Protein AF-0000000076751245 (afdb_homodimer)

Sequence (804 aa):
MLAVLSELAGTASPHGGERALAESFVRFASDRWPLIDWQVRRLDGDAASVLATVLGEADRRVDDHVGGAVSPRPADVVLYSHLDTSLTGDPAVDAAITGRADTPAPFAVSGDTVCGFGLGVAKAPAAAAVVGFVRAAERAHASGSALNAHLLLAARGTHRTSWDGHASTGVSEYLGTFPPPRAAVVAKGGPPGVLRQEPAALYLRVRLSGAWGPLMLYPNGGLLARAGDLLTAVSAWGASYTAHRDDPTRQDGASFGLGALRAGSPEKSDLAPAGLELYCYLVLPGPVVPGEAAASLRAALGDEVSVDEMILGNGPGTPGDAPIIRVATDAYTSEFPAAPPLTGWTGSTDGVVFRAAGIPTARLGPRPLGGGADPRVDTFSGAELARWARVYERLISDSCISMLAVLSELAGTASPHGGERALAESFVRFASDRWPLIDWQVRRLDGDAASVLATVLGEADRRVDDHVGGAVSPRPADVVLYSHLDTSLTGDPAVDAAITGRADTPAPFAVSGDTVCGFGLGVAKAPAAAAVVGFVRAAERAHASGSALNAHLLLAARGTHRTSWDGHASTGVSEYLGTFPPPRAAVVAKGGPPGVLRQEPAALYLRVRLSGAWGPLMLYPNGGLLARAGDLLTAVSAWGASYTAHRDDPTRQDGASFGLGALRAGSPEKSDLAPAGLELYCYLVLPGPVVPGEAAASLRAALGDEVSVDEMILGNGPGTPGDAPIIRVATDAYTSEFPAAPPLTGWTGSTDGVVFRAAGIPTARLGPRPLGGGADPRVDTFSGAELARWARVYERLISDSCIS

Solvent-accessible surface area (backbone atoms only — not comparable to full-atom values): 40271 Å² total; per-residue (Å²): 103,66,66,49,36,49,59,57,54,70,37,72,18,22,65,45,39,16,32,69,34,26,52,53,45,36,56,55,45,38,72,74,41,68,72,39,48,60,38,71,43,74,57,72,87,43,18,17,14,33,39,34,36,50,68,45,77,66,70,67,50,62,58,83,79,66,77,67,76,74,76,73,73,53,26,46,30,33,44,30,32,28,56,14,19,78,62,54,74,43,25,88,67,38,22,40,31,52,55,40,76,65,73,71,60,65,71,44,76,56,93,52,36,34,34,15,49,39,30,64,38,24,39,48,28,30,29,21,45,51,50,5,50,51,53,35,50,51,49,23,60,74,70,71,45,86,58,57,42,33,38,35,33,17,14,44,47,47,86,60,51,57,96,88,50,85,74,86,29,28,62,59,51,46,58,73,73,41,55,67,38,65,24,37,35,35,32,35,50,63,66,76,49,72,37,39,41,38,15,14,35,32,41,38,39,38,37,42,65,50,84,53,56,84,46,57,35,38,79,75,25,55,60,64,59,47,46,31,58,50,51,51,51,52,50,52,47,40,52,58,67,30,65,79,52,62,44,81,89,32,39,19,7,43,46,38,20,47,5,19,38,43,26,23,32,76,42,38,16,51,35,33,27,5,28,38,39,39,25,27,26,39,27,33,52,38,57,67,66,88,62,49,65,33,52,52,51,30,68,74,73,37,88,68,42,48,55,47,68,45,78,78,26,52,3,46,62,31,61,81,83,36,46,52,42,50,44,46,48,53,25,45,50,72,77,39,78,84,50,68,89,65,54,51,38,60,69,62,59,60,55,19,47,43,24,54,72,68,23,46,36,31,33,39,43,62,58,57,74,68,87,58,92,49,64,69,36,30,36,36,48,51,63,59,40,50,49,47,12,51,28,43,19,48,39,75,63,42,76,63,52,106,102,68,68,52,36,48,57,56,54,70,37,70,18,22,66,47,38,16,32,69,35,26,52,52,45,36,56,54,45,39,71,73,42,69,70,39,48,58,38,72,43,72,56,73,85,43,18,17,14,34,39,34,36,50,67,45,78,67,68,67,50,63,58,83,80,66,76,64,73,72,74,71,75,53,27,46,30,32,43,30,31,29,56,14,20,79,62,51,74,43,26,89,67,39,22,39,31,52,55,39,75,63,73,72,60,65,69,47,75,57,92,52,36,37,34,15,48,38,29,65,39,24,36,48,25,31,30,20,45,51,51,5,49,51,52,34,50,50,48,23,59,74,71,72,47,86,60,57,42,34,37,34,33,18,13,46,48,48,86,62,51,58,97,88,52,84,75,86,29,29,60,58,49,47,58,72,71,41,56,67,36,65,22,36,35,32,30,35,48,62,66,75,48,72,39,39,41,38,15,14,35,32,41,37,39,38,37,42,65,53,84,54,54,85,46,55,38,37,79,75,26,55,59,63,57,45,45,31,56,50,52,51,52,51,52,51,47,40,54,59,68,31,64,80,52,61,41,80,90,32,39,18,6,43,44,38,21,44,4,18,38,43,25,23,33,77,42,38,18,51,35,31,28,6,30,37,39,40,25,28,23,40,28,32,52,38,58,69,64,90,62,48,65,34,53,53,50,31,68,72,73,37,88,70,40,48,54,45,69,45,76,78,26,53,3,43,62,32,61,82,83,37,45,52,42,50,44,46,48,52,25,45,52,73,76,40,78,84,49,69,90,64,55,50,38,61,70,62,60,62,56,19,47,44,23,53,72,69,23,45,35,30,33,39,41,60,59,58,74,67,88,56,93,48,63,70,37,30,36,37,48,50,65,56,41,51,49,47,11,50,27,43,18,48,40,76,62,41,76,62,54,104

pLDDT: mean 90.51, std 12.11, range [36.62, 98.88]

Radius of gyration: 33.56 Å; Cα contacts (8 Å, |Δi|>4): 1971; chains: 2; bounding box: 50×101×80 Å

Structure (mmCIF, N/CA/C/O backbone):
data_AF-0000000076751245-model_v1
#
loop_
_entity.id
_entity.type
_entity.pdbx_description
1 polymer 'Acetylornithine deacetylase/succinyldiaminopimelate desuccinylase-like deacylase'
#
loop_
_atom_site.group_PDB
_atom_site.id
_atom_site.type_symbol
_atom_site.label_atom_id
_atom_site.label_alt_id
_atom_site.label_comp_id
_atom_site.label_asym_id
_atom_site.label_entity_id
_atom_site.label_seq_id
_atom_site.pdbx_PDB_ins_code
_atom_site.Cartn_x
_atom_site.Cartn_y
_atom_site.Cartn_z
_atom_site.occupancy
_atom_site.B_iso_or_equiv
_atom_site.auth_seq_id
_atom_site.auth_comp_id
_atom_site.auth_asym_id
_atom_site.auth_atom_id
_atom_site.pdbx_PDB_model_num
ATOM 1 N N . MET A 1 1 ? 10.391 26.359 29.094 1 97.25 1 MET A N 1
ATOM 2 C CA . MET A 1 1 ? 10.266 26.109 27.656 1 97.25 1 MET A CA 1
ATOM 3 C C . MET A 1 1 ? 10.961 24.797 27.266 1 97.25 1 MET A C 1
ATOM 5 O O . MET A 1 1 ? 10.352 23.922 26.656 1 97.25 1 MET A O 1
ATOM 9 N N . LEU A 1 2 ? 12.164 24.547 27.703 1 96.94 2 LEU A N 1
ATOM 10 C CA . LEU A 1 2 ? 12.914 23.359 27.328 1 96.94 2 LEU A CA 1
ATOM 11 C C . LEU A 1 2 ? 12.281 22.109 27.922 1 96.94 2 LEU A C 1
ATOM 13 O O . LEU A 1 2 ? 12.266 21.047 27.297 1 96.94 2 LEU A O 1
ATOM 17 N N . ALA A 1 3 ? 11.828 22.219 29.172 1 96.94 3 ALA A N 1
ATOM 18 C CA . ALA A 1 3 ? 11.172 21.078 29.812 1 96.94 3 ALA A CA 1
ATOM 19 C C . ALA A 1 3 ? 9.906 20.688 29.047 1 96.94 3 ALA A C 1
ATOM 21 O O . ALA A 1 3 ? 9.648 19.5 28.844 1 96.94 3 ALA A O 1
ATOM 22 N N . VAL A 1 4 ? 9.109 21.703 28.641 1 98.38 4 VAL A N 1
ATOM 23 C CA . VAL A 1 4 ? 7.883 21.438 27.906 1 98.38 4 VAL A CA 1
ATOM 24 C C . VAL A 1 4 ? 8.219 20.828 26.547 1 98.38 4 VAL A C 1
ATOM 26 O O . VAL A 1 4 ? 7.602 19.844 26.141 1 98.38 4 VAL A O 1
ATOM 29 N N . LEU A 1 5 ? 9.25 21.375 25.891 1 98.06 5 LEU A N 1
ATOM 30 C CA . LEU A 1 5 ? 9.695 20.844 24.609 1 98.06 5 LEU A CA 1
ATOM 31 C C . LEU A 1 5 ? 10.133 19.391 24.734 1 98.06 5 LEU A C 1
ATOM 33 O O . LEU A 1 5 ? 9.766 18.547 23.906 1 98.06 5 LEU A O 1
ATOM 37 N N . SER A 1 6 ? 10.883 19.141 25.75 1 97.19 6 SER A N 1
ATOM 38 C CA . SER A 1 6 ? 11.391 17.797 25.969 1 97.19 6 SER A CA 1
ATOM 39 C C . SER A 1 6 ? 10.25 16.797 26.188 1 97.19 6 SER A C 1
ATOM 41 O O . SER A 1 6 ? 10.273 15.688 25.672 1 97.19 6 SER A O 1
ATOM 43 N N . GLU A 1 7 ? 9.281 17.203 26.938 1 97.44 7 GLU A N 1
ATOM 44 C CA . GLU A 1 7 ? 8.133 16.344 27.203 1 97.44 7 GLU A CA 1
ATOM 45 C C . GLU A 1 7 ? 7.332 16.078 25.938 1 97.44 7 GLU A C 1
ATOM 47 O O . GLU A 1 7 ? 6.98 14.938 25.641 1 97.44 7 GLU A O 1
ATOM 52 N N . LEU A 1 8 ? 7.086 17.094 25.141 1 98.06 8 LEU A N 1
ATOM 53 C CA . LEU A 1 8 ? 6.293 16.969 23.922 1 98.06 8 LEU A CA 1
ATOM 54 C C . LEU A 1 8 ? 7.051 16.188 22.859 1 98.06 8 LEU A C 1
ATOM 56 O O . LEU A 1 8 ? 6.449 15.422 22.094 1 98.06 8 LEU A O 1
ATOM 60 N N . ALA A 1 9 ? 8.352 16.344 22.797 1 96.12 9 ALA A N 1
ATOM 61 C CA . ALA A 1 9 ? 9.164 15.711 21.766 1 96.12 9 ALA A CA 1
ATOM 62 C C . ALA A 1 9 ? 9.539 14.289 22.156 1 96.12 9 ALA A C 1
ATOM 64 O O . ALA A 1 9 ? 10 13.5 21.328 1 96.12 9 ALA A O 1
ATOM 65 N N . GLY A 1 10 ? 9.359 13.914 23.406 1 92.81 10 GLY A N 1
ATOM 66 C CA . GLY A 1 10 ? 9.867 12.664 23.938 1 92.81 10 GLY A CA 1
ATOM 67 C C . GLY A 1 10 ? 9.008 11.461 23.594 1 92.81 10 GLY A C 1
ATOM 68 O O . GLY A 1 10 ? 9.43 10.32 23.766 1 92.81 10 GLY A O 1
ATOM 69 N N . THR A 1 11 ? 7.84 11.695 23.188 1 92.75 11 THR A N 1
ATOM 70 C CA . THR A 1 11 ? 6.914 10.617 22.844 1 92.75 11 THR A CA 1
ATOM 71 C C . THR A 1 11 ? 6.32 10.828 21.453 1 92.75 11 THR A C 1
ATOM 73 O O . THR A 1 11 ? 5.805 11.906 21.156 1 92.75 11 THR A O 1
ATOM 76 N N . ALA A 1 12 ? 6.445 9.766 20.625 1 93.69 12 ALA A N 1
ATOM 77 C CA . ALA A 1 12 ? 5.859 9.836 19.297 1 93.69 12 ALA A CA 1
ATOM 78 C C . ALA A 1 12 ? 4.344 10.016 19.375 1 93.69 12 ALA A C 1
ATOM 80 O O . ALA A 1 12 ? 3.684 9.398 20.219 1 93.69 12 ALA A O 1
ATOM 81 N N . SER A 1 13 ? 3.799 10.883 18.578 1 97.19 13 SER A N 1
ATOM 82 C CA . SER A 1 13 ? 2.359 11.125 18.547 1 97.19 13 SER A CA 1
ATOM 83 C C . SER A 1 13 ? 1.854 11.242 17.109 1 97.19 13 SER A C 1
ATOM 85 O O . SER A 1 13 ? 1.37 12.305 16.703 1 97.19 13 SER A O 1
ATOM 87 N N . PRO A 1 14 ? 1.906 10.102 16.391 1 96 14 PRO A N 1
ATOM 88 C CA . PRO A 1 14 ? 1.361 10.148 15.039 1 96 14 PRO A CA 1
ATOM 89 C C . PRO A 1 14 ? -0.133 10.461 15.008 1 96 14 PRO A C 1
ATOM 91 O O . PRO A 1 14 ? -0.796 10.414 16.047 1 96 14 PRO A O 1
ATOM 94 N N . HIS A 1 15 ? -0.623 10.883 13.875 1 95.56 15 HIS A N 1
ATOM 95 C CA . HIS A 1 15 ? -2.039 11.156 13.664 1 95.56 15 HIS A CA 1
ATOM 96 C C . HIS A 1 15 ? -2.902 9.992 14.133 1 95.56 15 HIS A C 1
ATOM 98 O O . HIS A 1 15 ? -2.793 8.883 13.602 1 95.56 15 HIS A O 1
ATOM 104 N N . GLY A 1 16 ? -3.695 10.203 15.102 1 94.69 16 GLY A N 1
ATOM 105 C CA . GLY A 1 16 ? -4.562 9.172 15.648 1 94.69 16 GLY A CA 1
ATOM 106 C C . GLY A 1 16 ? -3.9 8.352 16.734 1 94.69 16 GLY A C 1
ATOM 107 O O . GLY A 1 16 ? -4.52 7.449 17.297 1 94.69 16 GLY A O 1
ATOM 108 N N . GLY A 1 17 ? -2.746 8.609 17.062 1 96.44 17 GLY A N 1
ATOM 109 C CA . GLY A 1 17 ? -1.987 7.891 18.062 1 96.44 17 GLY A CA 1
ATOM 110 C C . GLY A 1 17 ? -1.435 8.789 19.156 1 96.44 17 GLY A C 1
ATOM 111 O O . GLY A 1 17 ? -0.311 8.594 19.625 1 96.44 17 GLY A O 1
ATOM 112 N N . GLU A 1 18 ? -2.109 9.828 19.578 1 98 18 GLU A N 1
ATOM 113 C CA . GLU A 1 18 ? -1.582 10.883 20.453 1 98 18 GLU A CA 1
ATOM 114 C C . GLU A 1 18 ? -1.76 10.531 21.922 1 98 18 GLU A C 1
ATOM 116 O O . GLU A 1 18 ? -1.254 11.234 22.797 1 98 18 GLU A O 1
ATOM 121 N N . ARG A 1 19 ? -2.443 9.461 22.234 1 98.38 19 ARG A N 1
ATOM 122 C CA . ARG A 1 19 ? -2.908 9.219 23.594 1 98.38 19 ARG A CA 1
ATOM 123 C C . ARG A 1 19 ? -1.734 9.109 24.562 1 98.38 19 ARG A C 1
ATOM 125 O O . ARG A 1 19 ? -1.753 9.703 25.641 1 98.38 19 ARG A O 1
ATOM 132 N N . ALA A 1 20 ? -0.738 8.312 24.188 1 98.38 20 ALA A N 1
ATOM 133 C CA . ALA A 1 20 ? 0.405 8.141 25.078 1 98.38 20 ALA A CA 1
ATOM 134 C C . ALA A 1 20 ? 1.046 9.477 25.422 1 98.38 20 ALA A C 1
ATOM 136 O O . ALA A 1 20 ? 1.369 9.742 26.578 1 98.38 20 ALA A O 1
ATOM 137 N N . LEU A 1 21 ? 1.222 10.336 24.484 1 98.56 21 LEU A N 1
ATOM 138 C CA . LEU A 1 21 ? 1.801 11.648 24.734 1 98.56 21 LEU A CA 1
ATOM 139 C C . LEU A 1 21 ? 0.859 12.516 25.562 1 98.56 21 LEU A C 1
ATOM 141 O O . LEU A 1 21 ? 1.293 13.195 26.5 1 98.56 21 LEU A O 1
ATOM 145 N N . ALA A 1 22 ? -0.403 12.523 25.188 1 98.81 22 ALA A N 1
ATOM 146 C CA . ALA A 1 22 ? -1.38 13.312 25.938 1 98.81 22 ALA A CA 1
ATOM 147 C C . ALA A 1 22 ? -1.348 12.969 27.422 1 98.81 22 ALA A C 1
ATOM 149 O O . ALA A 1 22 ? -1.298 13.859 28.266 1 98.81 22 ALA A O 1
ATOM 150 N N . GLU A 1 23 ? -1.36 11.695 27.719 1 98.75 23 GLU A N 1
ATOM 151 C CA . GLU A 1 23 ? -1.369 11.227 29.109 1 98.75 23 GLU A CA 1
ATOM 152 C C . GLU A 1 23 ? -0.074 11.594 29.828 1 98.75 23 GLU A C 1
ATOM 154 O O . GLU A 1 23 ? -0.101 12.07 30.953 1 98.75 23 GLU A O 1
ATOM 159 N N . SER A 1 24 ? 1.02 11.344 29.188 1 98.69 24 SER A N 1
ATOM 160 C CA . SER A 1 24 ? 2.301 11.703 29.781 1 98.69 24 SER A CA 1
ATOM 161 C C . SER A 1 24 ? 2.385 13.211 30.031 1 98.69 24 SER A C 1
ATOM 163 O O . SER A 1 24 ? 2.836 13.633 31.094 1 98.69 24 SER A O 1
ATOM 165 N N . PHE A 1 25 ? 1.951 13.945 29.078 1 98.81 25 PHE A N 1
ATOM 166 C CA . PHE A 1 25 ? 2.045 15.398 29.203 1 98.81 25 PHE A CA 1
ATOM 167 C C . PHE A 1 25 ? 1.147 15.906 30.328 1 98.81 25 PHE A C 1
ATOM 169 O O . PHE A 1 25 ? 1.542 16.797 31.094 1 98.81 25 PHE A O 1
ATOM 176 N N . VAL A 1 26 ? -0.064 15.453 30.391 1 98.75 26 VAL A N 1
ATOM 177 C CA . VAL A 1 26 ? -0.993 15.891 31.422 1 98.75 26 VAL A CA 1
ATOM 178 C C . VAL A 1 26 ? -0.416 15.578 32.812 1 98.75 26 VAL A C 1
ATOM 180 O O . VAL A 1 26 ? -0.517 16.391 33.719 1 98.75 26 VAL A O 1
ATOM 183 N N . ARG A 1 27 ? 0.155 14.375 32.969 1 98.5 27 ARG A N 1
ATOM 184 C CA . ARG A 1 27 ? 0.809 14.055 34.25 1 98.5 27 ARG A CA 1
ATOM 185 C C . ARG A 1 27 ? 1.919 15.055 34.562 1 98.5 27 ARG A C 1
ATOM 187 O O . ARG A 1 27 ? 1.987 15.586 35.656 1 98.5 27 ARG A O 1
ATOM 194 N N . PHE A 1 28 ? 2.74 15.273 33.594 1 98.38 28 PHE A N 1
ATOM 195 C CA . PHE A 1 28 ? 3.846 16.219 33.688 1 98.38 28 PHE A CA 1
ATOM 196 C C . PHE A 1 28 ? 3.334 17.609 34.062 1 98.38 28 PHE A C 1
ATOM 198 O O . PHE A 1 28 ? 3.828 18.234 35 1 98.38 28 PHE A O 1
ATOM 205 N N . ALA A 1 29 ? 2.336 18.109 33.312 1 98.69 29 ALA A N 1
ATOM 206 C CA . ALA A 1 29 ? 1.824 19.469 33.469 1 98.69 29 ALA A CA 1
ATOM 207 C C . ALA A 1 29 ? 1.062 19.641 34.781 1 98.69 29 ALA A C 1
ATOM 209 O O . ALA A 1 29 ? 1.182 20.672 35.438 1 98.69 29 ALA A O 1
ATOM 210 N N . SER A 1 30 ? 0.277 18.625 35.156 1 98 30 SER A N 1
ATOM 211 C CA . SER A 1 30 ? -0.504 18.688 36.375 1 98 30 SER A CA 1
ATOM 212 C C . SER A 1 30 ? 0.4 18.828 37.625 1 98 30 SER A C 1
ATOM 214 O O . SER A 1 30 ? 0.06 19.531 38.562 1 98 30 SER A O 1
ATOM 216 N N . ASP A 1 31 ? 1.45 18.125 37.562 1 97.88 31 ASP A N 1
ATOM 217 C CA . ASP A 1 31 ? 2.406 18.203 38.656 1 97.88 31 ASP A CA 1
ATOM 218 C C . ASP A 1 31 ? 3.074 19.562 38.75 1 97.88 31 ASP A C 1
ATOM 220 O O . ASP A 1 31 ? 3.301 20.094 39.844 1 97.88 31 ASP A O 1
ATOM 224 N N . ARG A 1 32 ? 3.316 20.156 37.688 1 97.69 32 ARG A N 1
ATOM 225 C CA . ARG A 1 32 ? 4.109 21.375 37.594 1 97.69 32 ARG A CA 1
ATOM 226 C C . ARG A 1 32 ? 3.229 22.609 37.781 1 97.69 32 ARG A C 1
ATOM 228 O O . ARG A 1 32 ? 3.664 23.625 38.312 1 97.69 32 ARG A O 1
ATOM 235 N N . TRP A 1 33 ? 2.049 22.516 37.219 1 97.62 33 TRP A N 1
ATOM 236 C CA . TRP A 1 33 ? 1.156 23.672 37.219 1 97.62 33 TRP A CA 1
ATOM 237 C C . TRP A 1 33 ? -0.23 23.281 37.719 1 97.62 33 TRP A C 1
ATOM 239 O O . TRP A 1 33 ? -1.203 23.312 36.969 1 97.62 33 TRP A O 1
ATOM 249 N N . PRO A 1 34 ? -0.458 23.094 39.031 1 94.81 34 PRO A N 1
ATOM 250 C CA . PRO A 1 34 ? -1.692 22.562 39.594 1 94.81 34 PRO A CA 1
ATOM 251 C C . PRO A 1 34 ? -2.844 23.562 39.562 1 94.81 34 PRO A C 1
ATOM 253 O O . PRO A 1 34 ? -3.996 23.188 39.812 1 94.81 34 PRO A O 1
ATOM 256 N N . LEU A 1 35 ? -2.58 24.828 39.281 1 92.31 35 LEU A N 1
ATOM 257 C CA . LEU A 1 35 ? -3.627 25.844 39.188 1 92.31 35 LEU A CA 1
ATOM 258 C C . LEU A 1 35 ? -4.48 25.641 37.938 1 92.31 35 LEU A C 1
ATOM 260 O O . LEU A 1 35 ? -5.582 26.188 37.844 1 92.31 35 LEU A O 1
ATOM 264 N N . ILE A 1 36 ? -3.939 25 37 1 96.44 36 ILE A N 1
ATOM 265 C CA . ILE A 1 36 ? -4.586 24.766 35.719 1 96.44 36 ILE A CA 1
ATOM 266 C C . ILE A 1 36 ? -5.188 23.359 35.688 1 96.44 36 ILE A C 1
ATOM 268 O O . ILE A 1 36 ? -4.57 22.406 36.156 1 96.44 36 ILE A O 1
ATOM 272 N N . ASP A 1 37 ? -6.418 23.234 35.219 1 95.81 37 ASP A N 1
ATOM 273 C CA . ASP A 1 37 ? -7.035 21.938 35.031 1 95.81 37 ASP A CA 1
ATOM 274 C C . ASP A 1 37 ? -6.602 21.312 33.719 1 95.81 37 ASP A C 1
ATOM 276 O O . ASP A 1 37 ? -7.051 21.75 32.656 1 95.81 37 ASP A O 1
ATOM 280 N N . TRP A 1 38 ? -5.691 20.375 33.812 1 98.12 38 TRP A N 1
ATOM 281 C CA . TRP A 1 38 ? -5.191 19.656 32.625 1 98.12 38 TRP A CA 1
ATOM 282 C C . TRP A 1 38 ? -5.984 18.375 32.406 1 98.12 38 TRP A C 1
ATOM 284 O O . TRP A 1 38 ? -6.074 17.531 33.281 1 98.12 38 TRP A O 1
ATOM 294 N N . GLN A 1 39 ? -6.52 18.203 31.188 1 98.12 39 GLN A N 1
ATOM 295 C CA . GLN A 1 39 ? -7.371 17.047 30.906 1 98.12 39 GLN A CA 1
ATOM 296 C C . GLN A 1 39 ? -6.918 16.328 29.641 1 98.12 39 GLN A C 1
ATOM 298 O O . GLN A 1 39 ? -6.555 16.953 28.641 1 98.12 39 GLN A O 1
ATOM 303 N N . VAL A 1 40 ? -6.934 14.992 29.703 1 98.75 40 VAL A N 1
ATOM 304 C CA . VAL A 1 40 ? -6.855 14.188 28.5 1 98.75 40 VAL A CA 1
ATOM 305 C C . VAL A 1 40 ? -8.242 14.016 27.891 1 98.75 40 VAL A C 1
ATOM 307 O O . VAL A 1 40 ? -9.172 13.555 28.562 1 98.75 40 VAL A O 1
ATOM 310 N N . ARG A 1 41 ? -8.414 14.453 26.656 1 98.25 41 ARG A N 1
ATOM 311 C CA . ARG A 1 41 ? -9.664 14.258 25.922 1 98.25 41 ARG A CA 1
ATOM 312 C C . ARG A 1 41 ? -9.531 13.117 24.922 1 98.25 41 ARG A C 1
ATOM 314 O O . ARG A 1 41 ? -9.008 13.305 23.828 1 98.25 41 ARG A O 1
ATOM 321 N N . ARG A 1 42 ? -10.062 11.977 25.328 1 97.56 42 ARG A N 1
ATOM 322 C CA . ARG A 1 42 ? -9.914 10.797 24.484 1 97.56 42 ARG A CA 1
ATOM 323 C C . ARG A 1 42 ? -10.93 10.797 23.344 1 97.56 42 ARG A C 1
ATOM 325 O O . ARG A 1 42 ? -12.086 11.18 23.547 1 97.56 42 ARG A O 1
ATOM 332 N N . LEU A 1 43 ? -10.539 10.453 22.234 1 96.38 43 LEU A N 1
ATOM 333 C CA . LEU A 1 43 ? -11.398 10.164 21.094 1 96.38 43 LEU A CA 1
ATOM 334 C C . LEU A 1 43 ? -11.453 8.664 20.812 1 96.38 43 LEU A C 1
ATOM 336 O O . LEU A 1 43 ? -11.391 7.859 21.734 1 96.38 43 LEU A O 1
ATOM 340 N N . ASP A 1 44 ? -11.727 8.273 19.547 1 93.06 44 ASP A N 1
ATOM 341 C CA . ASP A 1 44 ? -11.719 6.848 19.203 1 93.06 44 ASP A CA 1
ATOM 342 C C . ASP A 1 44 ? -10.289 6.348 19 1 93.06 44 ASP A C 1
ATOM 344 O O . ASP A 1 44 ? -9.398 7.121 18.641 1 93.06 44 ASP A O 1
ATOM 348 N N . GLY A 1 45 ? -10.094 5.047 19.328 1 93.75 45 GLY A N 1
ATOM 349 C CA . GLY A 1 45 ? -8.766 4.465 19.188 1 93.75 45 GLY A CA 1
ATOM 350 C C . GLY A 1 45 ? -7.754 5.051 20.156 1 93.75 45 GLY A C 1
ATOM 351 O O . GLY A 1 45 ? -8.016 5.145 21.359 1 93.75 45 GLY A O 1
ATOM 352 N N . ASP A 1 46 ? -6.562 5.398 19.594 1 96.62 46 ASP A N 1
ATOM 353 C CA . ASP A 1 46 ? -5.473 5.922 20.422 1 96.62 46 ASP A CA 1
ATOM 354 C C . ASP A 1 46 ? -5.324 7.43 20.234 1 96.62 46 ASP A C 1
ATOM 356 O O . ASP A 1 46 ? -4.254 7.988 20.484 1 96.62 46 ASP A O 1
ATOM 360 N N . ALA A 1 47 ? -6.387 8.047 19.781 1 97.25 47 ALA A N 1
ATOM 361 C CA . ALA A 1 47 ? -6.379 9.5 19.594 1 97.25 47 ALA A CA 1
ATOM 362 C C . ALA A 1 47 ? -6.789 10.211 20.875 1 97.25 47 ALA A C 1
ATOM 364 O O . ALA A 1 47 ? -7.707 9.773 21.578 1 97.25 47 ALA A O 1
ATOM 365 N N . ALA A 1 48 ? -6.09 11.273 21.203 1 98.56 48 ALA A N 1
ATOM 366 C CA . ALA A 1 48 ? -6.457 12.07 22.375 1 98.56 48 ALA A CA 1
ATOM 367 C C . ALA A 1 48 ? -5.898 13.484 22.266 1 98.56 48 ALA A C 1
ATOM 369 O O . ALA A 1 48 ? -4.801 13.688 21.75 1 98.56 48 ALA A O 1
ATOM 370 N N . SER A 1 49 ? -6.68 14.406 22.781 1 98.69 49 SER A N 1
ATOM 371 C CA . SER A 1 49 ? -6.258 15.797 22.922 1 98.69 49 SER A CA 1
ATOM 372 C C . SER A 1 49 ? -5.871 16.109 24.359 1 98.69 49 SER A C 1
ATOM 374 O O . SER A 1 49 ? -6.086 15.297 25.266 1 98.69 49 SER A O 1
ATOM 376 N N . VAL A 1 50 ? -5.215 17.203 24.531 1 98.81 50 VAL A N 1
ATOM 377 C CA . VAL A 1 50 ? -5.027 17.828 25.844 1 98.81 50 VAL A CA 1
ATOM 378 C C . VAL A 1 50 ? -5.809 19.141 25.922 1 98.81 50 VAL A C 1
ATOM 380 O O . VAL A 1 50 ? -5.691 19.984 25.031 1 98.81 50 VAL A O 1
ATOM 383 N N . LEU A 1 51 ? -6.621 19.25 26.875 1 98.56 51 LEU A N 1
ATOM 384 C CA . LEU A 1 51 ? -7.352 20.484 27.156 1 98.56 51 LEU A CA 1
ATOM 385 C C . LEU A 1 51 ? -6.949 21.047 28.5 1 98.56 51 LEU A C 1
ATOM 387 O O . LEU A 1 51 ? -6.863 20.328 29.5 1 98.56 51 LEU A O 1
ATOM 391 N N . ALA A 1 52 ? -6.637 22.312 28.531 1 98.25 52 ALA A N 1
ATOM 392 C CA . ALA A 1 52 ? -6.324 23.016 29.781 1 98.25 52 ALA A CA 1
ATOM 393 C C . ALA A 1 52 ? -7.27 24.188 30.016 1 98.25 52 ALA A C 1
ATOM 395 O O . ALA A 1 52 ? -7.539 24.969 29.078 1 98.25 52 ALA A O 1
ATOM 396 N N . THR A 1 53 ? -7.785 24.297 31.125 1 94.5 53 THR A N 1
ATOM 397 C CA . THR A 1 53 ? -8.648 25.391 31.562 1 94.5 53 THR A CA 1
ATOM 398 C C . THR A 1 53 ? -8.18 25.969 32.906 1 94.5 53 THR A C 1
ATOM 400 O O . THR A 1 53 ? -7.535 25.266 33.688 1 94.5 53 THR A O 1
ATOM 403 N N . VAL A 1 54 ? -8.422 27.219 33 1 88 54 VAL A N 1
ATOM 404 C CA . VAL A 1 54 ? -8.039 27.828 34.281 1 88 54 VAL A CA 1
ATOM 405 C C . VAL A 1 54 ? -9.18 27.688 35.281 1 88 54 VAL A C 1
ATOM 407 O O . VAL A 1 54 ? -10.344 27.906 34.938 1 88 54 VAL A O 1
ATOM 410 N N . LEU A 1 55 ? -9.055 27.078 36.375 1 69.38 55 LEU A N 1
ATOM 411 C CA . LEU A 1 55 ? -10.039 26.891 37.438 1 69.38 55 LEU A CA 1
ATOM 412 C C . LEU A 1 55 ? -10.422 28.219 38.062 1 69.38 55 LEU A C 1
ATOM 414 O O . LEU A 1 55 ? -9.555 29 38.469 1 69.38 55 LEU A O 1
ATOM 418 N N . GLY A 1 56 ? -11.516 28.969 37.5 1 57 56 GLY A N 1
ATOM 419 C CA . GLY A 1 56 ? -11.961 30.188 38.125 1 57 56 GLY A CA 1
ATOM 420 C C . GLY A 1 56 ? -12.414 29.969 39.562 1 57 56 GLY A C 1
ATOM 421 O O . GLY A 1 56 ? -12.672 28.828 39.969 1 57 56 GLY A O 1
ATOM 422 N N . GLU A 1 57 ? -12.359 31.062 40.406 1 50.66 57 GLU A N 1
ATOM 423 C CA . GLU A 1 57 ? -12.844 31.031 41.781 1 50.66 57 GLU A CA 1
ATOM 424 C C . GLU A 1 57 ? -14.234 30.406 41.875 1 50.66 57 GLU A C 1
ATOM 426 O O . GLU A 1 57 ? -14.539 29.672 42.812 1 50.66 57 GLU A O 1
ATOM 431 N N . ALA A 1 58 ? -15.086 30.828 40.969 1 46.78 58 ALA A N 1
ATOM 432 C CA . ALA A 1 58 ? -16.469 30.375 41 1 46.78 58 ALA A CA 1
ATOM 433 C C . ALA A 1 58 ? -16.578 28.891 40.656 1 46.78 58 ALA A C 1
ATOM 435 O O . ALA A 1 58 ? -17.484 28.188 41.125 1 46.78 58 ALA A O 1
ATOM 436 N N . ASP A 1 59 ? -15.734 28.406 39.781 1 49.94 59 ASP A N 1
ATOM 437 C CA . ASP A 1 59 ? -15.867 27.016 39.344 1 49.94 59 ASP A CA 1
ATOM 438 C C . ASP A 1 59 ? -15.344 26.062 40.406 1 49.94 59 ASP A C 1
ATOM 440 O O . ASP A 1 59 ? -15.508 24.844 40.281 1 49.94 59 ASP A O 1
ATOM 444 N N . ARG A 1 60 ? -14.445 26.766 41.312 1 50.31 60 ARG A N 1
ATOM 445 C CA . ARG A 1 60 ? -14.125 25.922 42.469 1 50.31 60 ARG A CA 1
ATOM 446 C C . ARG A 1 60 ? -15.336 25.734 43.344 1 50.31 60 ARG A C 1
ATOM 448 O O . ARG A 1 60 ? -15.32 24.906 44.281 1 50.31 60 ARG A O 1
ATOM 455 N N . ARG A 1 61 ? -16.062 26.844 43.188 1 44.09 61 ARG A N 1
ATOM 456 C CA . ARG A 1 61 ? -17.141 26.703 44.156 1 44.09 61 ARG A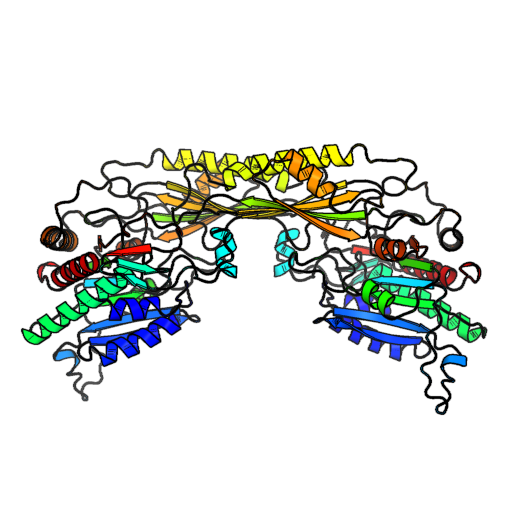 CA 1
ATOM 457 C C . ARG A 1 61 ? -18.266 25.828 43.594 1 44.09 61 ARG A C 1
ATOM 459 O O . ARG A 1 61 ? -19.234 26.344 43 1 44.09 61 ARG A O 1
ATOM 466 N N . VAL A 1 62 ? -18.094 24.891 42.812 1 38.06 62 VAL A N 1
ATOM 467 C CA . VAL A 1 62 ? -19.203 23.938 42.719 1 38.06 62 VAL A CA 1
ATOM 468 C C . VAL A 1 62 ? -19.812 23.719 44.094 1 38.06 62 VAL A C 1
ATOM 470 O O . VAL A 1 62 ? -19.156 23.203 45 1 38.06 62 VAL A O 1
ATOM 473 N N . ASP A 1 63 ? -20.531 24.578 44.594 1 36.75 63 ASP A N 1
ATOM 474 C CA . ASP A 1 63 ? -21.391 24.266 45.75 1 36.75 63 ASP A CA 1
ATOM 475 C C . ASP A 1 63 ? -21.984 22.859 45.625 1 36.75 63 ASP A C 1
ATOM 477 O O . ASP A 1 63 ? -22.469 22.484 44.562 1 36.75 63 ASP A O 1
ATOM 481 N N . ASP A 1 64 ? -21.594 21.875 46.438 1 39.62 64 ASP A N 1
ATOM 482 C CA . ASP A 1 64 ? -22.141 20.531 46.656 1 39.62 64 ASP A CA 1
ATOM 483 C C . ASP A 1 64 ? -23.656 20.516 46.469 1 39.62 64 ASP A C 1
ATOM 485 O O . ASP A 1 64 ? -24.266 19.453 46.469 1 39.62 64 ASP A O 1
ATOM 489 N N . HIS A 1 65 ? -24.438 21.484 47.031 1 38.44 65 HIS A N 1
ATOM 490 C CA . HIS A 1 65 ? -25.891 21.328 47.188 1 38.44 65 HIS A CA 1
ATOM 491 C C . HIS A 1 65 ? -26.594 21.422 45.844 1 38.44 65 HIS A C 1
ATOM 493 O O . HIS A 1 65 ? -27.781 21.094 45.719 1 38.44 65 HIS A O 1
ATOM 499 N N . VAL A 1 66 ? -26.531 22.5 45.094 1 39.34 66 VAL A N 1
ATOM 500 C CA . VAL A 1 66 ? -27.328 22.5 43.875 1 39.34 66 VAL A CA 1
ATOM 501 C C . VAL A 1 66 ? -26.578 21.781 42.75 1 39.34 66 VAL A C 1
ATOM 503 O O . VAL A 1 66 ? -25.469 22.172 42.406 1 39.34 66 VAL A O 1
ATOM 506 N N . GLY A 1 67 ? -26.406 20.484 42.656 1 39.94 67 GLY A N 1
ATOM 507 C CA . GLY A 1 67 ? -25.922 19.469 41.719 1 39.94 67 GLY A CA 1
ATOM 508 C C . GLY A 1 67 ? -25.969 19.938 40.281 1 39.94 67 GLY A C 1
ATOM 509 O O . GLY A 1 67 ? -25.984 19.109 39.375 1 39.94 67 GLY A O 1
ATOM 510 N N . GLY A 1 68 ? -26.625 21.062 39.969 1 38.44 68 GLY A N 1
ATOM 511 C CA . GLY A 1 68 ? -26.781 21.266 38.531 1 38.44 68 GLY A CA 1
ATOM 512 C C . GLY A 1 68 ? -25.484 21.547 37.812 1 38.44 68 GLY A C 1
ATOM 513 O O . GLY A 1 68 ? -24.578 22.156 38.375 1 38.44 68 GLY A O 1
ATOM 514 N N . ALA A 1 69 ? -25.078 20.812 36.844 1 42.72 69 ALA A N 1
ATOM 515 C CA . ALA A 1 69 ? -23.984 21 35.875 1 42.72 69 ALA A CA 1
ATOM 516 C C . ALA A 1 69 ? -23.891 22.453 35.438 1 42.72 69 ALA A C 1
ATOM 518 O O . ALA A 1 69 ? -24.844 23.016 34.906 1 42.72 69 ALA A O 1
ATOM 519 N N . VAL A 1 70 ? -23.391 23.297 36.188 1 42.81 70 VAL A N 1
ATOM 520 C CA . VAL A 1 70 ? -23.156 24.625 35.594 1 42.81 70 VAL A CA 1
ATOM 521 C C . VAL A 1 70 ? -22.75 24.484 34.156 1 42.81 70 VAL A C 1
ATOM 523 O O . VAL A 1 70 ? -21.859 23.703 33.812 1 42.81 70 VAL A O 1
ATOM 526 N N . SER A 1 71 ? -23.625 24.828 33.219 1 52.88 71 SER A N 1
ATOM 527 C CA . SER A 1 71 ? -23.312 24.844 31.797 1 52.88 71 SER A CA 1
ATOM 528 C C . SER A 1 71 ? -22.031 25.625 31.516 1 52.88 71 SER A C 1
ATOM 530 O O . SER A 1 71 ? -21.875 26.75 31.984 1 52.88 71 SER A O 1
ATOM 532 N N . PRO A 1 72 ? -20.938 25.016 31.125 1 63.75 72 PRO A N 1
ATOM 533 C CA . PRO A 1 72 ? -19.656 25.672 30.922 1 63.75 72 PRO A CA 1
ATOM 534 C C . PRO A 1 72 ? -19.781 26.938 30.062 1 63.75 72 PRO A C 1
ATOM 536 O O . PRO A 1 72 ? -20.531 26.953 29.078 1 63.75 72 PRO A O 1
ATOM 539 N N . ARG A 1 73 ? -19.484 28.141 30.562 1 78.88 73 ARG A N 1
ATOM 540 C CA . ARG A 1 73 ? -19.422 29.406 29.844 1 78.88 73 ARG A CA 1
ATOM 541 C C . ARG A 1 73 ? -18.422 29.328 28.703 1 78.88 73 ARG A C 1
ATOM 543 O O . ARG A 1 73 ? -17.406 28.625 28.797 1 78.88 73 ARG A O 1
ATOM 550 N N . PRO A 1 74 ? -18.828 29.938 27.531 1 89.5 74 PRO A N 1
ATOM 551 C CA . PRO A 1 74 ? -17.875 30 26.422 1 89.5 74 PRO A CA 1
ATOM 552 C C . PRO A 1 74 ? -16.562 30.656 26.797 1 89.5 74 PRO A C 1
ATOM 554 O O . PRO A 1 74 ? -16.547 31.672 27.5 1 89.5 74 PRO A O 1
ATOM 557 N N . ALA A 1 75 ? -15.523 30.078 26.438 1 92.56 75 ALA A N 1
ATOM 558 C CA . ALA A 1 75 ? -14.219 30.688 26.641 1 92.56 75 ALA A CA 1
ATOM 559 C C . ALA A 1 75 ? -14.078 31.953 25.812 1 92.56 75 ALA A C 1
ATOM 561 O O . ALA A 1 75 ? -14.625 32.062 24.703 1 92.56 75 ALA A O 1
ATOM 562 N N . ASP A 1 76 ? -13.406 32.875 26.359 1 93.75 76 ASP A N 1
ATOM 563 C CA . ASP A 1 76 ? -13.125 34.094 25.594 1 93.75 76 ASP A CA 1
ATOM 564 C C . ASP A 1 76 ? -12.211 33.781 24.406 1 93.75 76 ASP A C 1
ATOM 566 O O . ASP A 1 76 ? -12.328 34.438 23.359 1 93.75 76 ASP A O 1
ATOM 570 N N . VAL A 1 77 ? -11.305 32.875 24.625 1 96.31 77 VAL A N 1
ATOM 571 C CA . VAL A 1 77 ? -10.359 32.5 23.578 1 96.31 77 VAL A CA 1
ATOM 572 C C . VAL A 1 77 ? -9.883 31.078 23.797 1 96.31 77 VAL A C 1
ATOM 574 O O . VAL A 1 77 ? -9.695 30.641 24.938 1 96.31 77 VAL A O 1
ATOM 577 N N . VAL A 1 78 ? -9.797 30.344 22.734 1 97.62 78 VAL A N 1
ATOM 578 C CA . VAL A 1 78 ? -9.086 29.062 22.781 1 97.62 78 VAL A CA 1
ATOM 579 C C . VAL A 1 78 ? -7.746 29.188 22.047 1 97.62 78 VAL A C 1
ATOM 581 O O . VAL A 1 78 ? -7.695 29.641 20.906 1 97.62 78 VAL A O 1
ATOM 584 N N . LEU A 1 79 ? -6.684 29 22.766 1 98.56 79 LEU A N 1
ATOM 585 C CA . LEU A 1 79 ? -5.355 28.859 22.188 1 98.56 79 LEU A CA 1
ATOM 586 C C . LEU A 1 79 ? -5.121 27.422 21.719 1 98.56 79 LEU A C 1
ATOM 588 O O . LEU A 1 79 ? -5.078 26.5 22.547 1 98.56 79 LEU A O 1
ATOM 592 N N . TYR A 1 80 ? -4.941 27.297 20.391 1 98.5 80 TYR A N 1
ATOM 593 C CA . TYR A 1 80 ? -4.949 25.984 19.766 1 98.5 80 TYR A CA 1
ATOM 594 C C . TYR A 1 80 ? -3.596 25.656 19.141 1 98.5 80 TYR A C 1
ATOM 596 O O . TYR A 1 80 ? -2.986 26.516 18.5 1 98.5 80 TYR A O 1
ATOM 604 N N . SER A 1 81 ? -3.139 24.484 19.312 1 98.56 81 SER A N 1
ATOM 605 C CA . SER A 1 81 ? -2.18 23.75 18.484 1 98.56 81 SER A CA 1
ATOM 606 C C . SER A 1 81 ? -2.547 22.266 18.391 1 98.56 81 SER A C 1
ATOM 608 O O . SER A 1 81 ? -3.682 21.891 18.703 1 98.56 81 SER A O 1
ATOM 610 N N . HIS A 1 82 ? -1.722 21.5 17.859 1 97.94 82 HIS A N 1
ATOM 611 C CA . HIS A 1 82 ? -2.074 20.078 17.766 1 97.94 82 HIS A CA 1
ATOM 612 C C . HIS A 1 82 ? -0.931 19.203 18.25 1 97.94 82 HIS A C 1
ATOM 614 O O . HIS A 1 82 ? 0.216 19.641 18.328 1 97.94 82 HIS A O 1
ATOM 620 N N . LEU A 1 83 ? -1.312 17.969 18.594 1 97.75 83 LEU A N 1
ATOM 621 C CA . LEU A 1 83 ? -0.363 17.062 19.219 1 97.75 83 LEU A CA 1
ATOM 622 C C . LEU A 1 83 ? 0.29 16.156 18.172 1 97.75 83 LEU A C 1
ATOM 624 O O . LEU A 1 83 ? 1.426 15.711 18.344 1 97.75 83 LEU A O 1
ATOM 628 N N . ASP A 1 84 ? -0.491 15.867 17.109 1 96.62 84 ASP A N 1
ATOM 629 C CA . ASP A 1 84 ? 0.034 14.906 16.141 1 96.62 84 ASP A CA 1
ATOM 630 C C . ASP A 1 84 ? 1.107 15.539 15.266 1 96.62 84 ASP A C 1
ATOM 632 O O . ASP A 1 84 ? 1.164 16.766 15.133 1 96.62 84 ASP A O 1
ATOM 636 N N . THR A 1 85 ? 1.916 14.734 14.766 1 95.44 85 THR A N 1
ATOM 637 C CA . THR A 1 85 ? 2.947 15.164 13.828 1 95.44 85 THR A CA 1
ATOM 638 C C . THR A 1 85 ? 2.59 14.766 12.406 1 95.44 85 THR A C 1
ATOM 640 O O . THR A 1 85 ? 1.8 13.844 12.188 1 95.44 85 THR A O 1
ATOM 643 N N . SER A 1 86 ? 3.107 15.523 11.453 1 93.06 86 SER A N 1
ATOM 644 C CA . SER A 1 86 ? 2.805 15.266 10.047 1 93.06 86 SER A CA 1
ATOM 645 C C . SER A 1 86 ? 3.27 13.875 9.617 1 93.06 86 SER A C 1
ATOM 647 O O . SER A 1 86 ? 2.494 13.102 9.062 1 93.06 86 SER A O 1
ATOM 649 N N . LEU A 1 87 ? 4.582 13.625 9.789 1 93.69 87 LEU A N 1
ATOM 650 C CA . LEU A 1 87 ? 5.094 12.266 9.648 1 93.69 87 LEU A CA 1
ATOM 651 C C . LEU A 1 87 ? 4.906 11.484 10.945 1 93.69 87 LEU A C 1
ATOM 653 O O . LEU A 1 87 ? 4.691 12.07 12.008 1 93.69 87 LEU A O 1
ATOM 657 N N . THR A 1 88 ? 5.008 10.18 10.891 1 93.38 88 THR A N 1
ATOM 658 C CA . THR A 1 88 ? 4.699 9.344 12.055 1 93.38 88 THR A CA 1
ATOM 659 C C . THR A 1 88 ? 5.93 9.195 12.945 1 93.38 88 THR A C 1
ATOM 661 O O . THR A 1 88 ? 5.805 8.914 14.141 1 93.38 88 THR A O 1
ATOM 664 N N . GLY A 1 89 ? 7.055 9.312 12.367 1 92.81 89 GLY A N 1
ATOM 665 C CA . GLY A 1 89 ? 8.289 9 13.07 1 92.81 89 GLY A CA 1
ATOM 666 C C . GLY A 1 89 ? 8.727 7.559 12.898 1 92.81 89 GLY A C 1
ATOM 667 O O . GLY A 1 89 ? 9.836 7.191 13.281 1 92.81 89 GLY A O 1
ATOM 668 N N . ASP A 1 90 ? 7.918 6.754 12.398 1 93.94 90 ASP A N 1
ATOM 669 C CA . ASP A 1 90 ? 8.242 5.367 12.07 1 93.94 90 ASP A CA 1
ATOM 670 C C . ASP A 1 90 ? 8.734 5.246 10.625 1 93.94 90 ASP A C 1
ATOM 672 O O . ASP A 1 90 ? 7.949 5.406 9.688 1 93.94 90 ASP A O 1
ATOM 676 N N . PRO A 1 91 ? 9.938 4.875 10.469 1 93 91 PRO A N 1
ATOM 677 C CA . PRO A 1 91 ? 10.461 4.805 9.102 1 93 91 PRO A CA 1
ATOM 678 C C . PRO A 1 91 ? 9.703 3.809 8.227 1 93 91 PRO A C 1
ATOM 680 O O . PRO A 1 91 ? 9.578 4.016 7.016 1 93 91 PRO A O 1
ATOM 683 N N . ALA A 1 92 ? 9.203 2.777 8.781 1 90.5 92 ALA A N 1
ATOM 684 C CA . ALA A 1 92 ? 8.477 1.771 8 1 90.5 92 ALA A CA 1
ATOM 685 C C . ALA A 1 92 ? 7.23 2.367 7.359 1 90.5 92 ALA A C 1
ATOM 687 O O . ALA A 1 92 ? 6.82 1.944 6.277 1 90.5 92 ALA A O 1
ATOM 688 N N . VAL A 1 93 ? 6.699 3.338 7.965 1 92.06 93 VAL A N 1
ATOM 689 C CA . VAL A 1 93 ? 5.488 3.986 7.473 1 92.06 93 VAL A CA 1
ATOM 690 C C . VAL A 1 93 ? 5.859 5.199 6.621 1 92.06 93 VAL A C 1
ATOM 692 O O . VAL A 1 93 ? 5.328 5.383 5.527 1 92.06 93 VAL A O 1
ATOM 695 N N . ASP A 1 94 ? 6.809 5.934 7.062 1 94.19 94 ASP A N 1
ATOM 696 C CA . ASP A 1 94 ? 7.105 7.234 6.469 1 94.19 94 ASP A CA 1
ATOM 697 C C . ASP A 1 94 ? 7.941 7.082 5.203 1 94.19 94 ASP A C 1
ATOM 699 O O . ASP A 1 94 ? 8.055 8.016 4.406 1 94.19 94 ASP A O 1
ATOM 703 N N . ALA A 1 95 ? 8.5 5.844 5.016 1 92.38 95 ALA A N 1
ATOM 704 C CA . ALA A 1 95 ? 9.391 5.625 3.875 1 92.38 95 ALA A CA 1
ATOM 705 C C . ALA A 1 95 ? 8.648 5.852 2.557 1 92.38 95 ALA A C 1
ATOM 707 O O . ALA A 1 95 ? 9.242 6.312 1.578 1 92.38 95 ALA A O 1
ATOM 708 N N . ALA A 1 96 ? 7.398 5.594 2.545 1 88.5 96 ALA A N 1
ATOM 709 C CA . ALA A 1 96 ? 6.598 5.777 1.338 1 88.5 96 ALA A CA 1
ATOM 710 C C . ALA A 1 96 ? 6.617 7.23 0.879 1 88.5 96 ALA A C 1
ATOM 712 O O . ALA A 1 96 ? 6.461 7.516 -0.311 1 88.5 96 ALA A O 1
ATOM 713 N N . ILE A 1 97 ? 6.832 8.133 1.806 1 92.44 97 ILE A N 1
ATOM 714 C CA . ILE A 1 97 ? 6.832 9.562 1.521 1 92.44 97 ILE A CA 1
ATOM 715 C C . ILE A 1 97 ? 8.273 10.07 1.44 1 92.44 97 ILE A C 1
ATOM 717 O O . ILE A 1 97 ? 8.664 10.688 0.445 1 92.44 97 ILE A O 1
ATOM 721 N N . THR A 1 98 ? 9.102 9.711 2.383 1 92.69 98 THR A N 1
ATOM 722 C CA . THR A 1 98 ? 10.406 10.352 2.568 1 92.69 98 THR A CA 1
ATOM 723 C C . THR A 1 98 ? 11.477 9.633 1.753 1 92.69 98 THR A C 1
ATOM 725 O O . THR A 1 98 ? 12.555 10.188 1.52 1 92.69 98 THR A O 1
ATOM 728 N N . GLY A 1 99 ? 11.211 8.328 1.455 1 89.62 99 GLY A N 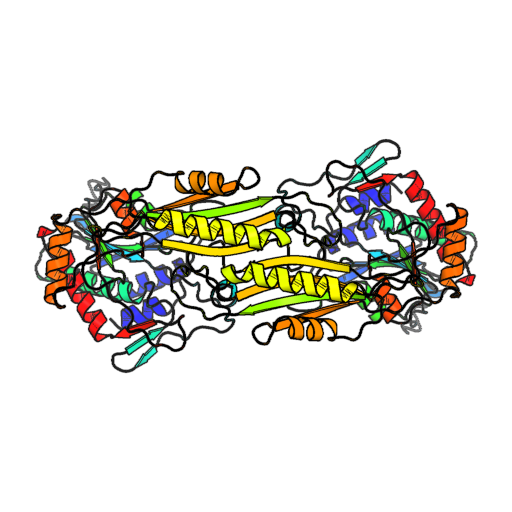1
ATOM 729 C CA . GLY A 1 99 ? 12.203 7.508 0.789 1 89.62 99 GLY A CA 1
ATOM 730 C C . GLY A 1 99 ? 13.32 7.055 1.714 1 89.62 99 GLY A C 1
ATOM 731 O O . GLY A 1 99 ? 14.344 6.543 1.256 1 89.62 99 GLY A O 1
ATOM 732 N N . ARG A 1 100 ? 13.125 7.25 3 1 90.75 100 ARG A N 1
ATOM 733 C CA . ARG A 1 100 ? 14.188 6.941 3.953 1 90.75 100 ARG A CA 1
ATOM 734 C C . ARG A 1 100 ? 13.75 5.855 4.93 1 90.75 100 ARG A C 1
ATOM 736 O O . ARG A 1 100 ? 12.617 5.871 5.41 1 90.75 100 ARG A O 1
ATOM 743 N N . ALA A 1 101 ? 14.641 5.004 5.191 1 88.81 101 ALA A N 1
ATOM 744 C CA . ALA A 1 101 ? 14.336 3.881 6.074 1 88.81 101 ALA A CA 1
ATOM 745 C C . ALA A 1 101 ? 15.008 4.055 7.434 1 88.81 101 ALA A C 1
ATOM 747 O O . ALA A 1 101 ? 14.789 3.26 8.352 1 88.81 101 ALA A O 1
ATOM 748 N N . ASP A 1 102 ? 15.773 5.105 7.602 1 93.12 102 ASP A N 1
ATOM 749 C CA . ASP A 1 102 ? 16.453 5.348 8.867 1 93.12 102 ASP A CA 1
ATOM 750 C C . ASP A 1 102 ? 15.586 6.18 9.805 1 93.12 102 ASP A C 1
ATOM 752 O O . ASP A 1 102 ? 14.641 6.84 9.367 1 93.12 102 ASP A O 1
ATOM 756 N N . THR A 1 103 ? 15.875 6.141 11.062 1 92.94 103 THR A N 1
ATOM 757 C CA . THR A 1 103 ? 15.133 6.883 12.078 1 92.94 103 THR A CA 1
ATOM 758 C C . THR A 1 103 ? 15.578 8.344 12.117 1 92.94 103 THR A C 1
ATOM 760 O O . THR A 1 103 ? 16.781 8.633 12.094 1 92.94 103 THR A O 1
ATOM 763 N N . PRO A 1 104 ? 14.664 9.25 12.133 1 92.19 104 PRO A N 1
ATOM 764 C CA . PRO A 1 104 ? 15.062 10.656 12.258 1 92.19 104 PRO A CA 1
ATOM 765 C C . PRO A 1 104 ? 15.742 10.953 13.594 1 92.19 104 PRO A C 1
ATOM 767 O O . PRO A 1 104 ? 15.5 10.25 14.586 1 92.19 104 PRO A O 1
ATOM 770 N N . ALA A 1 105 ? 16.5 11.992 13.633 1 89.44 105 ALA A N 1
ATOM 771 C CA . ALA A 1 105 ? 17.25 12.375 14.828 1 89.44 105 ALA A CA 1
ATOM 772 C C . ALA A 1 105 ? 16.312 12.758 15.969 1 89.44 105 ALA A C 1
ATOM 774 O O . ALA A 1 105 ? 15.297 13.422 15.75 1 89.44 105 ALA A O 1
ATOM 775 N N . PRO A 1 106 ? 16.641 12.367 17.141 1 89.94 106 PRO A N 1
ATOM 776 C CA . PRO A 1 106 ? 15.812 12.695 18.297 1 89.94 106 PRO A CA 1
ATOM 777 C C . PRO A 1 106 ? 15.961 14.156 18.734 1 89.94 106 PRO A C 1
ATOM 779 O O . PRO A 1 106 ? 16.797 14.883 18.188 1 89.94 106 PRO A O 1
ATOM 782 N N . PHE A 1 107 ? 15.18 14.547 19.719 1 95.94 107 PHE A N 1
ATOM 783 C CA . PHE A 1 107 ? 15.203 15.883 20.297 1 95.94 107 PHE A CA 1
ATOM 784 C C . PHE A 1 107 ? 16.562 16.188 20.906 1 95.94 107 PHE A C 1
ATOM 786 O O . PHE A 1 107 ? 17.141 15.336 21.594 1 95.94 107 PHE A O 1
ATOM 793 N N . ALA A 1 108 ? 17.156 17.328 20.578 1 96.06 108 ALA A N 1
ATOM 794 C CA . ALA A 1 108 ? 18.453 17.766 21.109 1 96.06 108 ALA A CA 1
ATOM 795 C C . ALA A 1 108 ? 18.484 19.266 21.328 1 96.06 108 ALA A C 1
ATOM 797 O O . ALA A 1 108 ? 17.797 20.016 20.641 1 96.06 108 ALA A O 1
ATOM 798 N N . VAL A 1 109 ? 19.234 19.625 22.297 1 96.81 109 VAL A N 1
ATOM 799 C CA . VAL A 1 109 ? 19.438 21.031 22.625 1 96.81 109 VAL A CA 1
ATOM 800 C C . VAL A 1 109 ? 20.922 21.375 22.516 1 96.81 109 VAL A C 1
ATOM 802 O O . VAL A 1 109 ? 21.766 20.656 23.047 1 96.81 109 VAL A O 1
ATOM 805 N N . SER A 1 110 ? 21.297 22.312 21.781 1 94.88 110 SER A N 1
ATOM 806 C CA . SER A 1 110 ? 22.641 22.859 21.688 1 94.88 110 SER A CA 1
ATOM 807 C C . SER A 1 110 ? 22.625 24.391 21.781 1 94.88 110 SER A C 1
ATOM 809 O O . SER A 1 110 ? 22.359 25.078 20.797 1 94.88 110 SER A O 1
ATOM 811 N N . GLY A 1 111 ? 23.062 24.906 22.969 1 95.62 111 GLY A N 1
ATOM 812 C CA . GLY A 1 111 ? 22.953 26.344 23.156 1 95.62 111 GLY A CA 1
ATOM 813 C C . GLY A 1 111 ? 21.516 26.844 23.047 1 95.62 111 GLY A C 1
ATOM 814 O O . GLY A 1 111 ? 20.625 26.375 23.75 1 95.62 111 GLY A O 1
ATOM 815 N N . ASP A 1 112 ? 21.266 27.703 22.094 1 96.19 112 ASP A N 1
ATOM 816 C CA . ASP A 1 112 ? 19.938 28.266 21.891 1 96.19 112 ASP A CA 1
ATOM 817 C C . ASP A 1 112 ? 19.125 27.453 20.875 1 96.19 112 ASP A C 1
ATOM 819 O O . ASP A 1 112 ? 17.938 27.688 20.688 1 96.19 112 ASP A O 1
ATOM 823 N N . THR A 1 113 ? 19.812 26.453 20.391 1 95.69 113 THR A N 1
ATOM 824 C CA . THR A 1 113 ? 19.188 25.703 19.312 1 95.69 113 THR A CA 1
ATOM 825 C C . THR A 1 113 ? 18.562 24.422 19.844 1 95.69 113 THR A C 1
ATOM 827 O O . THR A 1 113 ? 19.203 23.688 20.609 1 95.69 113 THR A O 1
ATOM 830 N N . VAL A 1 114 ? 17.312 24.25 19.484 1 96.25 114 VAL A N 1
ATOM 831 C CA . VAL A 1 114 ? 16.625 22.984 19.75 1 96.25 114 VAL A CA 1
ATOM 832 C C . VAL A 1 114 ? 16.25 22.312 18.438 1 96.25 114 VAL A C 1
ATOM 834 O O . VAL A 1 114 ? 15.82 22.984 17.484 1 96.25 114 VAL A O 1
ATOM 837 N N . CYS A 1 115 ? 16.547 21.062 18.344 1 95.81 115 CYS A N 1
ATOM 838 C CA . CYS A 1 115 ? 16.25 20.344 17.109 1 95.81 115 CYS A CA 1
ATOM 839 C C . CYS A 1 115 ? 15.625 18.984 17.406 1 95.81 115 CYS A C 1
ATOM 841 O O . CYS A 1 115 ? 15.844 18.406 18.469 1 95.81 115 CYS A O 1
ATOM 843 N N . GLY A 1 116 ? 14.805 18.562 16.453 1 94.62 116 GLY A N 1
ATOM 844 C CA . GLY A 1 116 ? 14.211 17.234 16.609 1 94.62 116 GLY A CA 1
ATOM 845 C C . GLY A 1 116 ? 13.07 16.984 15.641 1 94.62 116 GLY A C 1
ATOM 846 O O . GLY A 1 116 ? 12.586 17.906 14.977 1 94.62 116 GLY A O 1
ATOM 847 N N . PHE A 1 117 ? 12.648 15.711 15.586 1 94.5 117 PHE A N 1
ATOM 848 C CA . PHE A 1 117 ? 11.523 15.273 14.773 1 94.5 117 PHE A CA 1
ATOM 849 C C . PHE A 1 117 ? 10.219 15.859 15.289 1 94.5 117 PHE A C 1
ATOM 851 O O . PHE A 1 117 ? 9.969 15.859 16.5 1 94.5 117 PHE A O 1
ATOM 858 N N . GLY A 1 118 ? 9.422 16.438 14.383 1 92.94 118 GLY A N 1
ATOM 859 C CA . GLY A 1 118 ? 8.062 16.859 14.695 1 92.94 118 GLY A CA 1
ATOM 860 C C . GLY A 1 118 ? 8 18.25 15.305 1 92.94 118 GLY A C 1
ATOM 861 O O . GLY A 1 118 ? 6.91 18.781 15.555 1 92.94 118 GLY A O 1
ATOM 862 N N . LEU A 1 119 ? 9.117 18.906 15.523 1 95.5 119 LEU A N 1
ATOM 863 C CA . LEU A 1 119 ? 9.102 20.219 16.172 1 95.5 119 LEU A CA 1
ATOM 864 C C . LEU A 1 119 ? 8.32 21.219 15.336 1 95.5 119 LEU A C 1
ATOM 866 O O . LEU A 1 119 ? 7.562 22.031 15.883 1 95.5 119 LEU A O 1
ATOM 870 N N . GLY A 1 120 ? 8.438 21.094 14.086 1 93.31 120 GLY A N 1
ATOM 871 C CA . GLY A 1 120 ? 7.801 22.078 13.219 1 93.31 120 GLY A CA 1
ATOM 872 C C . GLY A 1 120 ? 6.312 21.844 13.047 1 93.31 120 GLY A C 1
ATOM 873 O O . GLY A 1 120 ? 5.578 22.734 12.641 1 93.31 120 GLY A O 1
ATOM 874 N N . VAL A 1 121 ? 5.82 20.688 13.297 1 93 121 VAL A N 1
ATOM 875 C CA . VAL A 1 121 ? 4.422 20.344 13.062 1 93 121 VAL A CA 1
ATOM 876 C C . VAL A 1 121 ? 3.918 19.438 14.188 1 93 121 VAL A C 1
ATOM 878 O O . VAL A 1 121 ? 3.727 18.234 13.992 1 93 121 VAL A O 1
ATOM 881 N N . ALA A 1 122 ? 3.648 19.922 15.352 1 95.44 122 ALA A N 1
ATOM 882 C CA . ALA A 1 122 ? 3.828 21.312 15.734 1 95.44 122 ALA A CA 1
ATOM 883 C C . ALA A 1 122 ? 4.332 21.422 17.172 1 95.44 122 ALA A C 1
ATOM 885 O O . ALA A 1 122 ? 3.891 22.297 17.922 1 95.44 122 ALA A O 1
ATOM 886 N N . LYS A 1 123 ? 5.207 20.547 17.531 1 96.94 123 LYS A N 1
ATOM 887 C CA . LYS A 1 123 ? 5.594 20.422 18.938 1 96.94 123 LYS A CA 1
ATOM 888 C C . LYS A 1 123 ? 6.207 21.719 19.453 1 96.94 123 LYS A C 1
ATOM 890 O O . LYS A 1 123 ? 6.012 22.094 20.609 1 96.94 123 LYS A O 1
ATOM 895 N N . ALA A 1 124 ? 6.941 22.406 18.672 1 98.06 124 ALA A N 1
ATOM 896 C CA . ALA A 1 124 ? 7.559 23.656 19.109 1 98.06 124 ALA A CA 1
ATOM 897 C C . ALA A 1 124 ? 6.516 24.75 19.281 1 98.06 124 ALA A C 1
ATOM 899 O O . ALA A 1 124 ? 6.441 25.391 20.344 1 98.06 124 ALA A O 1
ATOM 900 N N . PRO A 1 125 ? 5.676 24.953 18.281 1 98.25 125 PRO A N 1
ATOM 901 C CA . PRO A 1 125 ? 4.582 25.891 18.5 1 98.25 125 PRO A CA 1
ATOM 902 C C . PRO A 1 125 ? 3.711 25.516 19.703 1 98.25 125 PRO A C 1
ATOM 904 O O . PRO A 1 125 ? 3.293 26.375 20.469 1 98.25 125 PRO A O 1
ATOM 907 N N . ALA A 1 126 ? 3.438 24.25 19.859 1 98.62 126 ALA A N 1
ATOM 908 C CA . ALA A 1 126 ? 2.645 23.781 20.984 1 98.62 126 ALA A CA 1
ATOM 909 C C . ALA A 1 126 ? 3.322 24.109 22.312 1 98.62 126 ALA A C 1
ATOM 911 O O . ALA A 1 126 ? 2.664 24.531 23.266 1 98.62 126 ALA A O 1
ATOM 912 N N . ALA A 1 127 ? 4.578 23.938 22.359 1 98.75 127 ALA A N 1
ATOM 913 C CA . ALA A 1 127 ? 5.32 24.234 23.578 1 98.75 127 ALA A CA 1
ATOM 914 C C . ALA A 1 127 ? 5.227 25.719 23.922 1 98.75 127 ALA A C 1
ATOM 916 O O . ALA A 1 127 ? 4.992 26.078 25.078 1 98.75 127 ALA A O 1
ATOM 917 N N . ALA A 1 128 ? 5.41 26.547 22.938 1 98.81 128 ALA A N 1
ATOM 918 C CA . ALA A 1 128 ? 5.289 27.984 23.172 1 98.81 128 ALA A CA 1
ATOM 919 C C . ALA A 1 128 ? 3.887 28.359 23.656 1 98.81 128 ALA A C 1
ATOM 921 O O . ALA A 1 128 ? 3.725 29.203 24.531 1 98.81 128 ALA A O 1
ATOM 922 N N . ALA A 1 129 ? 2.914 27.719 23.047 1 98.88 129 ALA A N 1
ATOM 923 C CA . ALA A 1 129 ? 1.528 27.953 23.453 1 98.88 129 ALA A CA 1
ATOM 924 C C . ALA A 1 129 ? 1.306 27.547 24.906 1 98.88 129 ALA A C 1
ATOM 926 O O . ALA A 1 129 ? 0.67 28.281 25.672 1 98.88 129 ALA A O 1
ATOM 927 N N . VAL A 1 130 ? 1.823 26.375 25.297 1 98.88 130 VAL A N 1
ATOM 928 C CA . VAL A 1 130 ? 1.687 25.891 26.656 1 98.88 130 VAL A CA 1
ATOM 929 C C . VAL A 1 130 ? 2.312 26.891 27.641 1 98.88 130 VAL A C 1
ATOM 931 O O . VAL A 1 130 ? 1.674 27.297 28.609 1 98.88 130 VAL A O 1
ATOM 934 N N . VAL A 1 131 ? 3.508 27.312 27.375 1 98.88 131 VAL A N 1
ATOM 935 C CA . VAL A 1 131 ? 4.223 28.203 28.266 1 98.88 131 VAL A CA 1
ATOM 936 C C . VAL A 1 131 ? 3.496 29.547 28.344 1 98.88 131 VAL A C 1
ATOM 938 O O . VAL A 1 131 ? 3.354 30.109 29.438 1 98.88 131 VAL A O 1
ATOM 941 N N . GLY A 1 132 ? 3.057 30.031 27.188 1 98.75 132 GLY A N 1
ATOM 942 C CA . GLY A 1 132 ? 2.275 31.266 27.188 1 98.75 132 GLY A CA 1
ATOM 943 C C . GLY A 1 132 ? 1.01 31.156 28.016 1 98.75 132 GLY A C 1
ATOM 944 O O . GLY A 1 132 ? 0.671 32.094 28.766 1 98.75 132 GLY A O 1
ATOM 945 N N . PHE A 1 133 ? 0.33 30.078 27.906 1 98.5 133 PHE A N 1
ATOM 946 C CA . PHE A 1 133 ? -0.906 29.844 28.641 1 98.5 133 PHE A CA 1
ATOM 947 C C . PHE A 1 133 ? -0.642 29.781 30.141 1 98.5 133 PHE A C 1
ATOM 949 O O . PHE A 1 133 ? -1.367 30.406 30.922 1 98.5 133 PHE A O 1
ATOM 956 N N . VAL A 1 134 ? 0.365 29.047 30.531 1 98.12 134 VAL A N 1
ATOM 957 C CA . VAL A 1 134 ? 0.732 28.906 31.938 1 98.12 134 VAL A CA 1
ATOM 958 C C . VAL A 1 134 ? 1.066 30.266 32.531 1 98.12 134 VAL A C 1
ATOM 960 O O . VAL A 1 134 ? 0.591 30.609 33.625 1 98.12 134 VAL A O 1
ATOM 963 N N . ARG A 1 135 ? 1.836 31.031 31.828 1 97.81 135 ARG A N 1
ATOM 964 C CA . ARG A 1 135 ? 2.217 32.344 32.312 1 97.81 135 ARG A CA 1
ATOM 965 C C . ARG A 1 135 ? 0.993 33.25 32.469 1 97.81 135 ARG A C 1
ATOM 967 O O . ARG A 1 135 ? 0.879 33.969 33.469 1 97.81 135 ARG A O 1
ATOM 974 N N . ALA A 1 136 ? 0.107 33.188 31.516 1 96.94 136 ALA A N 1
ATOM 975 C CA . ALA A 1 136 ? -1.12 33.969 31.609 1 96.94 136 ALA A CA 1
ATOM 976 C C . ALA A 1 136 ? -1.957 33.562 32.812 1 96.94 136 ALA A C 1
ATOM 978 O O . ALA A 1 136 ? -2.49 34.406 33.531 1 96.94 136 ALA A O 1
ATOM 979 N N . ALA A 1 137 ? -2.07 32.281 33 1 95.81 137 ALA A N 1
ATOM 980 C CA . ALA A 1 137 ? -2.842 31.75 34.125 1 95.81 137 ALA A CA 1
ATOM 981 C C . ALA A 1 137 ? -2.242 32.188 35.469 1 95.81 137 ALA A C 1
ATOM 983 O O . ALA A 1 137 ? -2.967 32.594 36.375 1 95.81 137 ALA A O 1
ATOM 984 N N . GLU A 1 138 ? -0.964 32.094 35.562 1 94.94 138 GLU A N 1
ATOM 985 C CA . GLU A 1 138 ? -0.281 32.469 36.781 1 94.94 138 GLU A CA 1
ATOM 986 C C . GLU A 1 138 ? -0.441 33.969 37.062 1 94.94 138 GLU A C 1
ATOM 988 O O . GLU A 1 138 ? -0.661 34.375 38.188 1 94.94 138 GLU A O 1
ATOM 993 N N . ARG A 1 139 ? -0.32 34.688 36.062 1 94.12 139 ARG A N 1
ATOM 994 C CA . ARG A 1 139 ? -0.482 36.125 36.188 1 94.12 139 ARG A CA 1
ATOM 995 C C . ARG A 1 139 ? -1.9 36.469 36.625 1 94.12 139 ARG A C 1
ATOM 997 O O . ARG A 1 139 ? -2.096 37.344 37.5 1 94.12 139 ARG A O 1
ATOM 1004 N N . ALA A 1 140 ? -2.83 35.875 36 1 93 140 ALA A N 1
ATOM 1005 C CA . ALA A 1 140 ? -4.223 36.094 36.375 1 93 140 ALA A CA 1
ATOM 1006 C C . ALA A 1 140 ? -4.469 35.719 37.812 1 93 140 ALA A C 1
ATOM 1008 O O . ALA A 1 140 ? -5.117 36.469 38.562 1 93 140 ALA A O 1
ATOM 1009 N N . HIS A 1 141 ? -3.967 34.656 38.25 1 91.38 141 HIS A N 1
ATOM 1010 C CA . HIS A 1 141 ? -4.109 34.219 39.625 1 91.38 141 HIS A CA 1
ATOM 1011 C C . HIS A 1 141 ? -3.469 35.188 40.594 1 91.38 141 HIS A C 1
ATOM 1013 O O . HIS A 1 141 ? -4.07 35.562 41.625 1 91.38 141 HIS A O 1
ATOM 1019 N N . ALA A 1 142 ? -2.322 35.625 40.219 1 92.56 142 ALA A N 1
ATOM 1020 C CA . ALA A 1 142 ? -1.577 36.531 41.094 1 92.56 142 ALA A CA 1
ATOM 1021 C C . ALA A 1 142 ? -2.289 37.875 41.219 1 92.56 142 ALA A C 1
ATOM 1023 O O . ALA A 1 142 ? -2.244 38.531 42.281 1 92.56 142 ALA A O 1
ATOM 1024 N N . SER A 1 143 ? -2.932 38.281 40.188 1 91.06 143 SER A N 1
ATOM 1025 C CA . SER A 1 143 ? -3.576 39.594 40.188 1 91.06 143 SER A CA 1
ATOM 1026 C C . SER A 1 143 ? -5.031 39.5 40.625 1 91.06 143 SER A C 1
ATOM 1028 O O . SER A 1 143 ? -5.715 40.531 40.75 1 91.06 143 SER A O 1
ATOM 1030 N N . GLY A 1 144 ? -5.578 38.312 40.781 1 87.44 144 GLY A N 1
ATOM 1031 C CA . GLY A 1 144 ? -6.969 38.125 41.156 1 87.44 144 GLY A CA 1
ATOM 1032 C C . GLY A 1 144 ? -7.93 38.344 40 1 87.44 144 GLY A C 1
ATOM 1033 O O . GLY A 1 144 ? -9.125 38.562 40.219 1 87.44 144 GLY A O 1
ATOM 1034 N N . SER A 1 145 ? -7.371 38.344 38.812 1 84.88 145 SER A N 1
ATOM 1035 C CA . SER A 1 145 ? -8.211 38.469 37.656 1 84.88 145 SER A CA 1
ATOM 1036 C C . SER A 1 145 ? -8.68 37.125 37.125 1 84.88 145 SER A C 1
ATOM 1038 O O . SER A 1 145 ? -8.094 36.094 37.438 1 84.88 145 SER A O 1
ATOM 1040 N N . ALA A 1 146 ? -9.781 37.219 36.438 1 82.44 146 ALA A N 1
ATOM 1041 C CA . ALA A 1 146 ? -10.297 36 35.844 1 82.44 146 ALA A CA 1
ATOM 1042 C C . ALA A 1 146 ? -9.75 35.781 34.438 1 82.44 146 ALA A C 1
ATOM 1044 O O . ALA A 1 146 ? -9.641 36.75 33.656 1 82.44 146 ALA A O 1
ATOM 1045 N N . LEU A 1 147 ? -9.195 34.656 34.156 1 89.75 147 LEU A N 1
ATOM 1046 C CA . LEU A 1 147 ? -8.828 34.25 32.812 1 89.75 147 LEU A CA 1
ATOM 1047 C C . LEU A 1 147 ? -9.773 33.156 32.281 1 89.75 147 LEU A C 1
ATOM 1049 O O . LEU A 1 147 ? -9.828 32.062 32.844 1 89.75 147 LEU A O 1
ATOM 1053 N N . ASN A 1 148 ? -10.594 33.562 31.344 1 91 148 ASN A N 1
ATOM 1054 C CA . ASN A 1 148 ? -11.492 32.594 30.719 1 91 148 ASN A CA 1
ATOM 1055 C C . ASN A 1 148 ? -10.961 32.125 29.359 1 91 148 ASN A C 1
ATOM 1057 O O . ASN A 1 148 ? -11.461 32.562 28.312 1 91 148 ASN A O 1
ATOM 1061 N N . ALA A 1 149 ? -10 31.312 29.406 1 94.69 149 ALA A N 1
ATOM 1062 C CA . ALA A 1 149 ? -9.312 30.828 28.203 1 94.69 149 ALA A CA 1
ATOM 1063 C C . ALA A 1 149 ? -9.109 29.328 28.25 1 94.69 149 ALA A C 1
ATOM 1065 O O . ALA A 1 149 ? -9.031 28.734 29.328 1 94.69 149 ALA A O 1
ATOM 1066 N N . HIS A 1 150 ? -9.141 28.734 27.125 1 96.75 150 HIS A N 1
ATOM 1067 C CA . HIS A 1 150 ? -8.805 27.328 26.969 1 96.75 150 HIS A CA 1
ATOM 1068 C C . HIS A 1 150 ? -7.504 27.156 26.188 1 96.75 150 HIS A C 1
ATOM 1070 O O . HIS A 1 150 ? -7.188 27.969 25.312 1 96.75 150 HIS A O 1
ATOM 1076 N N . LEU A 1 151 ? -6.738 26.188 26.547 1 98.56 151 LEU A N 1
ATOM 1077 C CA . LEU A 1 151 ? -5.664 25.672 25.719 1 98.56 151 LEU A CA 1
ATOM 1078 C C . LEU A 1 151 ? -6.023 24.297 25.156 1 98.56 151 LEU A C 1
ATOM 1080 O O . LEU A 1 151 ? -6.383 23.391 25.922 1 98.56 151 LEU A O 1
ATOM 1084 N N . LEU A 1 152 ? -6.004 24.188 23.859 1 98.75 152 LEU A N 1
ATOM 1085 C CA . LEU A 1 152 ? -6.328 22.922 23.219 1 98.75 152 LEU A CA 1
ATOM 1086 C C . LEU A 1 152 ? -5.16 22.422 22.375 1 98.75 152 LEU A C 1
ATOM 1088 O O . LEU A 1 152 ? -4.809 23.031 21.359 1 98.75 152 LEU A O 1
ATOM 1092 N N . LEU A 1 153 ? -4.484 21.391 22.797 1 98.81 153 LEU A N 1
ATOM 1093 C CA . LEU A 1 153 ? -3.607 20.594 21.938 1 98.81 153 LEU A CA 1
ATOM 1094 C C . LEU A 1 153 ? -4.363 19.406 21.344 1 98.81 153 LEU A C 1
ATOM 1096 O O . LEU A 1 153 ? -4.539 18.375 22 1 98.81 153 LEU A O 1
ATOM 1100 N N . ALA A 1 154 ? -4.746 19.578 20.156 1 98.5 154 ALA A N 1
ATOM 1101 C CA . ALA A 1 154 ? -5.785 18.734 19.578 1 98.5 154 ALA A CA 1
ATOM 1102 C C . ALA A 1 154 ? -5.184 17.469 18.969 1 98.5 154 ALA A C 1
ATOM 1104 O O . ALA A 1 154 ? -4.062 17.5 18.453 1 98.5 154 ALA A O 1
ATOM 1105 N N . ALA A 1 155 ? -5.965 16.422 19.031 1 97.38 155 ALA A N 1
ATOM 1106 C CA . ALA A 1 155 ? -5.691 15.203 18.281 1 97.38 155 ALA A CA 1
ATOM 1107 C C . ALA A 1 155 ? -6.062 15.367 16.812 1 97.38 155 ALA A C 1
ATOM 1109 O O . ALA A 1 155 ? -7.027 16.062 16.484 1 97.38 155 ALA A O 1
ATOM 1110 N N . ARG A 1 156 ? -5.32 14.695 15.922 1 95.25 156 ARG A N 1
ATOM 1111 C CA . ARG A 1 156 ? -5.629 14.586 14.5 1 95.25 156 ARG A CA 1
ATOM 1112 C C . ARG A 1 156 ? -5.742 15.961 13.859 1 95.25 156 ARG A C 1
ATOM 1114 O O . ARG A 1 156 ? -6.719 16.25 13.164 1 95.25 156 ARG A O 1
ATOM 1121 N N . GLY A 1 157 ? -4.707 16.766 14.156 1 91.06 157 GLY A N 1
ATOM 1122 C CA . GLY A 1 157 ? -4.676 18.125 13.641 1 91.06 157 GLY A CA 1
ATOM 1123 C C . GLY A 1 157 ? -4.059 18.219 12.258 1 91.06 157 GLY A C 1
ATOM 1124 O O . GLY A 1 157 ? -4.34 19.156 11.508 1 91.06 157 GLY A O 1
ATOM 1125 N N . THR A 1 158 ? -3.166 17.219 11.82 1 79.88 158 THR A N 1
ATOM 1126 C CA . THR A 1 158 ? -2.512 17.266 10.516 1 79.88 158 THR A CA 1
ATOM 1127 C C . THR A 1 158 ? -3.395 16.625 9.445 1 79.88 158 THR A C 1
ATOM 1129 O O . THR A 1 158 ? -4.277 15.828 9.766 1 79.88 158 THR A O 1
ATOM 1132 N N . HIS A 1 159 ? -3.258 17.109 8.273 1 86.75 159 HIS A N 1
ATOM 1133 C CA . HIS A 1 159 ? -4.004 16.594 7.129 1 86.75 159 HIS A CA 1
ATOM 1134 C C . HIS A 1 159 ? -3.678 15.133 6.867 1 86.75 159 HIS A C 1
ATOM 1136 O O . HIS A 1 159 ? -2.652 14.82 6.258 1 86.75 159 HIS A O 1
ATOM 1142 N N . ARG A 1 160 ? -4.371 14.273 7.465 1 87.25 160 ARG A N 1
ATOM 1143 C CA . ARG A 1 160 ? -4.273 12.844 7.207 1 87.25 160 ARG A CA 1
ATOM 1144 C C . ARG A 1 160 ? -5.637 12.172 7.324 1 87.25 160 ARG A C 1
ATOM 1146 O O . ARG A 1 160 ? -6.422 12.492 8.219 1 87.25 160 ARG A O 1
ATOM 1153 N N . THR A 1 161 ? -6 11.375 6.336 1 78.62 161 THR A N 1
ATOM 1154 C CA . THR A 1 161 ? -7.297 10.719 6.43 1 78.62 161 THR A CA 1
ATOM 1155 C C . THR A 1 161 ? -7.262 9.352 5.754 1 78.62 161 THR A C 1
ATOM 1157 O O . THR A 1 161 ? -6.363 9.078 4.957 1 78.62 161 THR A O 1
ATOM 1160 N N . SER A 1 162 ? -8.266 8.539 6.383 1 78.19 162 SER A N 1
ATOM 1161 C CA . SER A 1 162 ? -8.562 7.309 5.656 1 78.19 162 SER A CA 1
ATOM 1162 C C . SER A 1 162 ? -9.719 7.504 4.684 1 78.19 162 SER A C 1
ATOM 1164 O O . SER A 1 162 ? -10.609 8.328 4.922 1 78.19 162 SER A O 1
ATOM 1166 N N . TRP A 1 163 ? -9.633 7.359 3.398 1 80.94 163 TRP A N 1
ATOM 1167 C CA . TRP A 1 163 ? -10.68 7.508 2.396 1 80.94 163 TRP A CA 1
ATOM 1168 C C . TRP A 1 163 ? -11.898 6.664 2.754 1 80.94 163 TRP A C 1
ATOM 1170 O O . TRP A 1 163 ? -12.953 6.793 2.129 1 80.94 163 TRP A O 1
ATOM 1180 N N . ASP A 1 164 ? -11.945 5.836 3.82 1 71.56 164 ASP A N 1
ATOM 1181 C CA . ASP A 1 164 ? -13.078 5.012 4.23 1 71.56 164 ASP A CA 1
ATOM 1182 C C . ASP A 1 164 ? -13.938 5.742 5.262 1 71.56 164 ASP A C 1
ATOM 1184 O O . ASP A 1 164 ? -15.078 5.34 5.523 1 71.56 164 ASP A O 1
ATOM 1188 N N . GLY A 1 165 ? -13.492 6.84 5.871 1 68.12 165 GLY A N 1
ATOM 1189 C CA . GLY A 1 165 ? -14.32 7.578 6.809 1 68.12 165 GLY A CA 1
ATOM 1190 C C . GLY A 1 165 ? -13.602 8.75 7.453 1 68.12 165 GLY A C 1
ATOM 1191 O O . GLY A 1 165 ? -12.375 8.875 7.332 1 68.12 165 GLY A O 1
ATOM 1192 N N . HIS A 1 166 ? -14.453 9.648 7.852 1 65.25 166 HIS A N 1
ATOM 1193 C CA . HIS A 1 166 ? -13.953 10.812 8.57 1 65.25 166 HIS A CA 1
ATOM 1194 C C . HIS A 1 166 ? -13.953 10.562 10.078 1 65.25 166 HIS A C 1
ATOM 1196 O O . HIS A 1 166 ? -15.008 10.453 10.695 1 65.25 166 HIS A O 1
ATOM 1202 N N . ALA A 1 167 ? -12.758 10.383 10.531 1 76.12 167 ALA A N 1
ATOM 1203 C CA . ALA A 1 167 ? -12.625 10.25 11.977 1 76.12 167 ALA A CA 1
ATOM 1204 C C . ALA A 1 167 ? -12.734 11.602 12.672 1 76.12 167 ALA A C 1
ATOM 1206 O O . ALA A 1 167 ? -12.391 12.633 12.086 1 76.12 167 ALA A O 1
ATOM 1207 N N . SER A 1 168 ? -13.336 11.641 13.828 1 88.44 168 SER A N 1
ATOM 1208 C CA . SER A 1 168 ? -13.398 12.859 14.633 1 88.44 168 SER A CA 1
ATOM 1209 C C . SER A 1 168 ? -12 13.383 14.953 1 88.44 168 SER A C 1
ATOM 1211 O O . SER A 1 168 ? -11.062 12.594 15.141 1 88.44 168 SER A O 1
ATOM 1213 N N . THR A 1 169 ? -11.875 14.672 14.945 1 94.56 169 THR A N 1
ATOM 1214 C CA . THR A 1 169 ? -10.625 15.328 15.32 1 94.56 169 THR A CA 1
ATOM 1215 C C . THR A 1 169 ? -10.758 16 16.688 1 94.56 169 THR A C 1
ATOM 1217 O O . THR A 1 169 ? -11.859 16.109 17.234 1 94.56 169 THR A O 1
ATOM 1220 N N . GLY A 1 170 ? -9.656 16.359 17.25 1 97.06 170 GLY A N 1
ATOM 1221 C CA . GLY A 1 170 ? -9.68 17.078 18.531 1 97.06 170 GLY A CA 1
ATOM 1222 C C . GLY A 1 170 ? -10.5 18.344 18.469 1 97.06 170 GLY A C 1
ATOM 1223 O O . GLY A 1 170 ? -11.211 18.672 19.422 1 97.06 170 GLY A O 1
ATOM 1224 N N . VAL A 1 171 ? -10.438 19.078 17.406 1 96.81 171 VAL A N 1
ATOM 1225 C CA . VAL A 1 171 ? -11.164 20.344 17.281 1 96.81 171 VAL A CA 1
ATOM 1226 C C . VAL A 1 171 ? -12.664 20.062 17.156 1 96.81 171 VAL A C 1
ATOM 1228 O O . VAL A 1 171 ? -13.477 20.734 17.797 1 96.81 171 VAL A O 1
ATOM 1231 N N . SER A 1 172 ? -13.016 19.062 16.312 1 94.56 172 SER A N 1
ATOM 1232 C CA . SER A 1 172 ? -14.438 18.75 16.188 1 94.56 172 SER A CA 1
ATOM 1233 C C . SER A 1 172 ? -15.016 18.266 17.516 1 94.56 172 SER A C 1
ATOM 1235 O O . SER A 1 172 ? -16.156 18.594 17.859 1 94.56 172 SER A O 1
ATOM 1237 N N . GLU A 1 173 ? -14.258 17.422 18.203 1 96.62 173 GLU A N 1
ATOM 1238 C CA . GLU A 1 173 ? -14.703 16.969 1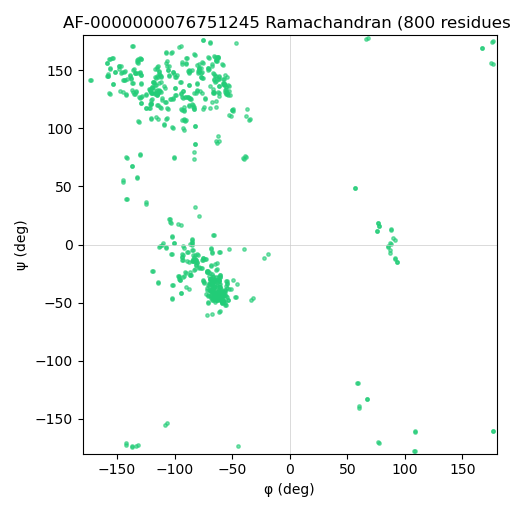9.516 1 96.62 173 GLU A CA 1
ATOM 1239 C C . GLU A 1 173 ? -14.875 18.156 20.469 1 96.62 173 GLU A C 1
ATOM 1241 O O . GLU A 1 173 ? -15.859 18.234 21.203 1 96.62 173 GLU A O 1
ATOM 1246 N N . TYR A 1 174 ? -13.945 19.094 20.5 1 96.94 174 TYR A N 1
ATOM 1247 C CA . TYR A 1 174 ? -13.984 20.281 21.344 1 96.94 174 TYR A CA 1
ATOM 1248 C C . TYR A 1 174 ? -15.227 21.125 21.047 1 96.94 174 TYR A C 1
ATOM 1250 O O . TYR A 1 174 ? -15.961 21.5 21.953 1 96.94 174 TYR A O 1
ATOM 1258 N N . LEU A 1 175 ? -15.477 21.359 19.781 1 96.44 175 LEU A N 1
ATOM 1259 C CA . LEU A 1 175 ? -16.578 22.219 19.375 1 96.44 175 LEU A CA 1
ATOM 1260 C C . LEU A 1 175 ? -17.922 21.531 19.625 1 96.44 175 LEU A C 1
ATOM 1262 O O . LEU A 1 175 ? -18.953 22.188 19.766 1 96.44 175 LEU A O 1
ATOM 1266 N N . GLY A 1 176 ? -17.891 20.203 19.672 1 95.69 176 GLY A N 1
ATOM 1267 C CA . GLY A 1 176 ? -19.109 19.453 19.969 1 95.69 176 GLY A CA 1
ATOM 1268 C C . GLY A 1 176 ? -19.391 19.359 21.469 1 95.69 176 GLY A C 1
ATOM 1269 O O . GLY A 1 176 ? -20.531 19.078 21.859 1 95.69 176 GLY A O 1
ATOM 1270 N N . THR A 1 177 ? -18.406 19.531 22.234 1 94.44 177 THR A N 1
ATOM 1271 C CA . THR A 1 177 ? -18.516 19.281 23.672 1 94.44 177 THR A CA 1
ATOM 1272 C C . THR A 1 177 ? -18.672 20.594 24.438 1 94.44 177 THR A C 1
ATOM 1274 O O . THR A 1 177 ? -19.375 20.641 25.453 1 94.44 177 THR A O 1
ATOM 1277 N N . PHE A 1 178 ? -18.047 21.672 24 1 94.12 178 PHE A N 1
ATOM 1278 C CA . PHE A 1 178 ? -18.016 22.938 24.719 1 94.12 178 PHE A CA 1
ATOM 1279 C C . PHE A 1 178 ? -18.734 24.031 23.938 1 94.12 178 PHE A C 1
ATOM 1281 O O . PHE A 1 178 ? -18.781 23.969 22.703 1 94.12 178 PHE A O 1
ATOM 1288 N N . PRO A 1 179 ? -19.25 25 24.672 1 94.25 179 PRO A N 1
ATOM 1289 C CA . PRO A 1 179 ? -19.703 26.172 23.922 1 94.25 179 PRO A CA 1
ATOM 1290 C C . PRO A 1 179 ? -18.609 26.797 23.078 1 94.25 179 PRO A C 1
ATOM 1292 O O . PRO A 1 179 ? -17.453 26.859 23.5 1 94.25 179 PRO A O 1
ATOM 1295 N N . PRO A 1 180 ? -18.922 27.188 21.859 1 95.25 180 PRO A N 1
ATOM 1296 C CA . PRO A 1 180 ? -17.906 27.797 21 1 95.25 180 PRO A CA 1
ATOM 1297 C C . PRO A 1 180 ? -17.219 29 21.641 1 95.25 180 PRO A C 1
ATOM 1299 O O . PRO A 1 180 ? -17.891 29.875 22.188 1 95.25 180 PRO A O 1
ATOM 1302 N N . PRO A 1 181 ? -15.938 28.984 21.625 1 95.94 181 PRO A N 1
ATOM 1303 C CA . PRO A 1 181 ? -15.234 30.156 22.156 1 95.94 181 PRO A CA 1
ATOM 1304 C C . PRO A 1 181 ? -15.492 31.422 21.344 1 95.94 181 PRO A C 1
ATOM 1306 O O . PRO A 1 181 ? -15.891 31.344 20.172 1 95.94 181 PRO A O 1
ATOM 1309 N N . ARG A 1 182 ? -15.289 32.562 21.922 1 95.06 182 ARG A N 1
ATOM 1310 C CA . ARG A 1 182 ? -15.523 33.812 21.234 1 95.06 182 ARG A CA 1
ATOM 1311 C C . ARG A 1 182 ? -14.484 34.062 20.141 1 95.06 182 ARG A C 1
ATOM 1313 O O . ARG A 1 182 ? -14.75 34.75 19.156 1 95.06 182 ARG A O 1
ATOM 1320 N N . ALA A 1 183 ? -13.297 33.5 20.328 1 97.5 183 ALA A N 1
ATOM 1321 C CA . ALA A 1 183 ? -12.211 33.594 19.359 1 97.5 183 ALA A CA 1
ATOM 1322 C C . ALA A 1 183 ? -11.258 32.438 19.484 1 97.5 183 ALA A C 1
ATOM 1324 O O . ALA A 1 183 ? -11.266 31.719 20.484 1 97.5 183 ALA A O 1
ATOM 1325 N N . ALA A 1 184 ? -10.5 32.219 18.438 1 97.81 184 ALA A N 1
ATOM 1326 C CA . ALA A 1 184 ? -9.469 31.172 18.453 1 97.81 184 ALA A CA 1
ATOM 1327 C C . ALA A 1 184 ? -8.125 31.734 17.984 1 97.81 184 ALA A C 1
ATOM 1329 O O . ALA A 1 184 ? -8.078 32.625 17.141 1 97.81 184 ALA A O 1
ATOM 1330 N N . VAL A 1 185 ? -7.105 31.25 18.531 1 98.44 185 VAL A N 1
ATOM 1331 C CA . VAL A 1 185 ? -5.734 31.516 18.109 1 98.44 185 VAL A CA 1
ATOM 1332 C C . VAL A 1 185 ? -5.059 30.203 17.719 1 98.44 185 VAL A C 1
ATOM 1334 O O . VAL A 1 185 ? -4.992 29.266 18.531 1 98.44 185 VAL A O 1
ATOM 1337 N N . VAL A 1 186 ? -4.613 30.125 16.516 1 98.38 186 VAL A N 1
ATOM 1338 C CA . VAL A 1 186 ? -3.863 28.969 16.047 1 98.38 186 VAL A CA 1
ATOM 1339 C C . VAL A 1 186 ? -2.367 29.203 16.25 1 98.38 186 VAL A C 1
ATOM 1341 O O . VAL A 1 186 ? -1.762 30.031 15.57 1 98.38 186 VAL A O 1
ATOM 1344 N N . ALA A 1 187 ? -1.821 28.516 17.219 1 98.5 187 ALA A N 1
ATOM 1345 C CA . ALA A 1 187 ? -0.381 28.547 17.469 1 98.5 187 ALA A CA 1
ATOM 1346 C C . ALA A 1 187 ? 0.35 27.578 16.531 1 98.5 187 ALA A C 1
ATOM 1348 O O . ALA A 1 187 ? 0.582 26.422 16.891 1 98.5 187 ALA A O 1
ATOM 1349 N N . LYS A 1 188 ? 0.663 28 15.438 1 96.62 188 LYS A N 1
ATOM 1350 C CA . LYS A 1 188 ? 1.328 27.234 14.383 1 96.62 188 LYS A CA 1
ATOM 1351 C C . LYS A 1 188 ? 2.174 28.141 13.492 1 96.62 188 LYS A C 1
ATOM 1353 O O . LYS A 1 188 ? 1.835 29.312 13.281 1 96.62 188 LYS A O 1
ATOM 1358 N N . GLY A 1 189 ? 3.197 27.531 13.031 1 92.25 189 GLY A N 1
ATOM 1359 C CA . GLY A 1 189 ? 4.086 28.281 12.156 1 92.25 189 GLY A CA 1
ATOM 1360 C C . GLY A 1 189 ? 3.42 28.75 10.875 1 92.25 189 GLY A C 1
ATOM 1361 O O . GLY A 1 189 ? 2.404 28.188 10.461 1 92.25 189 GLY A O 1
ATOM 1362 N N . GLY A 1 190 ? 3.947 29.703 10.211 1 89.81 190 GLY A N 1
ATOM 1363 C CA . GLY A 1 190 ? 3.527 30.375 8.992 1 89.81 190 GLY A CA 1
ATOM 1364 C C . GLY A 1 190 ? 4.43 31.531 8.602 1 89.81 190 GLY A C 1
ATOM 1365 O O . GLY A 1 190 ? 5.586 31.594 9.023 1 89.81 190 GLY A O 1
ATOM 1366 N N . PRO A 1 191 ? 3.875 32.344 7.801 1 92.81 191 PRO A N 1
ATOM 1367 C CA . PRO A 1 191 ? 4.645 33.562 7.457 1 92.81 191 PRO A CA 1
ATOM 1368 C C . PRO A 1 191 ? 4.758 34.531 8.625 1 92.81 191 PRO A C 1
ATOM 1370 O O . PRO A 1 191 ? 4.02 34.438 9.602 1 92.81 191 PRO A O 1
ATOM 1373 N N . PRO A 1 192 ? 5.699 35.406 8.555 1 95.12 192 PRO A N 1
ATOM 1374 C CA . PRO A 1 192 ? 5.703 36.469 9.57 1 95.12 192 PRO A CA 1
ATOM 1375 C C . PRO A 1 192 ? 4.391 37.25 9.625 1 95.12 192 PRO A C 1
ATOM 1377 O O . PRO A 1 192 ? 3.795 37.531 8.578 1 95.12 192 PRO A O 1
ATOM 1380 N N . GLY A 1 193 ? 3.957 37.469 10.82 1 96.19 193 GLY A N 1
ATOM 1381 C CA . GLY A 1 193 ? 2.725 38.25 10.977 1 96.19 193 GLY A CA 1
ATOM 1382 C C . GLY A 1 193 ? 1.556 37.375 11.438 1 96.19 193 GLY A C 1
ATOM 1383 O O . GLY A 1 193 ? 1.75 36.344 12.039 1 96.19 193 GLY A O 1
ATOM 1384 N N . VAL A 1 194 ? 0.339 37.938 11.211 1 97.5 194 VAL A N 1
ATOM 1385 C CA . VAL A 1 194 ? -0.903 37.312 11.656 1 97.5 194 VAL A CA 1
ATOM 1386 C C . VAL A 1 194 ? -1.742 36.906 10.445 1 97.5 194 VAL A C 1
ATOM 1388 O O . VAL A 1 194 ? -2.064 37.75 9.602 1 97.5 194 VAL A O 1
ATOM 1391 N N . LEU A 1 195 ? -2.025 35.656 10.328 1 97.25 195 LEU A N 1
ATOM 1392 C CA . LEU A 1 195 ? -2.928 35.188 9.289 1 97.25 195 LEU A CA 1
ATOM 1393 C C . LEU A 1 195 ? -4.379 35.25 9.758 1 97.25 195 LEU A C 1
ATOM 1395 O O . LEU A 1 195 ? -4.719 34.688 10.805 1 97.25 195 LEU A O 1
ATOM 1399 N N . ARG A 1 196 ? -5.195 35.906 9 1 96.19 196 ARG A N 1
ATOM 1400 C CA . ARG A 1 196 ? -6.621 35.969 9.297 1 96.19 196 ARG A CA 1
ATOM 1401 C C . ARG A 1 196 ? -7.406 35.031 8.398 1 96.19 196 ARG A C 1
ATOM 1403 O O . ARG A 1 196 ? -8.609 34.844 8.578 1 96.19 196 ARG A O 1
ATOM 1410 N N . GLN A 1 197 ? -6.629 34.5 7.426 1 94.5 197 GLN A N 1
ATOM 1411 C CA . GLN A 1 197 ? -7.238 33.594 6.453 1 94.5 197 GLN A CA 1
ATOM 1412 C C . GLN A 1 197 ? -6.289 32.469 6.078 1 94.5 197 GLN A C 1
ATOM 1414 O O . GLN A 1 197 ? -5.078 32.656 5.973 1 94.5 197 GLN A O 1
ATOM 1419 N N . GLU A 1 198 ? -6.812 31.297 5.906 1 94.69 198 GLU A N 1
ATOM 1420 C CA . GLU A 1 198 ? -6.148 30.109 5.359 1 94.69 198 GLU A CA 1
ATOM 1421 C C . GLU A 1 198 ? -7.004 29.438 4.289 1 94.69 198 GLU A C 1
ATOM 1423 O O . GLU A 1 198 ? -8.234 29.531 4.324 1 94.69 198 GLU A O 1
ATOM 1428 N N . PRO A 1 199 ? -6.387 28.859 3.348 1 93.75 199 PRO A N 1
ATOM 1429 C CA . PRO A 1 199 ? -7.168 28.266 2.262 1 93.75 199 PRO A CA 1
ATOM 1430 C C . PRO A 1 199 ? -7.941 27.031 2.701 1 93.75 199 PRO A C 1
ATOM 1432 O O . PRO A 1 199 ? -7.508 26.328 3.613 1 93.75 199 PRO A O 1
ATOM 1435 N N . ALA A 1 200 ? -9.094 26.844 1.98 1 93.62 200 ALA A N 1
ATOM 1436 C CA . ALA A 1 200 ? -9.742 25.531 2.055 1 93.62 200 ALA A CA 1
ATOM 1437 C C . ALA A 1 200 ? -8.82 24.438 1.528 1 93.62 200 ALA A C 1
ATOM 1439 O O . ALA A 1 200 ? -8.07 24.656 0.576 1 93.62 200 ALA A O 1
ATOM 1440 N N . ALA A 1 201 ? -8.898 23.359 2.168 1 92.69 201 ALA A N 1
ATOM 1441 C CA . ALA A 1 201 ? -8.039 22.234 1.79 1 92.69 201 ALA A CA 1
ATOM 1442 C C . ALA A 1 201 ? -8.875 21.016 1.389 1 92.69 201 ALA A C 1
ATOM 1444 O O . ALA A 1 201 ? -9.852 20.672 2.059 1 92.69 201 ALA A O 1
ATOM 1445 N N . LEU A 1 202 ? -8.492 20.359 0.24 1 93.44 202 LEU A N 1
ATOM 1446 C CA . LEU A 1 202 ? -9.234 19.219 -0.302 1 93.44 202 LEU A CA 1
ATOM 1447 C C . LEU A 1 202 ? -8.281 18.109 -0.75 1 93.44 202 LEU A C 1
ATOM 1449 O O . LEU A 1 202 ? -7.23 18.391 -1.333 1 93.44 202 LEU A O 1
ATOM 1453 N N . TYR A 1 203 ? -8.656 16.906 -0.458 1 94.69 203 TYR A N 1
ATOM 1454 C CA . TYR A 1 203 ? -8.086 15.766 -1.162 1 94.69 203 TYR A CA 1
ATOM 1455 C C . TYR A 1 203 ? -8.969 15.359 -2.336 1 94.69 203 TYR A C 1
ATOM 1457 O O . TYR A 1 203 ? -10.195 15.406 -2.246 1 94.69 203 TYR A O 1
ATOM 1465 N N . LEU A 1 204 ? -8.352 15.016 -3.406 1 96.12 204 LEU A N 1
ATOM 1466 C CA . LEU A 1 204 ? -9.031 14.43 -4.559 1 96.12 204 LEU A CA 1
ATOM 1467 C C . LEU A 1 204 ? -8.477 13.047 -4.863 1 96.12 204 LEU A C 1
ATOM 1469 O O . LEU A 1 204 ? -7.254 12.852 -4.895 1 96.12 204 LEU A O 1
ATOM 1473 N N . ARG A 1 205 ? -9.297 12.102 -5.02 1 96.75 205 ARG A N 1
ATOM 1474 C CA . ARG A 1 205 ? -8.922 10.758 -5.449 1 96.75 205 ARG A CA 1
ATOM 1475 C C . ARG A 1 205 ? -9.453 10.461 -6.844 1 96.75 205 ARG A C 1
ATOM 1477 O O . ARG A 1 205 ? -10.672 10.484 -7.066 1 96.75 205 ARG A O 1
ATOM 1484 N N . VAL A 1 206 ? -8.586 10.227 -7.758 1 96.75 206 VAL A N 1
ATOM 1485 C CA . VAL A 1 206 ? -8.93 9.859 -9.133 1 96.75 206 VAL A CA 1
ATOM 1486 C C . VAL A 1 206 ? -8.758 8.359 -9.328 1 96.75 206 VAL A C 1
ATOM 1488 O O . VAL A 1 206 ? -7.695 7.805 -9.047 1 96.75 206 VAL A O 1
ATOM 1491 N N . ARG A 1 207 ? -9.773 7.691 -9.773 1 95.12 207 ARG A N 1
ATOM 1492 C CA . ARG A 1 207 ? -9.711 6.25 -9.992 1 95.12 207 ARG A CA 1
ATOM 1493 C C . ARG A 1 207 ? -10 5.906 -11.453 1 95.12 207 ARG A C 1
ATOM 1495 O O . ARG A 1 207 ? -11.016 6.32 -12.008 1 95.12 207 ARG A O 1
ATOM 1502 N N . LEU A 1 208 ? -9.07 5.277 -12.062 1 92.75 208 LEU A N 1
ATOM 1503 C CA . LEU A 1 208 ? -9.219 4.699 -13.391 1 92.75 208 LEU A CA 1
ATOM 1504 C C . LEU A 1 208 ? -9.406 3.189 -13.312 1 92.75 208 LEU A C 1
ATOM 1506 O O . LEU A 1 208 ? -8.625 2.496 -12.648 1 92.75 208 LEU A O 1
ATOM 1510 N N . SER A 1 209 ? -10.461 2.689 -13.891 1 88.38 209 SER A N 1
ATOM 1511 C CA . SER A 1 209 ? -10.742 1.26 -13.859 1 88.38 209 SER A CA 1
ATOM 1512 C C . SER A 1 209 ? -10.711 0.656 -15.258 1 88.38 209 SER A C 1
ATOM 1514 O O . SER A 1 209 ? -11.023 1.334 -16.25 1 88.38 209 SER A O 1
ATOM 1516 N N . GLY A 1 210 ? -10.242 -0.502 -15.328 1 83.44 210 GLY A N 1
ATOM 1517 C CA . GLY A 1 210 ? -10.258 -1.283 -16.547 1 83.44 210 GLY A CA 1
ATOM 1518 C C . GLY A 1 210 ? -10.68 -2.727 -16.328 1 83.44 210 GLY A C 1
ATOM 1519 O O . GLY A 1 210 ? -10.883 -3.152 -15.195 1 83.44 210 GLY A O 1
ATOM 1520 N N . ALA A 1 211 ? -10.875 -3.375 -17.391 1 77.94 211 ALA A N 1
ATOM 1521 C CA . ALA A 1 211 ? -11.211 -4.797 -17.328 1 77.94 211 ALA A CA 1
ATOM 1522 C C . ALA A 1 211 ? -10.047 -5.609 -16.781 1 77.94 211 ALA A C 1
ATOM 1524 O O . ALA A 1 211 ? -8.883 -5.23 -16.938 1 77.94 211 ALA A O 1
ATOM 1525 N N . TRP A 1 212 ? -10.477 -6.625 -15.961 1 79 212 TRP A N 1
ATOM 1526 C CA . TRP A 1 212 ? -9.438 -7.512 -15.453 1 79 212 TRP A CA 1
ATOM 1527 C C . TRP A 1 212 ? -9.594 -8.922 -16.016 1 79 212 TRP A C 1
ATOM 1529 O O . TRP A 1 212 ? -10.711 -9.391 -16.234 1 79 212 TRP A O 1
ATOM 1539 N N . GLY A 1 213 ? -8.43 -9.594 -16.219 1 72.94 213 GLY A N 1
ATOM 1540 C CA . GLY A 1 213 ? -8.344 -11.016 -16.5 1 72.94 213 GLY A CA 1
ATOM 1541 C C . GLY A 1 213 ? -7.102 -11.672 -15.922 1 72.94 213 GLY A C 1
ATOM 1542 O O . GLY A 1 213 ? -6.152 -10.977 -15.547 1 72.94 213 GLY A O 1
ATOM 1543 N N . PRO A 1 214 ? -7.234 -12.961 -15.664 1 61.12 214 PRO A N 1
ATOM 1544 C CA . PRO A 1 214 ? -6.137 -13.68 -15.016 1 61.12 214 PRO A CA 1
ATOM 1545 C C . PRO A 1 214 ? -4.898 -13.781 -15.906 1 61.12 214 PRO A C 1
ATOM 1547 O O . PRO A 1 214 ? -3.969 -14.531 -15.586 1 61.12 214 PRO A O 1
ATOM 1550 N N . LEU A 1 215 ? -5.113 -13.008 -17 1 58.47 215 LEU A N 1
ATOM 1551 C CA . LEU A 1 215 ? -3.947 -13.078 -17.875 1 58.47 215 LEU A CA 1
ATOM 1552 C C . LEU A 1 215 ? -2.748 -12.375 -17.234 1 58.47 215 LEU A C 1
ATOM 1554 O O . LEU A 1 215 ? -2.908 -11.383 -16.531 1 58.47 215 LEU A O 1
ATOM 1558 N N . MET A 1 216 ? -1.71 -13.18 -17.453 1 61.19 216 MET A N 1
ATOM 1559 C CA . MET A 1 216 ? -0.428 -12.531 -17.203 1 61.19 216 MET A CA 1
ATOM 1560 C C . MET A 1 216 ? -0.378 -11.156 -17.859 1 61.19 216 MET A C 1
ATOM 1562 O O . MET A 1 216 ? -1.25 -10.805 -18.656 1 61.19 216 MET A O 1
ATOM 1566 N N . LEU A 1 217 ? 0.642 -10.344 -17.656 1 62.78 217 LEU A N 1
ATOM 1567 C CA . LEU A 1 217 ? 0.811 -8.938 -17.984 1 62.78 217 LEU A CA 1
ATOM 1568 C C . LEU A 1 217 ? 0.521 -8.68 -19.453 1 62.78 217 LEU A C 1
ATOM 1570 O O . LEU A 1 217 ? 0.633 -9.586 -20.281 1 62.78 217 LEU A O 1
ATOM 1574 N N . TYR A 1 218 ? -0.288 -7.648 -19.703 1 60.19 218 TYR A N 1
ATOM 1575 C CA . TYR A 1 218 ? -0.597 -7.16 -21.047 1 60.19 218 TYR A CA 1
ATOM 1576 C C . TYR A 1 218 ? 0.653 -6.625 -21.734 1 60.19 218 TYR A C 1
ATOM 1578 O O . TYR A 1 218 ? 1.4 -5.836 -21.141 1 60.19 218 TYR A O 1
ATOM 1586 N N . PRO A 1 219 ? 0.938 -7.23 -22.938 1 58.28 219 PRO A N 1
ATOM 1587 C CA . PRO A 1 219 ? 2.125 -6.73 -23.625 1 58.28 219 PRO A CA 1
ATOM 1588 C C . PRO A 1 219 ? 2.15 -5.207 -23.734 1 58.28 219 PRO A C 1
ATOM 1590 O O . PRO A 1 219 ? 3.227 -4.602 -23.734 1 58.28 219 PRO A O 1
ATOM 1593 N N . ASN A 1 220 ? 0.982 -4.574 -23.812 1 61.28 220 ASN A N 1
ATOM 1594 C CA . ASN A 1 220 ? 0.993 -3.127 -24 1 61.28 220 ASN A CA 1
ATOM 1595 C C . ASN A 1 220 ? 0.826 -2.389 -22.688 1 61.28 220 ASN A C 1
ATOM 1597 O O . ASN A 1 220 ? 0.572 -1.183 -22.672 1 61.28 220 ASN A O 1
ATOM 1601 N N . GLY A 1 221 ? 1.032 -2.996 -21.609 1 69 221 GLY A N 1
ATOM 1602 C CA . GLY A 1 221 ? 1.126 -2.398 -20.297 1 69 221 GLY A CA 1
ATOM 1603 C C . GLY A 1 221 ? -0.221 -2.238 -19.609 1 69 221 GLY A C 1
ATOM 1604 O O . GLY A 1 221 ? -0.288 -1.904 -18.438 1 69 221 GLY A O 1
ATOM 1605 N N . GLY A 1 222 ? -1.302 -2.523 -20.359 1 79.31 222 GLY A N 1
ATOM 1606 C CA . GLY A 1 222 ? -2.615 -2.445 -19.75 1 79.31 222 GLY A CA 1
ATOM 1607 C C . GLY A 1 222 ? -2.943 -1.064 -19.219 1 79.31 222 GLY A C 1
ATOM 1608 O O . GLY A 1 222 ? -2.617 -0.056 -19.844 1 79.31 222 GLY A O 1
ATOM 1609 N N . LEU A 1 223 ? -3.529 -1.013 -18.109 1 85.31 223 LEU A N 1
ATOM 1610 C CA . LEU A 1 223 ? -3.947 0.225 -17.453 1 85.31 223 LEU A CA 1
ATOM 1611 C C . LEU A 1 223 ? -2.74 1.086 -17.094 1 85.31 223 LEU A C 1
ATOM 1613 O O . LEU A 1 223 ? -2.818 2.316 -17.141 1 85.31 223 LEU A O 1
ATOM 1617 N N . LEU A 1 224 ? -1.594 0.478 -16.781 1 89.31 224 LEU A N 1
ATOM 1618 C CA . LEU A 1 224 ? -0.412 1.219 -16.344 1 89.31 224 LEU A CA 1
ATOM 1619 C C . LEU A 1 224 ? 0.169 2.027 -17.5 1 89.31 224 LEU A C 1
ATOM 1621 O O . LEU A 1 224 ? 0.782 3.076 -17.281 1 89.31 224 LEU A O 1
ATOM 1625 N N . ALA A 1 225 ? -0.096 1.589 -18.688 1 83.31 225 ALA A N 1
ATOM 1626 C CA . ALA A 1 225 ? 0.364 2.34 -19.859 1 83.31 225 ALA A CA 1
ATOM 1627 C C . ALA A 1 225 ? -0.375 3.668 -19.984 1 83.31 225 ALA A C 1
ATOM 1629 O O . ALA A 1 225 ? 0.097 4.59 -20.656 1 83.31 225 ALA A O 1
ATOM 1630 N N . ARG A 1 226 ? -1.504 3.785 -19.312 1 86.19 226 ARG A N 1
ATOM 1631 C CA . ARG A 1 226 ? -2.32 4.992 -19.391 1 86.19 226 ARG A CA 1
ATOM 1632 C C . ARG A 1 226 ? -1.971 5.953 -18.25 1 86.19 226 ARG A C 1
ATOM 1634 O O . ARG A 1 226 ? -2.463 7.082 -18.219 1 86.19 226 ARG A O 1
ATOM 1641 N N . ALA A 1 227 ? -1.216 5.484 -17.328 1 88.75 227 ALA A N 1
ATOM 1642 C CA . ALA A 1 227 ? -0.908 6.277 -16.141 1 88.75 227 ALA A CA 1
ATOM 1643 C C . ALA A 1 227 ? -0.247 7.598 -16.516 1 88.75 227 ALA A C 1
ATOM 1645 O O . ALA A 1 227 ? -0.561 8.641 -15.945 1 88.75 227 ALA A O 1
ATOM 1646 N N . GLY A 1 228 ? 0.646 7.559 -17.484 1 88.38 228 GLY A N 1
ATOM 1647 C CA . GLY A 1 228 ? 1.315 8.781 -17.906 1 88.38 228 GLY A CA 1
ATOM 1648 C C . GLY A 1 228 ? 0.356 9.844 -18.406 1 88.38 228 GLY A C 1
ATOM 1649 O O . GLY A 1 228 ? 0.471 11.008 -18.047 1 88.38 228 GLY A O 1
ATOM 1650 N N . ASP A 1 229 ? -0.557 9.406 -19.219 1 89.69 229 ASP A N 1
ATOM 1651 C CA . ASP A 1 229 ? -1.558 10.328 -19.75 1 89.69 229 ASP A CA 1
ATOM 1652 C C . ASP A 1 229 ? -2.43 10.898 -18.641 1 89.69 229 ASP A C 1
ATOM 1654 O O . ASP A 1 229 ? -2.766 12.086 -18.641 1 89.69 229 ASP A O 1
ATOM 1658 N N . LEU A 1 230 ? -2.822 10.055 -17.75 1 91.88 230 LEU A N 1
ATOM 1659 C CA . LEU A 1 230 ? -3.641 10.492 -16.625 1 91.88 230 LEU A CA 1
ATOM 1660 C C . LEU A 1 230 ? -2.914 11.547 -15.812 1 91.88 230 LEU A C 1
ATOM 1662 O O . LEU A 1 230 ? -3.484 12.594 -15.492 1 91.88 230 LEU A O 1
ATOM 1666 N N . LEU A 1 231 ? -1.653 11.297 -15.5 1 92.06 231 LEU A N 1
ATOM 1667 C CA . LEU A 1 231 ? -0.854 12.219 -14.703 1 92.06 231 LEU A CA 1
ATOM 1668 C C . LEU A 1 231 ? -0.706 13.562 -15.414 1 92.06 231 LEU A C 1
ATOM 1670 O O . LEU A 1 231 ? -0.821 14.617 -14.789 1 92.06 231 LEU A O 1
ATOM 1674 N N . THR A 1 232 ? -0.498 13.5 -16.688 1 91.25 232 THR A N 1
ATOM 1675 C CA . THR A 1 232 ? -0.37 14.711 -17.484 1 91.25 232 THR A CA 1
ATOM 1676 C C . THR A 1 232 ? -1.671 15.516 -17.469 1 91.25 232 THR A C 1
ATOM 1678 O O . THR A 1 232 ? -1.66 16.719 -17.234 1 91.25 232 THR A O 1
ATOM 1681 N N . ALA A 1 233 ? -2.734 14.812 -17.672 1 93.38 233 ALA A N 1
ATOM 1682 C CA . ALA A 1 233 ? -4.039 15.469 -17.734 1 93.38 233 ALA A CA 1
ATOM 1683 C C . ALA A 1 233 ? -4.398 16.094 -16.391 1 93.38 233 ALA A C 1
ATOM 1685 O O . ALA A 1 233 ? -4.871 17.219 -16.328 1 93.38 233 ALA A O 1
ATOM 1686 N N . VAL A 1 234 ? -4.207 15.398 -15.328 1 94 234 VAL A N 1
ATOM 1687 C CA . VAL A 1 234 ? -4.555 15.883 -14 1 94 234 VAL A CA 1
ATOM 1688 C C . VAL A 1 234 ? -3.666 17.062 -13.633 1 94 234 VAL A C 1
ATOM 1690 O O . VAL A 1 234 ? -4.141 18.062 -13.07 1 94 234 VAL A O 1
ATOM 1693 N N . SER A 1 235 ? -2.389 16.984 -13.969 1 92 235 SER A N 1
ATOM 1694 C CA . SER A 1 235 ? -1.472 18.078 -13.711 1 92 235 SER A CA 1
ATOM 1695 C C . SER A 1 235 ? -1.885 19.344 -14.477 1 92 235 SER A C 1
ATOM 1697 O O . SER A 1 235 ? -1.854 20.438 -13.93 1 92 235 SER A O 1
ATOM 1699 N N . ALA A 1 236 ? -2.199 19.125 -15.688 1 91.94 236 ALA A N 1
ATOM 1700 C CA . ALA A 1 236 ? -2.646 20.25 -16.5 1 91.94 236 ALA A CA 1
ATOM 1701 C C . ALA A 1 236 ? -3.91 20.891 -15.93 1 91.94 236 ALA A C 1
ATOM 1703 O O . ALA A 1 236 ? -4.035 22.109 -15.875 1 91.94 236 ALA A O 1
ATOM 1704 N N . TRP A 1 237 ? -4.828 20.094 -15.539 1 94.19 237 TRP A N 1
ATOM 1705 C CA . TRP A 1 237 ? -6.043 20.594 -14.898 1 94.19 237 TRP A CA 1
ATOM 1706 C C . TRP A 1 237 ? -5.711 21.391 -13.641 1 94.19 237 TRP A C 1
ATOM 1708 O O . TRP A 1 237 ? -6.215 22.516 -13.461 1 94.19 237 TRP A O 1
ATOM 1718 N N . GLY A 1 238 ? -4.898 20.797 -12.781 1 92.88 238 GLY A N 1
ATOM 1719 C CA . GLY A 1 238 ? -4.531 21.469 -11.547 1 92.88 238 GLY A CA 1
ATOM 1720 C C . GLY A 1 238 ? -3.934 22.859 -11.773 1 92.88 238 GLY A C 1
ATOM 1721 O O . GLY A 1 238 ? -4.297 23.812 -11.086 1 92.88 238 GLY A O 1
ATOM 1722 N N . ALA A 1 239 ? -3.037 22.891 -12.742 1 91.25 239 ALA A N 1
ATOM 1723 C CA . ALA A 1 239 ? -2.408 24.172 -13.086 1 91.25 239 ALA A CA 1
ATOM 1724 C C . ALA A 1 239 ? -3.447 25.188 -13.555 1 91.25 239 ALA A C 1
ATOM 1726 O O . ALA A 1 239 ? -3.434 26.328 -13.117 1 91.25 239 ALA A O 1
ATOM 1727 N N . SER A 1 240 ? -4.305 24.766 -14.383 1 92.62 240 SER A N 1
ATOM 1728 C CA . SER A 1 240 ? -5.34 25.641 -14.914 1 92.62 240 SER A CA 1
ATOM 1729 C C . SER A 1 240 ? -6.34 26.047 -13.836 1 92.62 240 SER A C 1
ATOM 1731 O O . SER A 1 240 ? -6.738 27.203 -13.75 1 92.62 240 SER A O 1
ATOM 1733 N N . TYR A 1 241 ? -6.742 25.094 -13.016 1 93.62 241 TYR A N 1
ATOM 1734 C CA . TYR A 1 241 ? -7.785 25.297 -12.023 1 93.62 241 TYR A CA 1
ATOM 1735 C C . TYR A 1 241 ? -7.332 26.266 -10.945 1 93.62 241 TYR A C 1
ATOM 1737 O O . TYR A 1 241 ? -8.148 27.016 -10.398 1 93.62 241 TYR A O 1
ATOM 1745 N N . THR A 1 242 ? -6.012 26.359 -10.68 1 91.88 242 THR A N 1
ATOM 1746 C CA . THR A 1 242 ? -5.496 27.203 -9.609 1 91.88 242 THR A CA 1
ATOM 1747 C C . THR A 1 242 ? -5.039 28.562 -10.164 1 91.88 242 THR A C 1
ATOM 1749 O O . THR A 1 242 ? -4.961 29.547 -9.43 1 91.88 242 THR A O 1
ATOM 1752 N N . ALA A 1 243 ? -4.633 28.656 -11.422 1 87.31 243 ALA A N 1
ATOM 1753 C CA . ALA A 1 243 ? -4.07 29.859 -12.023 1 87.31 243 ALA A CA 1
ATOM 1754 C C . ALA A 1 243 ? -5.02 31.047 -11.859 1 87.31 243 ALA A C 1
ATOM 1756 O O . ALA A 1 243 ? -4.578 32.188 -11.617 1 87.31 243 ALA A O 1
ATOM 1757 N N . HIS A 1 244 ? -6.336 30.875 -11.914 1 79 244 HIS A N 1
ATOM 1758 C CA . HIS A 1 244 ? -7.199 32.062 -11.914 1 79 244 HIS A CA 1
ATOM 1759 C C . HIS A 1 244 ? -7.852 32.25 -10.555 1 79 244 HIS A C 1
ATOM 1761 O O . HIS A 1 244 ? -8.805 33.031 -10.422 1 79 244 HIS A O 1
ATOM 1767 N N . ARG A 1 245 ? -7.258 31.641 -9.641 1 83.56 245 ARG A N 1
ATOM 1768 C CA . ARG A 1 245 ? -7.879 31.75 -8.328 1 83.56 245 ARG A CA 1
ATOM 1769 C C . ARG A 1 245 ? -7.02 32.594 -7.387 1 83.56 245 ARG A C 1
ATOM 1771 O O . ARG A 1 245 ? -7.426 32.875 -6.258 1 83.56 245 ARG A O 1
ATOM 1778 N N . ASP A 1 246 ? -5.965 33 -7.949 1 75.75 246 ASP A N 1
ATOM 1779 C CA . ASP A 1 246 ? -5.098 33.875 -7.16 1 75.75 246 ASP A CA 1
ATOM 1780 C C . ASP A 1 246 ? -5.68 35.281 -7.051 1 75.75 246 ASP A C 1
ATOM 1782 O O . ASP A 1 246 ? -6.055 35.906 -8.062 1 75.75 246 ASP A O 1
ATOM 1786 N N . ASP A 1 247 ? -5.969 35.719 -5.867 1 84.06 247 ASP A N 1
ATOM 1787 C CA . ASP A 1 247 ? -6.426 37.062 -5.504 1 84.06 247 ASP A CA 1
ATOM 1788 C C . ASP A 1 247 ? -5.41 37.75 -4.605 1 84.06 247 ASP A C 1
ATOM 1790 O O . ASP A 1 247 ? -5.266 37.406 -3.432 1 84.06 247 ASP A O 1
ATOM 1794 N N . PRO A 1 248 ? -4.773 38.719 -5.156 1 83.94 248 PRO A N 1
ATOM 1795 C CA . PRO A 1 248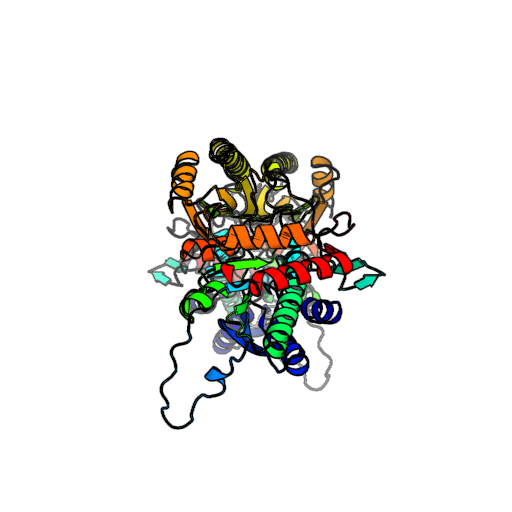 ? -3.709 39.375 -4.402 1 83.94 248 PRO A CA 1
ATOM 1796 C C . PRO A 1 248 ? -4.23 40.094 -3.162 1 83.94 248 PRO A C 1
ATOM 1798 O O . PRO A 1 248 ? -3.443 40.5 -2.307 1 83.94 248 PRO A O 1
ATOM 1801 N N . THR A 1 249 ? -5.488 40.312 -3.115 1 86.56 249 THR A N 1
ATOM 1802 C CA . THR A 1 249 ? -6.047 41 -1.959 1 86.56 249 THR A CA 1
ATOM 1803 C C . THR A 1 249 ? -6.27 40.031 -0.804 1 86.56 249 THR A C 1
ATOM 1805 O O . THR A 1 249 ? -6.539 40.469 0.323 1 86.56 249 THR A O 1
ATOM 1808 N N . ARG A 1 250 ? -6.102 38.812 -1.117 1 91.62 250 ARG A N 1
ATOM 1809 C CA . ARG A 1 250 ? -6.324 37.781 -0.089 1 91.62 250 ARG A CA 1
ATOM 1810 C C . ARG A 1 250 ? -5.004 37.281 0.479 1 91.62 250 ARG A C 1
ATOM 1812 O O . ARG A 1 250 ? -3.998 37.219 -0.232 1 91.62 250 ARG A O 1
ATOM 1819 N N . GLN A 1 251 ? -5.043 36.906 1.733 1 93.94 251 GLN A N 1
ATOM 1820 C CA . GLN A 1 251 ? -3.844 36.344 2.344 1 93.94 251 GLN A CA 1
ATOM 1821 C C . GLN A 1 251 ? -3.596 34.938 1.858 1 93.94 251 GLN A C 1
ATOM 1823 O O . GLN A 1 251 ? -2.445 34.5 1.743 1 93.94 251 GLN A O 1
ATOM 1828 N N . ASP A 1 252 ? -4.727 34.219 1.586 1 93.19 252 ASP A N 1
ATOM 1829 C CA . ASP A 1 252 ? -4.59 32.812 1.195 1 93.19 252 ASP A CA 1
ATOM 1830 C C . ASP A 1 252 ? -4.543 32.688 -0.324 1 93.19 252 ASP A C 1
ATOM 1832 O O . ASP A 1 252 ? -4.945 33.594 -1.052 1 93.19 252 ASP A O 1
ATOM 1836 N N . GLY A 1 253 ? -3.979 31.609 -0.8 1 92 253 GLY A N 1
ATOM 1837 C CA . GLY A 1 253 ? -3.811 31.344 -2.219 1 92 253 GLY A CA 1
ATOM 1838 C C . GLY A 1 253 ? -4.227 29.938 -2.607 1 92 253 GLY A C 1
ATOM 1839 O O . GLY A 1 253 ? -4.898 29.25 -1.839 1 92 253 GLY A O 1
ATOM 1840 N N . ALA A 1 254 ? -3.936 29.641 -3.885 1 92.31 254 ALA A N 1
ATOM 1841 C CA . ALA A 1 254 ? -4.293 28.344 -4.445 1 92.31 254 ALA A CA 1
ATOM 1842 C C . ALA A 1 254 ? -3.049 27.531 -4.812 1 92.31 254 ALA A C 1
ATOM 1844 O O . ALA A 1 254 ? -2.035 28.109 -5.223 1 92.31 254 ALA A O 1
ATOM 1845 N N . SER A 1 255 ? -3.107 26.281 -4.637 1 91.31 255 SER A N 1
ATOM 1846 C CA . SER A 1 255 ? -2.043 25.375 -5.031 1 91.31 255 SER A CA 1
ATOM 1847 C C . SER A 1 255 ? -2.582 23.953 -5.262 1 91.31 255 SER A C 1
ATOM 1849 O O . SER A 1 255 ? -3.625 23.594 -4.719 1 91.31 255 SER A O 1
ATOM 1851 N N . PHE A 1 256 ? -1.914 23.25 -6.125 1 92.12 256 PHE A N 1
ATOM 1852 C CA . PHE A 1 256 ? -2.295 21.875 -6.461 1 92.12 256 PHE A CA 1
ATOM 1853 C C . PHE A 1 256 ? -1.066 20.984 -6.57 1 92.12 256 PHE A C 1
ATOM 1855 O O . PHE A 1 256 ? -0.024 21.422 -7.07 1 92.12 256 PHE A O 1
ATOM 1862 N N . GLY A 1 257 ? -1.215 19.75 -6.117 1 91.62 257 GLY A N 1
ATOM 1863 C CA . GLY A 1 257 ? -0.115 18.812 -6.273 1 91.62 257 GLY A CA 1
ATOM 1864 C C . GLY A 1 257 ? -0.56 17.359 -6.246 1 91.62 257 GLY A C 1
ATOM 1865 O O . GLY A 1 257 ? -1.676 17.062 -5.82 1 91.62 257 GLY A O 1
ATOM 1866 N N . LEU A 1 258 ? 0.332 16.516 -6.805 1 93 258 LEU A N 1
ATOM 1867 C CA . LEU A 1 258 ? 0.132 15.07 -6.789 1 93 258 LEU A CA 1
ATOM 1868 C C . LEU A 1 258 ? 0.805 14.445 -5.574 1 93 258 LEU A C 1
ATOM 1870 O O . LEU A 1 258 ? 1.985 14.688 -5.316 1 93 258 LEU A O 1
ATOM 1874 N N . GLY A 1 259 ? 0.049 13.578 -4.855 1 93.12 259 GLY A N 1
ATOM 1875 C CA . GLY A 1 259 ? 0.574 13.125 -3.578 1 93.12 259 GLY A CA 1
ATOM 1876 C C . GLY A 1 259 ? 0.877 11.633 -3.555 1 93.12 259 GLY A C 1
ATOM 1877 O O . GLY A 1 259 ? 1.786 11.195 -2.848 1 93.12 259 GLY A O 1
ATOM 1878 N N . ALA A 1 260 ? 0.102 10.82 -4.293 1 94.56 260 ALA A N 1
ATOM 1879 C CA . ALA A 1 260 ? 0.323 9.383 -4.246 1 94.56 260 ALA A CA 1
ATOM 1880 C C . ALA A 1 260 ? -0.26 8.695 -5.48 1 94.56 260 ALA A C 1
ATOM 1882 O O . ALA A 1 260 ? -1.16 9.234 -6.129 1 94.56 260 ALA A O 1
ATOM 1883 N N . LEU A 1 261 ? 0.222 7.555 -5.828 1 95.12 261 LEU A N 1
ATOM 1884 C CA . LEU A 1 261 ? -0.191 6.723 -6.953 1 95.12 261 LEU A CA 1
ATOM 1885 C C . LEU A 1 261 ? -0.153 5.246 -6.578 1 95.12 261 LEU A C 1
ATOM 1887 O O . LEU A 1 261 ? 0.819 4.777 -5.98 1 95.12 261 LEU A O 1
ATOM 1891 N N . ARG A 1 262 ? -1.256 4.512 -6.836 1 95.62 262 ARG A N 1
ATOM 1892 C CA . ARG A 1 262 ? -1.365 3.092 -6.523 1 95.62 262 ARG A CA 1
ATOM 1893 C C . ARG A 1 262 ? -1.946 2.316 -7.699 1 95.62 262 ARG A C 1
ATOM 1895 O O . ARG A 1 262 ? -2.945 2.73 -8.289 1 95.62 262 ARG A O 1
ATOM 1902 N N . ALA A 1 263 ? -1.33 1.256 -8.062 1 95 263 ALA A N 1
ATOM 1903 C CA . ALA A 1 263 ? -1.877 0.309 -9.031 1 95 263 ALA A CA 1
ATOM 1904 C C . ALA A 1 263 ? -1.265 -1.077 -8.852 1 95 263 ALA A C 1
ATOM 1906 O O . ALA A 1 263 ? -0.043 -1.214 -8.742 1 95 263 ALA A O 1
ATOM 1907 N N . GLY A 1 264 ? -2.168 -2.049 -8.766 1 94.31 264 GLY A N 1
ATOM 1908 C CA . GLY A 1 264 ? -1.705 -3.428 -8.734 1 94.31 264 GLY A CA 1
ATOM 1909 C C . GLY A 1 264 ? -1.152 -3.842 -7.383 1 94.31 264 GLY A C 1
ATOM 1910 O O . GLY A 1 264 ? -1.388 -3.168 -6.375 1 94.31 264 GLY A O 1
ATOM 1911 N N . SER A 1 265 ? -0.556 -5.008 -7.355 1 93.56 265 SER A N 1
ATOM 1912 C CA . SER A 1 265 ? 0.028 -5.582 -6.148 1 93.56 265 SER A CA 1
ATOM 1913 C C . SER A 1 265 ? 1.516 -5.863 -6.332 1 93.56 265 SER A C 1
ATOM 1915 O O . SER A 1 265 ? 1.896 -6.688 -7.168 1 93.56 265 SER A O 1
ATOM 1917 N N . PRO A 1 266 ? 2.385 -5.219 -5.574 1 93.81 266 PRO A N 1
ATOM 1918 C CA . PRO A 1 266 ? 3.824 -5.484 -5.66 1 93.81 266 PRO A CA 1
ATOM 1919 C C . PRO A 1 266 ? 4.168 -6.957 -5.461 1 93.81 266 PRO A C 1
ATOM 1921 O O . PRO A 1 266 ? 5.109 -7.465 -6.074 1 93.81 266 PRO A O 1
ATOM 1924 N N . GLU A 1 267 ? 3.396 -7.656 -4.668 1 91.94 267 GLU A N 1
ATOM 1925 C CA . GLU A 1 267 ? 3.686 -9.047 -4.34 1 91.94 267 GLU A CA 1
ATOM 1926 C C . GLU A 1 267 ? 3.211 -9.984 -5.445 1 91.94 267 GLU A C 1
ATOM 1928 O O . GLU A 1 267 ? 3.58 -11.164 -5.473 1 91.94 267 GLU A O 1
ATOM 1933 N N . LYS A 1 268 ? 2.361 -9.484 -6.266 1 92.88 268 LYS A N 1
ATOM 1934 C CA . LYS A 1 268 ? 1.766 -10.266 -7.344 1 92.88 268 LYS A CA 1
ATOM 1935 C C . LYS A 1 268 ? 1.812 -9.5 -8.664 1 92.88 268 LYS A C 1
ATOM 1937 O O . LYS A 1 268 ? 0.783 -9.32 -9.32 1 92.88 268 LYS A O 1
ATOM 1942 N N . SER A 1 269 ? 3.045 -9.117 -9.078 1 91.94 269 SER A N 1
ATOM 1943 C CA . SER A 1 269 ? 3.193 -8.195 -10.195 1 91.94 269 SER A CA 1
ATOM 1944 C C . SER A 1 269 ? 3.162 -8.93 -11.531 1 91.94 269 SER A C 1
ATOM 1946 O O . SER A 1 269 ? 3.363 -8.328 -12.586 1 91.94 269 SER A O 1
ATOM 1948 N N . ASP A 1 270 ? 2.91 -10.266 -11.5 1 91.94 270 ASP A N 1
ATOM 1949 C CA . ASP A 1 270 ? 2.691 -11.008 -12.734 1 91.94 270 ASP A CA 1
ATOM 1950 C C . ASP A 1 270 ? 1.264 -10.828 -13.242 1 91.94 270 ASP A C 1
ATOM 1952 O O . ASP A 1 270 ? 0.942 -11.219 -14.359 1 91.94 270 ASP A O 1
ATOM 1956 N N . LEU A 1 271 ? 0.432 -10.203 -12.453 1 91.69 271 LEU A N 1
ATOM 1957 C CA . LEU A 1 271 ? -0.915 -9.859 -12.898 1 91.69 271 LEU A CA 1
ATOM 1958 C C . LEU A 1 271 ? -1.054 -8.352 -13.102 1 91.69 271 LEU A C 1
ATOM 1960 O O . LEU A 1 271 ? -0.598 -7.566 -12.273 1 91.69 271 LEU A O 1
ATOM 1964 N N . ALA A 1 272 ? -1.675 -8.031 -14.188 1 90.38 272 ALA A N 1
ATOM 1965 C CA . ALA A 1 272 ? -1.93 -6.621 -14.469 1 90.38 272 ALA A CA 1
ATOM 1966 C C . ALA A 1 272 ? -3.074 -6.09 -13.609 1 90.38 272 ALA A C 1
ATOM 1968 O O . ALA A 1 272 ? -4.062 -6.785 -13.383 1 90.38 272 ALA A O 1
ATOM 1969 N N . PRO A 1 273 ? -2.951 -4.875 -13.195 1 91.56 273 PRO A N 1
ATOM 1970 C CA . PRO A 1 273 ? -4.027 -4.316 -12.367 1 91.56 273 PRO A CA 1
ATOM 1971 C C . PRO A 1 273 ? -5.234 -3.875 -13.195 1 91.56 273 PRO A C 1
ATOM 1973 O O . PRO A 1 273 ? -5.082 -3.465 -14.344 1 91.56 273 PRO A O 1
ATOM 1976 N N . ALA A 1 274 ? -6.395 -3.926 -12.523 1 90.69 274 ALA A N 1
ATOM 1977 C CA . ALA A 1 274 ? -7.625 -3.422 -13.125 1 90.69 274 ALA A CA 1
ATOM 1978 C C . ALA A 1 274 ? -7.973 -2.033 -12.594 1 90.69 274 ALA A C 1
ATOM 1980 O O . ALA A 1 274 ? -9 -1.463 -12.953 1 90.69 274 ALA A O 1
ATOM 1981 N N . GLY A 1 275 ? -7.152 -1.537 -11.758 1 91.81 275 GLY A N 1
ATOM 1982 C CA . GLY A 1 275 ? -7.43 -0.223 -11.203 1 91.81 275 GLY A CA 1
ATOM 1983 C C . GLY A 1 275 ? -6.176 0.587 -10.938 1 91.81 275 GLY A C 1
ATOM 1984 O O . GLY A 1 275 ? -5.105 0.023 -10.688 1 91.81 275 GLY A O 1
ATOM 1985 N N . LEU A 1 276 ? -6.266 1.823 -11.055 1 94.44 276 LEU A N 1
ATOM 1986 C CA . LEU A 1 276 ? -5.238 2.816 -10.758 1 94.44 276 LEU A CA 1
ATOM 1987 C C . LEU A 1 276 ? -5.828 3.992 -9.984 1 94.44 276 LEU A C 1
ATOM 1989 O O . LEU A 1 276 ? -6.891 4.504 -10.344 1 94.44 276 LEU A O 1
ATOM 1993 N N . GLU A 1 277 ? -5.191 4.32 -8.906 1 95.25 277 GLU A N 1
ATOM 1994 C CA . GLU A 1 277 ? -5.66 5.434 -8.086 1 95.25 277 GLU A CA 1
ATOM 1995 C C . GLU A 1 277 ? -4.598 6.523 -7.977 1 95.25 277 GLU A C 1
ATOM 1997 O O . GLU A 1 277 ? -3.438 6.238 -7.676 1 95.25 277 GLU A O 1
ATOM 2002 N N . LEU A 1 278 ? -4.988 7.715 -8.227 1 95.31 278 LEU A N 1
ATOM 2003 C CA . LEU A 1 278 ? -4.168 8.906 -8.055 1 95.31 278 LEU A CA 1
ATOM 2004 C C . LEU A 1 278 ? -4.75 9.82 -6.98 1 95.31 278 LEU A C 1
ATOM 2006 O O . LEU A 1 278 ? -5.945 10.117 -6.992 1 95.31 278 LEU A O 1
ATOM 2010 N N . TYR A 1 279 ? -3.924 10.227 -6.039 1 95 279 TYR A N 1
ATOM 2011 C CA . TYR A 1 279 ? -4.336 11.086 -4.93 1 95 279 TYR A CA 1
ATOM 2012 C C . TYR A 1 279 ? -3.691 12.461 -5.039 1 95 279 TYR A C 1
ATOM 2014 O O . TYR A 1 279 ? -2.479 12.57 -5.242 1 95 279 TYR A O 1
ATOM 2022 N N . CYS A 1 280 ? -4.5 13.445 -4.887 1 94.31 280 CYS A N 1
ATOM 2023 C CA . CYS A 1 280 ? -4.066 14.82 -5.074 1 94.31 280 CYS A CA 1
ATOM 2024 C C . CYS A 1 280 ? -4.469 15.68 -3.881 1 94.31 280 CYS A C 1
ATOM 2026 O O . CYS A 1 280 ? -5.355 15.312 -3.111 1 94.31 280 CYS A O 1
ATOM 2028 N N . TYR A 1 281 ? -3.779 16.766 -3.773 1 94.06 281 TYR A N 1
ATOM 2029 C CA . TYR A 1 281 ? -4.066 17.766 -2.76 1 94.06 281 TYR A CA 1
ATOM 2030 C C . TYR A 1 281 ? -4.285 19.141 -3.398 1 94.06 281 TYR A C 1
ATOM 2032 O O . TYR A 1 281 ? -3.506 19.562 -4.254 1 94.06 281 TYR A O 1
ATOM 2040 N N . LEU A 1 282 ? -5.363 19.766 -3.029 1 93.19 282 LEU A N 1
ATOM 2041 C CA . LEU A 1 282 ? -5.785 21.047 -3.582 1 93.19 282 LEU A CA 1
ATOM 2042 C C . LEU A 1 282 ? -6.137 22.031 -2.471 1 93.19 282 LEU A C 1
ATOM 2044 O O . LEU A 1 282 ? -6.879 21.688 -1.546 1 93.19 282 LEU A O 1
ATOM 2048 N N . VAL A 1 283 ? -5.516 23.203 -2.525 1 93.5 283 VAL A N 1
ATOM 2049 C CA . VAL A 1 283 ? -5.949 24.281 -1.645 1 93.5 283 VAL A CA 1
ATOM 2050 C C . VAL A 1 283 ? -6.434 25.469 -2.479 1 93.5 283 VAL A C 1
ATOM 2052 O O . VAL A 1 283 ? -5.859 25.766 -3.527 1 93.5 283 VAL A O 1
ATOM 2055 N N . LEU A 1 284 ? -7.488 26.062 -2.029 1 93.12 284 LEU A N 1
ATOM 2056 C CA . LEU A 1 284 ? -8.133 27.188 -2.684 1 93.12 284 LEU A CA 1
ATOM 2057 C C . LEU A 1 284 ? -8.562 28.234 -1.661 1 93.12 284 LEU A C 1
ATOM 2059 O O . LEU A 1 284 ? -8.945 27.891 -0.54 1 93.12 284 LEU A O 1
ATOM 2063 N N . PRO A 1 285 ? -8.461 29.469 -2.141 1 91.94 285 PRO A N 1
ATOM 2064 C CA . PRO A 1 285 ? -9.109 30.453 -1.272 1 91.94 285 PRO A CA 1
ATOM 2065 C C . PRO A 1 285 ? -10.562 30.094 -0.952 1 91.94 285 PRO A C 1
ATOM 2067 O O . PRO A 1 285 ? -11.344 29.781 -1.858 1 91.94 285 PRO A O 1
ATOM 2070 N N . GLY A 1 286 ? -10.914 30.094 0.311 1 86.44 286 GLY A N 1
ATOM 2071 C CA . GLY A 1 286 ? -12.219 29.625 0.757 1 86.44 286 GLY A CA 1
ATOM 2072 C C . GLY A 1 286 ? -13.234 30.75 0.894 1 86.44 286 GLY A C 1
ATOM 2073 O O . GLY A 1 286 ? -12.867 31.938 0.878 1 86.44 286 GLY A O 1
ATOM 2074 N N . PRO A 1 287 ? -14.422 30.438 1.107 1 90.06 287 PRO A N 1
ATOM 2075 C CA . PRO A 1 287 ? -14.969 29.078 1.11 1 90.06 287 PRO A CA 1
ATOM 2076 C C . PRO A 1 287 ? -15.172 28.516 -0.297 1 90.06 287 PRO A C 1
ATOM 2078 O O . PRO A 1 287 ? -15.398 29.281 -1.24 1 90.06 287 PRO A O 1
ATOM 2081 N N . VAL A 1 288 ? -15.094 27.203 -0.436 1 93.62 288 VAL A N 1
ATOM 2082 C CA . VAL A 1 288 ? -15.281 26.547 -1.724 1 93.62 288 VAL A CA 1
ATOM 2083 C C . VAL A 1 288 ? -16.625 25.828 -1.747 1 93.62 288 VAL A C 1
ATOM 2085 O O . VAL A 1 288 ? -17.203 25.547 -0.695 1 93.62 288 VAL A O 1
ATOM 2088 N N . VAL A 1 289 ? -17.141 25.609 -2.895 1 95 289 VAL A N 1
ATOM 2089 C CA . VAL A 1 289 ? -18.375 24.828 -3.061 1 95 289 VAL A CA 1
ATOM 2090 C C . VAL A 1 289 ? -18.047 23.328 -3.076 1 95 289 VAL A C 1
ATOM 2092 O O . VAL A 1 289 ? -17.312 22.859 -3.957 1 95 289 VAL A O 1
ATOM 2095 N N . PRO A 1 290 ? -18.625 22.641 -2.068 1 95.75 290 PRO A N 1
ATOM 2096 C CA . PRO A 1 290 ? -18.344 21.203 -2.025 1 95.75 290 PRO A CA 1
ATOM 2097 C C . PRO A 1 290 ? -18.688 20.5 -3.332 1 95.75 290 PRO A C 1
ATOM 2099 O O . PRO A 1 290 ? -19.75 20.734 -3.904 1 95.75 290 PRO A O 1
ATOM 2102 N N . GLY A 1 291 ? -17.766 19.703 -3.869 1 97.19 291 GLY A N 1
ATOM 2103 C CA . GLY A 1 291 ? -18 18.875 -5.043 1 97.19 291 GLY A CA 1
ATOM 2104 C C . GLY A 1 291 ? -17.609 19.547 -6.34 1 97.19 291 GLY A C 1
ATOM 2105 O O . GLY A 1 291 ? -17.484 18.891 -7.375 1 97.19 291 GLY A O 1
ATOM 2106 N N . GLU A 1 292 ? -17.406 20.812 -6.32 1 97 292 GLU A N 1
ATOM 2107 C CA . GLU A 1 292 ? -17.125 21.547 -7.547 1 97 292 GLU A CA 1
ATOM 2108 C C . GLU A 1 292 ? -15.789 21.141 -8.148 1 97 292 GLU A C 1
ATOM 2110 O O . GLU A 1 292 ? -15.672 20.969 -9.367 1 97 292 GLU A O 1
ATOM 2115 N N . ALA A 1 293 ? -14.773 21.078 -7.367 1 96.56 293 ALA A N 1
ATOM 2116 C CA . ALA A 1 293 ? -13.453 20.703 -7.867 1 96.56 293 ALA A CA 1
ATOM 2117 C C . ALA A 1 293 ? -13.492 19.297 -8.484 1 96.56 293 ALA A C 1
ATOM 2119 O O . ALA A 1 293 ? -12.961 19.078 -9.578 1 96.56 293 ALA A O 1
ATOM 2120 N N . ALA A 1 294 ? -14.109 18.375 -7.805 1 97.62 294 ALA A N 1
ATOM 2121 C CA . ALA A 1 294 ? -14.219 17.016 -8.312 1 97.62 294 ALA A CA 1
ATOM 2122 C C . ALA A 1 294 ? -14.984 16.984 -9.633 1 97.62 294 ALA A C 1
ATOM 2124 O O . ALA A 1 294 ? -14.586 16.281 -10.562 1 97.62 294 ALA A O 1
ATOM 2125 N N . ALA A 1 295 ? -16.078 17.688 -9.672 1 97.31 295 ALA A N 1
ATOM 2126 C CA . ALA A 1 295 ? -16.875 17.75 -10.891 1 97.31 295 ALA A CA 1
ATOM 2127 C C . ALA A 1 295 ? -16.062 18.312 -12.047 1 97.31 295 ALA A C 1
ATOM 2129 O O . ALA A 1 295 ? -16.109 17.797 -13.172 1 97.31 295 ALA A O 1
ATOM 2130 N N . SER A 1 296 ? -15.367 19.375 -11.75 1 96.88 296 SER A N 1
ATOM 2131 C CA . SER A 1 296 ? -14.531 20 -12.758 1 96.88 296 SER A CA 1
ATOM 2132 C C . SER A 1 296 ? -13.461 19.047 -13.273 1 96.88 296 SER A C 1
ATOM 2134 O O . SER A 1 296 ? -13.242 18.938 -14.477 1 96.88 296 SER A O 1
ATOM 2136 N N . LEU A 1 297 ? -12.797 18.375 -12.359 1 97.25 297 LEU A N 1
ATOM 2137 C CA . LEU A 1 297 ? -11.742 17.438 -12.727 1 97.25 297 LEU A CA 1
ATOM 2138 C C . LEU A 1 297 ? -12.312 16.266 -13.516 1 97.25 297 LEU A C 1
ATOM 2140 O O . LEU A 1 297 ? -11.734 15.852 -14.523 1 97.25 297 LEU A O 1
ATOM 2144 N N . ARG A 1 298 ? -13.391 15.742 -13.148 1 97.12 298 ARG A N 1
ATOM 2145 C CA . ARG A 1 298 ? -14.055 14.656 -13.867 1 97.12 298 ARG A CA 1
ATOM 2146 C C . ARG A 1 298 ? -14.375 15.07 -15.297 1 97.12 298 ARG A C 1
ATOM 2148 O O . ARG A 1 298 ? -14.18 14.289 -16.234 1 97.12 298 ARG A O 1
ATOM 2155 N N . ALA A 1 299 ? -14.859 16.234 -15.422 1 96.5 299 ALA A N 1
ATOM 2156 C CA . ALA A 1 299 ? -15.203 16.75 -16.75 1 96.5 299 ALA A CA 1
ATOM 2157 C C . ALA A 1 299 ? -13.969 16.812 -17.641 1 96.5 299 ALA A C 1
ATOM 2159 O O . ALA A 1 299 ? -14.055 16.594 -18.859 1 96.5 299 ALA A O 1
ATOM 2160 N N . ALA A 1 300 ? -12.859 17.094 -17.047 1 95.56 300 ALA A N 1
ATOM 2161 C CA . ALA A 1 300 ? -11.609 17.203 -17.797 1 95.56 300 ALA A CA 1
ATOM 2162 C C . ALA A 1 300 ? -11.078 15.836 -18.188 1 95.56 300 ALA A C 1
ATOM 2164 O O . ALA A 1 300 ? -10.359 15.711 -19.188 1 95.56 300 ALA A O 1
ATOM 2165 N N . LEU A 1 301 ? -11.305 14.789 -17.438 1 94.75 301 LEU A N 1
ATOM 2166 C CA . LEU A 1 301 ? -10.68 13.484 -17.625 1 94.75 301 LEU A CA 1
ATOM 2167 C C . LEU A 1 301 ? -11.594 12.562 -18.438 1 94.75 301 LEU A C 1
ATOM 2169 O O . LEU A 1 301 ? -11.117 11.609 -19.062 1 94.75 301 LEU A O 1
ATOM 2173 N N . GLY A 1 302 ? -12.883 12.688 -18.391 1 87.62 302 GLY A N 1
ATOM 2174 C CA . GLY A 1 302 ? -13.805 11.852 -19.156 1 87.62 302 GLY A CA 1
ATOM 2175 C C . GLY A 1 302 ? -14.57 10.867 -18.297 1 87.62 302 GLY A C 1
ATOM 2176 O O . GLY A 1 302 ? -14.289 10.734 -17.094 1 87.62 302 GLY A O 1
ATOM 2177 N N . ASP A 1 303 ? -15.406 10 -18.844 1 84.31 303 ASP A N 1
ATOM 2178 C CA . ASP A 1 303 ? -16.422 9.219 -18.156 1 84.31 303 ASP A CA 1
ATOM 2179 C C . ASP A 1 303 ? -15.836 7.941 -17.562 1 84.31 303 ASP A C 1
ATOM 2181 O O . ASP A 1 303 ? -16.453 7.309 -16.703 1 84.31 303 ASP A O 1
ATOM 2185 N N . GLU A 1 304 ? -14.688 7.594 -17.938 1 83.12 304 GLU A N 1
ATOM 2186 C CA . GLU A 1 304 ? -14.117 6.344 -17.453 1 83.12 304 GLU A CA 1
ATOM 2187 C C . GLU A 1 304 ? -13.438 6.543 -16.094 1 83.12 304 GLU A C 1
ATOM 2189 O O . GLU A 1 304 ? -12.992 5.578 -15.469 1 83.12 304 GLU A O 1
ATOM 2194 N N . VAL A 1 305 ? -13.406 7.777 -15.656 1 92.81 305 VAL A N 1
ATOM 2195 C CA . VAL A 1 305 ? -12.672 8.109 -14.438 1 92.81 305 VAL A CA 1
ATOM 2196 C C . VAL A 1 305 ? -13.648 8.555 -13.352 1 92.81 305 VAL A C 1
ATOM 2198 O O . VAL A 1 305 ? -14.609 9.273 -13.633 1 92.81 305 VAL A O 1
ATOM 2201 N N . SER A 1 306 ? -13.516 8.031 -12.188 1 94.88 306 SER A N 1
ATOM 2202 C CA . SER A 1 306 ? -14.242 8.547 -11.031 1 94.88 306 SER A CA 1
ATOM 2203 C C . SER A 1 306 ? -13.359 9.461 -10.195 1 94.88 306 SER A C 1
ATOM 2205 O O . SER A 1 306 ? -12.141 9.273 -10.125 1 94.88 306 SER A O 1
ATOM 2207 N N . VAL A 1 307 ? -13.953 10.492 -9.648 1 97.38 307 VAL A N 1
ATOM 2208 C CA . VAL A 1 307 ? -13.242 11.445 -8.805 1 97.38 307 VAL A CA 1
ATOM 2209 C C . VAL A 1 307 ? -14 11.648 -7.492 1 97.38 307 VAL A C 1
ATOM 2211 O O . VAL A 1 307 ? -15.18 12 -7.496 1 97.38 307 VAL A O 1
ATOM 2214 N N . ASP A 1 308 ? -13.336 11.367 -6.398 1 95.81 308 ASP A N 1
ATOM 2215 C CA . ASP A 1 308 ? -13.867 11.641 -5.07 1 95.81 308 ASP A CA 1
ATOM 2216 C C . ASP A 1 308 ? -13.188 12.867 -4.449 1 95.81 308 ASP A C 1
ATOM 2218 O O . ASP A 1 308 ? -12.008 13.117 -4.699 1 95.81 308 ASP A O 1
ATOM 2222 N N . GLU A 1 309 ? -13.953 13.57 -3.729 1 96.12 309 GLU A N 1
ATOM 2223 C CA . GLU A 1 309 ? -13.477 14.766 -3.041 1 96.12 309 GLU A CA 1
ATOM 2224 C C . GLU A 1 309 ? -13.688 14.656 -1.533 1 96.12 309 GLU A C 1
ATOM 2226 O O . GLU A 1 309 ? -14.742 14.203 -1.08 1 96.12 309 GLU A O 1
ATOM 2231 N N . MET A 1 310 ? -12.711 14.992 -0.797 1 93.62 310 MET A N 1
ATOM 2232 C CA . MET A 1 310 ? -12.812 15.133 0.652 1 93.62 310 MET A CA 1
ATOM 2233 C C . MET A 1 310 ? -12.352 16.516 1.094 1 93.62 310 MET A C 1
ATOM 2235 O O . MET A 1 310 ? -11.18 16.875 0.921 1 93.62 310 MET A O 1
ATOM 2239 N N . ILE A 1 311 ? -13.234 17.25 1.654 1 92.19 311 ILE A N 1
ATOM 2240 C CA . ILE A 1 311 ? -12.898 18.562 2.176 1 92.19 311 ILE A CA 1
ATOM 2241 C C . ILE A 1 311 ? -12.367 18.438 3.602 1 92.19 311 ILE A C 1
ATOM 2243 O O . ILE A 1 311 ? -13.039 17.875 4.469 1 92.19 311 ILE A O 1
ATO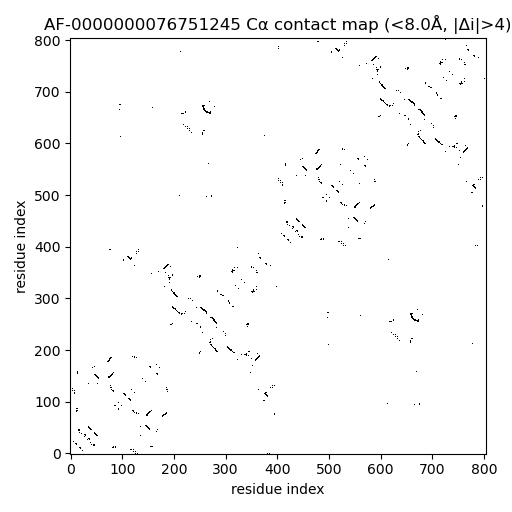M 2247 N N . LEU A 1 312 ? -11.25 18.922 3.885 1 86.75 312 LEU A N 1
ATOM 2248 C CA . LEU A 1 312 ? -10.609 18.859 5.195 1 86.75 312 LEU A CA 1
ATOM 2249 C C . LEU A 1 312 ? -10.961 20.078 6.031 1 86.75 312 LEU A C 1
ATOM 2251 O O . LEU A 1 312 ? -10.977 20.016 7.262 1 86.75 312 LEU A O 1
ATOM 2255 N N . GLY A 1 313 ? -11.258 21.203 5.391 1 86 313 GLY A N 1
ATOM 2256 C CA . GLY A 1 313 ? -11.656 22.469 6 1 86 313 GLY A CA 1
ATOM 2257 C C . GLY A 1 313 ? -12.086 23.516 4.992 1 86 313 GLY A C 1
ATOM 2258 O O . GLY A 1 313 ? -11.516 23.594 3.9 1 86 313 GLY A O 1
ATOM 2259 N N . ASN A 1 314 ? -13.055 24.25 5.32 1 87.88 314 ASN A N 1
ATOM 2260 C CA . ASN A 1 314 ? -13.672 25.172 4.375 1 87.88 314 ASN A CA 1
ATOM 2261 C C . ASN A 1 314 ? -14.133 26.453 5.066 1 87.88 314 ASN A C 1
ATOM 2263 O O . ASN A 1 314 ? -15.305 26.828 4.961 1 87.88 314 ASN A O 1
ATOM 2267 N N . GLY A 1 315 ? -13.234 27.094 5.773 1 77.88 315 GLY A N 1
ATOM 2268 C CA . GLY A 1 315 ? -13.688 28.266 6.504 1 77.88 315 GLY A CA 1
ATOM 2269 C C . GLY A 1 315 ? -13.398 29.578 5.781 1 77.88 315 GLY A C 1
ATOM 2270 O O . GLY A 1 315 ? -12.445 29.656 5.008 1 77.88 315 GLY A O 1
ATOM 2271 N N . PRO A 1 316 ? -14.32 30.391 6.027 1 86.25 316 PRO A N 1
ATOM 2272 C CA . PRO A 1 316 ? -14.031 31.734 5.52 1 86.25 316 PRO A CA 1
ATOM 2273 C C . PRO A 1 316 ? -12.898 32.438 6.273 1 86.25 316 PRO A C 1
ATOM 2275 O O . PRO A 1 316 ? -12.336 31.844 7.207 1 86.25 316 PRO A O 1
ATOM 2278 N N . GLY A 1 317 ? -12.484 33.562 5.812 1 92.12 317 GLY A N 1
ATOM 2279 C CA . GLY A 1 317 ? -11.508 34.375 6.531 1 92.12 317 GLY A CA 1
ATOM 2280 C C . GLY A 1 317 ? -12.117 35.156 7.68 1 92.12 317 GLY A C 1
ATOM 2281 O O . GLY A 1 317 ? -13.344 35.281 7.785 1 92.12 317 GLY A O 1
ATOM 2282 N N . THR A 1 318 ? -11.312 35.5 8.672 1 96.19 318 THR A N 1
ATOM 2283 C CA . THR A 1 318 ? -11.672 36.406 9.742 1 96.19 318 THR A CA 1
ATOM 2284 C C . THR A 1 318 ? -11.484 37.844 9.281 1 96.19 318 THR A C 1
ATOM 2286 O O . THR A 1 318 ? -10.453 38.219 8.719 1 96.19 318 THR A O 1
ATOM 2289 N N . PRO A 1 319 ? -12.516 38.719 9.484 1 95.06 319 PRO A N 1
ATOM 2290 C CA . PRO A 1 319 ? -12.367 40.125 9.086 1 95.06 319 PRO A CA 1
ATOM 2291 C C . PRO A 1 319 ? -11.133 40.781 9.695 1 95.06 319 PRO A C 1
ATOM 2293 O O . PRO A 1 319 ? -10.789 40.5 10.852 1 95.06 319 PRO A O 1
ATOM 2296 N N . GLY A 1 320 ? -10.539 41.656 8.914 1 94.25 320 GLY A N 1
ATOM 2297 C CA . GLY A 1 320 ? -9.305 42.312 9.344 1 94.25 320 GLY A CA 1
ATOM 2298 C C . GLY A 1 320 ? -9.484 43.188 10.57 1 94.25 320 GLY A C 1
ATOM 2299 O O . GLY A 1 320 ? -8.531 43.406 11.312 1 94.25 320 GLY A O 1
ATOM 2300 N N . ASP A 1 321 ? -10.68 43.594 10.812 1 94.75 321 ASP A N 1
ATOM 2301 C CA . ASP A 1 321 ? -10.93 44.5 11.93 1 94.75 321 ASP A CA 1
ATOM 2302 C C . ASP A 1 321 ? -11.516 43.781 13.125 1 94.75 321 ASP A C 1
ATOM 2304 O O . ASP A 1 321 ? -11.906 44.375 14.117 1 94.75 321 ASP A O 1
ATOM 2308 N N . ALA A 1 322 ? -11.562 42.438 13.031 1 96.38 322 ALA A N 1
ATOM 2309 C CA . ALA A 1 322 ? -12.055 41.656 14.156 1 96.38 322 ALA A CA 1
ATOM 2310 C C . ALA A 1 322 ? -11.18 41.875 15.391 1 96.38 322 ALA A C 1
ATOM 2312 O O . ALA A 1 322 ? -9.961 42 15.281 1 96.38 322 ALA A O 1
ATOM 2313 N N . PRO A 1 323 ? -11.75 41.906 16.609 1 96.88 323 PRO A N 1
ATOM 2314 C CA . PRO A 1 323 ? -10.992 42.094 17.844 1 96.88 323 PRO A CA 1
ATOM 2315 C C . PRO A 1 323 ? -9.805 41.156 17.984 1 96.88 323 PRO A C 1
ATOM 2317 O O . PRO A 1 323 ? -8.711 41.594 18.359 1 96.88 323 PRO A O 1
ATOM 2320 N N . ILE A 1 324 ? -9.953 39.906 17.562 1 97.69 324 ILE A N 1
ATOM 2321 C CA . ILE A 1 324 ? -8.891 38.938 17.75 1 97.69 324 ILE A CA 1
ATOM 2322 C C . ILE A 1 324 ? -7.711 39.281 16.844 1 97.69 324 ILE A C 1
ATOM 2324 O O . ILE A 1 324 ? -6.559 39.031 17.203 1 97.69 324 ILE A O 1
ATOM 2328 N N . ILE A 1 325 ? -8.016 39.844 15.648 1 97.44 325 ILE A N 1
ATOM 2329 C CA . ILE A 1 325 ? -6.941 40.219 14.719 1 97.44 325 ILE A CA 1
ATOM 2330 C C . ILE A 1 325 ? -6.176 41.406 15.258 1 97.44 325 ILE A C 1
ATOM 2332 O O . ILE A 1 325 ? -4.945 41.438 15.203 1 97.44 325 ILE A O 1
ATOM 2336 N N . ARG A 1 326 ? -6.871 42.312 15.836 1 96.88 326 ARG A N 1
ATOM 2337 C CA . ARG A 1 326 ? -6.23 43.469 16.422 1 96.88 326 ARG A CA 1
ATOM 2338 C C . ARG A 1 326 ? -5.34 43.094 17.594 1 96.88 326 ARG A C 1
ATOM 2340 O O . ARG A 1 326 ? -4.18 43.5 17.672 1 96.88 326 ARG A O 1
ATOM 2347 N N . VAL A 1 327 ? -5.879 42.281 18.5 1 97.31 327 VAL A N 1
ATOM 2348 C CA . VAL A 1 327 ? -5.152 41.844 19.688 1 97.31 327 VAL A CA 1
ATOM 2349 C C . VAL A 1 327 ? -3.93 41.031 19.281 1 97.31 327 VAL A C 1
ATOM 2351 O O . VAL A 1 327 ? -2.846 41.219 19.844 1 97.31 327 VAL A O 1
ATOM 2354 N N . ALA A 1 328 ? -4.113 40.188 18.297 1 98 328 ALA A N 1
ATOM 2355 C CA . ALA A 1 328 ? -3.016 39.344 17.812 1 98 328 ALA A CA 1
ATOM 2356 C C . ALA A 1 328 ? -1.914 40.188 17.188 1 98 328 ALA A C 1
ATOM 2358 O O . ALA A 1 328 ? -0.727 39.938 17.391 1 98 328 ALA A O 1
ATOM 2359 N N . THR A 1 329 ? -2.322 41.156 16.422 1 97.12 329 THR A N 1
ATOM 2360 C CA . THR A 1 329 ? -1.359 42.062 15.773 1 97.12 329 THR A CA 1
ATOM 2361 C C . THR A 1 329 ? -0.573 42.844 16.812 1 97.12 329 THR A C 1
ATOM 2363 O O . THR A 1 329 ? 0.648 42.969 16.703 1 97.12 329 THR A O 1
ATOM 2366 N N . ASP A 1 330 ? -1.285 43.312 17.812 1 97.06 330 ASP A N 1
ATOM 2367 C CA . ASP A 1 330 ? -0.63 44.062 18.891 1 97.06 330 ASP A CA 1
ATOM 2368 C C . ASP A 1 330 ? 0.362 43.156 19.641 1 97.06 330 ASP A C 1
ATOM 2370 O O . ASP A 1 330 ? 1.486 43.562 19.922 1 97.06 330 ASP A O 1
ATOM 2374 N N . ALA A 1 331 ? -0.09 42 19.984 1 97.94 331 ALA A N 1
ATOM 2375 C CA . ALA A 1 331 ? 0.784 41.062 20.672 1 97.94 331 ALA A CA 1
ATOM 2376 C C . ALA A 1 331 ? 2.018 40.719 19.844 1 97.94 331 ALA A C 1
ATOM 2378 O O . ALA A 1 331 ? 3.137 40.688 20.359 1 97.94 331 ALA A O 1
ATOM 2379 N N . TYR A 1 332 ? 1.818 40.5 18.531 1 97.94 332 TYR A N 1
ATOM 2380 C CA . TYR A 1 332 ? 2.918 40.188 17.625 1 97.94 332 TYR A CA 1
ATOM 2381 C C . TYR A 1 332 ? 3.93 41.312 17.594 1 97.94 332 TYR A C 1
ATOM 2383 O O . TYR A 1 332 ? 5.133 41.094 17.75 1 97.94 332 TYR A O 1
ATOM 2391 N N . THR A 1 333 ? 3.479 42.562 17.5 1 97.56 333 THR A N 1
ATOM 2392 C CA . THR A 1 333 ? 4.344 43.719 17.312 1 97.56 333 THR A CA 1
ATOM 2393 C C . THR A 1 333 ? 5.043 44.094 18.609 1 97.56 333 THR A C 1
ATOM 2395 O O . THR A 1 333 ? 5.98 44.875 18.625 1 97.56 333 THR A O 1
ATOM 2398 N N . SER A 1 334 ? 4.586 43.531 19.719 1 96.88 334 SER A N 1
ATOM 2399 C CA . SER A 1 334 ? 5.277 43.75 20.984 1 96.88 334 SER A CA 1
ATOM 2400 C C . SER A 1 334 ? 6.609 43 21.016 1 96.88 334 SER A C 1
ATOM 2402 O O . SER A 1 334 ? 7.496 43.375 21.797 1 96.88 334 SER A O 1
ATOM 2404 N N . GLU A 1 335 ? 6.758 41.969 20.25 1 97.75 335 GLU A N 1
ATOM 2405 C CA . GLU A 1 335 ? 7.953 41.125 20.312 1 97.75 335 GLU A CA 1
ATOM 2406 C C . GLU A 1 335 ? 8.695 41.125 18.984 1 97.75 335 GLU A C 1
ATOM 2408 O O . GLU A 1 335 ? 9.898 40.844 18.938 1 97.75 335 GLU A O 1
ATOM 2413 N N . PHE A 1 336 ? 7.988 41.438 17.859 1 97.31 336 PHE A N 1
ATOM 2414 C CA . PHE A 1 336 ? 8.555 41.312 16.516 1 97.31 336 PHE A CA 1
ATOM 2415 C C . PHE A 1 336 ? 8.289 42.562 15.695 1 97.31 336 PHE A C 1
ATOM 2417 O O . PHE A 1 336 ? 7.336 43.281 15.961 1 97.31 336 PHE A O 1
ATOM 2424 N N . PRO A 1 337 ? 9.117 42.781 14.68 1 96 337 PRO A N 1
ATOM 2425 C CA . PRO A 1 337 ? 8.828 43.906 13.773 1 96 337 PRO A CA 1
ATOM 2426 C C . PRO A 1 337 ? 7.559 43.688 12.945 1 96 337 PRO A C 1
ATOM 2428 O O . PRO A 1 337 ? 7.168 42.531 12.711 1 96 337 PRO A O 1
ATOM 2431 N N . ALA A 1 338 ? 6.996 44.781 12.578 1 93.56 338 ALA A N 1
ATOM 2432 C CA . ALA A 1 338 ? 5.809 44.688 11.727 1 93.56 338 ALA A CA 1
ATOM 2433 C C . ALA A 1 338 ? 6.078 43.812 10.5 1 93.56 338 ALA A C 1
ATOM 2435 O O . ALA A 1 338 ? 7.133 43.938 9.867 1 93.56 338 ALA A O 1
ATOM 2436 N N . ALA A 1 339 ? 5.125 42.969 10.195 1 92.31 339 ALA A N 1
ATOM 2437 C CA . ALA A 1 339 ? 5.273 42.031 9.078 1 92.31 339 ALA A CA 1
ATOM 2438 C C . ALA A 1 339 ? 4.797 42.688 7.77 1 92.31 339 ALA A C 1
ATOM 2440 O O . ALA A 1 339 ? 3.912 43.531 7.773 1 92.31 339 ALA A O 1
ATOM 2441 N N . PRO A 1 340 ? 5.395 42.281 6.684 1 90.69 340 PRO A N 1
ATOM 2442 C CA . PRO A 1 340 ? 4.848 42.688 5.391 1 90.69 340 PRO A CA 1
ATOM 2443 C C . PRO A 1 340 ? 3.461 42.125 5.121 1 90.69 340 PRO A C 1
ATOM 2445 O O . PRO A 1 340 ? 3.043 41.156 5.789 1 90.69 340 PRO A O 1
ATOM 2448 N N . PRO A 1 341 ? 2.777 42.781 4.16 1 90.94 341 PRO A N 1
ATOM 2449 C CA . PRO A 1 341 ? 1.476 42.219 3.791 1 90.94 341 PRO A CA 1
ATOM 2450 C C . PRO A 1 341 ? 1.566 40.781 3.324 1 90.94 341 PRO A C 1
ATOM 2452 O O . PRO A 1 341 ? 2.512 40.406 2.623 1 90.94 341 PRO A O 1
ATOM 2455 N N . LEU A 1 342 ? 0.64 40.031 3.797 1 92.75 342 LEU A N 1
ATOM 2456 C CA . LEU A 1 342 ? 0.598 38.625 3.471 1 92.75 342 LEU A CA 1
ATOM 2457 C C . LEU A 1 342 ? -0.311 38.344 2.273 1 92.75 342 LEU A C 1
ATOM 2459 O O . LEU A 1 342 ? -1.425 38.875 2.211 1 92.75 342 LEU A O 1
ATOM 2463 N N . THR A 1 343 ? 0.219 37.594 1.263 1 91.62 343 THR A N 1
ATOM 2464 C CA . THR A 1 343 ? -0.58 37.219 0.108 1 91.62 343 THR A CA 1
ATOM 2465 C C . THR A 1 343 ? -0.198 35.812 -0.36 1 91.62 343 THR A C 1
ATOM 2467 O O . THR A 1 343 ? 0.967 35.406 -0.271 1 91.62 343 THR A O 1
ATOM 2470 N N . GLY A 1 344 ? -1.209 35.094 -0.75 1 89.88 344 GLY A N 1
ATOM 2471 C CA . GLY A 1 344 ? -0.97 33.844 -1.48 1 89.88 344 GLY A CA 1
ATOM 2472 C C . GLY A 1 344 ? -0.53 32.688 -0.589 1 89.88 344 GLY A C 1
ATOM 2473 O O . GLY A 1 344 ? 0.092 31.75 -1.058 1 89.88 344 GLY A O 1
ATOM 2474 N N . TRP A 1 345 ? -0.777 32.812 0.717 1 92.62 345 TRP A N 1
ATOM 2475 C CA . TRP A 1 345 ? -0.375 31.75 1.631 1 92.62 345 TRP A CA 1
ATOM 2476 C C . TRP A 1 345 ? -1.164 30.469 1.361 1 92.62 345 TRP A C 1
ATOM 2478 O O . TRP A 1 345 ? -2.393 30.5 1.263 1 92.62 345 TRP A O 1
ATOM 2488 N N . THR A 1 346 ? -0.492 29.312 1.231 1 91.25 346 THR A N 1
ATOM 2489 C CA . THR A 1 346 ? -1.175 28.094 0.797 1 91.25 346 THR A CA 1
ATOM 2490 C C . THR A 1 346 ? -1.222 27.062 1.925 1 91.25 346 THR A C 1
ATOM 2492 O O . THR A 1 346 ? -1.792 25.984 1.764 1 91.25 346 THR A O 1
ATOM 2495 N N . GLY A 1 347 ? -0.626 27.375 3.109 1 92.06 347 GLY A N 1
ATOM 2496 C CA . GLY A 1 347 ? -0.705 26.453 4.238 1 92.06 347 GLY A CA 1
ATOM 2497 C C . GLY A 1 347 ? -2.041 26.5 4.957 1 92.06 347 GLY A C 1
ATOM 2498 O O . GLY A 1 347 ? -2.57 27.594 5.219 1 92.06 347 GLY A O 1
ATOM 2499 N N . SER A 1 348 ? -2.59 25.359 5.188 1 92.44 348 SER A N 1
ATOM 2500 C CA . SER A 1 348 ? -3.857 25.25 5.906 1 92.44 348 SER A CA 1
ATOM 2501 C C . SER A 1 348 ? -3.678 24.562 7.25 1 92.44 348 SER A C 1
ATOM 2503 O O . SER A 1 348 ? -2.738 23.781 7.43 1 92.44 348 SER A O 1
ATOM 2505 N N . THR A 1 349 ? -4.445 24.891 8.234 1 93.88 349 THR A N 1
ATOM 2506 C CA . THR A 1 349 ? -4.496 24.266 9.555 1 93.88 349 THR A CA 1
ATOM 2507 C C . THR A 1 349 ? -5.941 24.078 10.008 1 93.88 349 THR A C 1
ATOM 2509 O O . THR A 1 349 ? -6.875 24.344 9.242 1 93.88 349 THR A O 1
ATOM 2512 N N . ASP A 1 350 ? -6.09 23.641 11.242 1 94.25 350 ASP A N 1
ATOM 2513 C CA . ASP A 1 350 ? -7.422 23.516 11.828 1 94.25 350 ASP A CA 1
ATOM 2514 C C . ASP A 1 350 ? -8.055 24.875 12.055 1 94.25 350 ASP A C 1
ATOM 2516 O O . ASP A 1 350 ? -9.219 24.984 12.445 1 94.25 350 ASP A O 1
ATOM 2520 N N . GLY A 1 351 ? -7.316 25.922 11.781 1 95.44 351 GLY A N 1
ATOM 2521 C CA . GLY A 1 351 ? -7.922 27.25 11.781 1 95.44 351 GLY A CA 1
ATOM 2522 C C . GLY A 1 351 ? -9.133 27.359 10.875 1 95.44 351 GLY A C 1
ATOM 2523 O O . GLY A 1 351 ? -10.078 28.078 11.18 1 95.44 351 GLY A O 1
ATOM 2524 N N . VAL A 1 352 ? -9.062 26.609 9.805 1 93.88 352 VAL A N 1
ATOM 2525 C CA . VAL A 1 352 ? -10.164 26.641 8.844 1 93.88 352 VAL A CA 1
ATOM 2526 C C . VAL A 1 352 ? -11.398 26 9.461 1 93.88 352 VAL A C 1
ATOM 2528 O O . VAL A 1 352 ? -12.531 26.375 9.133 1 93.88 352 VAL A O 1
ATOM 2531 N N . VAL A 1 353 ? -11.227 25.062 10.359 1 93.5 353 VAL A N 1
ATOM 2532 C CA . VAL A 1 353 ? -12.336 24.406 11.023 1 93.5 353 VAL A CA 1
ATOM 2533 C C . VAL A 1 353 ? -12.992 25.359 12.023 1 93.5 353 VAL A C 1
ATOM 2535 O O . VAL A 1 353 ? -14.219 25.453 12.094 1 93.5 353 VAL A O 1
ATOM 2538 N N . PHE A 1 354 ? -12.219 26.094 12.781 1 96.25 354 PHE A N 1
ATOM 2539 C CA . PHE A 1 354 ? -12.75 27.094 13.688 1 96.25 354 PHE A CA 1
ATOM 2540 C C . PHE A 1 354 ? -13.523 28.172 12.922 1 96.25 354 PHE A C 1
ATOM 2542 O O . PHE A 1 354 ? -14.641 28.531 13.305 1 96.25 354 PHE A O 1
ATOM 2549 N N . ARG A 1 355 ? -12.938 28.625 11.859 1 95.31 355 ARG A N 1
ATOM 2550 C CA . ARG A 1 355 ? -13.586 29.656 11.055 1 95.31 355 ARG A CA 1
ATOM 2551 C C . ARG A 1 355 ? -14.891 29.141 10.461 1 95.31 355 ARG A C 1
ATOM 2553 O O . ARG A 1 355 ? -15.883 29.875 10.406 1 95.31 355 ARG A O 1
ATOM 2560 N N . ALA A 1 356 ? -14.875 27.922 10.016 1 92.62 356 ALA A N 1
ATOM 2561 C CA . ALA A 1 356 ? -16.078 27.312 9.469 1 92.62 356 ALA A CA 1
ATOM 2562 C C . ALA A 1 356 ? -17.188 27.25 10.516 1 92.62 356 ALA A C 1
ATOM 2564 O O . ALA A 1 356 ? -18.375 27.297 10.18 1 92.62 356 ALA A O 1
ATOM 2565 N N . ALA A 1 357 ? -16.797 27.188 11.766 1 93.94 357 ALA A N 1
ATOM 2566 C CA . ALA A 1 357 ? -17.766 27.172 12.875 1 93.94 357 ALA A CA 1
ATOM 2567 C C . ALA A 1 357 ? -18.172 28.578 13.266 1 93.94 357 ALA A C 1
ATOM 2569 O O . ALA A 1 357 ? -18.906 28.781 14.242 1 93.94 357 ALA A O 1
ATOM 2570 N N . GLY A 1 358 ? -17.641 29.594 12.547 1 94.31 358 GLY A N 1
ATOM 2571 C CA . GLY A 1 358 ? -18.016 30.969 12.781 1 94.31 358 GLY A CA 1
ATOM 2572 C C . GLY A 1 358 ? -17.188 31.656 13.852 1 94.31 358 GLY A C 1
ATOM 2573 O O . GLY A 1 358 ? -17.547 32.719 14.352 1 94.31 358 GLY A O 1
ATOM 2574 N N . ILE A 1 359 ? -16.125 31.062 14.227 1 96.44 359 ILE A N 1
ATOM 2575 C CA . ILE A 1 359 ? -15.273 31.594 15.297 1 96.44 359 ILE A CA 1
ATOM 2576 C C . ILE A 1 359 ? -14.156 32.438 14.688 1 96.44 359 ILE A C 1
ATOM 2578 O O . ILE A 1 359 ? -13.312 31.922 13.953 1 96.44 359 ILE A O 1
ATOM 2582 N N . PRO A 1 360 ? -14.117 33.75 14.977 1 97.19 360 PRO A N 1
ATOM 2583 C CA . PRO A 1 360 ? -12.969 34.531 14.516 1 97.19 360 PRO A CA 1
ATOM 2584 C C . PRO A 1 360 ? -11.633 33.969 14.969 1 97.19 360 PRO A C 1
ATOM 2586 O O . PRO A 1 360 ? -11.469 33.625 16.141 1 97.19 360 PRO A O 1
ATOM 2589 N N . THR A 1 361 ? -10.711 33.812 14 1 97.38 361 THR A N 1
ATOM 2590 C CA . THR A 1 361 ? -9.508 33.031 14.266 1 97.38 361 THR A CA 1
ATOM 2591 C C . THR A 1 361 ? -8.273 33.75 13.711 1 97.38 361 THR A C 1
ATOM 2593 O O . THR A 1 361 ? -8.281 34.219 12.578 1 97.38 361 THR A O 1
ATOM 2596 N N . ALA A 1 362 ? -7.254 33.875 14.5 1 97.88 362 ALA A N 1
ATOM 2597 C CA . ALA A 1 362 ? -5.938 34.344 14.086 1 97.88 362 ALA A CA 1
ATOM 2598 C C . ALA A 1 362 ? -4.898 33.219 14.148 1 97.88 362 ALA A C 1
ATOM 2600 O O . ALA A 1 362 ? -4.906 32.406 15.07 1 97.88 362 ALA A O 1
ATOM 2601 N N . ARG A 1 363 ? -4.039 33.188 13.156 1 98.12 363 ARG A N 1
ATOM 2602 C CA . ARG A 1 363 ? -2.908 32.25 13.203 1 98.12 363 ARG A CA 1
ATOM 2603 C C . ARG A 1 363 ? -1.586 33.031 13.234 1 98.12 363 ARG A C 1
ATOM 2605 O O . ARG A 1 363 ? -1.374 33.938 12.445 1 98.12 363 ARG A O 1
ATOM 2612 N N . LEU A 1 364 ? -0.783 32.719 14.125 1 98.25 364 LEU A N 1
ATOM 2613 C CA . LEU A 1 364 ? 0.589 33.219 14.219 1 98.25 364 LEU A CA 1
ATOM 2614 C C . LEU A 1 364 ? 1.441 32.281 15.062 1 98.25 364 LEU A C 1
ATOM 2616 O O . LEU A 1 364 ? 0.95 31.672 16.016 1 98.25 364 LEU A O 1
ATOM 2620 N N . GLY A 1 365 ? 2.67 32.125 14.734 1 98.06 365 GLY A N 1
ATOM 2621 C CA . GLY A 1 365 ? 3.525 31.266 15.516 1 98.06 365 GLY A CA 1
ATOM 2622 C C . GLY A 1 365 ? 4.926 31.125 14.945 1 98.06 365 GLY A C 1
ATOM 2623 O O . GLY A 1 365 ? 5.219 31.672 13.875 1 98.06 365 GLY A O 1
ATOM 2624 N N . PRO A 1 366 ? 5.738 30.453 15.648 1 97.38 366 PRO A N 1
ATOM 2625 C CA . PRO A 1 366 ? 7.148 30.328 15.266 1 97.38 366 PRO A CA 1
ATOM 2626 C C . PRO A 1 366 ? 7.348 29.453 14.031 1 97.38 366 PRO A C 1
ATOM 2628 O O . PRO A 1 366 ? 6.559 28.531 13.789 1 97.38 366 PRO A O 1
ATOM 2631 N N . ARG A 1 367 ? 8.414 29.734 13.312 1 92.75 367 ARG A N 1
ATOM 2632 C CA . ARG A 1 367 ? 8.844 28.938 12.172 1 92.75 367 ARG A CA 1
ATOM 2633 C C . ARG A 1 367 ? 10.211 28.312 12.422 1 92.75 367 ARG A C 1
ATOM 2635 O O . ARG A 1 367 ? 11.047 28.891 13.125 1 92.75 367 ARG A O 1
ATOM 2642 N N . PRO A 1 368 ? 10.383 27.219 11.805 1 93.25 368 PRO A N 1
ATOM 2643 C CA . PRO A 1 368 ? 11.719 26.641 11.93 1 93.25 368 PRO A CA 1
ATOM 2644 C C . PRO A 1 368 ? 12.797 27.484 11.258 1 93.25 368 PRO A C 1
ATOM 2646 O O . PRO A 1 368 ? 12.508 28.219 10.32 1 93.25 368 PRO A O 1
ATOM 2649 N N . LEU A 1 369 ? 14.047 27.547 11.742 1 89.75 369 LEU A N 1
ATOM 2650 C CA . LEU A 1 369 ? 15.188 28.281 11.211 1 89.75 369 LEU A CA 1
ATOM 2651 C C . LEU A 1 369 ? 15.641 27.688 9.875 1 89.75 369 LEU A C 1
ATOM 2653 O O . LEU A 1 369 ? 16.25 28.391 9.062 1 89.75 369 LEU A O 1
ATOM 2657 N N . GLY A 1 370 ? 15.219 26.625 9.312 1 76.88 370 GLY A N 1
ATOM 2658 C CA . GLY A 1 370 ? 15.68 25.984 8.086 1 76.88 370 GLY A CA 1
ATOM 2659 C C . GLY A 1 370 ? 17.094 25.438 8.188 1 76.88 370 GLY A C 1
ATOM 2660 O O . GLY A 1 370 ? 17.75 25.594 9.219 1 76.88 370 GLY A O 1
ATOM 2661 N N . GLY A 1 371 ? 17.625 24.734 7.082 1 67.88 371 GLY A N 1
ATOM 2662 C CA . GLY A 1 371 ? 19.016 24.406 6.805 1 67.88 371 GLY A CA 1
ATOM 2663 C C . GLY A 1 371 ? 19.438 23.062 7.348 1 67.88 371 GLY A C 1
ATOM 2664 O O . GLY A 1 371 ? 20.609 22.688 7.273 1 67.88 371 GLY A O 1
ATOM 2665 N N . GLY A 1 372 ? 18.641 22.375 7.863 1 73.62 372 GLY A N 1
ATOM 2666 C CA . GLY A 1 372 ? 19.125 21.094 8.359 1 73.62 372 GLY A CA 1
ATOM 2667 C C . GLY A 1 372 ? 19.281 20.062 7.273 1 73.62 372 GLY A C 1
ATOM 2668 O O . GLY A 1 372 ? 18.719 20.188 6.184 1 73.62 372 GLY A O 1
ATOM 2669 N N . ALA A 1 373 ? 20.219 19.188 7.453 1 80 373 ALA A N 1
ATOM 2670 C CA . ALA A 1 373 ? 20.547 18.141 6.492 1 80 373 ALA A CA 1
ATOM 2671 C C . ALA A 1 373 ? 19.391 17.156 6.332 1 80 373 ALA A C 1
ATOM 2673 O O . ALA A 1 373 ? 19.172 16.609 5.25 1 80 373 ALA A O 1
ATOM 2674 N N . ASP A 1 374 ? 18.609 16.953 7.402 1 90.56 374 ASP A N 1
ATOM 2675 C CA . ASP A 1 374 ? 17.469 16.047 7.406 1 90.56 374 ASP A CA 1
ATOM 2676 C C . ASP A 1 374 ? 16.156 16.828 7.457 1 90.56 374 ASP A C 1
ATOM 2678 O O . ASP A 1 374 ? 15.789 17.375 8.5 1 90.56 374 ASP A O 1
ATOM 2682 N N . PRO A 1 375 ? 15.5 16.906 6.305 1 89.5 375 PRO A N 1
ATOM 2683 C CA . PRO A 1 375 ? 14.273 17.719 6.254 1 89.5 375 PRO A CA 1
ATOM 2684 C C . PRO A 1 375 ? 13.188 17.203 7.195 1 89.5 375 PRO A C 1
ATOM 2686 O O . PRO A 1 375 ? 12.18 17.875 7.406 1 89.5 375 PRO A O 1
ATOM 2689 N N . ARG A 1 376 ? 13.383 16.016 7.875 1 92.12 376 ARG A N 1
ATOM 2690 C CA . ARG A 1 376 ? 12.422 15.477 8.828 1 92.12 376 ARG A CA 1
ATOM 2691 C C . ARG A 1 376 ? 12.602 16.109 10.203 1 92.12 376 ARG A C 1
ATOM 2693 O O . ARG A 1 376 ? 11.734 15.984 11.07 1 92.12 376 ARG A O 1
ATOM 2700 N N . VAL A 1 377 ? 13.656 16.797 10.297 1 92.88 377 VAL A N 1
ATOM 2701 C CA . VAL A 1 377 ? 14.031 17.391 11.578 1 92.88 377 VAL A CA 1
ATOM 2702 C C . VAL A 1 377 ? 13.977 18.906 11.469 1 92.88 377 VAL A C 1
ATOM 2704 O O . VAL A 1 377 ? 14.578 19.5 10.562 1 92.88 377 VAL A O 1
ATOM 2707 N N . ASP A 1 378 ? 13.312 19.516 12.43 1 94.31 378 ASP A N 1
ATOM 2708 C CA . ASP A 1 378 ? 13.219 20.969 12.453 1 94.31 378 ASP A CA 1
ATOM 2709 C C . ASP A 1 378 ? 14.117 21.562 13.531 1 94.31 378 ASP A C 1
ATOM 2711 O O . ASP A 1 378 ? 14.398 20.906 14.539 1 94.31 378 ASP A O 1
ATOM 2715 N N . THR A 1 379 ? 14.547 22.719 13.242 1 95.75 379 THR A N 1
ATOM 2716 C CA . THR A 1 379 ? 15.375 23.469 14.188 1 95.75 379 THR A CA 1
ATOM 2717 C C . THR A 1 379 ? 14.719 24.781 14.578 1 95.75 379 THR A C 1
ATOM 2719 O O . THR A 1 379 ? 14.164 25.484 13.727 1 95.75 379 THR A O 1
ATOM 2722 N N . PHE A 1 3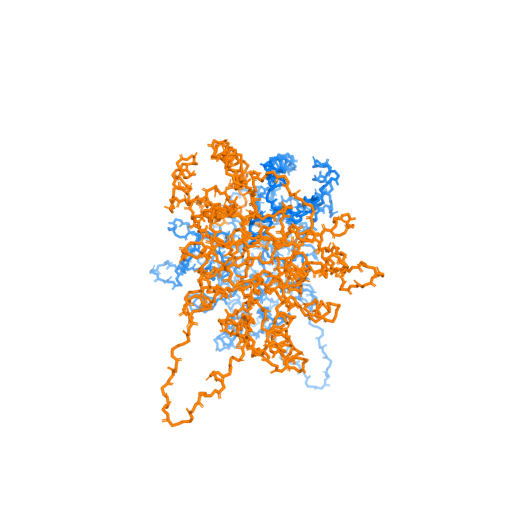80 ? 14.766 25.047 15.922 1 97.19 380 PHE A N 1
ATOM 2723 C CA . PHE A 1 380 ? 14.211 26.281 16.453 1 97.19 380 PHE A CA 1
ATOM 2724 C C . PHE A 1 380 ? 15.195 26.953 17.406 1 97.19 380 PHE A C 1
ATOM 2726 O O . PHE A 1 380 ? 16.125 26.312 17.906 1 97.19 380 PHE A O 1
ATOM 2733 N N . SER A 1 381 ? 15.008 28.219 17.562 1 97.19 381 SER A N 1
ATOM 2734 C CA . SER A 1 381 ? 15.672 28.953 18.641 1 97.19 381 SER A CA 1
ATOM 2735 C C . SER A 1 381 ? 14.852 28.938 19.922 1 97.19 381 SER A C 1
ATOM 2737 O O . SER A 1 381 ? 13.688 29.328 19.922 1 97.19 381 SER A O 1
ATOM 2739 N N . GLY A 1 382 ? 15.523 28.5 21.016 1 97.25 382 GLY A N 1
ATOM 2740 C CA . GLY A 1 382 ? 14.852 28.547 22.297 1 97.25 382 GLY A CA 1
ATOM 2741 C C . GLY A 1 382 ? 14.406 29.938 22.703 1 97.25 382 GLY A C 1
ATOM 2742 O O . GLY A 1 382 ? 13.305 30.125 23.219 1 97.25 382 GLY A O 1
ATOM 2743 N N . ALA A 1 383 ? 15.242 30.844 22.438 1 97.06 383 ALA A N 1
ATOM 2744 C CA . ALA A 1 383 ? 14.938 32.25 22.766 1 97.06 383 ALA A CA 1
ATOM 2745 C C . ALA A 1 383 ? 13.75 32.75 21.953 1 97.06 383 ALA A C 1
ATOM 2747 O O . ALA A 1 383 ? 12.906 33.5 22.453 1 97.06 383 ALA A O 1
ATOM 2748 N N . GLU A 1 384 ? 13.742 32.375 20.703 1 97.19 384 GLU A N 1
ATOM 2749 C CA . GLU A 1 384 ? 12.625 32.781 19.875 1 97.19 384 GLU A CA 1
ATOM 2750 C C . GLU A 1 384 ? 11.32 32.125 20.344 1 97.19 384 GLU A C 1
ATOM 2752 O O . GLU A 1 384 ? 10.266 32.781 20.344 1 97.19 384 GLU A O 1
ATOM 2757 N N . LEU A 1 385 ? 11.422 30.891 20.734 1 98.5 385 LEU A N 1
ATOM 2758 C CA . LEU A 1 385 ? 10.227 30.219 21.25 1 98.5 385 LEU A CA 1
ATOM 2759 C C . LEU A 1 385 ? 9.727 30.906 22.516 1 98.5 385 LEU A C 1
ATOM 2761 O O . LEU A 1 385 ? 8.523 31.016 22.734 1 98.5 385 LEU A O 1
ATOM 2765 N N . ALA A 1 386 ? 10.609 31.406 23.328 1 98.19 386 ALA A N 1
ATOM 2766 C CA . ALA A 1 386 ? 10.227 32.125 24.516 1 98.19 386 ALA A CA 1
ATOM 2767 C C . ALA A 1 386 ? 9.531 33.438 24.156 1 98.19 386 ALA A C 1
ATOM 2769 O O . ALA A 1 386 ? 8.609 33.875 24.859 1 98.19 386 ALA A O 1
ATOM 2770 N N . ARG A 1 387 ? 10.023 34.062 23.141 1 98.25 387 ARG A N 1
ATOM 2771 C CA . ARG A 1 387 ? 9.359 35.281 22.672 1 98.25 387 ARG A CA 1
ATOM 2772 C C . ARG A 1 387 ? 7.926 34.969 22.234 1 98.25 387 ARG A C 1
ATOM 2774 O O . ARG A 1 387 ? 7.008 35.75 22.531 1 98.25 387 ARG A O 1
ATOM 2781 N N . TRP A 1 388 ? 7.77 33.906 21.578 1 98.75 388 TRP A N 1
ATOM 2782 C CA . TRP A 1 388 ? 6.434 33.5 21.125 1 98.75 388 TRP A CA 1
ATOM 2783 C C . TRP A 1 388 ? 5.539 33.188 22.312 1 98.75 388 TRP A C 1
ATOM 2785 O O . TRP A 1 388 ? 4.332 33.438 22.281 1 98.75 388 TRP A O 1
ATOM 2795 N N . ALA A 1 389 ? 6.137 32.594 23.375 1 98.81 389 ALA A N 1
ATOM 2796 C CA . ALA A 1 389 ? 5.359 32.375 24.594 1 98.81 389 ALA A CA 1
ATOM 2797 C C . ALA A 1 389 ? 4.836 33.688 25.156 1 98.81 389 ALA A C 1
ATOM 2799 O O . ALA A 1 389 ? 3.691 33.781 25.609 1 98.81 389 ALA A O 1
ATOM 2800 N N . ARG A 1 390 ? 5.633 34.75 25.094 1 98.69 390 ARG A N 1
ATOM 2801 C CA . ARG A 1 390 ? 5.211 36.062 25.562 1 98.69 390 ARG A CA 1
ATOM 2802 C C . ARG A 1 390 ? 4.105 36.625 24.672 1 98.69 390 ARG A C 1
ATOM 2804 O O . ARG A 1 390 ? 3.178 37.281 25.172 1 98.69 390 ARG A O 1
ATOM 2811 N N . VAL A 1 391 ? 4.211 36.406 23.391 1 98.62 391 VAL A N 1
ATOM 2812 C CA . VAL A 1 391 ? 3.168 36.812 22.469 1 98.62 391 VAL A CA 1
ATOM 2813 C C . VAL A 1 391 ? 1.841 36.188 22.844 1 98.62 391 VAL A C 1
ATOM 2815 O O . VAL A 1 391 ? 0.822 36.844 22.969 1 98.62 391 VAL A O 1
ATOM 2818 N N . TYR A 1 392 ? 1.847 34.875 23.078 1 98.69 392 TYR A N 1
ATOM 2819 C CA . TYR A 1 392 ? 0.62 34.156 23.406 1 98.69 392 TYR A CA 1
ATOM 2820 C C . TYR A 1 392 ? 0.089 34.562 24.766 1 98.69 392 TYR A C 1
ATOM 2822 O O . TYR A 1 392 ? -1.123 34.719 24.953 1 98.69 392 TYR A O 1
ATOM 2830 N N . GLU A 1 393 ? 0.999 34.781 25.719 1 98.25 393 GLU A N 1
ATOM 2831 C CA . GLU A 1 393 ? 0.603 35.281 27.031 1 98.25 393 GLU A CA 1
ATOM 2832 C C . GLU A 1 393 ? -0.164 36.594 26.922 1 98.25 393 GLU A C 1
ATOM 2834 O O . GLU A 1 393 ? -1.246 36.719 27.484 1 98.25 393 GLU A O 1
ATOM 2839 N N . ARG A 1 394 ? 0.415 37.5 26.188 1 96.88 394 ARG A N 1
ATOM 2840 C CA . ARG A 1 394 ? -0.206 38.812 26 1 96.88 394 ARG A CA 1
ATOM 2841 C C . ARG A 1 394 ? -1.555 38.688 25.297 1 96.88 394 ARG A C 1
ATOM 2843 O O . ARG A 1 394 ? -2.529 39.344 25.688 1 96.88 394 ARG A O 1
ATOM 2850 N N . LEU A 1 395 ? -1.605 37.875 24.344 1 96.62 395 LEU A N 1
ATOM 2851 C CA . LEU A 1 395 ? -2.785 37.688 23.516 1 96.62 395 LEU A CA 1
ATOM 2852 C C . LEU A 1 395 ? -3.959 37.156 24.328 1 96.62 395 LEU A C 1
ATOM 2854 O O . LEU A 1 395 ? -5.062 37.719 24.266 1 96.62 395 LEU A O 1
ATOM 2858 N N . ILE A 1 396 ? -3.736 36.125 25.141 1 94 396 ILE A N 1
ATOM 2859 C CA . ILE A 1 396 ? -4.875 35.5 25.812 1 94 396 ILE A CA 1
ATOM 2860 C C . ILE A 1 396 ? -5.23 36.312 27.062 1 94 396 ILE A C 1
ATOM 2862 O O . ILE A 1 396 ? -6.309 36.094 27.641 1 94 396 ILE A O 1
ATOM 2866 N N . SER A 1 397 ? -4.332 37.219 27.531 1 92.5 397 SER A N 1
ATOM 2867 C CA . SER A 1 397 ? -4.578 38.031 28.719 1 92.5 397 SER A CA 1
ATOM 2868 C C . SER A 1 397 ? -5.316 39.312 28.375 1 92.5 397 SER A C 1
ATOM 2870 O O . SER A 1 397 ? -5.785 40.031 29.25 1 92.5 397 SER A O 1
ATOM 2872 N N . ASP A 1 398 ? -5.324 39.594 27.109 1 87.94 398 ASP A N 1
ATOM 2873 C CA . ASP A 1 398 ? -5.898 40.875 26.688 1 87.94 398 ASP A CA 1
ATOM 2874 C C . ASP A 1 398 ? -7.422 40.844 26.797 1 87.94 398 ASP A C 1
ATOM 2876 O O . ASP A 1 398 ? -8.078 40 26.156 1 87.94 398 ASP A O 1
ATOM 2880 N N . SER A 1 399 ? -8.055 41.719 27.453 1 77.31 399 SER A N 1
ATOM 2881 C CA . SER A 1 399 ? -9.484 41.781 27.734 1 77.31 399 SER A CA 1
ATOM 2882 C C . SER A 1 399 ? -10.273 42.219 26.5 1 77.31 399 SER A C 1
ATOM 2884 O O . SER A 1 399 ? -11.492 42.062 26.438 1 77.31 399 SER A O 1
ATOM 2886 N N . CYS A 1 400 ? -9.547 42.688 25.5 1 77.81 400 CYS A N 1
ATOM 2887 C CA . CYS A 1 400 ? -10.219 43.25 24.344 1 77.81 400 CYS A CA 1
ATOM 2888 C C . CYS A 1 400 ? -10.555 42.156 23.328 1 77.81 400 CYS A C 1
ATOM 2890 O O . CYS A 1 400 ? -11.156 42.406 22.297 1 77.81 400 CYS A O 1
ATOM 2892 N N . ILE A 1 401 ? -10.188 40.969 23.688 1 76.25 401 ILE A N 1
ATOM 2893 C CA . ILE A 1 401 ? -10.516 39.875 22.766 1 76.25 401 ILE A CA 1
ATOM 2894 C C . ILE A 1 401 ? -12.031 39.719 22.703 1 76.25 401 ILE A C 1
ATOM 2896 O O . ILE A 1 401 ? -12.562 39.312 21.656 1 76.25 401 ILE A O 1
ATOM 2900 N N . SER A 1 402 ? -12.828 40.062 23.891 1 61.34 402 SER A N 1
ATOM 2901 C CA . SER A 1 402 ? -14.266 39.875 24.031 1 61.34 402 SER A CA 1
ATOM 2902 C C . SER A 1 402 ? -15.055 41.062 23.562 1 61.34 402 SER A C 1
ATOM 2904 O O . SER A 1 402 ? -14.609 42.219 23.719 1 61.34 402 SER A O 1
ATOM 2906 N N . MET B 1 1 ? -14.039 -37.688 -7.906 1 97.31 1 MET B N 1
ATOM 2907 C CA . MET B 1 1 ? -13.57 -36.438 -8.461 1 97.31 1 MET B CA 1
ATOM 2908 C C . MET B 1 1 ? -14.312 -35.25 -7.828 1 97.31 1 MET B C 1
ATOM 2910 O O . MET B 1 1 ? -13.688 -34.312 -7.309 1 97.31 1 MET B O 1
ATOM 2914 N N . LEU B 1 2 ? -15.625 -35.281 -7.719 1 97 2 LEU B N 1
ATOM 2915 C CA . LEU B 1 2 ? -16.406 -34.156 -7.184 1 97 2 LEU B CA 1
ATOM 2916 C C . LEU B 1 2 ? -16.141 -33.969 -5.691 1 97 2 LEU B C 1
ATOM 2918 O O . LEU B 1 2 ? -16.094 -32.844 -5.203 1 97 2 LEU B O 1
ATOM 2922 N N . ALA B 1 3 ? -16.031 -35.094 -4.98 1 97.06 3 ALA B N 1
ATOM 2923 C CA . ALA B 1 3 ? -15.727 -35 -3.553 1 97.06 3 ALA B CA 1
ATOM 2924 C C . ALA B 1 3 ? -14.375 -34.344 -3.312 1 97.06 3 ALA B C 1
ATOM 2926 O O . ALA B 1 3 ? -14.234 -33.5 -2.412 1 97.06 3 ALA B O 1
ATOM 2927 N N . VAL B 1 4 ? -13.359 -34.75 -4.121 1 98.38 4 VAL B N 1
ATOM 2928 C CA . VAL B 1 4 ? -12.023 -34.156 -3.988 1 98.38 4 VAL B CA 1
ATOM 2929 C C . VAL B 1 4 ? -12.062 -32.688 -4.336 1 98.38 4 VAL B C 1
ATOM 2931 O O . VAL B 1 4 ? -11.5 -31.859 -3.615 1 98.38 4 VAL B O 1
ATOM 2934 N N . LEU B 1 5 ? -12.797 -32.344 -5.406 1 98.06 5 LEU B N 1
ATOM 2935 C CA . LEU B 1 5 ? -12.945 -30.953 -5.82 1 98.06 5 LEU B CA 1
ATOM 2936 C C . LEU B 1 5 ? -13.602 -30.125 -4.719 1 98.06 5 LEU B C 1
ATOM 2938 O O . LEU B 1 5 ? -13.141 -29.016 -4.41 1 98.06 5 LEU B O 1
ATOM 2942 N N . SER B 1 6 ? -14.625 -30.672 -4.168 1 97.25 6 SER B N 1
ATOM 2943 C CA . SER B 1 6 ? -15.352 -29.969 -3.111 1 97.25 6 SER B CA 1
ATOM 2944 C C . SER B 1 6 ? -14.461 -29.703 -1.902 1 97.25 6 SER B C 1
ATOM 2946 O O . SER B 1 6 ? -14.492 -28.625 -1.322 1 97.25 6 SER B O 1
ATOM 2948 N N . GLU B 1 7 ? -13.68 -30.688 -1.546 1 97.44 7 GLU B N 1
ATOM 2949 C CA . GLU B 1 7 ? -12.781 -30.531 -0.407 1 97.44 7 GLU B CA 1
ATOM 2950 C C . GLU B 1 7 ? -11.711 -29.484 -0.684 1 97.44 7 GLU B C 1
ATOM 2952 O O . GLU B 1 7 ? -11.453 -28.609 0.153 1 97.44 7 GLU B O 1
ATOM 2957 N N . LEU B 1 8 ? -11.125 -29.5 -1.867 1 98.06 8 LEU B N 1
ATOM 2958 C CA . LEU B 1 8 ? -10.055 -28.562 -2.223 1 98.06 8 LEU B CA 1
ATOM 2959 C C . LEU B 1 8 ? -10.602 -27.156 -2.389 1 98.06 8 LEU B C 1
ATOM 2961 O O . LEU B 1 8 ? -9.93 -26.188 -2.039 1 98.06 8 LEU B O 1
ATOM 2965 N N . ALA B 1 9 ? -11.797 -27.031 -2.908 1 96.12 9 ALA B N 1
ATOM 2966 C CA . ALA B 1 9 ? -12.383 -25.719 -3.197 1 96.12 9 ALA B CA 1
ATOM 2967 C C . ALA B 1 9 ? -13.047 -25.125 -1.957 1 96.12 9 ALA B C 1
ATOM 2969 O O . ALA B 1 9 ? -13.367 -23.938 -1.923 1 96.12 9 ALA B O 1
ATOM 2970 N N . GLY B 1 10 ? -13.273 -25.906 -0.924 1 92.88 10 GLY B N 1
ATOM 2971 C CA . GLY B 1 10 ? -14.086 -25.516 0.217 1 92.88 10 GLY B CA 1
ATOM 2972 C C . GLY B 1 10 ? -13.336 -24.656 1.212 1 92.88 10 GLY B C 1
ATOM 2973 O O . GLY B 1 10 ? -13.945 -24.031 2.094 1 92.88 10 GLY B O 1
ATOM 2974 N N . THR B 1 11 ? -12.078 -24.625 1.121 1 92.88 11 THR B N 1
ATOM 2975 C CA . THR B 1 11 ? -11.258 -23.859 2.043 1 92.88 11 THR B CA 1
ATOM 2976 C C . THR B 1 11 ? -10.281 -22.969 1.278 1 92.88 11 THR B C 1
ATOM 2978 O O . THR B 1 11 ? -9.555 -23.438 0.401 1 92.88 11 THR B O 1
ATOM 2981 N N . ALA B 1 12 ? -10.32 -21.672 1.617 1 93.94 12 ALA B N 1
ATOM 2982 C CA . ALA B 1 12 ? -9.383 -20.734 0.99 1 93.94 12 ALA B CA 1
ATOM 2983 C C . ALA B 1 12 ? -7.938 -21.109 1.308 1 93.94 12 ALA B C 1
ATOM 2985 O O . ALA B 1 12 ? -7.625 -21.5 2.436 1 93.94 12 ALA B O 1
ATOM 2986 N N . SER B 1 13 ? -7.086 -21.062 0.344 1 97.25 13 SER B N 1
ATOM 2987 C CA . SER B 1 13 ? -5.672 -21.375 0.527 1 97.25 13 SER B CA 1
ATOM 2988 C C . SER B 1 13 ? -4.785 -20.375 -0.208 1 97.25 13 SER B C 1
ATOM 2990 O O . SER B 1 13 ? -4.059 -20.75 -1.133 1 97.25 13 SER B O 1
ATOM 2992 N N . PRO B 1 14 ? -4.805 -19.125 0.288 1 96.06 14 PRO B N 1
ATOM 2993 C CA . PRO B 1 14 ? -3.912 -18.141 -0.339 1 96.06 14 PRO B CA 1
ATOM 2994 C C . PRO B 1 14 ? -2.439 -18.516 -0.2 1 96.06 14 PRO B C 1
ATOM 2996 O O . PRO B 1 14 ? -2.094 -19.406 0.587 1 96.06 14 PRO B O 1
ATOM 2999 N N . HIS B 1 15 ? -1.605 -17.938 -1.016 1 95.62 15 HIS B N 1
ATOM 3000 C CA . HIS B 1 15 ? -0.161 -18.125 -0.966 1 95.62 15 HIS B CA 1
ATOM 3001 C C . HIS B 1 15 ? 0.375 -17.922 0.447 1 95.62 15 HIS B C 1
ATOM 3003 O O . HIS B 1 15 ? 0.259 -16.828 1.006 1 95.62 15 HIS B O 1
ATOM 3009 N N . GLY B 1 16 ? 0.902 -18.922 1.026 1 94.75 16 GLY B N 1
ATOM 3010 C CA . GLY B 1 16 ? 1.438 -18.875 2.377 1 94.75 16 GLY B CA 1
ATOM 3011 C C . GLY B 1 16 ? 0.397 -19.141 3.445 1 94.75 16 GLY B C 1
ATOM 3012 O O . GLY B 1 16 ? 0.707 -19.141 4.637 1 94.75 16 GLY B O 1
ATOM 3013 N N . GLY B 1 17 ? -0.751 -19.391 3.094 1 96.44 17 GLY B N 1
ATOM 3014 C CA . GLY B 1 17 ? -1.849 -19.656 4.012 1 96.44 17 GLY B CA 1
ATOM 3015 C C . GLY B 1 17 ? -2.547 -20.984 3.742 1 96.44 17 GLY B C 1
ATOM 3016 O O . GLY B 1 17 ? -3.771 -21.078 3.842 1 96.44 17 GLY B O 1
ATOM 3017 N N . GLU B 1 18 ? -1.872 -22.031 3.352 1 98 18 GLU B N 1
ATOM 3018 C CA . GLU B 1 18 ? -2.463 -23.266 2.848 1 98 18 GLU B CA 1
ATOM 3019 C C . GLU B 1 18 ? -2.746 -24.25 3.98 1 98 18 GLU B C 1
ATOM 3021 O O . GLU B 1 18 ? -3.367 -25.297 3.766 1 98 18 GLU B O 1
ATOM 3026 N N . ARG B 1 19 ? -2.328 -23.953 5.184 1 98.38 19 ARG B N 1
ATOM 3027 C CA . ARG B 1 19 ? -2.289 -24.953 6.242 1 98.38 19 ARG B CA 1
ATOM 3028 C C . ARG B 1 19 ? -3.686 -25.484 6.539 1 98.38 19 ARG B C 1
ATOM 3030 O O . ARG B 1 19 ? -3.877 -26.703 6.66 1 98.38 19 ARG B O 1
ATOM 3037 N N . ALA B 1 20 ? -4.645 -24.578 6.684 1 98.38 20 ALA B N 1
ATOM 3038 C CA . ALA B 1 20 ? -6 -25.031 7.004 1 98.38 20 ALA B CA 1
ATOM 3039 C C . ALA B 1 20 ? -6.516 -26.016 5.957 1 98.38 20 ALA B C 1
ATOM 3041 O O . ALA B 1 20 ? -7.105 -27.031 6.297 1 98.38 20 ALA B O 1
ATOM 3042 N N . LEU B 1 21 ? -6.305 -25.75 4.719 1 98.56 21 LEU B N 1
ATOM 3043 C CA . LEU B 1 21 ? -6.734 -26.656 3.656 1 98.56 21 LEU B CA 1
ATOM 3044 C C . LEU B 1 21 ? -5.941 -27.953 3.689 1 98.56 21 LEU B C 1
ATOM 3046 O O . LEU B 1 21 ? -6.512 -29.047 3.545 1 98.56 21 LEU B O 1
ATOM 3050 N N . ALA B 1 22 ? -4.645 -27.844 3.818 1 98.81 22 ALA B N 1
ATOM 3051 C CA . ALA B 1 22 ? -3.807 -29.047 3.871 1 98.81 22 ALA B CA 1
ATOM 3052 C C . ALA B 1 22 ? -4.289 -30 4.949 1 98.81 22 ALA B C 1
ATOM 3054 O O . ALA B 1 22 ? -4.445 -31.203 4.699 1 98.81 22 ALA B O 1
ATOM 3055 N N . GLU B 1 23 ? -4.539 -29.469 6.133 1 98.75 23 GLU B N 1
ATOM 3056 C CA . GLU B 1 23 ? -4.977 -30.281 7.266 1 98.75 23 GLU B CA 1
ATOM 3057 C C . GLU B 1 23 ? -6.352 -30.891 7.012 1 98.75 23 GLU B C 1
ATOM 3059 O O . GLU B 1 23 ? -6.566 -32.094 7.266 1 98.75 23 GLU B O 1
ATOM 3064 N N . SER B 1 24 ? -7.254 -30.094 6.555 1 98.62 24 SER B N 1
ATOM 3065 C CA . SER B 1 24 ? -8.586 -30.609 6.246 1 98.62 24 SER B CA 1
ATOM 3066 C C . SER B 1 24 ? -8.523 -31.703 5.18 1 98.62 24 SER B C 1
ATOM 3068 O O . SER B 1 24 ? -9.172 -32.75 5.312 1 98.62 24 SER B O 1
ATOM 3070 N N . PHE B 1 25 ? -7.742 -31.469 4.191 1 98.81 25 PHE B N 1
ATOM 3071 C CA . PHE B 1 25 ? -7.66 -32.406 3.086 1 98.81 25 PHE B CA 1
ATOM 3072 C C . PHE B 1 25 ? -7.039 -33.719 3.543 1 98.81 25 PHE B C 1
ATOM 3074 O O . PHE B 1 25 ? -7.496 -34.812 3.158 1 98.81 25 PHE B O 1
ATOM 3081 N N . VAL B 1 26 ? -5.969 -33.656 4.277 1 98.75 26 VAL B N 1
ATOM 3082 C CA . VAL B 1 26 ? -5.305 -34.875 4.75 1 98.75 26 VAL B CA 1
ATOM 3083 C C . VAL B 1 26 ? -6.27 -35.688 5.598 1 98.75 26 VAL B C 1
ATOM 3085 O O . VAL B 1 26 ? -6.309 -36.938 5.484 1 98.75 26 VAL B O 1
ATOM 3088 N N . ARG B 1 27 ? -7.035 -35.031 6.5 1 98.5 27 ARG B N 1
ATOM 3089 C CA . ARG B 1 27 ? -8.047 -35.75 7.266 1 98.5 27 ARG B CA 1
ATOM 3090 C C . ARG B 1 27 ? -9.047 -36.438 6.344 1 98.5 27 ARG B C 1
ATOM 3092 O O . ARG B 1 27 ? -9.328 -37.625 6.504 1 98.5 27 ARG B O 1
ATOM 3099 N N . PHE B 1 28 ? -9.516 -35.688 5.406 1 98.38 28 PHE B N 1
ATOM 3100 C CA . PHE B 1 28 ? -10.469 -36.188 4.418 1 98.38 28 PHE B CA 1
ATOM 3101 C C . PHE B 1 28 ? -9.891 -37.375 3.658 1 98.38 28 PHE B C 1
ATOM 3103 O O . PHE B 1 28 ? -10.531 -38.438 3.549 1 98.38 28 PHE B O 1
ATOM 3110 N N . ALA B 1 29 ? -8.672 -37.25 3.141 1 98.69 29 ALA B N 1
ATOM 3111 C CA . ALA B 1 29 ? -8.039 -38.25 2.281 1 98.69 29 ALA B CA 1
ATOM 3112 C C . ALA B 1 29 ? -7.641 -39.469 3.076 1 98.69 29 ALA B C 1
ATOM 3114 O O . ALA B 1 29 ? -7.793 -40.594 2.598 1 98.69 29 ALA B O 1
ATOM 3115 N N . SER B 1 30 ? -7.145 -39.281 4.301 1 98 30 SER B N 1
ATOM 3116 C CA . SER B 1 30 ? -6.727 -40.406 5.137 1 98 30 SER B CA 1
ATOM 3117 C C . SER B 1 30 ? -7.898 -41.312 5.457 1 98 30 SER B C 1
ATOM 3119 O O . SER B 1 30 ? -7.734 -42.531 5.516 1 98 30 SER B O 1
ATOM 3121 N N . ASP B 1 31 ? -8.984 -40.719 5.699 1 97.88 31 ASP B N 1
ATOM 3122 C CA . ASP B 1 31 ? -10.18 -41.5 5.992 1 97.88 31 ASP B CA 1
ATOM 3123 C C . ASP B 1 31 ? -10.641 -42.281 4.762 1 97.88 31 ASP B C 1
ATOM 3125 O O . ASP B 1 31 ? -11.062 -43.438 4.875 1 97.88 31 ASP B O 1
ATOM 3129 N N . ARG B 1 32 ? -10.5 -41.781 3.643 1 97.69 32 ARG B N 1
ATOM 3130 C CA . ARG B 1 32 ? -11.07 -42.344 2.424 1 97.69 32 ARG B CA 1
ATOM 3131 C C . ARG B 1 32 ? -10.094 -43.312 1.779 1 97.69 32 ARG B C 1
ATOM 3133 O O . ARG B 1 32 ? -10.516 -44.312 1.169 1 97.69 32 ARG B O 1
ATOM 3140 N N . TRP B 1 33 ? -8.836 -42.969 1.869 1 97.56 33 TRP B N 1
ATOM 3141 C CA . TRP B 1 33 ? -7.832 -43.812 1.211 1 97.56 33 TRP B CA 1
ATOM 3142 C C . TRP B 1 33 ? -6.699 -44.156 2.174 1 97.56 33 TRP B C 1
ATOM 3144 O O . TRP B 1 33 ? -5.562 -43.719 1.993 1 97.56 33 TRP B O 1
ATOM 3154 N N . PRO B 1 34 ? -6.871 -45.094 3.098 1 94.81 34 PRO B N 1
ATOM 3155 C CA . PRO B 1 34 ? -5.926 -45.406 4.176 1 94.81 34 PRO B CA 1
ATOM 3156 C C . PRO B 1 34 ? -4.684 -46.125 3.682 1 94.81 34 PRO B C 1
ATOM 3158 O O . PRO B 1 34 ? -3.697 -46.25 4.418 1 94.81 34 PRO B O 1
ATOM 3161 N N . LEU B 1 35 ? -4.676 -46.625 2.436 1 92.31 35 LEU B N 1
ATOM 3162 C CA . LEU B 1 35 ? -3.516 -47.312 1.875 1 92.31 35 LEU B CA 1
ATOM 3163 C C . LEU B 1 35 ? -2.393 -46.344 1.582 1 92.31 35 LEU B C 1
ATOM 3165 O O . LEU B 1 35 ? -1.239 -46.719 1.4 1 92.31 35 LEU B O 1
ATOM 3169 N N . ILE B 1 36 ? -2.738 -45.125 1.422 1 96.44 36 ILE B N 1
ATOM 3170 C CA . ILE B 1 36 ? -1.807 -44.062 1.073 1 96.44 36 ILE B CA 1
ATOM 3171 C C . ILE B 1 36 ? -1.418 -43.281 2.328 1 96.44 36 ILE B C 1
ATOM 3173 O O . ILE B 1 36 ? -2.266 -43 3.176 1 96.44 36 ILE B O 1
ATOM 3177 N N . ASP B 1 37 ? -0.137 -43 2.514 1 95.81 37 ASP B N 1
ATOM 3178 C CA . ASP B 1 37 ? 0.325 -42.156 3.605 1 95.81 37 ASP B CA 1
ATOM 3179 C C . ASP B 1 37 ? 0.185 -40.688 3.248 1 95.81 37 ASP B C 1
ATOM 3181 O O . ASP B 1 37 ? 0.954 -40.156 2.439 1 95.81 37 ASP B O 1
ATOM 3185 N N . TRP B 1 38 ? -0.843 -40.062 3.785 1 98.06 38 TRP B N 1
ATOM 3186 C CA . TRP B 1 38 ? -1.104 -38.656 3.578 1 98.06 38 TRP B CA 1
ATOM 3187 C C . TRP B 1 38 ? -0.468 -37.812 4.684 1 98.06 38 TRP B C 1
ATOM 3189 O O . TRP B 1 38 ? -0.739 -38.031 5.867 1 98.06 38 TRP B O 1
ATOM 3199 N N . GLN B 1 39 ? 0.355 -36.812 4.305 1 98.12 39 GLN B N 1
ATOM 3200 C CA . GLN B 1 39 ? 1.082 -36 5.293 1 98.12 39 GLN B CA 1
ATOM 3201 C C . GLN B 1 39 ? 0.891 -34.531 5.047 1 98.12 39 GLN B C 1
ATOM 3203 O O . GLN B 1 39 ? 0.904 -34.062 3.902 1 98.12 39 GLN B O 1
ATOM 3208 N N . VAL B 1 40 ? 0.696 -33.781 6.145 1 98.75 40 VAL B N 1
ATOM 3209 C CA . VAL B 1 40 ? 0.833 -32.344 6.102 1 98.75 40 VAL B CA 1
ATOM 3210 C C . VAL B 1 40 ? 2.299 -31.953 6.277 1 98.75 40 VAL B C 1
ATOM 3212 O O . VAL B 1 40 ? 2.932 -32.344 7.27 1 98.75 40 VAL B O 1
ATOM 3215 N N . ARG B 1 41 ? 2.859 -31.266 5.297 1 98.25 41 ARG B N 1
ATOM 3216 C CA . ARG B 1 41 ? 4.219 -30.734 5.391 1 98.25 41 ARG B CA 1
ATOM 3217 C C . ARG B 1 41 ? 4.207 -29.25 5.707 1 98.25 41 ARG B C 1
ATOM 3219 O O . ARG B 1 41 ? 4.016 -28.422 4.812 1 98.25 41 ARG B O 1
ATOM 3226 N N . ARG B 1 42 ? 4.438 -28.953 6.969 1 97.62 42 ARG B N 1
ATOM 3227 C CA . ARG B 1 42 ? 4.355 -27.562 7.402 1 97.62 42 ARG B CA 1
ATOM 3228 C C . ARG B 1 42 ? 5.637 -26.812 7.059 1 97.62 42 ARG B C 1
ATOM 3230 O O . ARG B 1 42 ? 6.734 -27.344 7.184 1 97.62 42 ARG B O 1
ATOM 3237 N N . LEU B 1 43 ? 5.508 -25.656 6.617 1 96.44 43 LEU B N 1
ATOM 3238 C CA . LEU B 1 43 ? 6.594 -24.703 6.449 1 96.44 43 LEU B CA 1
ATOM 3239 C C . LEU B 1 43 ? 6.504 -23.594 7.488 1 96.44 43 LEU B C 1
ATOM 3241 O O . LEU B 1 43 ? 6.043 -23.812 8.609 1 96.44 43 LEU B O 1
ATOM 3245 N N . ASP B 1 44 ? 7.078 -22.391 7.18 1 93.12 44 ASP B N 1
ATOM 3246 C CA . ASP B 1 44 ? 6.961 -21.281 8.109 1 93.12 44 ASP B CA 1
ATOM 3247 C C . ASP B 1 44 ? 5.586 -20.625 8.008 1 93.12 44 ASP B C 1
ATOM 3249 O O . ASP B 1 44 ? 4.953 -20.656 6.949 1 93.12 44 ASP B O 1
ATOM 3253 N N . GLY B 1 45 ? 5.125 -20.094 9.164 1 93.75 45 GLY B N 1
ATOM 3254 C CA . GLY B 1 45 ? 3.82 -19.453 9.188 1 93.75 45 GLY B CA 1
ATOM 3255 C C . GLY B 1 45 ? 2.676 -20.422 8.969 1 93.75 45 GLY B C 1
ATOM 3256 O O . GLY B 1 45 ? 2.617 -21.469 9.617 1 93.75 45 GLY B O 1
ATOM 3257 N N . ASP B 1 46 ? 1.735 -20.031 8.07 1 96.62 46 ASP B N 1
ATOM 3258 C CA . ASP B 1 46 ? 0.551 -20.844 7.805 1 96.62 46 ASP B CA 1
ATOM 3259 C C . ASP B 1 46 ? 0.676 -21.578 6.473 1 96.62 46 ASP B C 1
ATOM 3261 O O . ASP B 1 46 ? -0.329 -21.969 5.879 1 96.62 46 ASP B O 1
ATOM 3265 N N . ALA B 1 47 ? 1.895 -21.734 6.031 1 97.31 47 ALA B N 1
ATOM 3266 C CA . ALA B 1 47 ? 2.145 -22.453 4.785 1 97.31 47 ALA B CA 1
ATOM 3267 C C . ALA B 1 47 ? 2.285 -23.953 5.035 1 97.31 47 ALA B C 1
ATOM 3269 O O . ALA B 1 47 ? 2.902 -24.359 6.02 1 97.31 47 ALA B O 1
ATOM 3270 N N . ALA B 1 48 ? 1.682 -24.734 4.18 1 98.56 48 ALA B N 1
ATOM 3271 C CA . ALA B 1 48 ? 1.819 -26.188 4.293 1 98.56 48 ALA B CA 1
ATOM 3272 C C . ALA B 1 48 ? 1.517 -26.859 2.963 1 98.56 48 ALA B C 1
ATOM 3274 O O . ALA B 1 48 ? 0.639 -26.422 2.217 1 98.56 48 ALA B O 1
ATOM 3275 N N . SER B 1 49 ? 2.248 -27.938 2.73 1 98.69 49 SER B N 1
ATOM 3276 C CA . SER B 1 49 ? 2.004 -28.812 1.595 1 98.69 49 SER B CA 1
ATOM 3277 C C . SER B 1 49 ? 1.287 -30.094 2.031 1 98.69 49 SER B C 1
ATOM 3279 O O . SER B 1 49 ? 1.135 -30.344 3.227 1 98.69 49 SER B O 1
ATOM 3281 N N . VAL B 1 50 ? 0.768 -30.781 1.081 1 98.81 50 VAL B N 1
ATOM 3282 C CA . VAL B 1 50 ? 0.32 -32.156 1.263 1 98.81 50 VAL B CA 1
ATOM 3283 C C . VAL B 1 50 ? 1.229 -33.094 0.482 1 98.81 50 VAL B C 1
ATOM 3285 O O . VAL B 1 50 ? 1.477 -32.906 -0.708 1 98.81 50 VAL B O 1
ATOM 3288 N N . LEU B 1 51 ? 1.768 -34.062 1.131 1 98.56 51 LEU B N 1
ATOM 3289 C CA . LEU B 1 51 ? 2.557 -35.094 0.513 1 98.56 51 LEU B CA 1
ATOM 3290 C C . LEU B 1 51 ? 1.881 -36.469 0.693 1 98.56 51 LEU B C 1
ATOM 3292 O O . LEU B 1 51 ? 1.423 -36.781 1.789 1 98.56 51 LEU B O 1
ATOM 3296 N N . ALA B 1 52 ? 1.752 -37.188 -0.377 1 98.25 52 ALA B N 1
ATOM 3297 C CA . ALA B 1 52 ? 1.214 -38.562 -0.326 1 98.25 52 ALA B CA 1
ATOM 3298 C C . ALA B 1 52 ? 2.217 -39.562 -0.875 1 98.25 52 ALA B C 1
ATOM 3300 O O . ALA B 1 52 ? 2.832 -39.344 -1.919 1 98.25 52 ALA B O 1
ATOM 3301 N N . THR B 1 53 ? 2.424 -40.594 -0.2 1 94.5 53 THR B N 1
ATOM 3302 C CA . THR B 1 53 ? 3.283 -41.688 -0.599 1 94.5 53 THR B CA 1
ATOM 3303 C C . THR B 1 53 ? 2.553 -43.031 -0.447 1 94.5 53 THR B C 1
ATOM 3305 O O . THR B 1 53 ? 1.629 -43.156 0.361 1 94.5 53 THR B O 1
ATOM 3308 N N . VAL B 1 54 ? 2.938 -43.906 -1.326 1 88 54 VAL B N 1
ATOM 3309 C CA . VAL B 1 54 ? 2.311 -45.219 -1.213 1 88 54 VAL B CA 1
ATOM 3310 C C . VAL B 1 54 ? 3.104 -46.094 -0.237 1 88 54 VAL B C 1
ATOM 3312 O O . VAL B 1 54 ? 4.336 -46.094 -0.272 1 88 54 VAL B O 1
ATOM 3315 N N . LEU B 1 55 ? 2.611 -46.562 0.831 1 69 55 LEU B N 1
ATOM 3316 C CA . LEU B 1 55 ? 3.23 -47.406 1.833 1 69 55 LEU B CA 1
ATOM 3317 C C . LEU B 1 55 ? 3.613 -48.75 1.23 1 69 55 LEU B C 1
ATOM 3319 O O . LEU B 1 55 ? 2.785 -49.438 0.601 1 69 55 LEU B O 1
ATOM 3323 N N . GLY B 1 56 ? 4.887 -48.875 0.603 1 56.88 56 GLY B N 1
ATOM 3324 C CA . GLY B 1 56 ? 5.305 -50.188 0.121 1 56.88 56 GLY B CA 1
ATOM 3325 C C . GLY B 1 56 ? 5.34 -51.25 1.211 1 56.88 56 GLY B C 1
ATOM 3326 O O . GLY B 1 56 ? 5.34 -50.906 2.398 1 56.88 56 GLY B O 1
ATOM 3327 N N . GLU B 1 57 ? 5.191 -52.562 0.803 1 50.91 57 GLU B N 1
ATOM 3328 C CA . GLU B 1 57 ? 5.285 -53.688 1.714 1 50.91 57 GLU B CA 1
ATOM 3329 C C . GLU B 1 57 ? 6.508 -53.562 2.623 1 50.91 57 GLU B C 1
ATOM 3331 O O . GLU B 1 57 ? 6.441 -53.906 3.807 1 50.91 57 GLU B O 1
ATOM 3336 N N . ALA B 1 58 ? 7.598 -53.219 2.035 1 47 58 ALA B N 1
ATOM 3337 C CA . ALA B 1 58 ? 8.852 -53.156 2.781 1 47 58 ALA B CA 1
ATOM 3338 C C . ALA B 1 58 ? 8.852 -52 3.775 1 47 58 ALA B C 1
ATOM 3340 O O . ALA B 1 58 ? 9.508 -52.062 4.816 1 47 58 ALA B O 1
ATOM 3341 N N . ASP B 1 59 ? 8.227 -50.906 3.459 1 49.94 59 ASP B N 1
ATOM 3342 C CA . ASP B 1 59 ? 8.297 -49.75 4.336 1 49.94 59 ASP B CA 1
ATOM 3343 C C . ASP B 1 59 ? 7.387 -49.906 5.551 1 49.94 59 ASP B C 1
ATOM 3345 O O . ASP B 1 59 ? 7.461 -49.125 6.504 1 49.94 59 ASP B O 1
ATOM 3349 N N . ARG B 1 60 ? 6.371 -50.906 5.277 1 50.88 60 ARG B N 1
ATOM 3350 C CA . ARG B 1 60 ? 5.648 -51.219 6.5 1 50.88 60 ARG B CA 1
ATOM 3351 C C . ARG B 1 60 ? 6.547 -51.969 7.48 1 50.88 60 ARG B C 1
ATOM 3353 O O . ARG B 1 60 ? 6.18 -52.188 8.641 1 50.88 60 ARG B O 1
ATOM 3360 N N . ARG B 1 61 ? 7.387 -52.625 6.684 1 43.94 61 ARG B N 1
ATOM 3361 C CA . ARG B 1 61 ? 8.156 -53.438 7.613 1 43.94 61 ARG B CA 1
ATOM 3362 C C . ARG B 1 61 ? 9.242 -52.625 8.305 1 43.94 61 ARG B C 1
ATOM 3364 O O . ARG B 1 61 ? 10.406 -52.656 7.895 1 43.94 61 ARG B O 1
ATOM 3371 N N . VAL B 1 62 ? 9.211 -51.406 8.461 1 38.31 62 VAL B N 1
ATOM 3372 C CA . VAL B 1 62 ? 10.156 -50.875 9.438 1 38.31 62 VAL B CA 1
ATOM 3373 C C . VAL B 1 62 ? 10.219 -51.812 10.648 1 38.31 62 VAL B C 1
ATOM 3375 O O . VAL B 1 62 ? 9.219 -52 11.352 1 38.31 62 VAL B O 1
ATOM 3378 N N . ASP B 1 63 ? 10.805 -52.875 10.547 1 38.19 63 ASP B N 1
ATOM 3379 C CA . ASP B 1 63 ? 11.195 -53.625 11.727 1 38.19 63 ASP B CA 1
ATOM 3380 C C . ASP B 1 63 ? 11.648 -52.688 12.852 1 38.19 63 ASP B C 1
ATOM 3382 O O . ASP B 1 63 ? 12.383 -51.75 12.617 1 38.19 63 ASP B O 1
ATOM 3386 N N . ASP B 1 64 ? 10.93 -52.656 14.016 1 39.47 64 ASP B N 1
ATOM 3387 C CA . ASP B 1 64 ? 11.203 -52.031 15.305 1 39.47 64 ASP B CA 1
ATOM 3388 C C . ASP B 1 64 ? 12.703 -52.031 15.609 1 39.47 64 ASP B C 1
ATOM 3390 O O . ASP B 1 64 ? 13.156 -51.312 16.516 1 39.47 64 ASP B O 1
ATOM 3394 N N . HIS B 1 65 ? 13.422 -53.219 15.422 1 37 65 HIS B N 1
ATOM 3395 C CA . HIS B 1 65 ? 14.727 -53.375 16.047 1 37 65 HIS B CA 1
ATOM 3396 C C . HIS B 1 65 ? 15.75 -52.438 15.438 1 37 65 HIS B C 1
ATOM 3398 O O . HIS B 1 65 ? 16.844 -52.25 15.977 1 37 65 HIS B O 1
ATOM 3404 N N . VAL B 1 66 ? 16.016 -52.562 14.039 1 36.62 66 VAL B N 1
ATOM 3405 C CA . VAL B 1 66 ? 17.125 -51.656 13.688 1 36.62 66 VAL B CA 1
ATOM 3406 C C . VAL B 1 66 ? 16.594 -50.25 13.453 1 36.62 66 VAL B C 1
ATOM 3408 O O . VAL B 1 66 ? 15.742 -50.031 12.594 1 36.62 66 VAL B O 1
ATOM 3411 N N . GLY B 1 67 ? 16.312 -49.438 14.453 1 39.09 67 GLY B N 1
ATOM 3412 C CA . GLY B 1 67 ? 16.047 -48.031 14.508 1 39.09 67 GLY B CA 1
ATOM 3413 C C . GLY B 1 67 ? 16.531 -47.281 13.289 1 39.09 67 GLY B C 1
ATOM 3414 O O . GLY B 1 67 ? 16.734 -46.062 13.344 1 39.09 67 GLY B O 1
ATOM 3415 N N . GLY B 1 68 ? 17.281 -48 12.438 1 38.59 68 GLY B N 1
ATOM 3416 C CA . GLY B 1 68 ? 17.891 -47.094 11.461 1 38.59 68 GLY B CA 1
ATOM 3417 C C . GLY B 1 68 ? 16.875 -46.5 10.5 1 38.59 68 GLY B C 1
ATOM 3418 O O . GLY B 1 68 ? 15.914 -47.156 10.102 1 38.59 68 GLY B O 1
ATOM 3419 N N . ALA B 1 69 ? 16.672 -45.25 10.461 1 42.28 69 ALA B N 1
ATOM 3420 C CA . ALA B 1 69 ? 15.938 -44.438 9.484 1 42.28 69 ALA B CA 1
ATOM 3421 C C . ALA B 1 69 ? 16.188 -44.938 8.062 1 42.28 69 ALA B C 1
ATOM 3423 O O . ALA B 1 69 ? 17.328 -45 7.602 1 42.28 69 ALA B O 1
ATOM 3424 N N . VAL B 1 70 ? 15.641 -46 7.703 1 43.69 70 VAL B N 1
ATOM 3425 C CA . VAL B 1 70 ? 15.766 -46.344 6.289 1 43.69 70 VAL B CA 1
ATOM 3426 C C . VAL B 1 70 ? 15.758 -45.062 5.461 1 43.69 70 VAL B C 1
ATOM 3428 O O . VAL B 1 70 ? 14.898 -44.188 5.652 1 43.69 70 VAL B O 1
ATOM 3431 N N . SER B 1 71 ? 16.906 -44.688 4.902 1 53.5 71 SER B N 1
ATOM 3432 C CA . SER B 1 71 ? 17.016 -43.531 4.012 1 53.5 71 SER B CA 1
ATOM 3433 C C . SER B 1 71 ? 15.992 -43.625 2.889 1 53.5 71 SER B C 1
ATOM 3435 O O . SER B 1 71 ? 15.867 -44.656 2.219 1 53.5 71 SER B O 1
ATOM 3437 N N . PRO B 1 72 ? 15.008 -42.812 2.842 1 63.75 72 PRO B N 1
ATOM 3438 C CA . PRO B 1 72 ? 13.93 -42.844 1.848 1 63.75 72 PRO B CA 1
ATOM 3439 C C . PRO B 1 72 ? 14.461 -42.938 0.417 1 63.75 72 PRO B C 1
ATOM 3441 O O . PRO B 1 72 ? 15.422 -42.25 0.061 1 63.75 72 PRO B O 1
ATOM 3444 N N . ARG B 1 73 ? 14.211 -44.031 -0.343 1 78.62 73 ARG B N 1
ATOM 3445 C CA . ARG B 1 73 ? 14.516 -44.219 -1.759 1 78.62 73 ARG B CA 1
ATOM 3446 C C . ARG B 1 73 ? 13.867 -43.125 -2.6 1 78.62 73 ARG B C 1
ATOM 3448 O O . ARG B 1 73 ? 12.773 -42.625 -2.275 1 78.62 73 ARG B O 1
ATOM 3455 N N . PRO B 1 74 ? 14.664 -42.625 -3.625 1 89.44 74 PRO B N 1
ATOM 3456 C CA . PRO B 1 74 ? 14.078 -41.656 -4.539 1 89.44 74 PRO B CA 1
ATOM 3457 C C . PRO B 1 74 ? 12.812 -42.156 -5.223 1 89.44 74 PRO B C 1
ATOM 3459 O O . PRO B 1 74 ? 12.75 -43.344 -5.629 1 89.44 74 PRO B O 1
ATOM 3462 N N . ALA B 1 75 ? 11.852 -41.406 -5.238 1 92.5 75 ALA B N 1
ATOM 3463 C CA . ALA B 1 75 ? 10.633 -41.75 -5.973 1 92.5 75 ALA B CA 1
ATOM 3464 C C . ALA B 1 75 ? 10.906 -41.844 -7.473 1 92.5 75 ALA B C 1
ATOM 3466 O O . ALA B 1 75 ? 11.75 -41.094 -7.996 1 92.5 75 ALA B O 1
ATOM 3467 N N . ASP B 1 76 ? 10.25 -42.719 -8.086 1 93.81 76 ASP B N 1
ATOM 3468 C CA . ASP B 1 76 ? 10.359 -42.812 -9.539 1 93.81 76 ASP B CA 1
ATOM 3469 C C . ASP B 1 76 ? 9.773 -41.562 -10.203 1 93.81 76 ASP B C 1
ATOM 3471 O O . ASP B 1 76 ? 10.273 -41.094 -11.234 1 93.81 76 ASP B O 1
ATOM 3475 N N . VAL B 1 77 ? 8.719 -41.062 -9.617 1 96.31 77 VAL B N 1
ATOM 3476 C CA . VAL B 1 77 ? 8.055 -39.875 -10.156 1 96.31 77 VAL B CA 1
ATOM 3477 C C . VAL B 1 77 ? 7.344 -39.125 -9.031 1 96.31 77 VAL B C 1
ATOM 3479 O O . VAL B 1 77 ? 6.793 -39.75 -8.117 1 96.31 77 VAL B O 1
ATOM 3482 N N . VAL B 1 78 ? 7.449 -37.844 -9.047 1 97.62 78 VAL B N 1
ATOM 3483 C CA . VAL B 1 78 ? 6.59 -37 -8.211 1 97.62 78 VAL B CA 1
ATOM 3484 C C . VAL B 1 78 ? 5.527 -36.312 -9.07 1 97.62 78 VAL B C 1
ATOM 3486 O O . VAL B 1 78 ? 5.855 -35.688 -10.07 1 97.62 78 VAL B O 1
ATOM 3489 N N . LEU B 1 79 ? 4.285 -36.625 -8.812 1 98.56 79 LEU B N 1
ATOM 3490 C CA . LEU B 1 79 ? 3.162 -35.906 -9.383 1 98.56 79 LEU B CA 1
ATOM 3491 C C . LEU B 1 79 ? 2.869 -34.656 -8.562 1 98.56 79 LEU B C 1
ATOM 3493 O O . LEU B 1 79 ? 2.479 -34.719 -7.398 1 98.56 79 LEU B O 1
ATOM 3497 N N . TYR B 1 80 ? 3.043 -33.5 -9.25 1 98.5 80 TYR B N 1
ATOM 3498 C CA . TYR B 1 80 ? 3.037 -32.219 -8.547 1 98.5 80 TYR B CA 1
ATOM 3499 C C . TYR B 1 80 ? 1.874 -31.344 -9.008 1 98.5 80 TYR B C 1
ATOM 3501 O O . TYR B 1 80 ? 1.592 -31.25 -10.211 1 98.5 80 TYR B O 1
ATOM 3509 N N . SER B 1 81 ? 1.222 -30.703 -8.102 1 98.56 81 SER B N 1
ATOM 3510 C CA . SER B 1 81 ? 0.433 -29.484 -8.234 1 98.56 81 SER B CA 1
ATOM 3511 C C . SER B 1 81 ? 0.6 -28.578 -7.016 1 98.56 81 SER B C 1
ATOM 3513 O O . SER B 1 81 ? 1.537 -28.75 -6.234 1 98.56 81 SER B O 1
ATOM 3515 N N . HIS B 1 82 ? -0.133 -27.562 -6.941 1 97.94 82 HIS B N 1
ATOM 3516 C CA . HIS B 1 82 ? 0.03 -26.703 -5.773 1 97.94 82 HIS B CA 1
ATOM 3517 C C . HIS B 1 82 ? -1.313 -26.406 -5.121 1 97.94 82 HIS B C 1
ATOM 3519 O O . HIS B 1 82 ? -2.365 -26.578 -5.742 1 97.94 82 HIS B O 1
ATOM 3525 N N . LEU B 1 83 ? -1.229 -26 -3.859 1 97.75 83 LEU B N 1
ATOM 3526 C CA . LEU B 1 83 ? -2.43 -25.828 -3.053 1 97.75 83 LEU B CA 1
ATOM 3527 C C . LEU B 1 83 ? -2.896 -24.375 -3.09 1 97.75 83 LEU B C 1
ATOM 3529 O O . LEU B 1 83 ? -4.09 -24.094 -2.951 1 97.75 83 LEU B O 1
ATOM 3533 N N . ASP B 1 84 ? -1.899 -23.469 -3.234 1 96.62 84 ASP B N 1
ATOM 3534 C CA . ASP B 1 84 ? -2.27 -22.062 -3.137 1 96.62 84 ASP B CA 1
ATOM 3535 C C . ASP B 1 84 ? -2.967 -21.594 -4.41 1 96.62 84 ASP B C 1
ATOM 3537 O O . ASP B 1 84 ? -2.822 -22.203 -5.469 1 96.62 84 ASP B O 1
ATOM 3541 N N . THR B 1 85 ? -3.699 -20.594 -4.258 1 95.38 85 THR B N 1
ATOM 3542 C CA . THR B 1 85 ? -4.367 -19.969 -5.395 1 95.38 85 THR B CA 1
ATOM 3543 C C . THR B 1 85 ? -3.697 -18.641 -5.754 1 95.38 85 THR B C 1
ATOM 3545 O O . THR B 1 85 ? -3.027 -18.031 -4.914 1 95.38 85 THR B O 1
ATOM 3548 N N . SER B 1 86 ? -3.828 -18.266 -7.004 1 93.06 86 SER B N 1
ATOM 3549 C CA . SER B 1 86 ? -3.195 -17.031 -7.484 1 93.06 86 SER B CA 1
ATOM 3550 C C . SER B 1 86 ? -3.73 -15.812 -6.75 1 93.06 86 SER B C 1
ATOM 3552 O O . SER B 1 86 ? -2.957 -15.008 -6.227 1 93.06 86 SER B O 1
ATOM 3554 N N . LEU B 1 87 ? -5.055 -15.617 -6.832 1 93.69 87 LEU B N 1
ATOM 3555 C CA . LEU B 1 87 ? -5.707 -14.633 -5.977 1 93.69 87 LEU B CA 1
ATOM 3556 C C . LEU B 1 87 ? -5.996 -15.219 -4.598 1 93.69 87 LEU B C 1
ATOM 3558 O O . LEU B 1 87 ? -5.992 -16.438 -4.422 1 93.69 87 LEU B O 1
ATOM 3562 N N . THR B 1 88 ? -6.258 -14.398 -3.619 1 93.5 88 THR B N 1
ATOM 3563 C CA . THR B 1 88 ? -6.402 -14.867 -2.246 1 93.5 88 THR B CA 1
ATOM 3564 C C . THR B 1 88 ? -7.84 -15.305 -1.974 1 93.5 88 THR B C 1
ATOM 3566 O O . THR B 1 88 ? -8.094 -16.094 -1.064 1 93.5 88 THR B O 1
ATOM 3569 N N . GLY B 1 89 ? -8.734 -14.75 -2.697 1 92.81 89 GLY B N 1
ATOM 3570 C CA . GLY B 1 89 ? -10.141 -14.945 -2.406 1 92.81 89 GLY B CA 1
ATOM 3571 C C . GLY B 1 89 ? -10.711 -13.883 -1.482 1 92.81 89 GLY B C 1
ATOM 3572 O O . GLY B 1 89 ? -11.93 -13.812 -1.286 1 92.81 89 GLY B O 1
ATOM 3573 N N . ASP B 1 90 ? -9.914 -13.133 -0.895 1 94 90 ASP B N 1
ATOM 3574 C CA . ASP B 1 90 ? -10.328 -12 -0.069 1 94 90 ASP B CA 1
ATOM 3575 C C . ASP B 1 90 ? -10.406 -10.719 -0.894 1 94 90 ASP B C 1
ATOM 3577 O O . ASP B 1 90 ? -9.383 -10.18 -1.32 1 94 90 ASP B O 1
ATOM 3581 N N . PRO B 1 91 ? -11.562 -10.195 -1.017 1 93.12 91 PRO B N 1
ATOM 3582 C CA . PRO B 1 91 ? -11.703 -9 -1.854 1 93.12 91 PRO B CA 1
ATOM 3583 C C . PRO B 1 91 ? -10.875 -7.82 -1.343 1 93.12 91 PRO B C 1
ATOM 3585 O O . PRO B 1 91 ? -10.383 -7.012 -2.137 1 93.12 91 PRO B O 1
ATOM 3588 N N . ALA B 1 92 ? -10.672 -7.711 -0.094 1 90.62 92 ALA B N 1
ATOM 3589 C CA . ALA B 1 92 ? -9.914 -6.598 0.471 1 90.62 92 ALA B CA 1
ATOM 3590 C C . ALA B 1 92 ? -8.469 -6.629 -0.005 1 90.62 92 ALA B C 1
ATOM 3592 O O . ALA B 1 92 ? -7.832 -5.578 -0.149 1 90.62 92 ALA B O 1
ATOM 3593 N N . VAL B 1 93 ? -8 -7.762 -0.296 1 92.12 93 VAL B N 1
ATOM 3594 C CA . VAL B 1 93 ? -6.621 -7.938 -0.745 1 92.12 93 VAL B CA 1
ATOM 3595 C C . VAL B 1 93 ? -6.574 -7.938 -2.271 1 92.12 93 VAL B C 1
ATOM 3597 O O . VAL B 1 93 ? -5.734 -7.262 -2.871 1 92.12 93 VAL B O 1
ATOM 3600 N N . ASP B 1 94 ? -7.504 -8.586 -2.867 1 94.19 94 ASP B N 1
ATOM 3601 C CA . ASP B 1 94 ? -7.441 -8.852 -4.301 1 94.19 94 ASP B CA 1
ATOM 3602 C C . ASP B 1 94 ? -7.91 -7.637 -5.105 1 94.19 94 ASP B C 1
ATOM 3604 O O . ASP B 1 94 ? -7.664 -7.551 -6.309 1 94.19 94 ASP B O 1
ATOM 3608 N N . ALA B 1 95 ? -8.555 -6.672 -4.395 1 92.44 95 ALA B N 1
ATOM 3609 C CA . ALA B 1 95 ? -9.117 -5.516 -5.086 1 92.44 95 ALA B CA 1
ATOM 3610 C C . ALA B 1 95 ? -8.023 -4.715 -5.793 1 92.44 95 ALA B C 1
ATOM 3612 O O . ALA B 1 95 ? -8.258 -4.133 -6.855 1 92.44 95 ALA B O 1
ATOM 3613 N N . ALA B 1 96 ? -6.867 -4.727 -5.25 1 88.56 96 ALA B N 1
ATOM 3614 C CA . ALA B 1 96 ? -5.75 -3.994 -5.84 1 88.56 96 ALA B CA 1
ATOM 3615 C C . ALA B 1 96 ? -5.441 -4.5 -7.246 1 88.56 96 ALA B C 1
ATOM 3617 O O . ALA B 1 96 ? -4.93 -3.754 -8.086 1 88.56 96 ALA B O 1
ATOM 3618 N N . ILE B 1 97 ? -5.781 -5.742 -7.508 1 92.5 97 ILE B N 1
ATOM 3619 C CA . ILE B 1 97 ? -5.508 -6.375 -8.797 1 92.5 97 ILE B CA 1
ATOM 3620 C C . ILE B 1 97 ? -6.785 -6.41 -9.633 1 92.5 97 ILE B C 1
ATOM 3622 O O . ILE B 1 97 ? -6.805 -5.938 -10.773 1 92.5 97 ILE B O 1
ATOM 3626 N N . THR B 1 98 ? -7.895 -6.812 -9.055 1 92.75 98 THR B N 1
ATOM 3627 C CA . THR B 1 98 ? -9.094 -7.152 -9.805 1 92.75 98 THR B CA 1
ATOM 3628 C C . THR B 1 98 ? -9.992 -5.934 -9.977 1 92.75 98 THR B C 1
ATOM 3630 O O . THR B 1 98 ? -10.883 -5.922 -10.828 1 92.75 98 THR B O 1
ATOM 3633 N N . GLY B 1 99 ? -9.836 -4.957 -9.047 1 89.56 99 GLY B N 1
ATOM 3634 C CA . GLY B 1 99 ? -10.711 -3.799 -9.031 1 89.56 99 GLY B CA 1
ATOM 3635 C C . GLY B 1 99 ? -12.086 -4.102 -8.461 1 89.56 99 GLY B C 1
ATOM 3636 O O . GLY B 1 99 ? -13.008 -3.293 -8.594 1 89.56 99 GLY B O 1
ATOM 3637 N N . ARG B 1 100 ? -12.227 -5.258 -7.852 1 90.56 100 ARG B N 1
ATOM 3638 C CA . ARG B 1 100 ? -13.539 -5.68 -7.371 1 90.56 100 ARG B CA 1
ATOM 3639 C C . ARG B 1 100 ? -13.531 -5.867 -5.859 1 90.56 100 ARG B C 1
ATOM 3641 O O . ARG B 1 100 ? -12.578 -6.414 -5.301 1 90.56 100 ARG B O 1
ATOM 3648 N N . ALA B 1 101 ? -14.57 -5.449 -5.281 1 88.75 101 ALA B N 1
ATOM 3649 C CA . ALA B 1 101 ? -14.672 -5.523 -3.826 1 88.75 101 ALA B CA 1
ATOM 3650 C C . ALA B 1 101 ? -15.664 -6.609 -3.404 1 88.75 101 ALA B C 1
ATOM 3652 O O . ALA B 1 101 ? -15.812 -6.887 -2.213 1 88.75 101 ALA B O 1
ATOM 3653 N N . ASP B 1 102 ? -16.297 -7.262 -4.355 1 93 102 ASP B N 1
ATOM 3654 C CA . ASP B 1 102 ? -17.25 -8.312 -4.035 1 93 102 ASP B CA 1
ATOM 3655 C C . ASP B 1 102 ? -16.562 -9.672 -3.941 1 93 102 ASP B C 1
ATOM 3657 O O . ASP B 1 102 ? -15.453 -9.852 -4.449 1 93 102 ASP B O 1
ATOM 3661 N N . THR B 1 103 ? -17.188 -10.609 -3.305 1 92.88 103 THR B N 1
ATOM 3662 C CA . THR B 1 103 ? -16.656 -11.961 -3.131 1 92.88 103 THR B CA 1
ATOM 3663 C C . THR B 1 103 ? -16.891 -12.797 -4.383 1 92.88 103 THR B C 1
ATOM 3665 O O . THR B 1 103 ? -18 -12.789 -4.945 1 92.88 103 THR B O 1
ATOM 3668 N N . PRO B 1 104 ? -15.906 -13.477 -4.852 1 92.19 104 PRO B N 1
ATOM 3669 C CA . PRO B 1 104 ? -16.125 -14.359 -6 1 92.19 104 PRO B CA 1
ATOM 3670 C C . PRO B 1 104 ? -17.094 -15.508 -5.688 1 92.19 104 PRO B C 1
ATOM 3672 O O . PRO B 1 104 ? -17.234 -15.898 -4.527 1 92.19 104 PRO B O 1
ATOM 3675 N N . ALA B 1 105 ? -17.672 -16.062 -6.691 1 89.5 105 ALA B N 1
ATOM 3676 C CA . ALA B 1 105 ? -18.656 -17.125 -6.535 1 89.5 105 ALA B CA 1
ATOM 3677 C C . ALA B 1 105 ? -18.016 -18.375 -5.957 1 89.5 105 ALA B C 1
ATOM 3679 O O . ALA B 1 105 ? -16.906 -18.75 -6.332 1 89.5 105 ALA B O 1
ATOM 3680 N N . PRO B 1 106 ? -18.719 -19.031 -5.098 1 90.06 106 PRO B N 1
ATOM 3681 C CA . PRO B 1 106 ? -18.203 -20.266 -4.5 1 90.06 106 PRO B CA 1
ATOM 3682 C C . PRO B 1 106 ? -18.25 -21.453 -5.457 1 90.06 106 PRO B C 1
ATOM 3684 O O . PRO B 1 106 ? -18.781 -21.328 -6.562 1 90.06 106 PRO B O 1
ATOM 3687 N N . PHE B 1 107 ? -17.719 -22.578 -5.016 1 95.88 107 PHE B N 1
ATOM 3688 C CA . PHE B 1 107 ? -17.719 -23.812 -5.77 1 95.88 107 PHE B CA 1
ATOM 3689 C C . PHE B 1 107 ? -19.141 -24.297 -6.043 1 95.88 107 PHE B C 1
ATOM 3691 O O . PHE B 1 107 ? -19.984 -24.266 -5.148 1 95.88 107 PHE B O 1
ATOM 3698 N N . ALA B 1 108 ? -19.438 -24.641 -7.281 1 96.06 108 ALA B N 1
ATOM 3699 C CA . ALA B 1 108 ? -20.766 -25.125 -7.684 1 96.06 108 ALA B CA 1
ATOM 3700 C C . ALA B 1 108 ? -20.641 -26.203 -8.766 1 96.06 108 ALA B C 1
ATOM 3702 O O . ALA B 1 108 ? -19.688 -26.203 -9.547 1 96.06 108 ALA B O 1
ATOM 3703 N N . VAL B 1 109 ? -21.562 -27.078 -8.734 1 96.88 109 VAL B N 1
ATOM 3704 C CA . VAL B 1 109 ? -21.656 -28.141 -9.719 1 96.88 109 VAL B CA 1
ATOM 3705 C C . VAL B 1 109 ? -22.984 -28.047 -10.461 1 96.88 109 VAL B C 1
ATOM 3707 O O . VAL B 1 109 ? -24.047 -27.922 -9.836 1 96.88 109 VAL B O 1
ATOM 3710 N N . SER B 1 110 ? -23 -27.984 -11.711 1 94.88 110 SER B N 1
ATOM 3711 C CA . SER B 1 110 ? -24.188 -28.047 -12.562 1 94.88 110 SER B CA 1
ATOM 3712 C C . SER B 1 110 ? -23.984 -29.031 -13.711 1 94.88 110 SER B C 1
ATOM 3714 O O . SER B 1 110 ? -23.344 -28.719 -14.711 1 94.88 110 SER B O 1
ATOM 3716 N N . GLY B 1 111 ? -24.656 -30.219 -13.602 1 95.62 111 GLY B N 1
ATOM 3717 C CA . GLY B 1 111 ? -24.391 -31.25 -14.602 1 95.62 111 GLY B CA 1
ATOM 3718 C C . GLY B 1 111 ? -22.922 -31.656 -14.656 1 95.62 111 GLY B C 1
ATOM 3719 O O . GLY B 1 111 ? -22.344 -32.062 -13.648 1 95.62 111 GLY B O 1
ATOM 3720 N N . ASP B 1 112 ? -22.312 -31.453 -15.781 1 96.25 112 ASP B N 1
ATOM 3721 C CA . ASP B 1 112 ? -20.906 -31.812 -15.969 1 96.25 112 ASP B CA 1
ATOM 3722 C C . ASP B 1 112 ? -19.984 -30.641 -15.648 1 96.25 112 ASP B C 1
ATOM 3724 O O . ASP B 1 112 ? -18.766 -30.797 -15.617 1 96.25 112 ASP B O 1
ATOM 3728 N N . THR B 1 113 ? -20.641 -29.578 -15.336 1 95.75 113 THR B N 1
ATOM 3729 C CA . THR B 1 113 ? -19.859 -28.359 -15.156 1 95.75 113 THR B CA 1
ATOM 3730 C C . THR B 1 113 ? -19.594 -28.094 -13.68 1 95.75 113 THR B C 1
ATOM 3732 O O . THR B 1 113 ? -20.5 -28.172 -12.852 1 95.75 113 THR B O 1
ATOM 3735 N N . VAL B 1 114 ? -18.312 -27.875 -13.391 1 96.31 114 VAL B N 1
ATOM 3736 C CA . VAL B 1 114 ? -17.906 -27.438 -12.062 1 96.31 114 VAL B CA 1
ATOM 3737 C C . VAL B 1 114 ? -17.297 -26.031 -12.156 1 96.31 114 VAL B C 1
ATOM 3739 O O . VAL B 1 114 ? -16.531 -25.75 -13.086 1 96.31 114 VAL B O 1
ATOM 3742 N N . CYS B 1 115 ? -17.719 -25.172 -11.297 1 95.81 115 CYS B N 1
ATOM 3743 C CA . CYS B 1 115 ? -17.219 -23.812 -11.328 1 95.81 115 CYS B CA 1
ATOM 3744 C C . CYS B 1 115 ? -16.891 -23.328 -9.922 1 95.81 115 CYS B C 1
ATOM 3746 O O . CYS B 1 115 ? -17.484 -23.797 -8.945 1 95.81 115 CYS B O 1
ATOM 3748 N N . GLY B 1 116 ? -15.914 -22.438 -9.883 1 94.62 116 GLY B N 1
ATOM 3749 C CA . GLY B 1 116 ? -15.57 -21.859 -8.594 1 94.62 116 GLY B CA 1
ATOM 3750 C C . GLY B 1 116 ? -14.25 -21.094 -8.609 1 94.62 116 GLY B C 1
ATOM 3751 O O . GLY B 1 116 ? -13.484 -21.203 -9.562 1 94.62 116 GLY B O 1
ATOM 3752 N N . PHE B 1 117 ? -14.023 -20.359 -7.516 1 94.56 117 PHE B N 1
ATOM 3753 C CA . PHE B 1 117 ? -12.789 -19.609 -7.301 1 94.56 117 PHE B CA 1
ATOM 3754 C C . PHE B 1 117 ? -11.602 -20.547 -7.121 1 94.56 117 PHE B C 1
ATOM 3756 O O . PHE B 1 117 ? -11.695 -21.547 -6.395 1 94.56 117 PHE B O 1
ATOM 3763 N N . GLY B 1 118 ? -10.508 -20.281 -7.867 1 92.94 118 GLY B N 1
ATOM 3764 C CA . GLY B 1 118 ? -9.25 -20.969 -7.66 1 92.94 118 GLY B CA 1
ATOM 3765 C C . GLY B 1 118 ? -9.164 -22.297 -8.398 1 92.94 118 GLY B C 1
ATOM 3766 O O . GLY B 1 118 ? -8.125 -22.953 -8.375 1 92.94 118 GLY B O 1
ATOM 3767 N N . LEU B 1 119 ? -10.188 -22.688 -9.102 1 95.5 119 LEU B N 1
ATOM 3768 C CA . LEU B 1 119 ? -10.164 -23.984 -9.773 1 95.5 119 LEU B CA 1
ATOM 3769 C C . LEU B 1 119 ? -9.055 -24.031 -10.82 1 95.5 119 LEU B C 1
ATOM 3771 O O . LEU B 1 119 ? -8.367 -25.047 -10.953 1 95.5 119 LEU B O 1
ATOM 3775 N N . GLY B 1 120 ? -8.852 -22.953 -11.445 1 93.31 120 GLY B N 1
ATOM 3776 C CA . GLY B 1 120 ? -7.875 -22.938 -12.523 1 93.31 120 GLY B CA 1
ATOM 3777 C C . GLY B 1 120 ? -6.445 -22.859 -12.023 1 93.31 120 GLY B C 1
ATOM 3778 O O . GLY B 1 120 ? -5.504 -23.156 -12.766 1 93.31 120 GLY B O 1
ATOM 3779 N N . VAL B 1 121 ? -6.199 -22.438 -10.828 1 92.88 121 VAL B N 1
ATOM 3780 C CA . VAL B 1 121 ? -4.852 -22.234 -10.312 1 92.88 121 VAL B CA 1
ATOM 3781 C C . VAL B 1 121 ? -4.797 -22.672 -8.844 1 92.88 121 VAL B C 1
ATOM 3783 O O . VAL B 1 121 ? -4.723 -21.828 -7.945 1 92.88 121 VAL B O 1
ATOM 3786 N N . ALA B 1 122 ? -4.789 -23.922 -8.5 1 95.38 122 ALA B N 1
ATOM 3787 C CA . ALA B 1 122 ? -4.879 -25.031 -9.453 1 95.38 122 ALA B CA 1
ATOM 3788 C C . ALA B 1 122 ? -5.738 -26.156 -8.891 1 95.38 122 ALA B C 1
ATOM 3790 O O . ALA B 1 122 ? -5.406 -27.328 -9.055 1 95.38 122 ALA B O 1
ATOM 3791 N N . LYS B 1 123 ? -6.777 -25.797 -8.242 1 96.94 123 LYS B N 1
ATOM 3792 C CA . LYS B 1 123 ? -7.547 -26.781 -7.477 1 96.94 123 LYS B CA 1
ATOM 3793 C C . LYS B 1 123 ? -8.094 -27.875 -8.383 1 96.94 123 LYS B C 1
ATOM 3795 O O . LYS B 1 123 ? -8.172 -29.047 -7.984 1 96.94 123 LYS B O 1
ATOM 3800 N N . ALA B 1 124 ? -8.484 -27.562 -9.555 1 98.06 124 ALA B N 1
ATOM 3801 C CA . ALA B 1 124 ? -9.023 -28.578 -10.461 1 98.06 124 ALA B CA 1
ATOM 3802 C C . ALA B 1 124 ? -7.926 -29.516 -10.953 1 98.06 124 ALA B C 1
ATOM 3804 O O . ALA B 1 124 ? -8.055 -30.734 -10.867 1 98.06 124 ALA B O 1
ATOM 3805 N N . PRO B 1 125 ? -6.824 -28.953 -11.438 1 98.25 125 PRO B N 1
ATOM 3806 C CA . PRO B 1 125 ? -5.711 -29.844 -11.766 1 98.25 125 PRO B CA 1
ATOM 3807 C C . PRO B 1 125 ? -5.262 -30.688 -10.57 1 98.25 125 PRO B C 1
ATOM 3809 O O . PRO B 1 125 ? -4.953 -31.875 -10.727 1 98.25 125 PRO B O 1
ATOM 3812 N N . ALA B 1 126 ? -5.215 -30.094 -9.414 1 98.62 126 ALA B N 1
ATOM 3813 C CA . ALA B 1 126 ? -4.832 -30.812 -8.203 1 98.62 126 ALA B CA 1
ATOM 3814 C C . ALA B 1 126 ? -5.793 -31.969 -7.926 1 98.62 126 ALA B C 1
ATOM 3816 O O . ALA B 1 126 ? -5.367 -33.062 -7.562 1 98.62 126 ALA B O 1
ATOM 3817 N N . ALA B 1 127 ? -7.023 -31.734 -8.102 1 98.81 127 ALA B N 1
ATOM 3818 C CA . ALA B 1 127 ? -8.023 -32.781 -7.875 1 98.81 127 ALA B CA 1
ATOM 3819 C C . ALA B 1 127 ? -7.82 -33.938 -8.828 1 98.81 127 ALA B C 1
ATOM 3821 O O . ALA B 1 127 ? -7.863 -35.094 -8.414 1 98.81 127 ALA B O 1
ATOM 3822 N N . ALA B 1 128 ? -7.613 -33.625 -10.078 1 98.81 128 ALA B N 1
ATOM 3823 C CA . ALA B 1 128 ? -7.359 -34.688 -11.062 1 98.81 128 ALA B CA 1
ATOM 3824 C C . ALA B 1 128 ? -6.102 -35.469 -10.703 1 98.81 128 ALA B C 1
ATOM 3826 O O . ALA B 1 128 ? -6.07 -36.719 -10.844 1 98.81 128 ALA B O 1
ATOM 3827 N N . ALA B 1 129 ? -5.098 -34.75 -10.266 1 98.88 129 ALA B N 1
ATOM 3828 C CA . ALA B 1 129 ? -3.854 -35.406 -9.852 1 98.88 129 ALA B CA 1
ATOM 3829 C C . ALA B 1 129 ? -4.094 -36.344 -8.672 1 98.88 129 ALA B C 1
ATOM 3831 O O . ALA B 1 129 ? -3.592 -37.469 -8.656 1 98.88 129 ALA B O 1
ATOM 3832 N N . VAL B 1 130 ? -4.855 -35.875 -7.676 1 98.88 130 VAL B N 1
ATOM 3833 C CA . VAL B 1 130 ? -5.164 -36.688 -6.496 1 98.88 130 VAL B CA 1
ATOM 3834 C C . VAL B 1 130 ? -5.883 -37.969 -6.922 1 98.88 130 VAL B C 1
ATOM 3836 O O . VAL B 1 130 ? -5.48 -39.062 -6.539 1 98.88 130 VAL B O 1
ATOM 3839 N N . VAL B 1 131 ? -6.891 -37.844 -7.727 1 98.88 131 VAL B N 1
ATOM 3840 C CA . VAL B 1 131 ? -7.691 -39 -8.133 1 98.88 131 VAL B CA 1
ATOM 3841 C C . VAL B 1 131 ? -6.832 -39.969 -8.953 1 98.88 131 VAL B C 1
ATOM 3843 O O . VAL B 1 131 ? -6.906 -41.188 -8.773 1 98.88 131 VAL B O 1
ATOM 3846 N N . GLY B 1 132 ? -6.027 -39.406 -9.867 1 98.75 132 GLY B N 1
ATOM 3847 C CA . GLY B 1 132 ? -5.117 -40.25 -10.625 1 98.75 132 GLY B CA 1
ATOM 3848 C C . GLY B 1 132 ? -4.148 -41 -9.742 1 98.75 132 GLY B C 1
ATOM 3849 O O . GLY B 1 132 ? -3.9 -42.188 -9.969 1 98.75 132 GLY B O 1
ATOM 3850 N N . PHE B 1 133 ? -3.609 -40.375 -8.766 1 98.5 133 PHE B N 1
ATOM 3851 C CA . PHE B 1 133 ? -2.664 -41 -7.84 1 98.5 133 PHE B CA 1
ATOM 3852 C C . PHE B 1 133 ? -3.332 -42.094 -7.043 1 98.5 133 PHE B C 1
ATOM 3854 O O . PHE B 1 133 ? -2.771 -43.188 -6.895 1 98.5 133 PHE B O 1
ATOM 3861 N N . VAL B 1 134 ? -4.508 -41.812 -6.516 1 98.19 134 VAL B N 1
ATOM 3862 C CA . VAL B 1 134 ? -5.262 -42.781 -5.723 1 98.19 134 VAL B CA 1
ATOM 3863 C C . VAL B 1 134 ? -5.555 -44.031 -6.562 1 98.19 134 VAL B C 1
ATOM 3865 O O . VAL B 1 134 ? -5.348 -45.156 -6.109 1 98.19 134 VAL B O 1
ATOM 3868 N N . ARG B 1 135 ? -5.988 -43.844 -7.766 1 97.81 135 ARG B N 1
ATOM 3869 C CA . ARG B 1 135 ? -6.297 -44.938 -8.648 1 97.81 135 ARG B CA 1
ATOM 3870 C C . ARG B 1 135 ? -5.055 -45.781 -8.93 1 97.81 135 ARG B C 1
ATOM 3872 O O . ARG B 1 135 ? -5.113 -47.031 -8.914 1 97.81 135 ARG B O 1
ATOM 3879 N N . ALA B 1 136 ? -3.951 -45.125 -9.18 1 97 136 ALA B N 1
ATOM 3880 C CA . ALA B 1 136 ? -2.697 -45.812 -9.422 1 97 136 ALA B CA 1
ATOM 3881 C C . ALA B 1 136 ? -2.287 -46.625 -8.195 1 97 136 ALA B C 1
ATOM 3883 O O . ALA B 1 136 ? -1.857 -47.781 -8.328 1 97 136 ALA B O 1
ATOM 3884 N N . ALA B 1 137 ? -2.408 -46.062 -7.039 1 95.75 137 ALA B N 1
ATOM 3885 C CA . ALA B 1 137 ? -2.049 -46.719 -5.793 1 95.75 137 ALA B CA 1
ATOM 3886 C C . ALA B 1 137 ? -2.922 -47.969 -5.562 1 95.75 137 ALA B C 1
ATOM 3888 O O . ALA B 1 137 ? -2.42 -49.031 -5.199 1 95.75 137 ALA B O 1
ATOM 3889 N N . GLU B 1 138 ? -4.18 -47.781 -5.789 1 94.94 138 GLU B N 1
ATOM 3890 C CA . GLU B 1 138 ? -5.109 -48.906 -5.605 1 94.94 138 GLU B CA 1
ATOM 3891 C C . GLU B 1 138 ? -4.824 -50.031 -6.594 1 94.94 138 GLU B C 1
ATOM 3893 O O . GLU B 1 138 ? -4.867 -51.219 -6.227 1 94.94 138 GLU B O 1
ATOM 3898 N N . ARG B 1 139 ? -4.57 -49.656 -7.738 1 94.19 139 ARG B N 1
ATOM 3899 C CA . ARG B 1 139 ? -4.258 -50.656 -8.758 1 94.19 139 ARG B CA 1
ATOM 3900 C C . ARG B 1 139 ? -2.979 -51.406 -8.406 1 94.19 139 ARG B C 1
ATOM 3902 O O . ARG B 1 139 ? -2.904 -52.625 -8.57 1 94.19 139 ARG B O 1
ATOM 3909 N N . ALA B 1 140 ? -1.996 -50.656 -8.047 1 92.94 140 ALA B N 1
ATOM 3910 C CA . ALA B 1 140 ? -0.738 -51.281 -7.645 1 92.94 140 ALA B CA 1
ATOM 3911 C C . ALA B 1 140 ? -0.95 -52.25 -6.477 1 92.94 140 ALA B C 1
ATOM 3913 O O . ALA B 1 140 ? -0.429 -53.375 -6.484 1 92.94 140 ALA B O 1
ATOM 3914 N N . HIS B 1 141 ? -1.695 -51.875 -5.539 1 91.31 141 HIS B N 1
ATOM 3915 C CA . HIS B 1 141 ? -1.997 -52.719 -4.387 1 91.31 141 HIS B CA 1
ATOM 3916 C C . HIS B 1 141 ? -2.73 -53.969 -4.805 1 91.31 141 HIS B C 1
ATOM 3918 O O . HIS B 1 141 ? -2.381 -55.094 -4.367 1 91.31 141 HIS B O 1
ATOM 3924 N N . ALA B 1 142 ? -3.664 -53.812 -5.656 1 92.56 142 ALA B N 1
ATOM 3925 C CA . ALA B 1 142 ? -4.484 -54.938 -6.102 1 92.56 142 ALA B CA 1
ATOM 3926 C C . ALA B 1 142 ? -3.652 -55.938 -6.902 1 92.56 142 ALA B C 1
ATOM 3928 O O . ALA B 1 142 ? -3.896 -57.125 -6.84 1 92.56 142 ALA B O 1
ATOM 3929 N N . SER B 1 143 ? -2.697 -55.438 -7.617 1 91.06 143 SER B N 1
ATOM 3930 C CA . SER B 1 143 ? -1.903 -56.281 -8.484 1 91.06 143 SER B CA 1
ATOM 3931 C C . SER B 1 143 ? -0.65 -56.781 -7.77 1 91.06 143 SER B C 1
ATOM 3933 O O . SER B 1 143 ? 0.106 -57.594 -8.32 1 91.06 143 SER B O 1
ATOM 3935 N N . GLY B 1 144 ? -0.335 -56.281 -6.602 1 87.38 144 GLY B N 1
ATOM 3936 C CA . GLY B 1 144 ? 0.865 -56.656 -5.871 1 87.38 144 GLY B CA 1
ATOM 3937 C C . GLY B 1 144 ? 2.121 -56 -6.41 1 87.38 144 GLY B C 1
ATOM 3938 O O . GLY B 1 144 ? 3.232 -56.469 -6.148 1 87.38 144 GLY B O 1
ATOM 3939 N N . SER B 1 145 ? 1.9 -55 -7.195 1 84.75 145 SER B N 1
ATOM 3940 C CA . SER B 1 145 ? 3.041 -54.25 -7.738 1 84.75 145 SER B CA 1
ATOM 3941 C C . SER B 1 145 ? 3.436 -53.094 -6.828 1 84.75 145 SER B C 1
ATOM 3943 O O . SER B 1 145 ? 2.648 -52.656 -5.984 1 84.75 145 SER B O 1
ATOM 3945 N N . ALA B 1 146 ? 4.684 -52.75 -6.969 1 82.25 146 ALA B N 1
ATOM 3946 C CA . ALA B 1 146 ? 5.156 -51.625 -6.18 1 82.25 146 ALA B CA 1
ATOM 3947 C C . ALA B 1 146 ? 5 -50.312 -6.949 1 82.25 146 ALA B C 1
ATOM 3949 O O . ALA B 1 146 ? 5.254 -50.281 -8.156 1 82.25 146 ALA B O 1
ATOM 3950 N N . LEU B 1 147 ? 4.371 -49.344 -6.375 1 89.88 147 LEU B N 1
ATOM 3951 C CA . LEU B 1 147 ? 4.332 -48 -6.895 1 89.88 147 LEU B CA 1
ATOM 3952 C C . LEU B 1 147 ? 5.223 -47.062 -6.062 1 89.88 147 LEU B C 1
ATOM 3954 O O . LEU B 1 147 ? 4.969 -46.875 -4.875 1 89.88 147 LEU B O 1
ATOM 3958 N N . ASN B 1 148 ? 6.312 -46.656 -6.648 1 91 148 ASN B N 1
ATOM 3959 C CA . ASN B 1 148 ? 7.207 -45.719 -5.988 1 91 148 ASN B CA 1
ATOM 3960 C C . ASN B 1 148 ? 7.008 -44.312 -6.508 1 91 148 ASN B C 1
ATOM 3962 O O . ASN B 1 148 ? 7.832 -43.812 -7.273 1 91 148 ASN B O 1
ATOM 3966 N N . ALA B 1 149 ? 5.961 -43.719 -6.113 1 94.62 149 ALA B N 1
ATOM 3967 C CA . ALA B 1 149 ? 5.57 -42.375 -6.582 1 94.62 149 ALA B CA 1
ATOM 3968 C C . ALA B 1 149 ? 5.148 -41.5 -5.418 1 94.62 149 ALA B C 1
ATOM 3970 O O . ALA B 1 149 ? 4.695 -42 -4.383 1 94.62 149 ALA B O 1
ATOM 3971 N N . HIS B 1 150 ? 5.406 -40.25 -5.555 1 96.75 150 HIS B N 1
ATOM 3972 C CA . HIS B 1 150 ? 4.93 -39.25 -4.617 1 96.75 150 HIS B CA 1
ATOM 3973 C C . HIS B 1 150 ? 3.881 -38.344 -5.266 1 96.75 150 HIS B C 1
ATOM 3975 O O . HIS B 1 150 ? 3.928 -38.094 -6.473 1 96.75 150 HIS B O 1
ATOM 3981 N N . LEU B 1 151 ? 2.92 -37.938 -4.512 1 98.56 151 LEU B N 1
ATOM 3982 C CA . LEU B 1 151 ? 2.049 -36.812 -4.844 1 98.56 151 LEU B CA 1
ATOM 3983 C C . LEU B 1 151 ? 2.355 -35.625 -3.961 1 98.56 151 LEU B C 1
ATOM 3985 O O . LEU B 1 151 ? 2.367 -35.75 -2.732 1 98.56 151 LEU B O 1
ATOM 3989 N N . LEU B 1 152 ? 2.676 -34.531 -4.605 1 98.75 152 LEU B N 1
ATOM 3990 C CA . LEU B 1 152 ? 2.984 -33.312 -3.863 1 98.75 152 LEU B CA 1
ATOM 3991 C C . LEU B 1 152 ? 2.031 -32.188 -4.246 1 98.75 152 LEU B C 1
ATOM 3993 O O . LEU B 1 152 ? 2.053 -31.703 -5.383 1 98.75 152 LEU B O 1
ATOM 3997 N N . LEU B 1 153 ? 1.123 -31.797 -3.377 1 98.81 153 LEU B N 1
ATOM 3998 C CA . LEU B 1 153 ? 0.407 -30.531 -3.447 1 98.81 153 LEU B CA 1
ATOM 3999 C C . LEU B 1 153 ? 1.128 -29.453 -2.643 1 98.81 153 LEU B C 1
ATOM 4001 O O . LEU B 1 153 ? 0.977 -29.375 -1.421 1 98.81 153 LEU B O 1
ATOM 4005 N N . ALA B 1 154 ? 1.852 -28.672 -3.322 1 98.5 154 ALA B N 1
ATOM 4006 C CA . ALA B 1 154 ? 2.881 -27.859 -2.688 1 98.5 154 ALA B CA 1
ATOM 4007 C C . ALA B 1 154 ? 2.303 -26.531 -2.203 1 98.5 154 ALA B C 1
ATOM 4009 O O . ALA B 1 154 ? 1.388 -25.984 -2.822 1 98.5 154 ALA B O 1
ATOM 4010 N N . ALA B 1 155 ? 2.863 -26.062 -1.124 1 97.38 155 ALA B N 1
ATOM 4011 C CA . ALA B 1 155 ? 2.635 -24.703 -0.644 1 97.38 155 ALA B CA 1
ATOM 4012 C C . ALA B 1 155 ? 3.414 -23.688 -1.477 1 97.38 155 ALA B C 1
ATOM 4014 O O . ALA B 1 155 ? 4.527 -23.984 -1.929 1 97.38 155 ALA B O 1
ATOM 4015 N N . ARG B 1 156 ? 2.863 -22.484 -1.627 1 95.31 156 ARG B N 1
ATOM 4016 C CA . ARG B 1 156 ? 3.531 -21.344 -2.23 1 95.31 156 ARG B CA 1
ATOM 4017 C C . ARG B 1 156 ? 4.008 -21.656 -3.643 1 95.31 156 ARG B C 1
ATOM 4019 O O . ARG B 1 156 ? 5.168 -21.422 -3.982 1 95.31 156 ARG B O 1
ATOM 4026 N N . GLY B 1 157 ? 3.051 -22.234 -4.398 1 91.12 157 GLY B N 1
ATOM 4027 C CA . GLY B 1 157 ? 3.357 -22.625 -5.766 1 91.12 157 GLY B CA 1
ATOM 4028 C C . GLY B 1 157 ? 3.166 -21.5 -6.762 1 91.12 157 GLY B C 1
ATOM 4029 O O . GLY B 1 157 ? 3.824 -21.469 -7.805 1 91.12 157 GLY B O 1
ATOM 4030 N N . THR B 1 158 ? 2.254 -20.484 -6.469 1 80.5 158 THR B N 1
ATOM 4031 C CA . THR B 1 158 ? 1.996 -19.391 -7.383 1 80.5 158 THR B CA 1
ATOM 4032 C C . THR B 1 158 ? 3.031 -18.281 -7.199 1 80.5 158 THR B C 1
ATOM 4034 O O . THR B 1 158 ? 3.652 -18.172 -6.141 1 80.5 158 THR B O 1
ATOM 4037 N N . HIS B 1 159 ? 3.289 -17.609 -8.258 1 87.06 159 HIS B N 1
ATOM 4038 C CA . HIS B 1 159 ? 4.242 -16.5 -8.258 1 87.06 159 HIS B CA 1
ATOM 4039 C C . HIS B 1 159 ? 3.781 -15.383 -7.332 1 87.06 159 HIS B C 1
ATOM 4041 O O . HIS B 1 159 ? 2.893 -14.602 -7.688 1 87.06 159 HIS B O 1
ATOM 4047 N N . ARG B 1 160 ? 4.211 -15.406 -6.152 1 87.44 160 ARG B N 1
ATOM 4048 C CA . ARG B 1 160 ? 3.984 -14.328 -5.195 1 87.44 160 ARG B CA 1
ATOM 4049 C C . ARG B 1 160 ? 5.16 -14.195 -4.23 1 87.44 160 ARG B C 1
ATOM 4051 O O . ARG B 1 160 ? 5.719 -15.203 -3.783 1 87.44 160 ARG B O 1
ATOM 4058 N N . THR B 1 161 ? 5.641 -12.984 -4.027 1 79.38 161 THR B N 1
ATOM 4059 C CA . THR B 1 161 ? 6.762 -12.828 -3.109 1 79.38 161 THR B CA 1
ATOM 4060 C C . THR B 1 161 ? 6.695 -11.484 -2.396 1 79.38 161 THR B C 1
ATOM 4062 O O . THR B 1 161 ? 5.98 -10.578 -2.832 1 79.38 161 THR B O 1
ATOM 4065 N N . SER B 1 162 ? 7.383 -11.609 -1.114 1 78.12 162 SER B N 1
ATOM 4066 C CA . SER B 1 162 ? 7.656 -10.344 -0.438 1 78.12 162 SER B CA 1
ATOM 4067 C C . SER B 1 162 ? 9.055 -9.828 -0.772 1 78.12 162 SER B C 1
ATOM 4069 O O . SER B 1 162 ? 9.953 -10.609 -1.073 1 78.12 162 SER B O 1
ATOM 4071 N N . TRP B 1 163 ? 9.359 -8.828 -1.549 1 80.88 163 TRP B N 1
ATOM 4072 C CA . TRP B 1 163 ? 10.648 -8.258 -1.92 1 80.88 163 TRP B CA 1
ATOM 4073 C C . TRP B 1 163 ? 11.586 -8.219 -0.72 1 80.88 163 TRP B C 1
ATOM 4075 O O . TRP B 1 163 ? 12.773 -7.91 -0.863 1 80.88 163 TRP B O 1
ATOM 4085 N N . ASP B 1 164 ? 11.25 -8.578 0.543 1 71.69 164 ASP B N 1
ATOM 4086 C CA . ASP B 1 164 ? 12.102 -8.578 1.73 1 71.69 164 ASP B CA 1
ATOM 4087 C C . ASP B 1 164 ? 12.75 -9.945 1.938 1 71.69 164 ASP B C 1
ATOM 4089 O O . ASP B 1 164 ? 13.719 -10.062 2.697 1 71.69 164 ASP B O 1
ATOM 4093 N N . GLY B 1 165 ? 12.32 -11.008 1.278 1 68.31 165 GLY B N 1
ATOM 4094 C CA . GLY B 1 165 ? 12.961 -12.305 1.411 1 68.31 165 GLY B CA 1
ATOM 4095 C C . GLY B 1 165 ? 12.242 -13.406 0.665 1 68.31 165 GLY B C 1
ATOM 4096 O O . GLY B 1 165 ? 11.125 -13.211 0.179 1 68.31 165 GLY B O 1
ATOM 4097 N N . HIS B 1 166 ? 13.055 -14.383 0.391 1 65.25 166 HIS B N 1
ATOM 4098 C CA . HIS B 1 166 ? 12.523 -15.578 -0.256 1 65.25 166 HIS B CA 1
ATOM 4099 C C . HIS B 1 166 ? 12.07 -16.609 0.774 1 65.25 166 HIS B C 1
ATOM 4101 O O . HIS B 1 166 ? 12.898 -17.172 1.5 1 65.25 166 HIS B O 1
ATOM 4107 N N . ALA B 1 167 ? 10.781 -16.688 0.839 1 76.06 167 ALA B N 1
ATOM 4108 C CA . ALA B 1 167 ? 10.25 -17.734 1.714 1 76.06 167 ALA B CA 1
ATOM 4109 C C . ALA B 1 167 ? 10.352 -19.109 1.056 1 76.06 167 ALA B C 1
ATOM 4111 O O . ALA B 1 167 ? 10.328 -19.219 -0.173 1 76.06 167 ALA B O 1
ATOM 4112 N N . SER B 1 168 ? 10.617 -20.125 1.833 1 88.56 168 SER B N 1
ATOM 4113 C CA . SER B 1 168 ? 10.625 -21.5 1.332 1 88.56 168 SER B CA 1
ATOM 4114 C C . SER B 1 168 ? 9.289 -21.859 0.705 1 88.56 168 SER B C 1
ATOM 4116 O O . SER B 1 168 ? 8.234 -21.406 1.168 1 88.56 168 SER B O 1
ATOM 4118 N N . THR B 1 169 ? 9.375 -22.609 -0.356 1 94.69 169 THR B N 1
ATOM 4119 C CA . THR B 1 169 ? 8.172 -23.125 -1.015 1 94.69 169 THR B CA 1
ATOM 4120 C C . THR B 1 169 ? 8.016 -24.609 -0.761 1 94.69 169 THR B C 1
ATOM 4122 O O . THR B 1 169 ? 8.938 -25.266 -0.252 1 94.69 169 THR B O 1
ATOM 4125 N N . GLY B 1 170 ? 6.859 -25.125 -1.021 1 97.19 170 GLY B N 1
ATOM 4126 C CA . GLY B 1 170 ? 6.645 -26.562 -0.879 1 97.19 170 GLY B CA 1
ATOM 4127 C C . GLY B 1 170 ? 7.613 -27.391 -1.694 1 97.19 170 GLY B C 1
ATOM 4128 O O . GLY B 1 170 ? 8.078 -28.438 -1.235 1 97.19 170 GLY B O 1
ATOM 4129 N N . VAL B 1 171 ? 7.934 -26.984 -2.885 1 96.88 171 VAL B N 1
ATOM 4130 C CA . VAL B 1 171 ? 8.836 -27.734 -3.754 1 96.88 171 VAL B CA 1
ATOM 4131 C C . VAL B 1 171 ? 10.258 -27.688 -3.197 1 96.88 171 VAL B C 1
ATOM 4133 O O . VAL B 1 171 ? 10.953 -28.703 -3.156 1 96.88 171 VAL B O 1
ATOM 4136 N N . SER B 1 172 ? 10.68 -26.484 -2.773 1 94.75 172 SER B N 1
ATOM 4137 C CA . SER B 1 172 ? 12.023 -26.391 -2.211 1 94.75 172 SER B CA 1
ATOM 4138 C C . SER B 1 172 ? 12.141 -27.234 -0.941 1 94.75 172 SER B C 1
ATOM 4140 O O . SER B 1 172 ? 13.18 -27.859 -0.702 1 94.75 172 SER B O 1
ATOM 4142 N N . GLU B 1 173 ? 11.125 -27.156 -0.095 1 96.62 173 GLU B N 1
ATOM 4143 C CA . GLU B 1 173 ? 11.125 -28 1.1 1 96.62 173 GLU B CA 1
ATOM 4144 C C . GLU B 1 173 ? 11.195 -29.484 0.734 1 96.62 173 GLU B C 1
ATOM 4146 O O . GLU B 1 173 ? 11.953 -30.234 1.34 1 96.62 173 GLU B O 1
ATOM 4151 N N . TYR B 1 174 ? 10.438 -29.938 -0.249 1 96.94 174 TYR B N 1
ATOM 4152 C CA . TYR B 1 174 ? 10.414 -31.312 -0.717 1 96.94 174 TYR B CA 1
ATOM 4153 C C . TYR B 1 174 ? 11.789 -31.75 -1.203 1 96.94 174 TYR B C 1
ATOM 4155 O O . TYR B 1 174 ? 12.297 -32.812 -0.793 1 96.94 174 TYR B O 1
ATOM 4163 N N . LEU B 1 175 ? 12.398 -30.922 -2.021 1 96.5 175 LEU B N 1
ATOM 4164 C CA . LEU B 1 175 ? 13.688 -31.266 -2.615 1 96.5 175 LEU B CA 1
ATOM 4165 C C . LEU B 1 175 ? 14.797 -31.234 -1.566 1 96.5 175 LEU B C 1
ATOM 4167 O O . LEU B 1 175 ? 15.836 -31.875 -1.732 1 96.5 175 LEU B O 1
ATOM 4171 N N . GLY B 1 176 ? 14.578 -30.484 -0.507 1 95.75 176 GLY B N 1
ATOM 4172 C CA . GLY B 1 176 ? 15.539 -30.438 0.581 1 95.75 176 GLY B CA 1
ATOM 4173 C C . GLY B 1 176 ? 15.398 -31.594 1.55 1 95.75 176 GLY B C 1
ATOM 4174 O O . GLY B 1 176 ? 16.328 -31.906 2.295 1 95.75 176 GLY B O 1
ATOM 4175 N N . THR B 1 177 ? 14.273 -32.188 1.564 1 94.38 177 THR B N 1
ATOM 4176 C CA . THR B 1 177 ? 13.961 -33.188 2.58 1 94.38 177 THR B CA 1
ATOM 4177 C C . THR B 1 177 ? 14.078 -34.594 2.008 1 94.38 177 THR B C 1
ATOM 4179 O O . THR B 1 177 ? 14.492 -35.531 2.707 1 94.38 177 THR B O 1
ATOM 4182 N N . PHE B 1 178 ? 13.734 -34.812 0.735 1 94.12 178 PHE B N 1
ATOM 4183 C CA . PHE B 1 178 ? 13.703 -36.125 0.129 1 94.12 178 PHE B CA 1
ATOM 4184 C C . PHE B 1 178 ? 14.75 -36.25 -0.973 1 94.12 178 PHE B C 1
ATOM 4186 O O . PHE B 1 178 ? 15.125 -35.25 -1.588 1 94.12 178 PHE B O 1
ATOM 4193 N N . PRO B 1 179 ? 15.164 -37.5 -1.19 1 94.19 179 PRO B N 1
ATOM 4194 C CA . PRO B 1 179 ? 15.969 -37.656 -2.4 1 94.19 179 PRO B CA 1
ATOM 4195 C C . PRO B 1 179 ? 15.242 -37.219 -3.664 1 94.19 179 PRO B C 1
ATOM 4197 O O . PRO B 1 179 ? 14.039 -37.406 -3.797 1 94.19 179 PRO B O 1
ATOM 4200 N N . PRO B 1 180 ? 15.93 -36.531 -4.551 1 95.25 180 PRO B N 1
ATOM 4201 C CA . PRO B 1 180 ? 15.273 -36.062 -5.777 1 95.25 180 PRO B CA 1
ATOM 4202 C C . PRO B 1 180 ? 14.617 -37.219 -6.559 1 95.25 180 PRO B C 1
ATOM 4204 O O . PRO B 1 180 ? 15.234 -38.25 -6.77 1 95.25 180 PRO B O 1
ATOM 4207 N N . PRO B 1 181 ? 13.414 -37.031 -6.91 1 96 181 PRO B N 1
ATOM 4208 C CA . PRO B 1 181 ? 12.758 -38.031 -7.742 1 96 181 PRO B CA 1
ATOM 4209 C C . PRO B 1 181 ? 13.406 -38.188 -9.117 1 96 181 PRO B C 1
ATOM 4211 O O . PRO B 1 181 ? 14.094 -37.25 -9.578 1 96 181 PRO B O 1
ATOM 4214 N N . ARG B 1 182 ? 13.219 -39.281 -9.742 1 95.12 182 ARG B N 1
ATOM 4215 C CA . ARG B 1 182 ? 13.797 -39.531 -11.062 1 95.12 182 ARG B CA 1
ATOM 4216 C C . ARG B 1 182 ? 13.141 -38.656 -12.125 1 95.12 182 ARG B C 1
ATOM 4218 O O . ARG B 1 182 ? 13.766 -38.312 -13.133 1 95.12 182 ARG B O 1
ATOM 4225 N N . ALA B 1 183 ? 11.883 -38.312 -11.922 1 97.5 183 ALA B N 1
ATOM 4226 C CA . ALA B 1 183 ? 11.125 -37.438 -12.828 1 97.5 183 ALA B CA 1
ATOM 4227 C C . ALA B 1 183 ? 10.016 -36.719 -12.086 1 97.5 183 ALA B C 1
ATOM 4229 O O . ALA B 1 183 ? 9.648 -37.094 -10.969 1 97.5 183 ALA B O 1
ATOM 4230 N N . ALA B 1 184 ? 9.555 -35.656 -12.688 1 97.81 184 ALA B N 1
ATOM 4231 C CA . ALA B 1 184 ? 8.422 -34.906 -12.141 1 97.81 184 ALA B CA 1
ATOM 4232 C C . ALA B 1 184 ? 7.352 -34.688 -13.203 1 97.81 184 ALA B C 1
ATOM 4234 O O . ALA B 1 184 ? 7.664 -34.531 -14.391 1 97.81 184 ALA B O 1
ATOM 4235 N N . VAL B 1 185 ? 6.152 -34.688 -12.805 1 98.5 185 VAL B N 1
ATOM 4236 C CA . VAL B 1 185 ? 5.004 -34.312 -13.617 1 98.5 185 VAL B CA 1
ATOM 4237 C C . VAL B 1 185 ? 4.277 -33.156 -12.977 1 98.5 185 VAL B C 1
ATOM 4239 O O . VAL B 1 185 ? 3.871 -33.219 -11.812 1 98.5 185 VAL B O 1
ATOM 4242 N N . VAL B 1 186 ? 4.172 -32.094 -13.703 1 98.38 186 VAL B N 1
ATOM 4243 C CA . VAL B 1 186 ? 3.42 -30.922 -13.25 1 98.38 186 VAL B CA 1
ATOM 4244 C C . VAL B 1 186 ? 1.974 -31.016 -13.727 1 98.38 186 VAL B C 1
ATOM 4246 O O . VAL B 1 186 ? 1.699 -30.891 -14.922 1 98.38 186 VAL B O 1
ATOM 4249 N N . ALA B 1 187 ? 1.091 -31.281 -12.805 1 98.56 187 ALA B N 1
ATOM 4250 C CA . ALA B 1 187 ? -0.344 -31.281 -13.078 1 98.56 187 ALA B CA 1
ATOM 4251 C C . ALA B 1 187 ? -0.913 -29.859 -13.023 1 98.56 187 ALA B C 1
ATOM 4253 O O . ALA B 1 187 ? -1.377 -29.422 -11.977 1 98.56 187 ALA B O 1
ATOM 4254 N N . LYS B 1 188 ? -0.857 -29.219 -14.047 1 96.69 188 LYS B N 1
ATOM 4255 C CA . LYS B 1 188 ? -1.308 -27.828 -14.195 1 96.69 188 LYS B CA 1
ATOM 4256 C C . LYS B 1 188 ? -1.746 -27.547 -15.633 1 96.69 188 LYS B C 1
ATOM 4258 O O . LYS B 1 188 ? -1.195 -28.109 -16.578 1 96.69 188 LYS B O 1
ATOM 4263 N N . GLY B 1 189 ? -2.678 -26.672 -15.688 1 92.31 189 GLY B N 1
ATOM 4264 C CA . GLY B 1 189 ? -3.186 -26.312 -17 1 92.31 189 GLY B CA 1
ATOM 4265 C C . GLY B 1 189 ? -2.137 -25.672 -17.891 1 92.31 189 GLY B C 1
ATOM 4266 O O . GLY B 1 189 ? -1.143 -25.125 -17.391 1 92.31 189 GLY B O 1
ATOM 4267 N N . GLY B 1 190 ? -2.326 -25.641 -19.156 1 89.94 190 GLY B N 1
ATOM 4268 C CA . GLY B 1 190 ? -1.497 -25.141 -20.234 1 89.94 190 GLY B CA 1
ATOM 4269 C C . GLY B 1 190 ? -2.088 -25.391 -21.609 1 89.94 190 GLY B C 1
ATOM 4270 O O . GLY B 1 190 ? -3.293 -25.609 -21.734 1 89.94 190 GLY B O 1
ATOM 4271 N N . PRO B 1 191 ? -1.224 -25.328 -22.562 1 92.88 191 PRO B N 1
ATOM 4272 C CA . PRO B 1 191 ? -1.696 -25.656 -23.906 1 92.88 191 PRO B CA 1
ATOM 4273 C C . PRO B 1 191 ? -1.979 -27.156 -24.062 1 92.88 191 PRO B C 1
ATOM 4275 O O . PRO B 1 191 ? -1.557 -27.969 -23.234 1 92.88 191 PRO B O 1
ATOM 4278 N N . PRO B 1 192 ? -2.742 -27.5 -25.062 1 95.25 192 PRO B N 1
ATOM 4279 C CA . PRO B 1 192 ? -2.875 -28.938 -25.328 1 95.25 192 PRO B CA 1
ATOM 4280 C C . PRO B 1 192 ? -1.527 -29.609 -25.562 1 95.25 192 PRO B C 1
ATOM 4282 O O . PRO B 1 192 ? -0.644 -29.047 -26.203 1 95.25 192 PRO B O 1
ATOM 4285 N N . GLY B 1 193 ? -1.405 -30.75 -24.969 1 96.31 193 GLY B N 1
ATOM 4286 C CA . GLY B 1 193 ? -0.167 -31.5 -25.156 1 96.31 193 GLY B CA 1
ATOM 4287 C C . GLY B 1 193 ? 0.703 -31.516 -23.906 1 96.31 193 GLY B C 1
ATOM 4288 O O . GLY B 1 193 ? 0.208 -31.328 -22.797 1 96.31 193 GLY B O 1
ATOM 4289 N N . VAL B 1 194 ? 2.004 -31.828 -24.141 1 97.56 194 VAL B N 1
ATOM 4290 C CA . VAL B 1 194 ? 2.977 -32 -23.062 1 97.56 194 VAL B CA 1
ATOM 4291 C C . VAL B 1 194 ? 4.051 -30.906 -23.172 1 97.56 194 VAL B C 1
ATOM 4293 O O . VAL B 1 194 ? 4.707 -30.781 -24.203 1 97.56 194 VAL B O 1
ATOM 4296 N N . LEU B 1 195 ? 4.18 -30.125 -22.172 1 97.31 195 LEU B N 1
ATOM 4297 C CA . LEU B 1 195 ? 5.258 -29.141 -22.125 1 97.31 195 LEU B CA 1
ATOM 4298 C C . LEU B 1 195 ? 6.52 -29.75 -21.516 1 97.31 195 LEU B C 1
ATOM 4300 O O . LEU B 1 195 ? 6.48 -30.297 -20.422 1 97.31 195 LEU B O 1
ATOM 4304 N N . ARG B 1 196 ? 7.598 -29.641 -22.234 1 96.31 196 ARG B N 1
ATOM 4305 C CA . ARG B 1 196 ? 8.883 -30.109 -21.719 1 96.31 196 ARG B CA 1
ATOM 4306 C C . ARG B 1 196 ? 9.742 -28.922 -21.266 1 96.31 196 ARG B C 1
ATOM 4308 O O . ARG B 1 196 ? 10.82 -29.125 -20.688 1 96.31 196 ARG B O 1
ATOM 4315 N N . GLN B 1 197 ? 9.211 -27.734 -21.594 1 94.56 197 GLN B N 1
ATOM 4316 C CA . GLN B 1 197 ? 9.922 -26.5 -21.25 1 94.56 197 GLN B CA 1
ATOM 4317 C C . GLN B 1 197 ? 8.945 -25.422 -20.797 1 94.56 197 GLN B C 1
ATOM 4319 O O . GLN B 1 197 ? 7.84 -25.297 -21.312 1 94.56 197 GLN B O 1
ATOM 4324 N N . GLU B 1 198 ? 9.336 -24.672 -19.844 1 94.81 198 GLU B N 1
ATOM 4325 C CA . GLU B 1 198 ? 8.688 -23.453 -19.375 1 94.81 198 GLU B CA 1
ATOM 4326 C C . GLU B 1 198 ? 9.703 -22.328 -19.188 1 94.81 198 GLU B C 1
ATOM 4328 O O . GLU B 1 198 ? 10.875 -22.578 -18.891 1 94.81 198 GLU B O 1
ATOM 4333 N N . PRO B 1 199 ? 9.289 -21.156 -19.406 1 93.81 199 PRO B N 1
ATOM 4334 C CA . PRO B 1 199 ? 10.25 -20.047 -19.328 1 93.81 199 PRO B CA 1
ATOM 4335 C C . PRO B 1 199 ? 10.695 -19.766 -17.891 1 93.81 199 PRO B C 1
ATOM 4337 O O . PRO B 1 199 ? 9.938 -20 -16.953 1 93.81 199 PRO B O 1
ATOM 4340 N N . ALA B 1 200 ? 11.961 -19.234 -17.828 1 93.81 200 ALA B N 1
ATOM 4341 C CA . ALA B 1 200 ? 12.367 -18.609 -16.562 1 93.81 200 ALA B CA 1
ATOM 4342 C C . ALA B 1 200 ? 11.484 -17.406 -16.234 1 93.81 200 ALA B C 1
ATOM 4344 O O . ALA B 1 200 ? 11.062 -16.672 -17.141 1 93.81 200 ALA B O 1
ATOM 4345 N N . ALA B 1 201 ? 11.227 -17.297 -15.016 1 92.88 201 ALA B N 1
ATOM 4346 C CA . ALA B 1 201 ? 10.359 -16.203 -14.562 1 92.88 201 ALA B CA 1
ATOM 4347 C C . ALA B 1 201 ? 11.102 -15.281 -13.602 1 92.88 201 ALA B C 1
ATOM 4349 O O . ALA B 1 201 ? 11.797 -15.742 -12.695 1 92.88 201 ALA B O 1
ATOM 4350 N N . LEU B 1 202 ? 10.953 -13.922 -13.812 1 93.62 202 LEU B N 1
ATOM 4351 C CA . LEU B 1 202 ? 11.641 -12.922 -13.008 1 93.62 202 LEU B CA 1
ATOM 4352 C C . LEU B 1 202 ? 10.703 -11.773 -12.648 1 93.62 202 LEU B C 1
ATOM 4354 O O . LEU B 1 202 ? 9.906 -11.336 -13.477 1 93.62 202 LEU B O 1
ATOM 4358 N N . TYR B 1 203 ? 10.82 -11.336 -11.43 1 94.81 203 TYR B N 1
ATOM 4359 C CA . TYR B 1 203 ? 10.305 -10.016 -11.078 1 94.81 203 TYR B CA 1
ATOM 4360 C C . TYR B 1 203 ? 11.406 -8.961 -11.148 1 94.81 203 TYR B C 1
ATOM 4362 O O . TYR B 1 203 ? 12.555 -9.234 -10.797 1 94.81 203 TYR B O 1
ATOM 4370 N N . LEU B 1 204 ? 11.062 -7.84 -11.633 1 96.19 204 LEU B N 1
ATOM 4371 C CA . LEU B 1 204 ? 11.938 -6.672 -11.617 1 96.19 204 LEU B CA 1
ATOM 4372 C C . LEU B 1 204 ? 11.289 -5.523 -10.844 1 96.19 204 LEU B C 1
ATOM 4374 O O . LEU B 1 204 ? 10.117 -5.219 -11.039 1 96.19 204 LEU B O 1
ATOM 4378 N N . ARG B 1 205 ? 11.977 -4.945 -9.969 1 96.88 205 ARG B N 1
ATOM 4379 C CA . ARG B 1 205 ? 11.547 -3.752 -9.242 1 96.88 205 ARG B CA 1
ATOM 4380 C C . ARG B 1 205 ? 12.398 -2.545 -9.625 1 96.88 205 ARG B C 1
ATOM 4382 O O . ARG B 1 205 ? 13.617 -2.553 -9.43 1 96.88 205 ARG B O 1
ATOM 4389 N N . VAL B 1 206 ? 11.789 -1.564 -10.172 1 96.75 206 VAL B N 1
ATOM 4390 C CA . VAL B 1 206 ? 12.438 -0.312 -10.547 1 96.75 206 VAL B CA 1
ATOM 4391 C C . VAL B 1 206 ? 12.125 0.765 -9.508 1 96.75 206 VAL B C 1
ATOM 4393 O O . VAL B 1 206 ? 10.953 1.023 -9.211 1 96.75 206 VAL B O 1
ATOM 4396 N N . ARG B 1 207 ? 13.109 1.38 -8.969 1 95.12 207 ARG B N 1
ATOM 4397 C CA . ARG B 1 207 ? 12.914 2.42 -7.961 1 95.12 207 ARG B CA 1
ATOM 4398 C C . ARG B 1 207 ? 13.531 3.738 -8.406 1 95.12 207 ARG B C 1
ATOM 4400 O O . ARG B 1 207 ? 14.711 3.785 -8.773 1 95.12 207 ARG B O 1
ATOM 4407 N N . LEU B 1 208 ? 12.734 4.723 -8.484 1 92.69 208 LEU B N 1
ATOM 4408 C CA . LEU B 1 208 ? 13.156 6.102 -8.719 1 92.69 208 LEU B CA 1
ATOM 4409 C C . LEU B 1 208 ? 13.102 6.914 -7.434 1 92.69 208 LEU B C 1
ATOM 4411 O O . LEU B 1 208 ? 12.094 6.906 -6.73 1 92.69 208 LEU B O 1
ATOM 4415 N N . SER B 1 209 ? 14.203 7.527 -7.078 1 88.25 209 SER B N 1
ATOM 4416 C CA . SER B 1 209 ? 14.266 8.32 -5.855 1 88.25 209 SER B CA 1
ATOM 4417 C C . SER B 1 209 ? 14.539 9.789 -6.156 1 88.25 209 SER B C 1
ATOM 4419 O O . SER B 1 209 ? 15.195 10.109 -7.148 1 88.25 209 SER B O 1
ATOM 4421 N N . GLY B 1 210 ? 13.961 10.602 -5.406 1 83.38 210 GLY B N 1
ATOM 4422 C CA . GLY B 1 210 ? 14.211 12.031 -5.457 1 83.38 210 GLY B CA 1
ATOM 4423 C C . GLY B 1 210 ? 14.344 12.664 -4.086 1 83.38 210 GLY B C 1
ATOM 4424 O O . GLY B 1 210 ? 14.156 12 -3.068 1 83.38 210 GLY B O 1
ATOM 4425 N N . ALA B 1 211 ? 14.75 13.867 -4.105 1 77.81 211 ALA B N 1
ATOM 4426 C CA . ALA B 1 211 ? 14.844 14.625 -2.861 1 77.81 211 ALA B CA 1
ATOM 4427 C C . ALA B 1 211 ? 13.469 14.828 -2.236 1 77.81 211 ALA B C 1
ATOM 4429 O O . ALA B 1 211 ? 12.461 14.922 -2.947 1 77.81 211 ALA B O 1
ATOM 4430 N N . TRP B 1 212 ? 13.523 14.711 -0.868 1 78.81 212 TRP B N 1
ATOM 4431 C CA . TRP B 1 212 ? 12.258 14.961 -0.177 1 78.81 212 TRP B CA 1
ATOM 4432 C C . TRP B 1 212 ? 12.352 16.234 0.664 1 78.81 212 TRP B C 1
ATOM 4434 O O . TRP B 1 212 ? 13.398 16.531 1.233 1 78.81 212 TRP B O 1
ATOM 4444 N N . GLY B 1 213 ? 11.227 16.953 0.75 1 73.06 213 GLY B N 1
ATOM 4445 C CA . GLY B 1 213 ? 11.008 18.047 1.69 1 73.06 213 GLY B CA 1
ATOM 4446 C C . GLY B 1 213 ? 9.562 18.172 2.135 1 73.06 213 GLY B C 1
ATOM 4447 O O . GLY B 1 213 ? 8.656 17.625 1.493 1 73.06 213 GLY B O 1
ATOM 4448 N N . PRO B 1 214 ? 9.453 18.688 3.354 1 60 214 PRO B N 1
ATOM 4449 C CA . PRO B 1 214 ? 8.117 18.766 3.938 1 60 214 PRO B CA 1
ATOM 4450 C C . PRO B 1 214 ? 7.203 19.734 3.18 1 60 214 PRO B C 1
ATOM 4452 O O . PRO B 1 214 ? 6.18 20.172 3.713 1 60 214 PRO B O 1
ATOM 4455 N N . LEU B 1 215 ? 7.895 20.094 2.053 1 57.97 215 LEU B N 1
ATOM 4456 C CA . LEU B 1 215 ? 7.035 20.984 1.298 1 57.97 215 LEU B CA 1
ATOM 4457 C C . LEU B 1 215 ? 5.812 20.25 0.762 1 57.97 215 LEU B C 1
ATOM 4459 O O . LEU B 1 215 ? 5.891 19.062 0.428 1 57.97 215 LEU B O 1
ATOM 4463 N N . MET B 1 216 ? 4.793 21.031 1.026 1 60.62 216 MET B N 1
ATOM 4464 C CA . MET B 1 216 ? 3.592 20.609 0.321 1 60.62 216 MET B CA 1
ATOM 4465 C C . MET B 1 216 ? 3.906 20.266 -1.132 1 60.62 216 MET B C 1
ATOM 4467 O O . MET B 1 216 ? 5.047 20.406 -1.576 1 60.62 216 MET B O 1
ATOM 4471 N N . LEU B 1 217 ? 2.904 19.984 -2.004 1 63.03 217 LEU B N 1
ATOM 4472 C CA . LEU B 1 217 ? 2.92 19.422 -3.355 1 63.03 217 LEU B CA 1
ATOM 4473 C C . LEU B 1 217 ? 3.701 20.328 -4.305 1 63.03 217 LEU B C 1
ATOM 4475 O O . LEU B 1 217 ? 3.818 21.531 -4.062 1 63.03 217 LEU B O 1
ATOM 4479 N N . TYR B 1 218 ? 4.664 19.703 -5.02 1 59.06 218 TYR B N 1
ATOM 4480 C CA . TYR B 1 218 ? 5.441 20.375 -6.059 1 59.06 218 TYR B CA 1
ATOM 4481 C C . TYR B 1 218 ? 4.547 20.812 -7.215 1 59.06 218 TYR B C 1
ATOM 4483 O O . TYR B 1 218 ? 3.785 20 -7.758 1 59.06 218 TYR B O 1
ATOM 4491 N N . PRO B 1 219 ? 4.508 22.172 -7.434 1 57.5 219 PRO B N 1
ATOM 4492 C CA . PRO B 1 219 ? 3.672 22.609 -8.555 1 57.5 219 PRO B CA 1
ATOM 4493 C C . PRO B 1 219 ? 3.895 21.766 -9.812 1 57.5 219 PRO B C 1
ATOM 4495 O O . PRO B 1 219 ? 2.963 21.562 -10.602 1 57.5 219 PRO B O 1
ATOM 4498 N N . ASN B 1 220 ? 5.148 21.297 -10.031 1 60.78 220 ASN B N 1
ATOM 4499 C CA . ASN B 1 220 ? 5.398 20.562 -11.266 1 60.78 220 ASN B CA 1
ATOM 4500 C C . ASN B 1 220 ? 5.254 19.062 -11.07 1 60.78 220 ASN B C 1
ATOM 4502 O O . ASN B 1 220 ? 5.629 18.281 -11.945 1 60.78 220 ASN B O 1
ATOM 4506 N N . GLY B 1 221 ? 4.66 18.625 -10.047 1 67.88 221 GLY B N 1
ATOM 4507 C CA . GLY B 1 221 ? 4.25 17.25 -9.812 1 67.88 221 GLY B CA 1
ATOM 4508 C C . GLY B 1 221 ? 5.336 16.406 -9.188 1 67.88 221 GLY B C 1
ATOM 4509 O O . GLY B 1 221 ? 5.094 15.258 -8.805 1 67.88 221 GLY B O 1
ATOM 4510 N N . GLY B 1 222 ? 6.547 16.984 -9.031 1 79.38 222 GLY B N 1
ATOM 4511 C CA . GLY B 1 222 ? 7.613 16.25 -8.375 1 79.38 222 GLY B CA 1
ATOM 4512 C C . GLY B 1 222 ? 7.969 14.953 -9.094 1 79.38 222 GLY B C 1
ATOM 4513 O O . GLY B 1 222 ? 7.977 14.906 -10.328 1 79.38 222 GLY B O 1
ATOM 4514 N N . LEU B 1 223 ? 8.219 13.961 -8.367 1 85.19 223 LEU B N 1
ATOM 4515 C CA . LEU B 1 223 ? 8.609 12.656 -8.891 1 85.19 223 LEU B CA 1
ATOM 4516 C C . LEU B 1 223 ? 7.469 12.031 -9.695 1 85.19 223 LEU B C 1
ATOM 4518 O O . LEU B 1 223 ? 7.715 11.312 -10.672 1 85.19 223 LEU B O 1
ATOM 4522 N N . LEU B 1 224 ? 6.223 12.305 -9.328 1 89.19 224 LEU B N 1
ATOM 4523 C CA . LEU B 1 224 ? 5.078 11.695 -10 1 89.19 224 LEU B CA 1
ATOM 4524 C C . LEU B 1 224 ? 4.949 12.203 -11.43 1 89.19 224 LEU B C 1
ATOM 4526 O O . LEU B 1 224 ? 4.457 11.484 -12.305 1 89.19 224 LEU B O 1
ATOM 4530 N N . ALA B 1 225 ? 5.453 13.367 -11.664 1 83.19 225 ALA B N 1
ATOM 4531 C CA . ALA B 1 225 ? 5.43 13.906 -13.023 1 83.19 225 ALA B CA 1
ATOM 4532 C C . ALA B 1 225 ? 6.355 13.117 -13.945 1 83.19 225 ALA B C 1
ATOM 4534 O O . ALA B 1 225 ? 6.215 13.172 -15.172 1 83.19 225 ALA B O 1
ATOM 4535 N N . ARG B 1 226 ? 7.266 12.375 -13.375 1 85.88 226 ARG B N 1
ATOM 4536 C CA . ARG B 1 226 ? 8.227 11.602 -14.148 1 85.88 226 ARG B CA 1
ATOM 4537 C C . ARG B 1 226 ? 7.73 10.172 -14.375 1 85.88 226 ARG B C 1
ATOM 4539 O O . ARG B 1 226 ? 8.352 9.406 -15.109 1 85.88 226 ARG B O 1
ATOM 4546 N N . ALA B 1 227 ? 6.703 9.82 -13.703 1 88.81 227 ALA B N 1
ATOM 4547 C CA . ALA B 1 227 ? 6.203 8.453 -13.766 1 88.81 227 ALA B CA 1
ATOM 4548 C C . ALA B 1 227 ? 5.859 8.055 -15.195 1 88.81 227 ALA B C 1
ATOM 4550 O O . ALA B 1 227 ? 6.148 6.934 -15.617 1 88.81 227 ALA B O 1
ATOM 4551 N N . GLY B 1 228 ? 5.266 8.969 -15.93 1 88.5 228 GLY B N 1
ATOM 4552 C CA . GLY B 1 228 ? 4.918 8.68 -17.312 1 88.5 228 GLY B CA 1
ATOM 4553 C C . GLY B 1 228 ? 6.117 8.32 -18.172 1 88.5 228 GLY B C 1
ATOM 4554 O O . GLY B 1 228 ? 6.078 7.352 -18.938 1 88.5 228 GLY B O 1
ATOM 4555 N N . ASP B 1 229 ? 7.137 9.086 -18.016 1 89.56 229 ASP B N 1
ATOM 4556 C CA . ASP B 1 229 ? 8.367 8.828 -18.75 1 89.56 229 ASP B CA 1
ATOM 4557 C C . ASP B 1 229 ? 8.977 7.48 -18.359 1 89.56 229 ASP B C 1
ATOM 4559 O O . ASP B 1 229 ? 9.461 6.738 -19.203 1 89.56 229 ASP B O 1
ATOM 4563 N N . LEU B 1 230 ? 9 7.23 -17.109 1 91.81 230 LEU B N 1
ATOM 4564 C CA . LEU B 1 230 ? 9.531 5.965 -16.609 1 91.81 230 LEU B CA 1
ATOM 4565 C C . LEU B 1 230 ? 8.773 4.785 -17.203 1 91.81 230 LEU B C 1
ATOM 4567 O O . LEU B 1 230 ? 9.375 3.834 -17.703 1 91.81 230 LEU B O 1
ATOM 4571 N N . LEU B 1 231 ? 7.445 4.867 -17.172 1 92.25 231 LEU B N 1
ATOM 4572 C CA . LEU B 1 231 ? 6.602 3.795 -17.688 1 92.25 231 LEU B CA 1
ATOM 4573 C C . LEU B 1 231 ? 6.848 3.582 -19.188 1 92.25 231 LEU B C 1
ATOM 4575 O O . LEU B 1 231 ? 6.941 2.443 -19.641 1 92.25 231 LEU B O 1
ATOM 4579 N N . THR B 1 232 ? 6.988 4.656 -19.875 1 91.38 232 THR B N 1
ATOM 4580 C CA . THR B 1 232 ? 7.254 4.582 -21.312 1 91.38 232 THR B CA 1
ATOM 4581 C C . THR B 1 232 ? 8.602 3.918 -21.578 1 91.38 232 THR B C 1
ATOM 4583 O O . THR B 1 232 ? 8.703 3.018 -22.406 1 91.38 232 THR B O 1
ATOM 4586 N N . ALA B 1 233 ? 9.57 4.344 -20.844 1 93.44 233 ALA B N 1
ATOM 4587 C CA . ALA B 1 233 ? 10.922 3.822 -21.031 1 93.44 233 ALA B CA 1
ATOM 4588 C C . ALA B 1 233 ? 10.984 2.336 -20.688 1 93.44 233 ALA B C 1
ATOM 4590 O O . ALA B 1 233 ? 11.578 1.549 -21.438 1 93.44 233 ALA B O 1
ATOM 4591 N N . VAL B 1 234 ? 10.422 1.937 -19.625 1 94.19 234 VAL B N 1
ATOM 4592 C CA . VAL B 1 234 ? 10.461 0.546 -19.188 1 94.19 234 VAL B CA 1
ATOM 4593 C C . VAL B 1 234 ? 9.68 -0.329 -20.156 1 94.19 234 VAL B C 1
ATOM 4595 O O . VAL B 1 234 ? 10.125 -1.428 -20.516 1 94.19 234 VAL B O 1
ATOM 4598 N N . SER B 1 235 ? 8.539 0.168 -20.625 1 92.19 235 SER B N 1
ATOM 4599 C CA . SER B 1 235 ? 7.754 -0.571 -21.609 1 92.19 235 SER B CA 1
ATOM 4600 C C . SER B 1 235 ? 8.531 -0.771 -22.906 1 92.19 235 SER B C 1
ATOM 4602 O O . SER B 1 235 ? 8.508 -1.857 -23.484 1 92.19 235 SER B O 1
ATOM 4604 N N . ALA B 1 236 ? 9.125 0.281 -23.312 1 92.25 236 ALA B N 1
ATOM 4605 C CA . ALA B 1 236 ? 9.93 0.191 -24.531 1 92.25 236 ALA B CA 1
ATOM 4606 C C . ALA B 1 236 ? 11.07 -0.814 -24.359 1 92.25 236 ALA B C 1
ATOM 4608 O O . ALA B 1 236 ? 11.344 -1.604 -25.266 1 92.25 236 ALA B O 1
ATOM 4609 N N . TRP B 1 237 ? 11.727 -0.788 -23.266 1 94.31 237 TRP B N 1
ATOM 4610 C CA . TRP B 1 237 ? 12.781 -1.756 -22.984 1 94.31 237 TRP B CA 1
ATOM 4611 C C . TRP B 1 237 ? 12.234 -3.18 -23.016 1 94.31 237 TRP B C 1
ATOM 4613 O O . TRP B 1 237 ? 12.82 -4.059 -23.656 1 94.31 237 TRP B O 1
ATOM 4623 N N . GLY B 1 238 ? 11.141 -3.391 -22.297 1 93.06 238 GLY B N 1
ATOM 4624 C CA . GLY B 1 238 ? 10.555 -4.719 -22.25 1 93.06 238 GLY B CA 1
ATOM 4625 C C . GLY B 1 238 ? 10.242 -5.277 -23.625 1 93.06 238 GLY B C 1
ATOM 4626 O O . GLY B 1 238 ? 10.539 -6.438 -23.922 1 93.06 238 GLY B O 1
ATOM 4627 N N . ALA B 1 239 ? 9.664 -4.414 -24.453 1 91.5 239 ALA B N 1
ATOM 4628 C CA . ALA B 1 239 ? 9.336 -4.82 -25.812 1 91.5 239 ALA B CA 1
ATOM 4629 C C . ALA B 1 239 ? 10.594 -5.199 -26.594 1 91.5 239 ALA B C 1
ATOM 4631 O O . ALA B 1 239 ? 10.625 -6.23 -27.266 1 91.5 239 ALA B O 1
ATOM 4632 N N . SER B 1 240 ? 11.57 -4.406 -26.469 1 92.75 240 SER B N 1
ATOM 4633 C CA . SER B 1 240 ? 12.828 -4.652 -27.172 1 92.75 240 SER B CA 1
ATOM 4634 C C . SER B 1 240 ? 13.539 -5.883 -26.625 1 92.75 240 SER B C 1
ATOM 4636 O O . SER B 1 240 ? 14.055 -6.699 -27.375 1 92.75 240 SER B O 1
ATOM 4638 N N . TYR B 1 241 ? 13.57 -6.023 -25.312 1 93.69 241 TYR B N 1
ATOM 4639 C CA . TYR B 1 241 ? 14.32 -7.078 -24.641 1 93.69 241 TYR B CA 1
ATOM 4640 C C . TYR B 1 241 ? 13.734 -8.453 -24.953 1 93.69 241 TYR B C 1
ATOM 4642 O O . TYR B 1 241 ? 14.461 -9.445 -25.031 1 93.69 241 TYR B O 1
ATOM 4650 N N . THR B 1 242 ? 12.414 -8.523 -25.234 1 91.94 242 THR B N 1
ATOM 4651 C CA . THR B 1 242 ? 11.75 -9.805 -25.469 1 91.94 242 THR B CA 1
ATOM 4652 C C . THR B 1 242 ? 11.648 -10.102 -26.953 1 91.94 242 THR B C 1
ATOM 4654 O O . THR B 1 242 ? 11.516 -11.266 -27.344 1 91.94 242 THR B O 1
ATOM 4657 N N . ALA B 1 243 ? 11.617 -9.125 -27.844 1 87.44 243 ALA B N 1
ATOM 4658 C CA . ALA B 1 243 ? 11.406 -9.289 -29.281 1 87.44 243 ALA B CA 1
ATOM 4659 C C . ALA B 1 243 ? 12.414 -10.273 -29.875 1 87.44 243 ALA B C 1
ATOM 4661 O O . ALA B 1 243 ? 12.07 -11.062 -30.75 1 87.44 243 ALA B O 1
ATOM 4662 N N . HIS B 1 244 ? 13.664 -10.305 -29.438 1 79.06 244 HIS B N 1
ATOM 4663 C CA . HIS B 1 244 ? 14.625 -11.141 -30.141 1 79.06 244 HIS B CA 1
ATOM 4664 C C . HIS B 1 244 ? 14.906 -12.43 -29.375 1 79.06 244 HIS B C 1
ATOM 4666 O O . HIS B 1 244 ? 15.867 -13.141 -29.656 1 79.06 244 HIS B O 1
ATOM 4672 N N . ARG B 1 245 ? 14.039 -12.688 -28.531 1 83.44 245 ARG B N 1
ATOM 4673 C CA . ARG B 1 245 ? 14.289 -13.883 -27.734 1 83.44 245 ARG B CA 1
ATOM 4674 C C . ARG B 1 245 ? 13.312 -14.992 -28.094 1 83.44 245 ARG B C 1
ATOM 4676 O O . ARG B 1 245 ? 13.414 -16.109 -27.56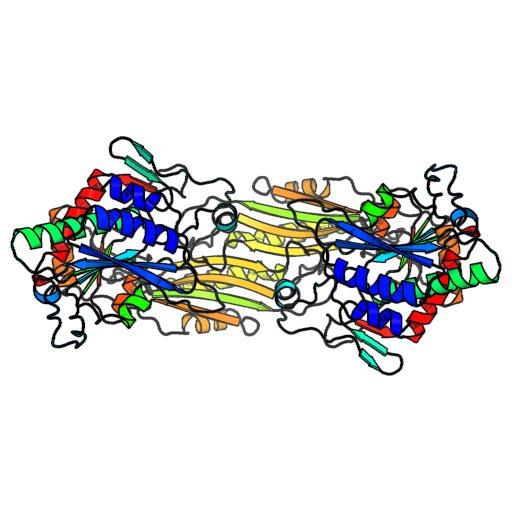2 1 83.44 245 ARG B O 1
ATOM 4683 N N . ASP B 1 246 ? 12.516 -14.648 -29.016 1 75.56 246 ASP B N 1
ATOM 4684 C CA . ASP B 1 246 ? 11.586 -15.664 -29.516 1 75.56 246 ASP B CA 1
ATOM 4685 C C . ASP B 1 246 ? 12.297 -16.672 -30.406 1 75.56 246 ASP B C 1
ATOM 4687 O O . ASP B 1 246 ? 13 -16.281 -31.344 1 75.56 246 ASP B O 1
ATOM 4691 N N . ASP B 1 247 ? 12.336 -17.906 -30 1 83.94 247 ASP B N 1
ATOM 4692 C CA . ASP B 1 247 ? 12.867 -19.047 -30.734 1 83.94 247 ASP B CA 1
ATOM 4693 C C . ASP B 1 247 ? 11.758 -20.047 -31.078 1 83.94 247 ASP B C 1
ATOM 4695 O O . ASP B 1 247 ? 11.258 -20.75 -30.203 1 83.94 247 ASP B O 1
ATOM 4699 N N . PRO B 1 248 ? 11.414 -20.094 -32.312 1 83.88 248 PRO B N 1
ATOM 4700 C CA . PRO B 1 248 ? 10.297 -20.938 -32.719 1 83.88 248 PRO B CA 1
ATOM 4701 C C . PRO B 1 248 ? 10.57 -22.422 -32.469 1 83.88 248 PRO B C 1
ATOM 4703 O O . PRO B 1 248 ? 9.648 -23.25 -32.531 1 83.88 248 PRO B O 1
ATOM 4706 N N . THR B 1 249 ? 11.797 -22.75 -32.25 1 86.62 249 THR B N 1
ATOM 4707 C CA . THR B 1 249 ? 12.117 -24.156 -32.031 1 86.62 249 THR B CA 1
ATOM 4708 C C . THR B 1 249 ? 11.883 -24.516 -30.562 1 86.62 249 THR B C 1
ATOM 4710 O O . THR B 1 249 ? 11.898 -25.703 -30.203 1 86.62 249 THR B O 1
ATOM 4713 N N . ARG B 1 250 ? 11.641 -23.516 -29.797 1 91.62 250 ARG B N 1
ATOM 4714 C CA . ARG B 1 250 ? 11.422 -23.75 -28.375 1 91.62 250 ARG B CA 1
ATOM 4715 C C . ARG B 1 250 ? 9.938 -23.719 -28.031 1 91.62 250 ARG B C 1
ATOM 4717 O O . ARG B 1 250 ? 9.172 -22.984 -28.656 1 91.62 250 ARG B O 1
ATOM 4724 N N . GLN B 1 251 ? 9.578 -24.5 -27.047 1 93.94 251 GLN B N 1
ATOM 4725 C CA . GLN B 1 251 ? 8.195 -24.469 -26.609 1 93.94 251 GLN B CA 1
ATOM 4726 C C . GLN B 1 251 ? 7.891 -23.203 -25.812 1 93.94 251 GLN B C 1
ATOM 4728 O O . GLN B 1 251 ? 6.773 -22.688 -25.859 1 93.94 251 GLN B O 1
ATOM 4733 N N . ASP B 1 252 ? 8.938 -22.734 -25.078 1 93.31 252 ASP B N 1
ATOM 4734 C CA . ASP B 1 252 ? 8.719 -21.578 -24.219 1 93.31 252 ASP B CA 1
ATOM 4735 C C . ASP B 1 252 ? 9.086 -20.281 -24.938 1 93.31 252 ASP B C 1
ATOM 4737 O O . ASP B 1 252 ? 9.82 -20.312 -25.938 1 93.31 252 ASP B O 1
ATOM 4741 N N . GLY B 1 253 ? 8.523 -19.188 -24.531 1 92.25 253 GLY B N 1
ATOM 4742 C CA . GLY B 1 253 ? 8.719 -17.891 -25.141 1 92.25 253 GLY B CA 1
ATOM 4743 C C . GLY B 1 253 ? 9.023 -16.797 -24.125 1 92.25 253 GLY B C 1
ATOM 4744 O O . GLY B 1 253 ? 9.375 -17.094 -22.984 1 92.25 253 GLY B O 1
ATOM 4745 N N . ALA B 1 254 ? 9.047 -15.562 -24.672 1 92.38 254 ALA B N 1
ATOM 4746 C CA . ALA B 1 254 ? 9.359 -14.391 -23.844 1 92.38 254 ALA B CA 1
ATOM 4747 C C . ALA B 1 254 ? 8.164 -13.453 -23.75 1 92.38 254 ALA B C 1
ATOM 4749 O O . ALA B 1 254 ? 7.395 -13.32 -24.719 1 92.38 254 ALA B O 1
ATOM 4750 N N . SER B 1 255 ? 8 -12.852 -22.656 1 91.5 255 SER B N 1
ATOM 4751 C CA . SER B 1 255 ? 6.965 -11.844 -22.438 1 91.5 255 SER B CA 1
ATOM 4752 C C . SER B 1 255 ? 7.344 -10.898 -21.297 1 91.5 255 SER B C 1
ATOM 4754 O O . SER B 1 255 ? 8.133 -11.258 -20.422 1 91.5 255 SER B O 1
ATOM 4756 N N . PHE B 1 256 ? 6.84 -9.688 -21.406 1 92.31 256 PHE B N 1
ATOM 4757 C CA . PHE B 1 256 ? 7.102 -8.664 -20.406 1 92.31 256 PHE B CA 1
ATOM 4758 C C . PHE B 1 256 ? 5.836 -7.867 -20.094 1 92.31 256 PHE B C 1
ATOM 4760 O O . PHE B 1 256 ? 5.051 -7.574 -21 1 92.31 256 PHE B O 1
ATOM 4767 N N . GLY B 1 257 ? 5.672 -7.516 -18.828 1 92.06 257 GLY B N 1
ATOM 4768 C CA . GLY B 1 257 ? 4.539 -6.68 -18.469 1 92.06 257 GLY B CA 1
ATOM 4769 C C . GLY B 1 257 ? 4.75 -5.891 -17.188 1 92.06 257 GLY B C 1
ATOM 4770 O O . GLY B 1 257 ? 5.645 -6.207 -16.406 1 92.06 257 GLY B O 1
ATOM 4771 N N . LEU B 1 258 ? 3.934 -4.828 -17.078 1 93.25 258 LEU B N 1
ATOM 4772 C CA . LEU B 1 258 ? 3.914 -4.004 -15.875 1 93.25 258 LEU B CA 1
ATOM 4773 C C . LEU B 1 258 ? 2.852 -4.492 -14.898 1 93.25 258 LEU B C 1
ATOM 4775 O O . LEU B 1 258 ? 1.693 -4.676 -15.273 1 93.25 258 LEU B O 1
ATOM 4779 N N . GLY B 1 259 ? 3.252 -4.641 -13.617 1 93.44 259 GLY B N 1
ATOM 4780 C CA . GLY B 1 259 ? 2.338 -5.305 -12.703 1 93.44 259 GLY B CA 1
ATOM 4781 C C . GLY B 1 259 ? 1.83 -4.398 -11.602 1 93.44 259 GLY B C 1
ATOM 4782 O O . GLY B 1 259 ? 0.706 -4.562 -11.125 1 93.44 259 GLY B O 1
ATOM 4783 N N . ALA B 1 260 ? 2.658 -3.443 -11.141 1 94.75 260 ALA B N 1
ATOM 4784 C CA . ALA B 1 260 ? 2.23 -2.586 -10.039 1 94.75 260 ALA B CA 1
ATOM 4785 C C . ALA B 1 260 ? 3.027 -1.285 -10.016 1 94.75 260 ALA B C 1
ATOM 4787 O O . ALA B 1 260 ? 4.141 -1.222 -10.539 1 94.75 260 ALA B O 1
ATOM 4788 N N . LEU B 1 261 ? 2.5 -0.258 -9.445 1 95.25 261 LEU B N 1
ATOM 4789 C CA . LEU B 1 261 ? 3.082 1.072 -9.297 1 95.25 261 LEU B CA 1
ATOM 4790 C C . LEU B 1 261 ? 2.732 1.67 -7.938 1 95.25 261 LEU B C 1
ATOM 4792 O O . LEU B 1 261 ? 1.573 1.631 -7.516 1 95.25 261 LEU B O 1
ATOM 4796 N N . ARG B 1 262 ? 3.754 2.143 -7.195 1 95.69 262 ARG B N 1
ATOM 4797 C CA . ARG B 1 262 ? 3.57 2.725 -5.871 1 95.69 262 ARG B CA 1
ATOM 4798 C C . ARG B 1 262 ? 4.34 4.031 -5.734 1 95.69 262 ARG B C 1
ATOM 4800 O O . ARG B 1 262 ? 5.508 4.117 -6.129 1 95.69 262 ARG B O 1
ATOM 4807 N N . ALA B 1 263 ? 3.703 5.039 -5.246 1 94.94 263 ALA B N 1
ATOM 4808 C CA . ALA B 1 263 ? 4.363 6.285 -4.867 1 94.94 263 ALA B CA 1
ATOM 4809 C C . ALA B 1 263 ? 3.539 7.051 -3.836 1 94.94 263 ALA B C 1
ATOM 4811 O O . ALA B 1 263 ? 2.328 7.219 -3.996 1 94.94 263 ALA B O 1
ATOM 4812 N N . GLY B 1 264 ? 4.242 7.441 -2.773 1 94.19 264 GLY B N 1
ATOM 4813 C CA . GLY B 1 264 ? 3.607 8.305 -1.79 1 94.19 264 GLY B CA 1
ATOM 4814 C C . GLY B 1 264 ? 2.652 7.562 -0.875 1 94.19 264 GLY B C 1
ATOM 4815 O O . GLY B 1 264 ? 2.705 6.336 -0.778 1 94.19 264 GLY B O 1
ATOM 4816 N N . SER B 1 265 ? 1.902 8.328 -0.116 1 93.44 265 SER B N 1
ATOM 4817 C CA . SER B 1 265 ? 0.932 7.797 0.838 1 93.44 265 SER B CA 1
ATOM 4818 C C . SER B 1 265 ? -0.469 8.328 0.551 1 93.44 265 SER B C 1
ATOM 4820 O O . SER B 1 265 ? -0.715 9.531 0.643 1 93.44 265 SER B O 1
ATOM 4822 N N . PRO B 1 266 ? -1.42 7.461 0.227 1 93.62 266 PRO B N 1
ATOM 4823 C CA . PRO B 1 266 ? -2.801 7.891 -0.007 1 93.62 266 PRO B CA 1
ATOM 4824 C C . PRO B 1 266 ? -3.387 8.656 1.176 1 93.62 266 PRO B C 1
ATOM 4826 O O . PRO B 1 266 ? -4.184 9.586 0.982 1 93.62 266 PRO B O 1
ATOM 4829 N N . GLU B 1 267 ? -2.969 8.344 2.365 1 91.88 267 GLU B N 1
ATOM 4830 C CA . GLU B 1 267 ? -3.525 8.953 3.566 1 91.88 267 GLU B CA 1
ATOM 4831 C C . GLU B 1 267 ? -2.898 10.32 3.832 1 91.88 267 GLU B C 1
ATOM 4833 O O . GLU B 1 267 ? -3.404 11.094 4.648 1 91.88 267 GLU B O 1
ATOM 4838 N N . LYS B 1 268 ? -1.788 10.547 3.217 1 92.69 268 LYS B N 1
ATOM 4839 C CA . LYS B 1 268 ? -1.034 11.781 3.402 1 92.69 268 LYS B CA 1
ATOM 4840 C C . LYS B 1 268 ? -0.61 12.375 2.061 1 92.69 268 LYS B C 1
ATOM 4842 O O . LYS B 1 268 ? 0.574 12.633 1.838 1 92.69 268 LYS B O 1
ATOM 4847 N N . SER B 1 269 ? -1.631 12.664 1.21 1 91.69 269 SER B N 1
ATOM 4848 C CA . SER B 1 269 ? -1.338 13.008 -0.176 1 91.69 269 SER B CA 1
ATOM 4849 C C . SER B 1 269 ? -1.023 14.5 -0.315 1 91.69 269 SER B C 1
ATOM 4851 O O . SER B 1 269 ? -0.798 14.984 -1.423 1 91.69 269 SER B O 1
ATOM 4853 N N . ASP B 1 270 ? -0.981 15.227 0.827 1 91.69 270 ASP B N 1
ATOM 4854 C CA . ASP B 1 270 ? -0.527 16.609 0.797 1 91.69 270 ASP B CA 1
ATOM 4855 C C . ASP B 1 270 ? 0.997 16.688 0.756 1 91.69 270 ASP B C 1
ATOM 4857 O O . ASP B 1 270 ? 1.562 17.766 0.513 1 91.69 270 ASP B O 1
ATOM 4861 N N . LEU B 1 271 ? 1.646 15.594 0.938 1 91.44 271 LEU B N 1
ATOM 4862 C CA . LEU B 1 271 ? 3.098 15.539 0.793 1 91.44 271 LEU B CA 1
ATOM 4863 C C . LEU B 1 271 ? 3.49 14.773 -0.468 1 91.44 271 LEU B C 1
ATOM 4865 O O . LEU B 1 271 ? 2.959 13.695 -0.737 1 91.44 271 LEU B O 1
ATOM 4869 N N . ALA B 1 272 ? 4.414 15.367 -1.162 1 90.31 272 ALA B N 1
ATOM 4870 C CA . ALA B 1 272 ? 4.922 14.703 -2.359 1 90.31 272 ALA B CA 1
ATOM 4871 C C . ALA B 1 272 ? 5.867 13.562 -1.996 1 90.31 272 ALA B C 1
ATOM 4873 O O . ALA B 1 272 ? 6.66 13.68 -1.058 1 90.31 272 ALA B O 1
ATOM 4874 N N . PRO B 1 273 ? 5.812 12.516 -2.748 1 91.5 273 PRO B N 1
ATOM 4875 C CA . PRO B 1 273 ? 6.691 11.383 -2.436 1 91.5 273 PRO B CA 1
ATOM 4876 C C . PRO B 1 273 ? 8.125 11.602 -2.908 1 91.5 273 PRO B C 1
ATOM 4878 O O . PRO B 1 273 ? 8.352 12.281 -3.914 1 91.5 273 PRO B O 1
ATOM 4881 N N . ALA B 1 274 ? 9.047 10.945 -2.178 1 90.75 274 ALA B N 1
ATOM 4882 C CA . ALA B 1 274 ? 10.453 10.953 -2.572 1 90.75 274 ALA B CA 1
ATOM 4883 C C . ALA B 1 274 ? 10.82 9.656 -3.293 1 90.75 274 ALA B C 1
ATOM 4885 O O . ALA B 1 274 ? 11.977 9.453 -3.662 1 90.75 274 ALA B O 1
ATOM 4886 N N . GLY B 1 275 ? 9.875 8.812 -3.463 1 91.75 275 GLY B N 1
ATOM 4887 C CA . GLY B 1 275 ? 10.172 7.559 -4.129 1 91.75 275 GLY B CA 1
ATOM 4888 C C . GLY B 1 275 ? 9.016 7.035 -4.961 1 91.75 275 GLY B C 1
ATOM 4889 O O . GLY B 1 275 ? 7.855 7.328 -4.672 1 91.75 275 GLY B O 1
ATOM 4890 N N . LEU B 1 276 ? 9.305 6.395 -5.984 1 94.38 276 LEU B N 1
ATOM 4891 C CA . LEU B 1 276 ? 8.383 5.711 -6.887 1 94.38 276 LEU B CA 1
ATOM 4892 C C . LEU B 1 276 ? 8.898 4.316 -7.23 1 94.38 276 LEU B C 1
ATOM 4894 O O . LEU B 1 276 ? 10.078 4.145 -7.539 1 94.38 276 LEU B O 1
ATOM 4898 N N . GLU B 1 277 ? 8.039 3.348 -7.082 1 95.31 277 GLU B N 1
ATOM 4899 C CA . GLU B 1 277 ? 8.422 1.972 -7.383 1 95.31 277 GLU B CA 1
ATOM 4900 C C . GLU B 1 277 ? 7.535 1.379 -8.477 1 95.31 277 GLU B C 1
ATOM 4902 O O . GLU B 1 277 ? 6.309 1.479 -8.406 1 95.31 277 GLU B O 1
ATOM 4907 N N . LEU B 1 278 ? 8.133 0.81 -9.445 1 95.38 278 LEU B N 1
ATOM 4908 C CA . LEU B 1 278 ? 7.477 0.074 -10.516 1 95.38 278 LEU B CA 1
ATOM 4909 C C . LEU B 1 278 ? 7.867 -1.4 -10.484 1 95.38 278 LEU B C 1
ATOM 4911 O O . LEU B 1 278 ? 9.047 -1.733 -10.398 1 95.38 278 LEU B O 1
ATOM 4915 N N . TYR B 1 279 ? 6.883 -2.285 -10.508 1 95.19 279 TYR B N 1
ATOM 4916 C CA . TYR B 1 279 ? 7.09 -3.727 -10.461 1 95.19 279 TYR B CA 1
ATOM 4917 C C . TYR B 1 279 ? 6.703 -4.379 -11.789 1 95.19 279 TYR B C 1
ATOM 4919 O O . TYR B 1 279 ? 5.621 -4.113 -12.32 1 95.19 279 TYR B O 1
ATOM 4927 N N . CYS B 1 280 ? 7.566 -5.184 -12.258 1 94.38 280 CYS B N 1
ATOM 4928 C CA . CYS B 1 280 ? 7.398 -5.801 -13.57 1 94.38 280 CYS B CA 1
ATOM 4929 C C . CYS B 1 280 ? 7.578 -7.312 -13.484 1 94.38 280 CYS B C 1
ATOM 4931 O O . CYS B 1 280 ? 8.164 -7.82 -12.531 1 94.38 280 CYS B O 1
ATOM 4933 N N . TYR B 1 281 ? 7.047 -7.961 -14.469 1 94.25 281 TYR B N 1
ATOM 4934 C CA . TYR B 1 281 ? 7.188 -9.406 -14.641 1 94.25 281 TYR B CA 1
ATOM 4935 C C . TYR B 1 281 ? 7.762 -9.742 -16.016 1 94.25 281 TYR B C 1
ATOM 4937 O O . TYR B 1 281 ? 7.316 -9.203 -17.031 1 94.25 281 TYR B O 1
ATOM 4945 N N . LEU B 1 282 ? 8.789 -10.547 -16 1 93.31 282 LEU B N 1
ATOM 4946 C CA . LEU B 1 282 ? 9.523 -10.938 -17.203 1 93.31 282 LEU B CA 1
ATOM 4947 C C . LEU B 1 282 ? 9.695 -12.445 -17.281 1 93.31 282 LEU B C 1
ATOM 4949 O O . LEU B 1 282 ? 10.102 -13.078 -16.297 1 93.31 282 LEU B O 1
ATOM 4953 N N . VAL B 1 283 ? 9.273 -13.023 -18.391 1 93.62 283 VAL B N 1
ATOM 4954 C CA . VAL B 1 283 ? 9.602 -14.422 -18.641 1 93.62 283 VAL B CA 1
ATOM 4955 C C . VAL B 1 283 ? 10.453 -14.531 -19.906 1 93.62 283 VAL B C 1
ATOM 4957 O O . VAL B 1 283 ? 10.234 -13.812 -20.875 1 93.62 283 VAL B O 1
ATOM 4960 N N . LEU B 1 284 ? 11.422 -15.383 -19.844 1 93.19 284 LEU B N 1
ATOM 4961 C CA . LEU B 1 284 ? 12.375 -15.633 -20.922 1 93.19 284 LEU B CA 1
ATOM 4962 C C . LEU B 1 284 ? 12.648 -17.125 -21.062 1 93.19 284 LEU B C 1
ATOM 4964 O O . LEU B 1 284 ? 12.672 -17.859 -20.078 1 93.19 284 LEU B O 1
ATOM 4968 N N . PRO B 1 285 ? 12.844 -17.469 -22.328 1 92.12 285 PRO B N 1
ATOM 4969 C CA . PRO B 1 285 ? 13.367 -18.828 -22.453 1 92.12 285 PRO B CA 1
ATOM 4970 C C . PRO B 1 285 ? 14.609 -19.078 -21.594 1 92.12 285 PRO B C 1
ATOM 4972 O O . PRO B 1 285 ? 15.547 -18.281 -21.625 1 92.12 285 PRO B O 1
ATOM 4975 N N . GLY B 1 286 ? 14.602 -20.125 -20.812 1 86.5 286 GLY B N 1
ATOM 4976 C CA . GLY B 1 286 ? 15.664 -20.375 -19.844 1 86.5 286 GLY B CA 1
ATOM 4977 C C . GLY B 1 286 ? 16.734 -21.312 -20.359 1 86.5 286 GLY B C 1
ATOM 4978 O O . GLY B 1 286 ? 16.562 -21.953 -21.391 1 86.5 286 GLY B O 1
ATOM 4979 N N . PRO B 1 287 ? 17.781 -21.438 -19.672 1 90.19 287 PRO B N 1
ATOM 4980 C CA . PRO B 1 287 ? 18.109 -20.703 -18.453 1 90.19 287 PRO B CA 1
ATOM 4981 C C . PRO B 1 287 ? 18.609 -19.297 -18.734 1 90.19 287 PRO B C 1
ATOM 4983 O O . PRO B 1 287 ? 19.188 -19.047 -19.797 1 90.19 287 PRO B O 1
ATOM 4986 N N . VAL B 1 288 ? 18.375 -18.391 -17.797 1 93.69 288 VAL B N 1
ATOM 4987 C CA . VAL B 1 288 ? 18.828 -17 -17.938 1 93.69 288 VAL B CA 1
ATOM 4988 C C . VAL B 1 288 ? 20.016 -16.75 -17.016 1 93.69 288 VAL B C 1
ATOM 4990 O O . VAL B 1 288 ? 20.234 -17.484 -16.047 1 93.69 288 VAL B O 1
ATOM 4993 N N . VAL B 1 289 ? 20.781 -15.773 -17.312 1 95.06 289 VAL B N 1
ATOM 4994 C CA . VAL B 1 289 ? 21.891 -15.344 -16.453 1 95.06 289 VAL B CA 1
ATOM 4995 C C . VAL B 1 289 ? 21.359 -14.398 -15.375 1 95.06 289 VAL B C 1
ATOM 4997 O O . VAL B 1 289 ? 20.844 -13.32 -15.688 1 95.06 289 VAL B O 1
ATOM 5000 N N . PRO B 1 290 ? 21.547 -14.867 -14.117 1 95.88 290 PRO B N 1
ATOM 5001 C CA . PRO B 1 290 ? 21.047 -14 -13.039 1 95.88 290 PRO B CA 1
ATOM 5002 C C . PRO B 1 290 ? 21.641 -12.594 -13.094 1 95.88 290 PRO B C 1
ATOM 5004 O O . PRO B 1 290 ? 22.844 -12.43 -13.305 1 95.88 290 PRO B O 1
ATOM 5007 N N . GLY B 1 291 ? 20.797 -11.562 -13.016 1 97.25 291 GLY B N 1
ATOM 5008 C CA . GLY B 1 291 ? 21.234 -10.18 -12.938 1 97.25 291 GLY B CA 1
ATOM 5009 C C . GLY B 1 291 ? 21.312 -9.5 -14.289 1 97.25 291 GLY B C 1
ATOM 5010 O O . GLY B 1 291 ? 21.375 -8.273 -14.375 1 97.25 291 GLY B O 1
ATOM 5011 N N . GLU B 1 292 ? 21.281 -10.234 -15.32 1 97.06 292 GLU B N 1
ATOM 5012 C CA . GLU B 1 292 ? 21.469 -9.672 -16.656 1 97.06 292 GLU B CA 1
ATOM 5013 C C . GLU B 1 292 ? 20.297 -8.766 -17.031 1 97.06 292 GLU B C 1
ATOM 5015 O O . GLU B 1 292 ? 20.5 -7.688 -17.594 1 97.06 292 GLU B O 1
ATOM 5020 N N . ALA B 1 293 ? 19.109 -9.211 -16.828 1 96.62 293 ALA B N 1
ATOM 5021 C CA . ALA B 1 293 ? 17.938 -8.398 -17.172 1 96.62 293 ALA B CA 1
ATOM 5022 C C . ALA B 1 293 ? 17.938 -7.086 -16.391 1 96.62 293 ALA B C 1
ATOM 5024 O O . ALA B 1 293 ? 17.703 -6.02 -16.969 1 96.62 293 ALA B O 1
ATOM 5025 N N . ALA B 1 294 ? 18.203 -7.16 -15.125 1 97.69 294 ALA B N 1
ATOM 5026 C CA . ALA B 1 294 ? 18.266 -5.961 -14.297 1 97.69 294 ALA B CA 1
ATOM 5027 C C . ALA B 1 294 ? 19.344 -5 -14.781 1 97.69 294 ALA B C 1
ATOM 5029 O O . ALA B 1 294 ? 19.125 -3.789 -14.852 1 97.69 294 ALA B O 1
ATOM 5030 N N . ALA B 1 295 ? 20.5 -5.547 -15.055 1 97.31 295 ALA B N 1
ATOM 5031 C CA . ALA B 1 295 ? 21.609 -4.723 -15.555 1 97.31 295 ALA B CA 1
ATOM 5032 C C . ALA B 1 295 ? 21.219 -4.035 -16.859 1 97.31 295 ALA B C 1
ATOM 5034 O O . ALA B 1 295 ? 21.516 -2.852 -17.062 1 97.31 295 ALA B O 1
ATOM 5035 N N . SER B 1 296 ? 20.641 -4.805 -17.719 1 96.88 296 SER B N 1
ATOM 5036 C CA . SER B 1 296 ? 20.203 -4.27 -19.016 1 96.88 296 SER B CA 1
ATOM 5037 C C . SER B 1 296 ? 19.188 -3.145 -18.828 1 96.88 296 SER B C 1
ATOM 5039 O O . SER B 1 296 ? 19.297 -2.092 -19.453 1 96.88 296 SER B O 1
ATOM 5041 N N . LEU B 1 297 ? 18.203 -3.383 -17.984 1 97.25 297 LEU B N 1
ATOM 5042 C CA . LEU B 1 297 ? 17.172 -2.383 -17.734 1 97.25 297 LEU B CA 1
ATOM 5043 C C . LEU B 1 297 ? 17.766 -1.138 -17.078 1 97.25 297 LEU B C 1
ATOM 5045 O O . LEU B 1 297 ? 17.438 -0.014 -17.469 1 97.25 297 LEU B O 1
ATOM 5049 N N . ARG B 1 298 ? 18.609 -1.266 -16.172 1 97.12 298 ARG B N 1
ATOM 5050 C CA . ARG B 1 298 ? 19.297 -0.143 -15.531 1 97.12 298 ARG B CA 1
ATOM 5051 C C . ARG B 1 298 ? 20.047 0.7 -16.547 1 97.12 298 ARG B C 1
ATOM 5053 O O . ARG B 1 298 ? 20 1.931 -16.5 1 97.12 298 ARG B O 1
ATOM 5060 N N . ALA B 1 299 ? 20.703 0.039 -17.406 1 96.44 299 ALA B N 1
ATOM 5061 C CA . ALA B 1 299 ? 21.469 0.733 -18.453 1 96.44 299 ALA B CA 1
ATOM 5062 C C . ALA B 1 299 ? 20.547 1.567 -19.328 1 96.44 299 ALA B C 1
ATOM 5064 O O . ALA B 1 299 ? 20.938 2.643 -19.797 1 96.44 299 ALA B O 1
ATOM 5065 N N . ALA B 1 300 ? 19.375 1.08 -19.516 1 95.56 300 ALA B N 1
ATOM 5066 C CA . ALA B 1 300 ? 18.406 1.771 -20.359 1 95.56 300 ALA B CA 1
ATOM 5067 C C . ALA B 1 300 ? 17.812 2.986 -19.656 1 95.56 300 ALA B C 1
ATOM 5069 O O . ALA B 1 300 ? 17.391 3.945 -20.297 1 95.56 300 ALA B O 1
ATOM 5070 N N . LEU B 1 301 ? 17.672 2.98 -18.344 1 94.69 301 LEU B N 1
ATOM 5071 C CA . LEU B 1 301 ? 16.953 3.998 -17.594 1 94.69 301 LEU B CA 1
ATOM 5072 C C . LEU B 1 301 ? 17.906 5.055 -17.047 1 94.69 301 LEU B C 1
ATOM 5074 O O . LEU B 1 301 ? 17.484 6.184 -16.781 1 94.69 301 LEU B O 1
ATOM 5078 N N . GLY B 1 302 ? 19.141 4.777 -16.781 1 87.56 302 GLY B N 1
ATOM 5079 C CA . GLY B 1 302 ? 20.094 5.746 -16.281 1 87.56 302 GLY B CA 1
ATOM 5080 C C . GLY B 1 302 ? 20.453 5.543 -14.82 1 87.56 302 GLY B C 1
ATOM 5081 O O . GLY B 1 302 ? 19.828 4.727 -14.141 1 87.56 302 GLY B O 1
ATOM 5082 N N . ASP B 1 303 ? 21.281 6.387 -14.219 1 84.19 303 ASP B N 1
ATOM 5083 C CA . ASP B 1 303 ? 21.953 6.168 -12.938 1 84.19 303 ASP B CA 1
ATOM 5084 C C . ASP B 1 303 ? 21.047 6.543 -11.773 1 84.19 303 ASP B C 1
ATOM 5086 O O . ASP B 1 303 ? 21.312 6.148 -10.633 1 84.19 303 ASP B O 1
ATOM 5090 N N . GLU B 1 304 ? 20.016 7.207 -12.008 1 82.88 304 GLU B N 1
ATOM 5091 C CA . GLU B 1 304 ? 19.156 7.645 -10.906 1 82.88 304 GLU B CA 1
ATOM 5092 C C . GLU B 1 304 ? 18.172 6.551 -10.5 1 82.88 304 GLU B C 1
ATOM 5094 O O . GLU B 1 304 ? 17.438 6.699 -9.523 1 82.88 304 GLU B O 1
ATOM 5099 N N . VAL B 1 305 ? 18.203 5.469 -11.25 1 92.75 305 VAL B N 1
ATOM 5100 C CA . VAL B 1 305 ? 17.219 4.414 -11.039 1 92.75 305 VAL B CA 1
ATOM 5101 C C . VAL B 1 305 ? 17.906 3.154 -10.531 1 92.75 305 VAL B C 1
ATOM 5103 O O . VAL B 1 305 ? 19 2.807 -10.984 1 92.75 305 VAL B O 1
ATOM 5106 N N . SER B 1 306 ? 17.375 2.566 -9.516 1 94.94 306 SER B N 1
ATOM 5107 C CA . SER B 1 306 ? 17.828 1.244 -9.094 1 94.94 306 SER B CA 1
ATOM 5108 C C . SER B 1 306 ? 16.891 0.155 -9.594 1 94.94 306 SER B C 1
ATOM 5110 O O . SER B 1 306 ? 15.68 0.384 -9.742 1 94.94 306 SER B O 1
ATOM 5112 N N . VAL B 1 307 ? 17.453 -0.965 -9.945 1 97.38 307 VAL B N 1
ATOM 5113 C CA . VAL B 1 307 ? 16.672 -2.1 -10.438 1 97.38 307 VAL B CA 1
ATOM 5114 C C . VAL B 1 307 ? 17.062 -3.361 -9.664 1 97.38 307 VAL B C 1
ATOM 5116 O O . VAL B 1 307 ? 18.234 -3.734 -9.625 1 97.38 307 VAL B O 1
ATOM 5119 N N . ASP B 1 308 ? 16.094 -3.973 -9.023 1 95.81 308 ASP B N 1
ATOM 5120 C CA . ASP B 1 308 ? 16.281 -5.262 -8.367 1 95.81 308 ASP B CA 1
ATOM 5121 C C . ASP B 1 308 ? 15.641 -6.387 -9.18 1 95.81 308 ASP B C 1
ATOM 5123 O O . ASP B 1 308 ? 14.617 -6.18 -9.836 1 95.81 308 ASP B O 1
ATOM 5127 N N . GLU B 1 309 ? 16.266 -7.477 -9.125 1 96.19 309 GLU B N 1
ATOM 5128 C CA . GLU B 1 309 ? 15.797 -8.664 -9.828 1 96.19 309 GLU B CA 1
ATOM 5129 C C . GLU B 1 309 ? 15.57 -9.82 -8.859 1 96.19 309 GLU B C 1
ATOM 5131 O O . GLU B 1 309 ? 16.391 -10.055 -7.961 1 96.19 309 GLU B O 1
ATOM 5136 N N . MET B 1 310 ? 14.492 -10.477 -8.984 1 93.81 310 MET B N 1
ATOM 5137 C CA . MET B 1 310 ? 14.211 -11.719 -8.281 1 93.81 310 MET B CA 1
ATOM 5138 C C . MET B 1 310 ? 13.844 -12.828 -9.258 1 93.81 310 MET B C 1
ATOM 5140 O O . MET B 1 310 ? 12.828 -12.75 -9.945 1 93.81 310 MET B O 1
ATOM 5144 N N . ILE B 1 311 ? 14.633 -13.828 -9.289 1 92.38 311 ILE B N 1
ATOM 5145 C CA . ILE B 1 311 ? 14.359 -14.977 -10.133 1 92.38 311 ILE B CA 1
ATOM 5146 C C . ILE B 1 311 ? 13.453 -15.961 -9.391 1 92.38 311 ILE B C 1
ATOM 5148 O O . ILE B 1 311 ? 13.773 -16.391 -8.281 1 92.38 311 ILE B O 1
ATOM 5152 N N . LEU B 1 312 ? 12.391 -16.328 -9.922 1 87 312 LEU B N 1
ATOM 5153 C CA . LEU B 1 312 ? 11.414 -17.234 -9.328 1 87 312 LEU B CA 1
ATOM 5154 C C . LEU B 1 312 ? 11.695 -18.672 -9.742 1 87 312 LEU B C 1
ATOM 5156 O O . LEU B 1 312 ? 11.367 -19.609 -9.008 1 87 312 LEU B O 1
ATOM 5160 N N . GLY B 1 313 ? 12.297 -18.891 -10.906 1 86.56 313 GLY B N 1
ATOM 5161 C CA . GLY B 1 313 ? 12.68 -20.172 -11.453 1 86.56 313 GLY B CA 1
ATOM 5162 C C . GLY B 1 313 ? 13.516 -20.062 -12.719 1 86.56 313 GLY B C 1
ATOM 5163 O O . GLY B 1 313 ? 13.289 -19.156 -13.539 1 86.56 313 GLY B O 1
ATOM 5164 N N . ASN B 1 314 ? 14.445 -20.891 -12.844 1 88.44 314 ASN B N 1
ATOM 5165 C CA . ASN B 1 314 ? 15.422 -20.781 -13.922 1 88.44 314 ASN B CA 1
ATOM 5166 C C . ASN B 1 314 ? 15.859 -22.156 -14.422 1 88.44 314 ASN B C 1
ATOM 5168 O O . ASN B 1 314 ? 17.062 -22.469 -14.43 1 88.44 314 ASN B O 1
ATOM 5172 N N . GLY B 1 315 ? 14.914 -22.969 -14.828 1 78.69 315 GLY B N 1
ATOM 5173 C CA . GLY B 1 315 ? 15.305 -24.297 -15.234 1 78.69 315 GLY B CA 1
ATOM 5174 C C . GLY B 1 315 ? 15.406 -24.469 -16.734 1 78.69 315 GLY B C 1
ATOM 5175 O O . GLY B 1 315 ? 14.727 -23.766 -17.484 1 78.69 315 GLY B O 1
ATOM 5176 N N . PRO B 1 316 ? 16.312 -25.281 -17 1 86.5 316 PRO B N 1
ATOM 5177 C CA . PRO B 1 316 ? 16.375 -25.641 -18.422 1 86.5 316 PRO B CA 1
ATOM 5178 C C . PRO B 1 316 ? 15.18 -26.484 -18.859 1 86.5 316 PRO B C 1
ATOM 5180 O O . PRO B 1 316 ? 14.305 -26.797 -18.047 1 86.5 316 PRO B O 1
ATOM 5183 N N . GLY B 1 317 ? 15.07 -26.766 -20.125 1 92.19 317 GLY B N 1
ATOM 5184 C CA . GLY B 1 317 ? 14.062 -27.672 -20.641 1 92.19 317 GLY B CA 1
ATOM 5185 C C . GLY B 1 317 ? 14.438 -29.141 -20.469 1 92.19 317 GLY B C 1
ATOM 5186 O O . GLY B 1 317 ? 15.586 -29.453 -20.156 1 92.19 317 GLY B O 1
ATOM 5187 N N . THR B 1 318 ? 13.445 -30 -20.406 1 96.25 318 THR B N 1
ATOM 5188 C CA . THR B 1 318 ? 13.625 -31.438 -20.453 1 96.25 318 THR B CA 1
ATOM 5189 C C . THR B 1 318 ? 13.781 -31.922 -21.891 1 96.25 318 THR B C 1
ATOM 5191 O O . THR B 1 318 ? 13 -31.531 -22.766 1 96.25 318 THR B O 1
ATOM 5194 N N . PRO B 1 319 ? 14.82 -32.75 -22.188 1 95.06 319 PRO B N 1
ATOM 5195 C CA . PRO B 1 319 ? 14.984 -33.219 -23.562 1 95.06 319 PRO B CA 1
ATOM 5196 C C . PRO B 1 319 ? 13.734 -33.938 -24.078 1 95.06 319 PRO B C 1
ATOM 5198 O O . PRO B 1 319 ? 13.062 -34.656 -23.328 1 95.06 319 PRO B O 1
ATOM 5201 N N . GLY B 1 320 ? 13.508 -33.75 -25.375 1 94.25 320 GLY B N 1
ATOM 5202 C CA . GLY B 1 320 ? 12.312 -34.312 -25.984 1 94.25 320 GLY B CA 1
ATOM 5203 C C . GLY B 1 320 ? 12.266 -35.844 -25.953 1 94.25 320 GLY B C 1
ATOM 5204 O O . GLY B 1 320 ? 11.188 -36.438 -26 1 94.25 320 GLY B O 1
ATOM 5205 N N . ASP B 1 321 ? 13.398 -36.438 -25.812 1 94.81 321 ASP B N 1
ATOM 5206 C CA . ASP B 1 321 ? 13.461 -37.906 -25.859 1 94.81 321 ASP B CA 1
ATOM 5207 C C . ASP B 1 321 ? 13.578 -38.469 -24.453 1 94.81 321 ASP B C 1
ATOM 5209 O O . ASP B 1 321 ? 13.766 -39.688 -24.297 1 94.81 321 ASP B O 1
ATOM 5213 N N . ALA B 1 322 ? 13.477 -37.625 -23.453 1 96.44 322 ALA B N 1
ATOM 5214 C CA . ALA B 1 322 ? 13.531 -38.125 -22.078 1 96.44 322 ALA B CA 1
ATOM 5215 C C . ALA B 1 322 ? 12.391 -39.094 -21.812 1 96.44 322 ALA B C 1
ATOM 5217 O O . ALA B 1 322 ? 11.266 -38.906 -22.281 1 96.44 322 ALA B O 1
ATOM 5218 N N . PRO B 1 323 ? 12.594 -40.156 -21 1 96.94 323 PRO B N 1
ATOM 5219 C CA . PRO B 1 323 ? 11.57 -41.156 -20.703 1 96.94 323 PRO B CA 1
ATOM 5220 C C . PRO B 1 323 ? 10.266 -40.531 -20.203 1 96.94 323 PRO B C 1
ATOM 5222 O O . PRO B 1 323 ? 9.18 -40.938 -20.625 1 96.94 323 PRO B O 1
ATOM 5225 N N . ILE B 1 324 ? 10.352 -39.5 -19.406 1 97.75 324 ILE B N 1
ATOM 5226 C CA . ILE B 1 324 ? 9.156 -38.906 -18.812 1 97.75 324 ILE B CA 1
ATOM 5227 C C . ILE B 1 324 ? 8.328 -38.219 -19.906 1 97.75 324 ILE B C 1
ATOM 5229 O O . ILE B 1 324 ? 7.098 -38.219 -19.828 1 97.75 324 ILE B O 1
ATOM 5233 N N . ILE B 1 325 ? 9.023 -37.656 -20.938 1 97.5 325 ILE B N 1
ATOM 5234 C CA . ILE B 1 325 ? 8.305 -37 -22.016 1 97.5 325 ILE B CA 1
ATOM 5235 C C . ILE B 1 325 ? 7.598 -38.031 -22.891 1 97.5 325 ILE B C 1
ATOM 5237 O O . ILE B 1 325 ? 6.445 -37.844 -23.281 1 97.5 325 ILE B O 1
ATOM 5241 N N . ARG B 1 326 ? 8.219 -39.125 -23.094 1 96.88 326 ARG B N 1
ATOM 5242 C CA . ARG B 1 326 ? 7.609 -40.188 -23.859 1 96.88 326 ARG B CA 1
ATOM 5243 C C . ARG B 1 326 ? 6.387 -40.75 -23.156 1 96.88 326 ARG B C 1
ATOM 5245 O O . ARG B 1 326 ? 5.32 -40.906 -23.766 1 96.88 326 ARG B O 1
ATOM 5252 N N . VAL B 1 327 ? 6.543 -41.062 -21.891 1 97.38 327 VAL B N 1
ATOM 5253 C CA . VAL B 1 327 ? 5.469 -41.656 -21.094 1 97.38 327 VAL B CA 1
ATOM 5254 C C . VAL B 1 327 ? 4.301 -40.688 -21 1 97.38 327 VAL B C 1
ATOM 5256 O O . VAL B 1 327 ? 3.141 -41.062 -21.141 1 97.38 327 VAL B O 1
ATOM 5259 N N . ALA B 1 328 ? 4.629 -39.406 -20.828 1 98 328 ALA B N 1
ATOM 5260 C CA . ALA B 1 328 ? 3.594 -38.375 -20.719 1 98 328 ALA B CA 1
ATOM 5261 C C . ALA B 1 328 ? 2.836 -38.219 -22.031 1 98 328 ALA B C 1
ATOM 5263 O O . ALA B 1 328 ? 1.612 -38.062 -22.047 1 98 328 ALA B O 1
ATOM 5264 N N . THR B 1 329 ? 3.564 -38.25 -23.109 1 97.19 329 THR B N 1
ATOM 5265 C CA . THR B 1 329 ? 2.947 -38.156 -24.422 1 97.19 329 THR B CA 1
ATOM 5266 C C . THR B 1 329 ? 2.027 -39.344 -24.703 1 97.19 329 THR B C 1
ATOM 5268 O O . THR B 1 329 ? 0.914 -39.156 -25.203 1 97.19 329 THR B O 1
ATOM 5271 N N . ASP B 1 330 ? 2.494 -40.5 -24.328 1 97.12 330 ASP B N 1
ATOM 5272 C CA . ASP B 1 330 ? 1.678 -41.688 -24.5 1 97.12 330 ASP B CA 1
ATOM 5273 C C . ASP B 1 330 ? 0.407 -41.625 -23.656 1 97.12 330 ASP B C 1
ATOM 5275 O O . ASP B 1 330 ? -0.684 -41.938 -24.125 1 97.12 330 ASP B O 1
ATOM 5279 N N . ALA B 1 331 ? 0.584 -41.25 -22.422 1 98 331 ALA B N 1
ATOM 5280 C CA . ALA B 1 331 ? -0.567 -41.125 -21.531 1 98 331 ALA B CA 1
ATOM 5281 C C . ALA B 1 331 ? -1.558 -40.094 -22.062 1 98 331 ALA B C 1
ATOM 5283 O O . ALA B 1 331 ? -2.768 -40.344 -22.078 1 98 331 ALA B O 1
ATOM 5284 N N . TYR B 1 332 ? -1.046 -38.938 -22.547 1 98 332 TYR B N 1
ATOM 5285 C CA . TYR B 1 332 ? -1.889 -37.906 -23.094 1 98 332 TYR B CA 1
ATOM 5286 C C . TYR B 1 332 ? -2.684 -38.406 -24.297 1 98 332 TYR B C 1
ATOM 5288 O O . TYR B 1 332 ? -3.902 -38.219 -24.359 1 98 332 TYR B O 1
ATOM 5296 N N . THR B 1 333 ? -2.061 -39.125 -25.203 1 97.56 333 THR B N 1
ATOM 5297 C CA . THR B 1 333 ? -2.67 -39.562 -26.453 1 97.56 333 THR B CA 1
ATOM 5298 C C . THR B 1 333 ? -3.639 -40.719 -26.219 1 97.56 333 THR B C 1
ATOM 5300 O O . THR B 1 333 ? -4.422 -41.062 -27.109 1 97.56 333 THR B O 1
ATOM 5303 N N . SER B 1 334 ? -3.58 -41.312 -25.062 1 96.88 334 SER B N 1
ATOM 5304 C CA . SER B 1 334 ? -4.551 -42.344 -24.734 1 96.88 334 SER B CA 1
ATOM 5305 C C . SER B 1 334 ? -5.934 -41.781 -24.484 1 96.88 334 SER B C 1
ATOM 5307 O O . SER B 1 334 ? -6.941 -42.469 -24.578 1 96.88 334 SER B O 1
ATOM 5309 N N . GLU B 1 335 ? -6.008 -40.5 -24.125 1 97.75 335 GLU B N 1
ATOM 5310 C CA . GLU B 1 335 ? -7.281 -39.906 -23.75 1 97.75 335 GLU B CA 1
ATOM 5311 C C . GLU B 1 335 ? -7.629 -38.75 -24.672 1 97.75 335 GLU B C 1
ATOM 5313 O O . GLU B 1 335 ? -8.797 -38.375 -24.797 1 97.75 335 GLU B O 1
ATOM 5318 N N . PHE B 1 336 ? -6.602 -38.125 -25.344 1 97.38 336 PHE B N 1
ATOM 5319 C CA . PHE B 1 336 ? -6.789 -36.906 -26.125 1 97.38 336 PHE B CA 1
ATOM 5320 C C . PHE B 1 336 ? -6.141 -37.031 -27.5 1 97.38 336 PHE B C 1
ATOM 5322 O O . PHE B 1 336 ? -5.203 -37.812 -27.672 1 97.38 336 PHE B O 1
ATOM 5329 N N . PRO B 1 337 ? -6.625 -36.25 -28.469 1 96 337 PRO B N 1
ATOM 5330 C CA . PRO B 1 337 ? -5.945 -36.25 -29.766 1 96 337 PRO B CA 1
ATOM 5331 C C . PRO B 1 337 ? -4.547 -35.625 -29.688 1 96 337 PRO B C 1
ATOM 5333 O O . PRO B 1 337 ? -4.27 -34.812 -28.812 1 96 337 PRO B O 1
ATOM 5336 N N . ALA B 1 338 ? -3.754 -36.062 -30.625 1 93.56 338 ALA B N 1
ATOM 5337 C CA . ALA B 1 338 ? -2.406 -35.5 -30.688 1 93.56 338 ALA B CA 1
ATOM 5338 C C . ALA B 1 338 ? -2.451 -33.969 -30.75 1 93.56 338 ALA B C 1
ATOM 5340 O O . ALA B 1 338 ? -3.264 -33.406 -31.484 1 93.56 338 ALA B O 1
ATOM 5341 N N . ALA B 1 339 ? -1.579 -33.344 -30 1 92.38 339 ALA B N 1
ATOM 5342 C CA . ALA B 1 339 ? -1.546 -31.891 -29.906 1 92.38 339 ALA B CA 1
ATOM 5343 C C . ALA B 1 339 ? -0.651 -31.297 -30.984 1 92.38 339 ALA B C 1
ATOM 5345 O O . ALA B 1 339 ? 0.312 -31.938 -31.422 1 92.38 339 ALA B O 1
ATOM 5346 N N . PRO B 1 340 ? -0.975 -30.109 -31.422 1 90.75 340 PRO B N 1
ATOM 5347 C CA . PRO B 1 340 ? -0.046 -29.422 -32.312 1 90.75 340 PRO B CA 1
ATOM 5348 C C . PRO B 1 340 ? 1.271 -29.062 -31.641 1 90.75 340 PRO B C 1
ATOM 5350 O O . PRO B 1 340 ? 1.358 -29.078 -30.406 1 90.75 340 PRO B O 1
ATOM 5353 N N . PRO B 1 341 ? 2.273 -28.781 -32.5 1 91 341 PRO B N 1
ATOM 5354 C CA . PRO B 1 341 ? 3.539 -28.344 -31.906 1 91 341 PRO B CA 1
ATOM 5355 C C . PRO B 1 341 ? 3.379 -27.109 -31.031 1 91 341 PRO B C 1
ATOM 5357 O O . PRO B 1 341 ? 2.615 -26.188 -31.375 1 91 341 PRO B O 1
ATOM 5360 N N . LEU B 1 342 ? 4.043 -27.172 -29.938 1 92.81 342 LEU B N 1
ATOM 5361 C CA . LEU B 1 342 ? 3.977 -26.078 -28.969 1 92.81 342 LEU B CA 1
ATOM 5362 C C . LEU B 1 342 ? 5.129 -25.094 -29.188 1 92.81 342 LEU B C 1
ATOM 5364 O O . LEU B 1 342 ? 6.281 -25.516 -29.328 1 92.81 342 LEU B O 1
ATOM 5368 N N . THR B 1 343 ? 4.797 -23.781 -29.266 1 91.75 343 THR B N 1
ATOM 5369 C CA . THR B 1 343 ? 5.816 -22.734 -29.375 1 91.75 343 THR B CA 1
ATOM 5370 C C . THR B 1 343 ? 5.387 -21.484 -28.625 1 91.75 343 THR B C 1
ATOM 5372 O O . THR B 1 343 ? 4.199 -21.156 -28.594 1 91.75 343 THR B O 1
ATOM 5375 N N . GLY B 1 344 ? 6.348 -20.875 -28 1 90 344 GLY B N 1
ATOM 5376 C CA . GLY B 1 344 ? 6.145 -19.531 -27.484 1 90 344 GLY B CA 1
ATOM 5377 C C . GLY B 1 344 ? 5.328 -19.5 -26.203 1 90 344 GLY B C 1
ATOM 5378 O O . GLY B 1 344 ? 4.73 -18.469 -25.875 1 90 344 GLY B O 1
ATOM 5379 N N . TRP B 1 345 ? 5.223 -20.625 -25.516 1 92.62 345 TRP B N 1
ATOM 5380 C CA . TRP B 1 345 ? 4.449 -20.656 -24.281 1 92.62 345 TRP B CA 1
ATOM 5381 C C . TRP B 1 345 ? 5.098 -19.797 -23.203 1 92.62 345 TRP B C 1
ATOM 5383 O O . TRP B 1 345 ? 6.301 -19.906 -22.953 1 92.62 345 TRP B O 1
ATOM 5393 N N . THR B 1 346 ? 4.32 -18.922 -22.531 1 91.38 346 THR B N 1
ATOM 5394 C CA . THR B 1 346 ? 4.918 -17.953 -21.625 1 91.38 346 THR B CA 1
ATOM 5395 C C . THR B 1 346 ? 4.508 -18.234 -20.188 1 91.38 346 THR B C 1
ATOM 5397 O O . THR B 1 346 ? 4.953 -17.547 -19.266 1 91.38 346 THR B O 1
ATOM 5400 N N . GLY B 1 347 ? 3.65 -19.25 -19.938 1 92.12 347 GLY B N 1
ATOM 5401 C CA . GLY B 1 347 ? 3.289 -19.625 -18.578 1 92.12 347 GLY B CA 1
ATOM 5402 C C . GLY B 1 347 ? 4.371 -20.406 -17.859 1 92.12 347 GLY B C 1
ATOM 5403 O O . GLY B 1 347 ? 4.945 -21.344 -18.422 1 92.12 347 GLY B O 1
ATOM 5404 N N . SER B 1 348 ? 4.684 -19.984 -16.672 1 92.5 348 SER B N 1
ATOM 5405 C CA . SER B 1 348 ? 5.68 -20.672 -15.852 1 92.5 348 SER B CA 1
ATOM 5406 C C . SER B 1 348 ? 5.043 -21.297 -14.617 1 92.5 348 SER B C 1
ATOM 5408 O O . SER B 1 348 ? 3.996 -20.844 -14.156 1 92.5 348 SER B O 1
ATOM 5410 N N . THR B 1 349 ? 5.551 -22.375 -14.133 1 93.94 349 THR B N 1
ATOM 5411 C CA . THR B 1 349 ? 5.152 -23.062 -12.906 1 93.94 349 THR B CA 1
ATOM 5412 C C . THR B 1 349 ? 6.379 -23.516 -12.117 1 93.94 349 THR B C 1
ATOM 5414 O O . THR B 1 349 ? 7.508 -23.188 -12.477 1 93.94 349 THR B O 1
ATOM 5417 N N . ASP B 1 350 ? 6.117 -24.25 -11.047 1 94.56 350 ASP B N 1
ATOM 5418 C CA . ASP B 1 350 ? 7.207 -24.812 -10.266 1 94.56 350 ASP B CA 1
ATOM 5419 C C . ASP B 1 350 ? 7.941 -25.906 -11.055 1 94.56 350 ASP B C 1
ATOM 5421 O O . ASP B 1 350 ? 8.961 -26.422 -10.602 1 94.56 350 ASP B O 1
ATOM 5425 N N . GLY B 1 351 ? 7.465 -26.203 -12.227 1 95.62 351 GLY B N 1
ATOM 5426 C CA . GLY B 1 351 ? 8.219 -27.078 -13.109 1 95.62 351 GLY B CA 1
ATOM 5427 C C . GLY B 1 351 ? 9.633 -26.594 -13.359 1 95.62 351 GLY B C 1
ATOM 5428 O O . GLY B 1 351 ? 10.555 -27.406 -13.516 1 95.62 351 GLY B O 1
ATOM 5429 N N . VAL B 1 352 ? 9.75 -25.297 -13.391 1 94.19 352 VAL B N 1
ATOM 5430 C CA . VAL B 1 352 ? 11.062 -24.703 -13.641 1 94.19 352 VAL B CA 1
ATOM 5431 C C . VAL B 1 352 ? 11.984 -24.984 -12.461 1 94.19 352 VAL B C 1
ATOM 5433 O O . VAL B 1 352 ? 13.203 -25.109 -12.633 1 94.19 352 VAL B O 1
ATOM 5436 N N . VAL B 1 353 ? 11.445 -25.094 -11.281 1 93.69 353 VAL B N 1
ATOM 5437 C CA . VAL B 1 353 ? 12.227 -25.391 -10.086 1 93.69 353 VAL B CA 1
ATOM 5438 C C . VAL B 1 353 ? 12.711 -26.828 -10.117 1 93.69 353 VAL B C 1
ATOM 5440 O O . VAL B 1 353 ? 13.875 -27.109 -9.812 1 93.69 353 VAL B O 1
ATOM 5443 N N . PHE B 1 354 ? 11.883 -27.766 -10.484 1 96.38 354 PHE B N 1
ATOM 5444 C CA . PHE B 1 354 ? 12.281 -29.172 -10.641 1 96.38 354 PHE B CA 1
ATOM 5445 C C . PHE B 1 354 ? 13.375 -29.297 -11.688 1 96.38 354 PHE B C 1
ATOM 5447 O O . PHE B 1 354 ? 14.383 -29.969 -11.461 1 96.38 354 PHE B O 1
ATOM 5454 N N . ARG B 1 355 ? 13.156 -28.656 -12.805 1 95.44 355 ARG B N 1
ATOM 5455 C CA . ARG B 1 355 ? 14.141 -28.734 -13.875 1 95.44 355 ARG B CA 1
ATOM 5456 C C . ARG B 1 355 ? 15.477 -28.141 -13.438 1 95.44 355 ARG B C 1
ATOM 5458 O O . ARG B 1 355 ? 16.531 -28.656 -13.773 1 95.44 355 ARG B O 1
ATOM 5465 N N . ALA B 1 356 ? 15.406 -27.047 -12.727 1 92.81 356 ALA B N 1
ATOM 5466 C CA . ALA B 1 356 ? 16.625 -26.422 -12.211 1 92.81 356 ALA B CA 1
ATOM 5467 C C . ALA B 1 356 ? 17.375 -27.375 -11.289 1 92.81 356 ALA B C 1
ATOM 5469 O O . ALA B 1 356 ? 18.609 -27.297 -11.18 1 92.81 356 ALA B O 1
ATOM 5470 N N . ALA B 1 357 ? 16.672 -28.266 -10.656 1 94.12 357 ALA B N 1
ATOM 5471 C CA . ALA B 1 357 ? 17.281 -29.25 -9.773 1 94.12 357 ALA B CA 1
ATOM 5472 C C . ALA B 1 357 ? 17.766 -30.469 -10.562 1 94.12 357 ALA B C 1
ATOM 5474 O O . ALA B 1 357 ? 18.219 -31.453 -9.977 1 94.12 357 ALA B O 1
ATOM 5475 N N . GLY B 1 358 ? 17.594 -30.438 -11.898 1 94.44 358 GLY B N 1
ATOM 5476 C CA . GLY B 1 358 ? 18.078 -31.5 -12.758 1 94.44 358 GLY B CA 1
ATOM 5477 C C . GLY B 1 358 ? 17.078 -32.625 -12.938 1 94.44 358 GLY B C 1
ATOM 5478 O O . GLY B 1 358 ? 17.438 -33.719 -13.406 1 94.44 358 GLY B O 1
ATOM 5479 N N . ILE B 1 359 ? 15.891 -32.438 -12.555 1 96.56 359 ILE B N 1
ATOM 5480 C CA . ILE B 1 359 ? 14.867 -33.469 -12.617 1 96.56 359 ILE B CA 1
ATOM 5481 C C . ILE B 1 359 ? 14.086 -33.344 -13.922 1 96.56 359 ILE B C 1
ATOM 5483 O O . ILE B 1 359 ? 13.406 -32.344 -14.148 1 96.56 359 ILE B O 1
ATOM 5487 N N . PRO B 1 360 ? 14.148 -34.344 -14.82 1 97.25 360 PRO B N 1
ATOM 5488 C CA . PRO B 1 360 ? 13.297 -34.281 -16 1 97.25 360 PRO B CA 1
ATOM 5489 C C . PRO B 1 360 ? 11.812 -34.094 -15.656 1 97.25 360 PRO B C 1
ATOM 5491 O O . PRO B 1 360 ? 11.289 -34.812 -14.797 1 97.25 360 PRO B O 1
ATOM 5494 N N . THR B 1 361 ? 11.18 -33.125 -16.328 1 97.44 361 THR B N 1
ATOM 5495 C CA . THR B 1 361 ? 9.852 -32.719 -15.898 1 97.44 361 THR B CA 1
ATOM 5496 C C . THR B 1 361 ? 8.93 -32.531 -17.094 1 97.44 361 THR B C 1
ATOM 5498 O O . THR B 1 361 ? 9.32 -31.922 -18.094 1 97.44 361 THR B O 1
ATOM 5501 N N . ALA B 1 362 ? 7.762 -33.062 -17.031 1 97.94 362 ALA B N 1
ATOM 5502 C CA . ALA B 1 362 ? 6.688 -32.844 -18 1 97.94 362 ALA B CA 1
ATOM 5503 C C . ALA B 1 362 ? 5.527 -32.094 -17.359 1 97.94 362 ALA B C 1
ATOM 5505 O O . ALA B 1 362 ? 5.168 -32.344 -16.219 1 97.94 362 ALA B O 1
ATOM 5506 N N . ARG B 1 363 ? 4.973 -31.156 -18.109 1 98.19 363 ARG B N 1
ATOM 5507 C CA . ARG B 1 363 ? 3.754 -30.5 -17.672 1 98.19 363 ARG B CA 1
ATOM 5508 C C . ARG B 1 363 ? 2.594 -30.797 -18.609 1 98.19 363 ARG B C 1
ATOM 5510 O O . ARG B 1 363 ? 2.736 -30.688 -19.844 1 98.19 363 ARG B O 1
ATOM 5517 N N . LEU B 1 364 ? 1.543 -31.203 -18.125 1 98.25 364 LEU B N 1
ATOM 5518 C CA . LEU B 1 364 ? 0.279 -31.375 -18.828 1 98.25 364 LEU B CA 1
ATOM 5519 C C . LEU B 1 364 ? -0.895 -31.359 -17.859 1 98.25 364 LEU B C 1
ATOM 5521 O O . LEU B 1 364 ? -0.773 -31.844 -16.719 1 98.25 364 LEU B O 1
ATOM 5525 N N . GLY B 1 365 ? -1.993 -30.859 -18.266 1 98.06 365 GLY B N 1
ATOM 5526 C CA . GLY B 1 365 ? -3.141 -30.828 -17.375 1 98.06 365 GLY B CA 1
ATOM 5527 C C . GLY B 1 365 ? -4.336 -30.109 -17.953 1 98.06 365 GLY B C 1
ATOM 5528 O O . GLY B 1 365 ? -4.246 -29.547 -19.047 1 98.06 365 GLY B O 1
ATOM 5529 N N . PRO B 1 366 ? -5.402 -30.141 -17.266 1 97.44 366 PRO B N 1
ATOM 5530 C CA . PRO B 1 366 ? -6.656 -29.562 -17.75 1 97.44 366 PRO B CA 1
ATOM 5531 C C . PRO B 1 366 ? -6.633 -28.031 -17.781 1 97.44 366 PRO B C 1
ATOM 5533 O O . PRO B 1 366 ? -5.961 -27.406 -16.953 1 97.44 366 PRO B O 1
ATOM 5536 N N . ARG B 1 367 ? -7.387 -27.484 -18.703 1 92.75 367 ARG B N 1
ATOM 5537 C CA . ARG B 1 367 ? -7.598 -26.047 -18.812 1 92.75 367 ARG B CA 1
ATOM 5538 C C . ARG B 1 367 ? -9.055 -25.688 -18.547 1 92.75 367 ARG B C 1
ATOM 5540 O O . ARG B 1 367 ? -9.961 -26.469 -18.859 1 92.75 367 ARG B O 1
ATOM 5547 N N . PRO B 1 368 ? -9.211 -24.516 -18.062 1 93.25 368 PRO B N 1
ATOM 5548 C CA . PRO B 1 368 ? -10.594 -24.078 -17.891 1 93.25 368 PRO B CA 1
ATOM 5549 C C . PRO B 1 368 ? -11.328 -23.906 -19.219 1 93.25 368 PRO B C 1
ATOM 5551 O O . PRO B 1 368 ? -10.688 -23.641 -20.25 1 93.25 368 PRO B O 1
ATOM 5554 N N . LEU B 1 369 ? -12.625 -24.156 -19.344 1 89.88 369 LEU B N 1
ATOM 5555 C CA . LEU B 1 369 ? -13.469 -24.016 -20.531 1 89.88 369 LEU B CA 1
ATOM 5556 C C . LEU B 1 369 ? -13.625 -22.547 -20.906 1 89.88 369 LEU B C 1
ATOM 5558 O O . LEU B 1 369 ? -13.883 -22.234 -22.078 1 89.88 369 LEU B O 1
ATOM 5562 N N . GLY B 1 370 ? -13.227 -21.531 -20.25 1 77.06 370 GLY B N 1
ATOM 5563 C CA . GLY B 1 370 ? -13.414 -20.109 -20.547 1 77.06 370 GLY B CA 1
ATOM 5564 C C . GLY B 1 370 ? -14.859 -19.672 -20.422 1 77.06 370 GLY B C 1
ATOM 5565 O O . GLY B 1 370 ? -15.742 -20.484 -20.156 1 77.06 370 GLY B O 1
ATOM 5566 N N . GLY B 1 371 ? -15.188 -18.297 -20.641 1 67.88 371 GLY B N 1
ATOM 5567 C CA . GLY B 1 371 ? -16.484 -17.688 -20.906 1 67.88 371 GLY B CA 1
ATOM 5568 C C . GLY B 1 371 ? -17.219 -17.266 -19.656 1 67.88 371 GLY B C 1
ATOM 5569 O O . GLY B 1 371 ? -18.359 -16.812 -19.719 1 67.88 371 GLY B O 1
ATOM 5570 N N . GLY B 1 372 ? -16.688 -17.359 -18.625 1 73.44 372 GLY B N 1
ATOM 5571 C CA . GLY B 1 372 ? -17.453 -16.938 -17.469 1 73.44 372 GLY B CA 1
ATOM 5572 C C . GLY B 1 372 ? -17.469 -15.422 -17.281 1 73.44 372 GLY B C 1
ATOM 5573 O O . GLY B 1 372 ? -16.625 -14.719 -17.828 1 73.44 372 GLY B O 1
ATOM 5574 N N . ALA B 1 373 ? -18.547 -14.906 -16.766 1 80.38 373 ALA B N 1
ATOM 5575 C CA . ALA B 1 373 ? -18.734 -13.477 -16.547 1 80.38 373 ALA B CA 1
ATOM 5576 C C . ALA B 1 373 ? -17.734 -12.93 -15.539 1 80.38 373 ALA B C 1
ATOM 5578 O O . ALA B 1 373 ? -17.312 -11.773 -15.633 1 80.38 373 ALA B O 1
ATOM 5579 N N . ASP B 1 374 ? -17.312 -13.773 -14.586 1 90.62 374 ASP B N 1
ATOM 5580 C CA . ASP B 1 374 ? -16.344 -13.398 -13.562 1 90.62 374 ASP B CA 1
ATOM 5581 C C . ASP B 1 374 ? -14.992 -14.086 -13.797 1 90.62 374 ASP B C 1
ATOM 5583 O O . ASP B 1 374 ? -14.859 -15.289 -13.555 1 90.62 374 ASP B O 1
ATOM 5587 N N . PRO B 1 375 ? -14.062 -13.32 -14.328 1 89.5 375 PRO B N 1
ATOM 5588 C CA . PRO B 1 375 ? -12.773 -13.93 -14.664 1 89.5 375 PRO B CA 1
ATOM 5589 C C . PRO B 1 375 ? -12.062 -14.516 -13.445 1 89.5 375 PRO B C 1
ATOM 5591 O O . PRO B 1 375 ? -11.07 -15.227 -13.594 1 89.5 375 PRO B O 1
ATOM 5594 N N . ARG B 1 376 ? -12.578 -14.328 -12.203 1 92 376 ARG B N 1
ATOM 5595 C CA . ARG B 1 376 ? -12 -14.891 -10.992 1 92 376 ARG B CA 1
ATOM 5596 C C . ARG B 1 376 ? -12.438 -16.328 -10.789 1 92 376 ARG B C 1
ATOM 5598 O O . ARG B 1 376 ? -11.867 -17.062 -9.969 1 92 376 ARG B O 1
ATOM 5605 N N . VAL B 1 377 ? -13.398 -16.672 -11.555 1 92.94 377 VAL B N 1
ATOM 5606 C CA . VAL B 1 377 ? -14.008 -17.984 -11.414 1 92.94 377 VAL B CA 1
ATOM 5607 C C . VAL B 1 377 ? -13.727 -18.812 -12.664 1 92.94 377 VAL B C 1
ATOM 5609 O O . VAL B 1 377 ? -13.984 -18.375 -13.789 1 92.94 377 VAL B O 1
ATOM 5612 N N . ASP B 1 378 ? -13.258 -20.031 -12.43 1 94.38 378 ASP B N 1
ATOM 5613 C CA . ASP B 1 378 ? -12.969 -20.922 -13.539 1 94.38 378 ASP B CA 1
ATOM 5614 C C . ASP B 1 378 ? -14.039 -22.016 -13.664 1 94.38 378 ASP B C 1
ATOM 5616 O O . ASP B 1 378 ? -14.664 -22.391 -12.672 1 94.38 378 ASP B O 1
ATOM 5620 N N . THR B 1 379 ? -14.203 -22.406 -14.852 1 95.81 379 THR B N 1
ATOM 5621 C CA . THR B 1 379 ? -15.148 -23.484 -15.148 1 95.81 379 THR B CA 1
ATOM 5622 C C . THR B 1 379 ? -14.438 -24.672 -15.797 1 95.81 379 THR B C 1
ATOM 5624 O O . THR B 1 379 ? -13.586 -24.484 -16.656 1 95.81 379 THR B O 1
ATOM 5627 N N . PHE B 1 380 ? -14.82 -25.891 -15.281 1 97.19 380 PHE B N 1
ATOM 5628 C CA . PHE B 1 380 ? -14.266 -27.125 -15.828 1 97.19 380 PHE B CA 1
ATOM 5629 C C . PHE B 1 380 ? -15.367 -28.141 -16.094 1 97.19 380 PHE B C 1
ATOM 5631 O O . PHE B 1 380 ? -16.469 -28.031 -15.562 1 97.19 380 PHE B O 1
ATOM 5638 N N . SER B 1 381 ? -15.047 -29.047 -16.953 1 97.25 381 SER B N 1
ATOM 5639 C CA . SER B 1 381 ? -15.867 -30.234 -17.141 1 97.25 381 SER B CA 1
ATOM 5640 C C . SER B 1 381 ? -15.438 -31.359 -16.188 1 97.25 381 SER B C 1
ATOM 5642 O O . SER B 1 381 ? -14.273 -31.75 -16.188 1 97.25 381 SER B O 1
ATOM 5644 N N . GLY B 1 382 ? -16.438 -31.891 -15.438 1 97.31 382 GLY B N 1
ATOM 5645 C CA . GLY B 1 382 ? -16.141 -33.031 -14.578 1 97.31 382 GLY B CA 1
ATOM 5646 C C . GLY B 1 382 ? -15.633 -34.219 -15.336 1 97.31 382 GLY B C 1
ATOM 5647 O O . GLY B 1 382 ? -14.695 -34.906 -14.891 1 97.31 382 GLY B O 1
ATOM 5648 N N . ALA B 1 383 ? -16.219 -34.438 -16.438 1 97.12 383 ALA B N 1
ATOM 5649 C CA . ALA B 1 383 ? -15.828 -35.562 -17.281 1 97.12 383 ALA B CA 1
ATOM 5650 C C . ALA B 1 383 ? -14.406 -35.406 -17.797 1 97.12 383 ALA B C 1
ATOM 5652 O O . ALA B 1 383 ? -13.641 -36.344 -17.859 1 97.12 383 ALA B O 1
ATOM 5653 N N . GLU B 1 384 ? -14.117 -34.188 -18.172 1 97.25 384 GLU B N 1
ATOM 5654 C CA . GLU B 1 384 ? -12.758 -33.938 -18.656 1 97.25 384 GLU B CA 1
ATOM 5655 C C . GLU B 1 384 ? -11.734 -34.094 -17.531 1 97.25 384 GLU B C 1
ATOM 5657 O O . GLU B 1 384 ? -10.648 -34.625 -17.75 1 97.25 384 GLU B O 1
ATOM 5662 N N . LEU B 1 385 ? -12.117 -33.656 -16.359 1 98.5 385 LEU B N 1
ATOM 5663 C CA . LEU B 1 385 ? -11.211 -33.812 -15.227 1 98.5 385 LEU B CA 1
ATOM 5664 C C . LEU B 1 385 ? -10.992 -35.312 -14.922 1 98.5 385 LEU B C 1
ATOM 5666 O O . LEU B 1 385 ? -9.883 -35.688 -14.555 1 98.5 385 LEU B O 1
ATOM 5670 N N . ALA B 1 386 ? -11.984 -36.094 -15.117 1 98.25 386 ALA B N 1
ATOM 5671 C CA . ALA B 1 386 ? -11.844 -37.562 -14.938 1 98.25 386 ALA B CA 1
ATOM 5672 C C . ALA B 1 386 ? -10.898 -38.156 -15.984 1 98.25 386 ALA B C 1
ATOM 5674 O O . ALA B 1 386 ? -10.141 -39.062 -15.688 1 98.25 386 ALA B O 1
ATOM 5675 N N . ARG B 1 387 ? -11 -37.625 -17.172 1 98.25 387 ARG B N 1
ATOM 5676 C CA . ARG B 1 387 ? -10.07 -38.062 -18.203 1 98.25 387 ARG B CA 1
ATOM 5677 C C . ARG B 1 387 ? -8.633 -37.75 -17.812 1 98.25 387 ARG B C 1
ATOM 5679 O O . ARG B 1 387 ? -7.73 -38.562 -18 1 98.25 387 ARG B O 1
ATOM 5686 N N . TRP B 1 388 ? -8.453 -36.594 -17.266 1 98.75 388 TRP B N 1
ATOM 5687 C CA . TRP B 1 388 ? -7.117 -36.219 -16.844 1 98.75 388 TRP B CA 1
ATOM 5688 C C . TRP B 1 388 ? -6.633 -37.062 -15.688 1 98.75 388 TRP B C 1
ATOM 5690 O O . TRP B 1 388 ? -5.441 -37.375 -15.586 1 98.75 388 TRP B O 1
ATOM 5700 N N . ALA B 1 389 ? -7.574 -37.469 -14.805 1 98.81 389 ALA B N 1
ATOM 5701 C CA . ALA B 1 389 ? -7.199 -38.438 -13.758 1 98.81 389 ALA B CA 1
ATOM 5702 C C . ALA B 1 389 ? -6.668 -39.719 -14.359 1 98.81 389 ALA B C 1
ATOM 5704 O O . ALA B 1 389 ? -5.688 -40.281 -13.867 1 98.81 389 ALA B O 1
ATOM 5705 N N . ARG B 1 390 ? -7.258 -40.188 -15.43 1 98.69 390 ARG B N 1
ATOM 5706 C CA . ARG B 1 390 ? -6.801 -41.406 -16.094 1 98.69 390 ARG B CA 1
ATOM 5707 C C . ARG B 1 390 ? -5.426 -41.188 -16.734 1 98.69 390 ARG B C 1
ATOM 5709 O O . ARG B 1 390 ? -4.586 -42.094 -16.703 1 98.69 390 ARG B O 1
ATOM 5716 N N . VAL B 1 391 ? -5.215 -40.031 -17.281 1 98.62 391 VAL B N 1
ATOM 5717 C CA . VAL B 1 391 ? -3.91 -39.688 -17.844 1 98.62 391 VAL B CA 1
ATOM 5718 C C . VAL B 1 391 ? -2.842 -39.781 -16.766 1 98.62 391 VAL B C 1
ATOM 5720 O O . VAL B 1 391 ? -1.81 -40.438 -16.953 1 98.62 391 VAL B O 1
ATOM 5723 N N . TYR B 1 392 ? -3.086 -39.188 -15.609 1 98.75 392 TYR B N 1
ATOM 5724 C CA . TYR B 1 392 ? -2.107 -39.188 -14.523 1 98.75 392 TYR B CA 1
ATOM 5725 C C . TYR B 1 392 ? -1.914 -40.594 -13.969 1 98.75 392 TYR B C 1
ATOM 5727 O O . TYR B 1 392 ? -0.793 -41 -13.633 1 98.75 392 TYR B O 1
ATOM 5735 N N . GLU B 1 393 ? -3.006 -41.344 -13.859 1 98.25 393 GLU B N 1
ATOM 5736 C CA . GLU B 1 393 ? -2.914 -42.75 -13.422 1 98.25 393 GLU B CA 1
ATOM 5737 C C . GLU B 1 393 ? -1.971 -43.531 -14.312 1 98.25 393 GLU B C 1
ATOM 5739 O O . GLU B 1 393 ? -1.074 -44.219 -13.82 1 98.25 393 GLU B O 1
ATOM 5744 N N . ARG B 1 394 ? -2.205 -43.438 -15.594 1 96.94 394 ARG B N 1
ATOM 5745 C CA . ARG B 1 394 ? -1.381 -44.156 -16.562 1 96.94 394 ARG B CA 1
ATOM 5746 C C . ARG B 1 394 ? 0.075 -43.719 -16.484 1 96.94 394 ARG B C 1
ATOM 5748 O O . ARG B 1 394 ? 0.986 -44.531 -16.516 1 96.94 394 ARG B O 1
ATOM 5755 N N . LEU B 1 395 ? 0.267 -42.469 -16.344 1 96.69 395 LEU B N 1
ATOM 5756 C CA . LEU B 1 395 ? 1.592 -41.844 -16.344 1 96.69 395 LEU B CA 1
ATOM 5757 C C . LEU B 1 395 ? 2.416 -42.344 -15.156 1 96.69 395 LEU B C 1
ATOM 5759 O O . LEU B 1 395 ? 3.557 -42.781 -15.328 1 96.69 395 LEU B O 1
ATOM 5763 N N . ILE B 1 396 ? 1.843 -42.344 -13.961 1 94.12 396 ILE B N 1
ATOM 5764 C CA . ILE B 1 396 ? 2.666 -42.656 -12.789 1 94.12 396 ILE B CA 1
ATOM 5765 C C . ILE B 1 396 ? 2.771 -44.156 -12.617 1 94.12 396 ILE B C 1
ATOM 5767 O O . ILE B 1 396 ? 3.615 -44.656 -11.859 1 94.12 396 ILE B O 1
ATOM 5771 N N . SER B 1 397 ? 1.916 -44.969 -13.352 1 92.69 397 SER B N 1
ATOM 5772 C CA . SER B 1 397 ? 1.943 -46.406 -13.266 1 92.69 397 SER B CA 1
ATOM 5773 C C . SER B 1 397 ? 2.918 -47 -14.281 1 92.69 397 SER B C 1
ATOM 5775 O O . SER B 1 397 ? 3.217 -48.219 -14.234 1 92.69 397 SER B O 1
ATOM 5777 N N . ASP B 1 398 ? 3.305 -46.188 -15.18 1 88.25 398 ASP B N 1
ATOM 5778 C CA . ASP B 1 398 ? 4.141 -46.688 -16.266 1 88.25 398 ASP B CA 1
ATOM 5779 C C . ASP B 1 398 ? 5.562 -46.969 -15.781 1 88.25 398 ASP B C 1
ATOM 5781 O O . ASP B 1 398 ? 6.25 -46.062 -15.297 1 88.25 398 ASP B O 1
ATOM 5785 N N . SER B 1 399 ? 6.105 -48.094 -15.938 1 77.69 399 SER B N 1
ATOM 5786 C CA . SER B 1 399 ? 7.402 -48.562 -15.438 1 77.69 399 SER B CA 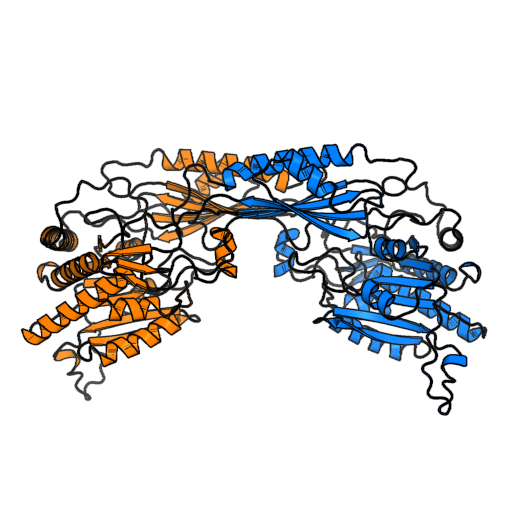1
ATOM 5787 C C . SER B 1 399 ? 8.547 -47.969 -16.25 1 77.69 399 SER B C 1
ATOM 5789 O O . SER B 1 399 ? 9.703 -48 -15.828 1 77.69 399 SER B O 1
ATOM 5791 N N . CYS B 1 400 ? 8.18 -47.344 -17.391 1 78.06 400 CYS B N 1
ATOM 5792 C CA . CYS B 1 400 ? 9.219 -46.844 -18.281 1 78.06 400 CYS B CA 1
ATOM 5793 C C . CYS B 1 400 ? 9.672 -45.469 -17.859 1 78.06 400 CYS B C 1
ATOM 5795 O O . CYS B 1 400 ? 10.578 -44.875 -18.469 1 78.06 400 CYS B O 1
ATOM 5797 N N . ILE B 1 401 ? 9.062 -45 -16.812 1 76.31 401 ILE B N 1
ATOM 5798 C CA . ILE B 1 401 ? 9.5 -43.688 -16.344 1 76.31 401 ILE B CA 1
ATOM 5799 C C . ILE B 1 401 ? 10.93 -43.781 -15.82 1 76.31 401 ILE B C 1
ATOM 5801 O O . ILE B 1 401 ? 11.695 -42.812 -15.922 1 76.31 401 ILE B O 1
ATOM 5805 N N . SER B 1 402 ? 11.391 -45.062 -15.234 1 61.28 402 SER B N 1
ATOM 5806 C CA . SER B 1 402 ? 12.672 -45.281 -14.586 1 61.28 402 SER B CA 1
ATOM 5807 C C . SER B 1 402 ? 13.727 -45.75 -15.586 1 61.28 402 SER B C 1
ATOM 5809 O O . SER B 1 402 ? 13.414 -46.5 -16.516 1 61.28 402 SER B O 1
#

Foldseek 3Di:
DVVLLCLLQVDFAAFQQQQVSLVSNLVVCCVVQVQKDWDWADFPHNWTKIKIWGCAPVNVPPPPPPPDPPADDAFQEEEEAASHAQARQQLVPCCQPQVDNDGWDGWDDDPQKIKHFRVQNPSLLLSLLVLLVSVLSVVCVVVVHDFRYMYMHKHNWHPDDDPVDDGDIRVNVPVVPHPQHQAYEYRHDDAQAKFQFAWWKKKKKKKFFADFDPAFADPCRPPVVCVVVLVVQLVVLQCVVQVPQFDFVHLAGKHKDWRDKDFDDPVPNRTGGRMIMTMMMITGQAQDDPPPSQVSSDVSPDDRMHMDMDTPAGAHGADCPQLLNVLLRVLSVVLDPRGDDHGHHHDDTCQRVSRNVVHRYMYDYDHFPDDDPDPSMGMDGNVVSNSSSSSSNSSSNDPSSD/DVVLLCLLQVDFAAFQQQQVSLVSNLVVCCVVQVQKDWDWADFPHNWTKIKIWGCAPVNVPPPPPPPDPPADDAFQEEEEAASHAQARQQLVPCCQPQVDRDGWDGWDDDPQKIKHFRVQNPSLLLSLLVLLVSVLSVVCVVVVHDFRYMYMHKHNWHPDDDPVDDGDIRVNVPVVPHPQHQAYEYRHADAPAKFQFAWWKKKKKKKFFADFDPDFADPCRPPNVCVVVVVVQLVVLQCVVQVPQFDFVHLAGKHKDWRDKDFDDPVPNRTGGRMIMTMMMITGQAQDDPPPSQVSSDVSPDDRMHMDMDTPAGAHGADCPQLLNVLLRVLSVVLDPDGDDHGHHHDDTCQRVSRNVVHRYMYDYDHFPDDDPDPSMGMDGNVVSNSSSSSSNSSSNDPSSD

Secondary structure (DSSP, 8-state):
-HHHHHHHHSS--BTT--HHHHHHHHHHHHHH-TTEEEEEEE-STT-EEEEEEE--TTTS---SSS-----PPPPSEEEEEES-BSS-S-HHHHHHHH---SPPP--EEETTEEEEETIIIIIHHHHHHHHHHHHHHHHHHHHT----EEEEEESS-SS--BTTB----HHHHHHHHSPPPS-EEE----SSS-BS---EEEEEEEEEE----SPBPPTT-GGGGGHHHHHHHHHHHHHHHHHTT--TTSSB--EEEEEEEEEE-GGGTTB--SEEEEEEEEEESSP--TTHHHHHHHHHH-TTEEEEEEEEE-PPPPPTTSHHHHHHHHHHHHHSPPPPPP--B----THHHHHHTT--EEE---------S-TTEEEEEHHHHHHHHHHHHHHHH-GGG-/-HHHHHHHHSS--BTT--HHHHHHHHHHHHHH-TTEEEEEEE-STT-EEEEEEE--TTTS---SSS------PPPSEEEEEES-BSS-S-HHHHHHHH---SPPP--EEETTEEEEETIIIIIHHHHHHHHHHHHHHHHHHHHT----EEEEEESS-SS--BTTB----HHHHHHHHSPPPS-EEE----SSS-BS---EEEEEEEEEE----S-B--TT-GGGGGHHHHHHHHHHHHHHHHHTT--TTSSB--EEEEEEEEEE-GGGTTB--SEEEEEEEEEESSP--TTHHHHHHHHHH-TTEEEEEEEEE---PPPTTSHHHHHHHHHHHHHSPPPPPP--B----THHHHHHTT--EEE---------SSTTEEEEEHHHHHHHHHHHHHHHH-GGG-

Nearest PDB structures (foldseek):
  4q7a-assembly1_A  TM=6.963E-01  e=3.610E-23  Sphaerobacter thermophilus DSM 20745
  5xoy-assembly1_B-2  TM=8.035E-01  e=4.924E-21  Thermus thermophilus HB27
  7uoi-assembly1_A  TM=7.126E-01  e=8.842E-20  Enterococcus faecium 1,231,410
  2f7v-assembly1_A  TM=7.530E-01  e=1.364E-17  Xanthomonas campestris
  7rsf-assembly1_B  TM=6.546E-01  e=3.645E-17  Escherichia coli str. K-12 substr. MG1655

Organism: NCBI:txid927661